Protein AF-A0A6P8IPZ6-F1 (afdb_monomer_lite)

Foldseek 3Di:
DVVVVVVVVVVVVPDDDDDDDDDDDDDDDDDDDDDDDDDDDDDDDDDDDDDDDDDDDDDDDDDDDDDDDDDDDDDDDDDDDDDDDDDDDDDDDDDDDDDDDDDDDDDDPVVVVVVVVVVVVVVVVVVVVVVVVVVVVVVVVVVVVVVVVVVVVVVVVVVVVVVVVVVVVVVVVVVVVVVVVVVVVVVVVVVVVVVVVVVVVVVVVVVVVVVVVVVVVVVVVVVVVVVVVVVVVVVVVVVVVVVVVVVVVVVVVVVVVVVVVVVVVVVVVVVVVVVVVVVVVVVVVVVVVVVVVVVVVVVVVVVVVVVVVVVVVVVVVVVVVVVVVVVVVVVVVVVDDDDDDDDDPPDDVVVVVVVVVVVVVVVVVVVVVVVVVVVVVVVVVVVVVVVVVVVVVVVVVVVVVVVVVVVVVVVVVVVVVVVVVVVVVVVVVVVVVVVVVVVVVVVVVVVVVVVVVVVVVVVVVVVVVVVVVVVVVVVVVVVVVVVVVVVVVVVVVVVVVVVVVVVVVVVVVVVVVVVVVVVVLVVVLVVLVVVLVVLVVVLVVLVVVLVVLVVVLVVLVVVLVVLVVVLVVLVVVLVVLVVVVPDDDDDDDDPPVSVVVSVVSVVVSVVSVVVSVVSVVVSVVSVVVSVVSVVVSVVSVVVSVVSVVVSVVSVVVVVCVVPDPVCVVVVVVVVVVVVVVVVVVVVVVVVVVVVVVVVVVVVVVVVVVVVVVVVVVVVVVVVVVVVVVVVVVVVVVVVVVVVPDDDDDDDDDDDDDDDDDDDDPPPVVVVVVVVVVVVVVVVVVVVLLVVLLPDPDPVSVVCLVVVCVVVVPDPVRSVVSVVVSPVVDPPD

Secondary structure (DSSP, 8-state):
-HHHHHHHHHHHTT------------------------------------------------------------------------------------------S---HHHHHHHHHHHHHHHHHHHHHHHHHHHHHHHHHHHHHHHHHHHHHHHHHHHHHHHHHHHHHHHHHHHHHHHHHHHHHHHHHHHHHHHHHHHHHHHHHHHHHHHHHHHHHHHHHHHHHHHHHHHHHHHHHHHHHHHHHHHHHHHHHHHHHHHHHHHHHHHHHHHHHHHHHHHHHHHHHHHHHHHHHHHHHHHHHHHHHHHHHHHHHHHHHHHHHHHHHHHHHHHHHHSS----------SSGGGTHHHHHHHHHHHHHHHHHHHHHHHHHHHHHHHHHHHHHHHHHHHHHHHHHHHHHHHHHHHHHHHHHHHHHHHHHHHHHHHHHHHHHHHHHHHHHHHHHHHHHHHHHHHHHHHHHHHHHHHHHHHHHHHHHHHHHHHHHHHHHHHHHHHHHHHHHHHHHHHHHHHHHHHHHHHHHHHHHHHHHHHHHHHHHHHHHHHHHHHHHHHHHHHHHHHHHHHHHHHHHHHHHHHTT-------S--SHHHHHHHHHHHHHHHHHHHHHHHHHHHHHHHHHHHHHHHHHHHHHHHHHHHHHHHHHHHHHHHHHHH-HHHHHHHHHHHHHHHHHHHHHHHHHHHHHHHHHHHHHHHHHHHHHHHHHHHHHHHHHHHHHHHHHHHHHHHHHHHHHHH----------------------TTHHHHHHHHHHHHHHHHHHHHHHHHHHT---HHHHHHHHHHHHHTT--HHHHHHHHHHHHTTS---

Sequence (828 aa):
MFAKLKQKIAEEETSSDGTTSQPQSPQTRRSRTSKPKINGWSENKWEKRRLSTASLYESKESVFSELSSTPGYGRRRTSFSSRASSVTPTWAPSPCDSSNASVGSGASREEILAMLAEKTEQVARLEGKIQGMASLIKETNRTKDMLEEKLEKQQKESSRKLQDLDEEFEQRIIKIKSDHEKALKQKSQFIQYQTDATRKAAEILEKSKQLDELDQEYAKQKAELGSLQDRLDDLARERTKYEAREKQLQTKVTSIEKENTSLRDELNQTVSELTQKSLQLSRTEKSMEDTQSELASLRQSYTFYKNQTTTELHEKQVKIENIEERNGDLERRLQDCKLSGNDKYGALERERQTLEERLSEARKQLSESRAASNDRINTLGSLVSTLNERLERKETALTECKRMHEIETASLKDKISNLEERLASSSHLLQDKASESERMQALIQKNEQLERDLERARQNMNCTSKSADEQISNMESEINRLEDLRIQEHEEVQKKMGRLNEIEKEYSVRVDQYKQRIADLEEEKEQLQGELDSQTEELQQVSLCLEDAMTRTNELKSQIANFEQNLKDKDGMLNCVRDSKGEPSDIQYGSISSVDAVNALRKDLDSTRLRCKKSEDALLEREKTILQLRNKLKDKEDVMNRLSTRLKQYEENNRFVKNDRIYASDARDSHKVIAALRQQIKEMQRQSTEREMLQLDENELKELRQDSLRQEKELQEKEKKIKLLQSKLAELKKAFQRELKLPLPEEESGISVTPETPPSESTSRSEKERMEYLDMNFKYLKHVIFKFMCSDNKQSRQLLNVIAHMLNFTSKEQKCVQDAFEWKLPID

Structure (mmCIF, N/CA/C/O backbone):
data_AF-A0A6P8IPZ6-F1
#
_entry.id   AF-A0A6P8IPZ6-F1
#
loop_
_atom_site.group_PDB
_atom_site.id
_atom_site.type_symbol
_atom_site.label_atom_id
_atom_site.label_alt_id
_atom_site.label_comp_id
_atom_site.label_asym_id
_atom_site.label_entity_id
_atom_site.label_seq_id
_atom_site.pdbx_PDB_ins_code
_atom_site.Cartn_x
_atom_site.Cartn_y
_atom_site.Cartn_z
_atom_site.occupancy
_atom_site.B_iso_or_equiv
_atom_site.auth_seq_id
_atom_site.auth_comp_id
_atom_site.auth_asym_id
_atom_site.auth_atom_id
_atom_site.pdbx_PDB_model_num
ATOM 1 N N . MET A 1 1 ? -18.705 17.925 -23.975 1.00 44.97 1 MET A N 1
ATOM 2 C CA . MET A 1 1 ? -18.739 16.527 -23.484 1.00 44.97 1 MET A CA 1
ATOM 3 C C . MET A 1 1 ? -20.105 16.124 -22.929 1.00 44.97 1 MET A C 1
ATOM 5 O O . MET A 1 1 ? -20.601 15.094 -23.352 1.00 44.97 1 MET A O 1
ATOM 9 N N . PHE A 1 2 ? -20.783 16.949 -22.124 1.00 43.78 2 PHE A N 1
ATOM 10 C CA . PHE A 1 2 ? -22.144 16.655 -21.630 1.00 43.78 2 PHE A CA 1
ATOM 11 C C . PHE A 1 2 ? -23.222 16.430 -22.716 1.00 43.78 2 PHE A C 1
ATOM 13 O O . PHE A 1 2 ? -24.117 15.614 -22.525 1.00 43.78 2 PHE A O 1
ATOM 20 N N . ALA A 1 3 ? -23.114 17.067 -23.888 1.00 52.25 3 ALA A N 1
ATOM 21 C CA . ALA A 1 3 ? -24.047 16.839 -25.002 1.00 52.25 3 ALA A CA 1
ATOM 22 C C . ALA A 1 3 ? -23.898 15.450 -25.660 1.00 52.25 3 ALA A C 1
ATOM 24 O O . ALA A 1 3 ? -24.887 14.864 -26.083 1.00 52.25 3 ALA A O 1
ATOM 25 N N . LYS A 1 4 ? -22.680 14.886 -25.683 1.00 64.56 4 LYS A N 1
ATOM 26 C CA . LYS A 1 4 ? -22.428 13.530 -26.205 1.00 64.56 4 LYS A CA 1
ATOM 27 C C . LYS A 1 4 ? -22.862 12.438 -25.221 1.00 64.56 4 LYS A C 1
ATOM 29 O O . LYS A 1 4 ? -23.167 11.333 -25.644 1.00 64.56 4 LYS A O 1
ATOM 34 N N . LEU A 1 5 ? -22.931 12.762 -23.927 1.00 58.78 5 LEU A N 1
ATOM 35 C CA . LEU A 1 5 ? -23.420 11.849 -22.894 1.00 58.78 5 LEU A CA 1
ATOM 36 C C . LEU A 1 5 ? -24.952 11.712 -22.940 1.00 58.78 5 LEU A C 1
ATOM 38 O O . LEU A 1 5 ? -25.466 10.609 -22.817 1.00 58.78 5 LEU A O 1
ATOM 42 N N . LYS A 1 6 ? -25.682 12.804 -23.221 1.00 67.69 6 LYS A N 1
ATOM 43 C CA . LYS A 1 6 ? -27.145 12.753 -23.411 1.00 67.69 6 LYS A CA 1
ATOM 44 C C . LYS A 1 6 ? -27.575 11.980 -24.661 1.00 67.69 6 LYS A C 1
ATOM 46 O O . LYS A 1 6 ? -28.609 11.330 -24.628 1.00 67.69 6 LYS A O 1
ATOM 51 N N . GLN A 1 7 ? -26.785 12.026 -25.734 1.00 63.16 7 GLN A N 1
ATOM 52 C CA . GLN A 1 7 ? -27.081 11.276 -26.959 1.00 63.16 7 GLN A CA 1
ATOM 53 C C . GLN A 1 7 ? -26.885 9.763 -26.772 1.00 63.16 7 GLN A C 1
ATOM 55 O O . GLN A 1 7 ? -27.654 8.980 -27.311 1.00 63.16 7 GLN A O 1
ATOM 60 N N . LYS A 1 8 ? -25.918 9.358 -25.939 1.00 58.94 8 LYS A N 1
ATOM 61 C CA . LYS A 1 8 ? -25.629 7.943 -25.675 1.00 58.94 8 LYS A CA 1
ATOM 62 C C . LYS A 1 8 ? -26.650 7.276 -24.743 1.00 58.94 8 LYS A C 1
ATOM 64 O O . LYS A 1 8 ? -26.962 6.110 -24.928 1.00 58.94 8 LYS A O 1
ATOM 69 N N . ILE A 1 9 ? -27.223 8.035 -23.804 1.00 62.19 9 ILE A N 1
ATOM 70 C CA . ILE A 1 9 ? -28.292 7.551 -22.911 1.00 62.19 9 ILE A CA 1
ATOM 71 C C . ILE A 1 9 ? -29.606 7.334 -23.685 1.00 62.19 9 ILE A C 1
ATOM 73 O O . ILE A 1 9 ? -30.328 6.387 -23.409 1.00 62.19 9 ILE A O 1
ATOM 77 N N . ALA A 1 10 ? -29.887 8.153 -24.707 1.00 57.16 10 ALA A N 1
ATOM 78 C CA . ALA A 1 10 ? -31.077 7.988 -25.548 1.00 57.16 10 ALA A CA 1
ATOM 79 C C . ALA A 1 10 ? -30.982 6.798 -26.530 1.00 57.16 10 ALA A C 1
ATOM 81 O O . ALA A 1 10 ? -32.007 6.288 -26.973 1.00 57.16 10 ALA A O 1
ATOM 82 N N . GLU A 1 11 ? -29.769 6.351 -26.872 1.00 52.09 11 GLU A N 1
ATOM 83 C CA . GLU A 1 11 ? -29.546 5.194 -27.752 1.00 52.09 11 GLU A CA 1
ATOM 84 C C . GLU A 1 11 ? -29.613 3.855 -26.985 1.00 52.09 11 GLU A C 1
ATOM 86 O O . GLU A 1 11 ? -29.998 2.842 -27.567 1.00 52.09 11 GLU A O 1
ATOM 91 N N . GLU A 1 12 ? -29.334 3.844 -25.675 1.00 46.62 12 GLU A N 1
ATOM 92 C CA . GLU A 1 12 ? -29.379 2.630 -24.837 1.00 46.62 12 GLU A CA 1
ATOM 93 C C . GLU A 1 12 ? -30.794 2.235 -24.363 1.00 46.62 12 GLU A C 1
ATOM 95 O O . GLU A 1 12 ? -31.017 1.073 -24.031 1.00 46.62 12 GLU A O 1
ATOM 100 N N . GLU A 1 13 ? -31.786 3.132 -24.411 1.00 47.53 13 GLU A N 1
ATOM 101 C CA . GLU A 1 13 ? -33.169 2.830 -23.986 1.00 47.53 13 GLU A CA 1
ATOM 102 C C . GLU A 1 13 ? -34.014 2.068 -25.034 1.00 47.53 13 GLU A C 1
ATOM 104 O O . GLU A 1 13 ? -35.164 1.728 -24.765 1.00 47.53 13 GLU A O 1
ATOM 109 N N . THR A 1 14 ? -33.473 1.746 -26.219 1.00 45.88 14 THR A N 1
ATOM 110 C CA . THR A 1 14 ? -34.250 1.122 -27.320 1.00 45.88 14 THR A CA 1
ATOM 111 C C . THR A 1 14 ? -33.885 -0.326 -27.665 1.00 45.88 14 THR A C 1
ATOM 113 O O . THR A 1 14 ? -34.438 -0.880 -28.611 1.00 45.88 14 THR A O 1
ATOM 116 N N . SER A 1 15 ? -33.020 -0.989 -26.891 1.00 40.94 15 SER A N 1
ATOM 117 C CA . SER A 1 15 ? -32.624 -2.384 -27.151 1.00 40.94 15 SER A CA 1
ATOM 118 C C . SER A 1 15 ? -32.935 -3.309 -25.972 1.00 40.94 15 SER A C 1
ATOM 120 O O . SER A 1 15 ? -32.044 -3.914 -25.378 1.00 40.94 15 SER A O 1
ATOM 122 N N . SER A 1 16 ? -34.221 -3.443 -25.655 1.00 39.88 16 SER A N 1
ATOM 123 C CA . SER A 1 16 ? -34.753 -4.534 -24.839 1.00 39.88 16 SER A CA 1
ATOM 124 C C . SER A 1 16 ? -35.738 -5.331 -25.685 1.00 39.88 16 SER A C 1
ATOM 126 O O . SER A 1 16 ? -36.903 -4.958 -25.774 1.00 39.88 16 SER A O 1
ATOM 128 N N . ASP A 1 17 ? -35.287 -6.445 -26.254 1.00 34.78 17 ASP A N 1
ATOM 129 C CA . ASP A 1 17 ? -36.170 -7.589 -26.460 1.00 34.78 17 ASP A CA 1
ATOM 130 C C . ASP A 1 17 ? -35.370 -8.884 -26.315 1.00 34.78 17 ASP A C 1
ATOM 132 O O . ASP A 1 17 ? -34.275 -9.042 -26.857 1.00 34.78 17 ASP A O 1
ATOM 136 N N . GLY A 1 18 ? -35.882 -9.756 -25.451 1.00 35.53 18 GLY A N 1
ATOM 137 C CA . GLY A 1 18 ? -35.149 -10.881 -24.893 1.00 35.53 18 GLY A CA 1
ATOM 138 C C . GLY A 1 18 ? -35.122 -12.125 -25.772 1.00 35.53 18 GLY A C 1
ATOM 139 O O . GLY A 1 18 ? -35.797 -12.231 -26.790 1.00 35.53 18 GLY A O 1
ATOM 140 N N . THR A 1 19 ? -34.381 -13.131 -25.312 1.00 33.53 19 THR A N 1
ATOM 141 C CA . THR A 1 19 ? -34.892 -14.507 -25.237 1.00 33.53 19 THR A CA 1
ATOM 142 C C . THR A 1 19 ? -33.979 -15.390 -24.393 1.00 33.53 19 THR A C 1
ATOM 144 O O . THR A 1 19 ? -32.772 -15.503 -24.584 1.00 33.53 19 THR A O 1
ATOM 147 N N . THR A 1 20 ? -34.635 -16.010 -23.426 1.00 35.34 20 THR A N 1
ATOM 148 C CA . THR A 1 20 ? -34.210 -17.029 -22.478 1.00 35.34 20 THR A CA 1
ATOM 149 C C . THR A 1 20 ? -33.815 -18.325 -23.184 1.00 35.34 20 THR A C 1
ATOM 151 O O . THR A 1 20 ? -34.595 -18.813 -23.997 1.00 35.34 20 THR A O 1
ATOM 154 N N . SER A 1 21 ? -32.689 -18.951 -22.819 1.00 32.44 21 SER A N 1
ATOM 155 C CA . SER A 1 21 ? -32.626 -20.389 -22.468 1.00 32.44 21 SER A CA 1
ATOM 156 C C . SER A 1 21 ? -31.213 -20.858 -22.081 1.00 32.44 21 SER A C 1
ATOM 158 O O . SER A 1 21 ? -30.216 -20.590 -22.741 1.00 32.44 21 SER A O 1
ATOM 160 N N . GLN A 1 22 ? -31.173 -21.601 -20.980 1.00 30.53 22 GLN A N 1
ATOM 161 C CA . GLN A 1 22 ? -30.075 -22.397 -20.419 1.00 30.53 22 GLN A CA 1
ATOM 162 C C . GLN A 1 22 ? -30.569 -23.877 -20.408 1.00 30.53 22 GLN A C 1
ATOM 164 O O . GLN A 1 22 ? -31.764 -24.097 -20.618 1.00 30.53 22 GLN A O 1
ATOM 169 N N . PRO A 1 23 ? -29.796 -24.892 -19.975 1.00 54.69 23 PRO A N 1
ATOM 170 C CA . PRO A 1 23 ? -28.490 -25.375 -20.452 1.00 54.69 23 PRO A CA 1
ATOM 171 C C . PRO A 1 23 ? -28.486 -26.917 -20.652 1.00 54.69 23 PRO A C 1
ATOM 173 O O . PRO A 1 23 ? -29.332 -27.595 -20.086 1.00 54.69 23 PRO A O 1
ATOM 176 N N . GLN A 1 24 ? -27.476 -27.514 -21.306 1.00 28.34 24 GLN A N 1
ATOM 177 C CA . GLN A 1 24 ? -27.054 -28.902 -21.004 1.00 28.34 24 GLN A CA 1
ATOM 178 C C . GLN A 1 24 ? -25.554 -29.139 -21.287 1.00 28.34 24 GLN A C 1
ATOM 180 O O . GLN A 1 24 ? -25.071 -28.978 -22.402 1.00 28.34 24 GLN A O 1
ATOM 185 N N . SER A 1 25 ? -24.834 -29.558 -20.244 1.00 31.72 25 SER A N 1
ATOM 186 C CA . SER A 1 25 ? -23.648 -30.444 -20.282 1.00 31.72 25 SER A CA 1
ATOM 187 C C . SER A 1 25 ? -24.143 -31.912 -20.321 1.00 31.72 25 SER A C 1
ATOM 189 O O . SER A 1 25 ? -25.312 -32.089 -19.964 1.00 31.72 25 SER A O 1
ATOM 191 N N . PRO A 1 26 ? -23.353 -32.983 -20.635 1.00 46.75 26 PRO A N 1
ATOM 192 C CA . PRO A 1 26 ? -21.992 -33.211 -20.110 1.00 46.75 26 PRO A CA 1
ATOM 193 C C . PRO A 1 26 ? -21.027 -34.123 -20.935 1.00 46.75 26 PRO A C 1
ATOM 195 O O . PRO A 1 26 ? -21.345 -34.632 -22.001 1.00 46.75 26 PRO A O 1
ATOM 198 N N . GLN A 1 27 ? -19.867 -34.393 -20.313 1.00 31.03 27 GLN A N 1
ATOM 199 C CA . GLN A 1 27 ? -18.993 -35.587 -20.410 1.00 31.03 27 GLN A CA 1
ATOM 200 C C . GLN A 1 27 ? -17.678 -35.532 -21.213 1.00 31.03 27 GLN A C 1
ATOM 202 O O . GLN A 1 27 ? -17.588 -35.795 -22.406 1.00 31.03 27 GLN A O 1
ATOM 207 N N . THR A 1 28 ? -16.610 -35.297 -20.443 1.00 34.44 28 THR A N 1
ATOM 208 C CA . THR A 1 28 ? -15.436 -36.175 -20.258 1.00 34.44 28 THR A CA 1
ATOM 209 C C . THR A 1 28 ? -15.175 -37.298 -21.279 1.00 34.44 28 THR A C 1
ATOM 211 O O . THR A 1 28 ? -15.839 -38.333 -21.280 1.00 34.44 28 THR A O 1
ATOM 214 N N . ARG A 1 29 ? -14.015 -37.240 -21.957 1.00 29.88 29 ARG A N 1
ATOM 215 C CA . ARG A 1 29 ? -13.184 -38.442 -22.159 1.00 29.88 29 ARG A CA 1
ATOM 216 C C . ARG A 1 29 ? -11.702 -38.142 -22.388 1.00 29.88 29 ARG A C 1
ATOM 218 O O . ARG A 1 29 ? -11.309 -37.174 -23.023 1.00 29.88 29 ARG A O 1
ATOM 225 N N . ARG A 1 30 ? -10.899 -39.026 -21.800 1.00 32.28 30 ARG A N 1
ATOM 226 C CA . ARG A 1 30 ? -9.440 -39.042 -21.680 1.00 32.28 30 ARG A CA 1
ATOM 227 C C . ARG A 1 30 ? -8.708 -39.498 -22.960 1.00 32.28 30 ARG A C 1
ATOM 229 O O . ARG A 1 30 ? -9.070 -40.506 -23.555 1.00 32.28 30 ARG A O 1
ATOM 236 N N . SER A 1 31 ? -7.518 -38.917 -23.124 1.00 30.11 31 SER A N 1
ATOM 237 C CA . SER A 1 31 ? -6.223 -39.551 -23.453 1.00 30.11 31 SER A CA 1
ATOM 238 C C . SER A 1 31 ? -5.727 -39.699 -24.902 1.00 30.11 31 SER A C 1
ATOM 240 O O . SER A 1 31 ? -6.432 -40.160 -25.790 1.00 30.11 31 SER A O 1
ATOM 242 N N . ARG A 1 32 ? -4.398 -39.487 -24.971 1.00 31.59 32 ARG A N 1
ATOM 243 C CA . ARG A 1 32 ? -3.343 -40.117 -25.794 1.00 31.59 32 ARG A CA 1
ATOM 244 C C . ARG A 1 32 ? -2.784 -39.343 -26.994 1.00 31.59 32 ARG A C 1
ATOM 246 O O . ARG A 1 32 ? -3.254 -39.413 -28.117 1.00 31.59 32 ARG A O 1
ATOM 253 N N . THR A 1 33 ? -1.656 -38.701 -26.689 1.00 36.09 33 THR A N 1
ATOM 254 C CA . THR A 1 33 ? -0.373 -38.701 -27.415 1.00 36.09 33 THR A CA 1
ATOM 255 C C . THR A 1 33 ? -0.258 -39.591 -28.663 1.00 36.09 33 THR A C 1
ATOM 257 O O . THR A 1 33 ? -0.317 -40.815 -28.552 1.00 36.09 33 THR A O 1
ATOM 260 N N . SER A 1 34 ? 0.132 -38.995 -29.794 1.00 31.66 34 SER A N 1
ATOM 261 C CA . SER A 1 34 ? 1.132 -39.573 -30.709 1.00 31.66 34 SER A CA 1
ATOM 262 C C . SER A 1 34 ? 1.781 -38.485 -31.582 1.00 31.66 34 SER A C 1
ATOM 264 O O . SER A 1 34 ? 1.147 -37.506 -31.963 1.00 31.66 34 SER A O 1
ATOM 266 N N . LYS A 1 35 ? 3.090 -38.642 -31.805 1.00 32.88 35 LYS A N 1
ATOM 267 C CA . LYS A 1 35 ? 3.980 -37.819 -32.642 1.00 32.88 35 LYS A CA 1
ATOM 268 C C . LYS A 1 35 ? 3.863 -38.206 -34.139 1.00 32.88 35 LYS A C 1
ATOM 270 O O . LYS A 1 35 ? 3.261 -39.234 -34.440 1.00 32.88 35 LYS A O 1
ATOM 275 N N . PRO A 1 36 ? 4.439 -37.412 -35.068 1.00 44.62 36 PRO A N 1
ATOM 276 C CA . PRO A 1 36 ? 3.935 -37.256 -36.434 1.00 44.62 36 PRO A CA 1
ATOM 277 C C . PRO A 1 36 ? 4.705 -38.051 -37.507 1.00 44.62 36 PRO A C 1
ATOM 279 O O . PRO A 1 36 ? 5.857 -38.437 -37.310 1.00 44.62 36 PRO A O 1
ATOM 282 N N . LYS A 1 37 ? 4.082 -38.212 -38.684 1.00 31.31 37 LYS A N 1
ATOM 283 C CA . LYS A 1 37 ? 4.714 -38.507 -39.988 1.00 31.31 37 LYS A CA 1
ATOM 284 C C . LYS A 1 37 ? 3.954 -37.718 -41.073 1.00 31.31 37 LYS A C 1
ATOM 286 O O . LYS A 1 37 ? 2.735 -37.779 -41.092 1.00 31.31 37 LYS A O 1
ATOM 291 N N . ILE A 1 38 ? 4.595 -36.760 -41.751 1.00 29.39 38 ILE A N 1
ATOM 292 C CA . ILE A 1 38 ? 5.350 -36.852 -43.025 1.00 29.39 38 ILE A CA 1
ATOM 293 C C . ILE A 1 38 ? 4.461 -36.662 -44.281 1.00 29.39 38 ILE A C 1
ATOM 295 O O . ILE A 1 38 ? 3.573 -37.465 -44.542 1.00 29.39 38 ILE A O 1
ATOM 299 N N . ASN A 1 39 ? 4.875 -35.656 -45.073 1.00 33.00 39 ASN A N 1
ATOM 300 C CA . ASN A 1 39 ? 4.725 -35.382 -46.519 1.00 33.00 39 ASN A CA 1
ATOM 301 C C . ASN A 1 39 ? 3.620 -34.462 -47.086 1.00 33.00 39 ASN A C 1
ATOM 303 O O . ASN A 1 39 ? 2.432 -34.733 -46.969 1.00 33.00 39 ASN A O 1
ATOM 307 N N . GLY A 1 40 ? 4.100 -33.471 -47.868 1.00 29.19 40 GLY A N 1
ATOM 308 C CA . GLY A 1 40 ? 3.427 -32.836 -49.019 1.00 29.19 40 GLY A CA 1
ATOM 309 C C . GLY A 1 40 ? 3.585 -31.304 -49.083 1.00 29.19 40 GLY A C 1
ATOM 310 O O . GLY A 1 40 ? 2.705 -30.602 -48.615 1.00 29.19 40 GLY A O 1
ATOM 311 N N . TRP A 1 41 ? 4.762 -30.754 -49.418 1.00 28.58 41 TRP A N 1
ATOM 312 C CA . TRP A 1 41 ? 5.152 -30.215 -50.748 1.00 28.58 41 TRP A CA 1
ATOM 313 C C . TRP A 1 41 ? 4.343 -29.010 -51.279 1.00 28.58 41 TRP A C 1
ATOM 315 O O . TRP A 1 41 ? 3.256 -29.192 -51.810 1.00 28.58 41 TRP A O 1
ATOM 325 N N . SER A 1 42 ? 4.971 -27.824 -51.302 1.00 34.69 42 SER A N 1
ATOM 326 C CA . SER A 1 42 ? 5.310 -27.109 -52.552 1.00 34.69 42 SER A CA 1
ATOM 327 C C . SER A 1 42 ? 6.248 -25.929 -52.259 1.00 34.69 42 SER A C 1
ATOM 329 O O . SER A 1 42 ? 5.841 -24.922 -51.683 1.00 34.69 42 SER A O 1
ATOM 331 N N . GLU A 1 43 ? 7.506 -26.072 -52.668 1.00 31.44 43 GLU A N 1
ATOM 332 C CA . GLU A 1 43 ? 8.573 -25.075 -52.577 1.00 31.44 43 GLU A CA 1
ATOM 333 C C . GLU A 1 43 ? 8.798 -24.474 -53.975 1.00 31.44 43 GLU A C 1
ATOM 335 O O . GLU A 1 43 ? 8.949 -25.208 -54.958 1.00 31.44 43 GLU A O 1
ATOM 340 N N . ASN A 1 44 ? 8.787 -23.141 -54.075 1.00 33.09 44 ASN A N 1
ATOM 341 C CA . ASN A 1 44 ? 9.084 -22.422 -55.310 1.00 33.09 44 ASN A CA 1
ATOM 342 C C . ASN A 1 44 ? 10.586 -22.132 -55.402 1.00 33.09 44 ASN A C 1
ATOM 344 O O . ASN A 1 44 ? 11.156 -21.352 -54.646 1.00 33.09 44 ASN A O 1
ATOM 348 N N . LYS A 1 45 ? 11.173 -22.805 -56.391 1.00 32.50 45 LYS A N 1
ATOM 349 C CA . LYS A 1 45 ? 12.490 -22.636 -57.007 1.00 32.50 45 LYS A CA 1
ATOM 350 C C . LYS A 1 45 ? 12.793 -21.170 -57.305 1.00 32.50 45 LYS A C 1
ATOM 352 O O . LYS A 1 45 ? 11.912 -20.523 -57.838 1.00 32.50 45 LYS A O 1
ATOM 357 N N . TRP A 1 46 ? 14.027 -20.720 -57.071 1.00 28.41 46 TRP A N 1
ATOM 358 C CA . TRP A 1 46 ? 14.932 -20.069 -58.043 1.00 28.41 46 TRP A CA 1
ATOM 359 C C . TRP A 1 46 ? 16.256 -19.776 -57.322 1.00 28.41 46 TRP A C 1
ATOM 361 O O . TRP A 1 46 ? 16.480 -18.667 -56.863 1.00 28.41 46 TRP A O 1
ATOM 371 N N . GLU A 1 47 ? 17.163 -20.751 -57.233 1.00 30.16 47 GLU A N 1
ATOM 372 C CA . GLU A 1 47 ? 18.584 -20.413 -57.134 1.00 30.16 47 GLU A CA 1
ATOM 373 C C . GLU A 1 47 ? 19.491 -21.528 -57.670 1.00 30.16 47 GLU A C 1
ATOM 375 O O . GLU A 1 47 ? 19.368 -22.699 -57.320 1.00 30.16 47 GLU A O 1
ATOM 380 N N . LYS A 1 48 ? 20.448 -21.080 -58.490 1.00 30.80 48 LYS A N 1
ATOM 381 C CA . LYS A 1 48 ? 21.734 -21.699 -58.838 1.00 30.80 48 LYS A CA 1
ATOM 382 C C . LYS A 1 48 ? 21.710 -22.997 -59.652 1.00 30.80 48 LYS A C 1
ATOM 384 O O . LYS A 1 48 ? 21.546 -24.098 -59.138 1.00 30.80 48 LYS A O 1
ATOM 389 N N . ARG A 1 49 ? 22.143 -22.865 -60.910 1.00 31.28 49 ARG A N 1
ATOM 390 C CA . ARG A 1 49 ? 23.477 -23.306 -61.380 1.00 31.28 49 ARG A CA 1
ATOM 391 C C . ARG A 1 49 ? 23.582 -23.092 -62.894 1.00 31.28 49 ARG A C 1
ATOM 393 O O . ARG A 1 49 ? 22.786 -23.658 -63.633 1.00 31.28 49 ARG A O 1
ATOM 400 N N . ARG A 1 50 ? 24.640 -22.418 -63.349 1.00 31.70 50 ARG A N 1
ATOM 401 C CA . ARG A 1 50 ? 25.766 -23.054 -64.065 1.00 31.70 50 ARG A CA 1
ATOM 402 C C . ARG A 1 50 ? 26.781 -22.007 -64.529 1.00 31.70 50 ARG A C 1
ATOM 404 O O . ARG A 1 50 ? 26.431 -20.989 -65.110 1.00 31.70 50 ARG A O 1
ATOM 411 N N . LEU A 1 51 ? 28.038 -22.318 -64.236 1.00 29.61 51 LEU A N 1
ATOM 412 C CA . LEU A 1 51 ? 29.241 -21.706 -64.780 1.00 29.61 51 LEU A CA 1
ATOM 413 C C . LEU A 1 51 ? 29.539 -22.256 -66.184 1.00 29.61 51 LEU A C 1
ATOM 415 O O . LEU A 1 51 ? 29.285 -23.431 -66.434 1.00 29.61 51 LEU A O 1
ATOM 419 N N . SER A 1 52 ? 30.210 -21.404 -66.969 1.00 30.25 52 SER A N 1
ATOM 420 C CA . SER A 1 52 ? 31.220 -21.686 -68.006 1.00 30.25 52 SER A CA 1
ATOM 421 C C . SER A 1 52 ? 30.799 -22.447 -69.272 1.00 30.25 52 SER A C 1
ATOM 423 O O . SER A 1 52 ? 30.432 -23.610 -69.192 1.00 30.25 52 SER A O 1
ATOM 425 N N . THR A 1 53 ? 30.926 -21.802 -70.445 1.00 29.11 53 THR A N 1
ATOM 426 C CA . THR A 1 53 ? 31.969 -22.077 -71.469 1.00 29.11 53 THR A CA 1
ATOM 427 C C . THR A 1 53 ? 31.698 -21.322 -72.786 1.00 29.11 53 THR A C 1
ATOM 429 O O . THR A 1 53 ? 30.624 -21.444 -73.357 1.00 29.11 53 THR A O 1
ATOM 432 N N . ALA A 1 54 ? 32.717 -20.587 -73.244 1.00 26.06 54 ALA A N 1
ATOM 433 C CA . ALA A 1 54 ? 33.271 -20.504 -74.606 1.00 26.06 54 ALA A CA 1
ATOM 434 C C . ALA A 1 54 ? 32.384 -20.386 -75.883 1.00 26.06 54 ALA A C 1
ATOM 436 O O . ALA A 1 54 ? 31.739 -21.339 -76.294 1.00 26.06 54 ALA A O 1
ATOM 437 N N . SER A 1 55 ? 32.642 -19.281 -76.607 1.00 29.41 55 SER A N 1
ATOM 438 C CA . SER A 1 55 ? 33.057 -19.186 -78.031 1.00 29.41 55 SER A CA 1
ATOM 439 C C . SER A 1 55 ? 32.052 -19.312 -79.203 1.00 29.41 55 SER A C 1
ATOM 441 O O . SER A 1 55 ? 31.259 -20.241 -79.267 1.00 29.41 55 SER A O 1
ATOM 443 N N . LEU A 1 56 ? 32.282 -18.425 -80.196 1.00 29.06 56 LEU A N 1
ATOM 444 C CA . LEU A 1 56 ? 31.960 -18.454 -81.645 1.00 29.06 56 LEU A CA 1
ATOM 445 C C . LEU A 1 56 ? 30.565 -18.024 -82.158 1.00 29.06 56 LEU A C 1
ATOM 447 O O . LEU A 1 56 ? 29.641 -18.824 -82.194 1.00 29.06 56 LEU A O 1
ATOM 451 N N . TYR A 1 57 ? 30.478 -16.779 -82.664 1.00 30.05 57 TYR A N 1
ATOM 452 C CA . TYR A 1 57 ? 30.168 -16.378 -84.066 1.00 30.05 57 TYR A CA 1
ATOM 453 C C . TYR A 1 57 ? 30.132 -14.825 -84.124 1.00 30.05 57 TYR A C 1
ATOM 455 O O . TYR A 1 57 ? 29.374 -14.209 -83.385 1.00 30.05 57 TYR A O 1
ATOM 463 N N . GLU A 1 58 ? 31.118 -14.117 -84.686 1.00 27.77 58 GLU A N 1
ATOM 464 C CA . GLU A 1 58 ? 31.420 -13.819 -86.106 1.00 27.77 58 GLU A CA 1
ATOM 465 C C . GLU A 1 58 ? 30.741 -12.528 -86.644 1.00 27.77 58 GLU A C 1
ATOM 467 O O . GLU A 1 58 ? 29.553 -12.488 -86.939 1.00 27.77 58 GLU A O 1
ATOM 472 N N . SER A 1 59 ? 31.571 -11.477 -86.727 1.00 30.28 59 SER A N 1
ATOM 473 C CA . SER A 1 59 ? 31.721 -10.434 -87.764 1.00 30.28 59 SER A CA 1
ATOM 474 C C . SER A 1 59 ? 30.518 -9.689 -88.374 1.00 30.28 59 SER A C 1
ATOM 476 O O . SER A 1 59 ? 29.713 -10.270 -89.095 1.00 30.28 59 SER A O 1
ATOM 478 N N . LYS A 1 60 ? 30.561 -8.342 -88.279 1.00 32.28 60 LYS A N 1
ATOM 479 C CA . LYS A 1 60 ? 30.678 -7.408 -89.430 1.00 32.28 60 LYS A CA 1
ATOM 480 C C . LYS A 1 60 ? 30.978 -5.955 -88.986 1.00 32.28 60 LYS A C 1
ATOM 482 O O . LYS A 1 60 ? 30.158 -5.331 -88.327 1.00 32.28 60 LYS A O 1
ATOM 487 N N . GLU A 1 61 ? 32.195 -5.513 -89.333 1.00 28.66 61 GLU A N 1
ATOM 488 C CA . GLU A 1 61 ? 32.642 -4.211 -89.897 1.00 28.66 61 GLU A CA 1
ATOM 489 C C . GLU A 1 61 ? 32.056 -2.883 -89.355 1.00 28.66 61 GLU A C 1
ATOM 491 O O . GLU A 1 61 ? 30.856 -2.661 -89.409 1.00 28.66 61 GLU A O 1
ATOM 496 N N . SER A 1 62 ? 32.887 -2.005 -88.757 1.00 34.53 62 SER A N 1
ATOM 497 C CA . SER A 1 62 ? 33.671 -0.900 -89.393 1.00 34.53 62 SER A CA 1
ATOM 498 C C . SER A 1 62 ? 32.815 0.381 -89.533 1.00 34.53 62 SER A C 1
ATOM 500 O O . SER A 1 62 ? 31.677 0.291 -89.963 1.00 34.53 62 SER A O 1
ATOM 502 N N . VAL A 1 63 ? 33.189 1.612 -89.159 1.00 32.38 63 VAL A N 1
ATOM 503 C CA . VAL A 1 63 ? 34.440 2.377 -89.312 1.00 32.38 63 VAL A CA 1
ATOM 504 C C . VAL A 1 63 ? 34.404 3.555 -88.305 1.00 32.38 63 VAL A C 1
ATOM 506 O O . VAL A 1 63 ? 33.352 4.174 -88.178 1.00 32.38 63 VAL A O 1
ATOM 509 N N . PHE A 1 64 ? 35.508 3.877 -87.617 1.00 30.77 64 PHE A N 1
ATOM 510 C CA . PHE A 1 64 ? 36.134 5.220 -87.538 1.00 30.77 64 PHE A CA 1
ATOM 511 C C . PHE A 1 64 ? 37.329 5.213 -86.557 1.00 30.77 64 PHE A C 1
ATOM 513 O O . PHE A 1 64 ? 37.173 5.167 -85.339 1.00 30.77 64 PHE A O 1
ATOM 520 N N . SER A 1 65 ? 38.522 5.229 -87.163 1.00 32.50 65 SER A N 1
ATOM 521 C CA . SER A 1 65 ? 39.852 5.660 -86.684 1.00 32.50 65 SER A CA 1
ATOM 522 C C . SER A 1 65 ? 39.816 7.049 -86.015 1.00 32.50 65 SER A C 1
ATOM 524 O O . SER A 1 65 ? 38.911 7.819 -86.313 1.00 32.50 65 SER A O 1
ATOM 526 N N . GLU A 1 66 ? 40.738 7.530 -85.173 1.00 31.22 66 GLU A N 1
ATOM 527 C CA . GLU A 1 66 ? 42.087 7.173 -84.680 1.00 31.22 66 GLU A CA 1
ATOM 528 C C . GLU A 1 66 ? 42.333 8.109 -83.454 1.00 31.22 66 GLU A C 1
ATOM 530 O O . GLU A 1 66 ? 41.787 9.210 -83.426 1.00 31.22 66 GLU A O 1
ATOM 535 N N . LEU A 1 67 ? 42.893 7.647 -82.321 1.00 33.78 67 LEU A N 1
ATOM 536 C CA . LEU A 1 67 ? 44.292 7.844 -81.854 1.00 33.78 67 LEU A CA 1
ATOM 537 C C . LEU A 1 67 ? 44.742 9.333 -81.762 1.00 33.78 67 LEU A C 1
ATOM 539 O O . LEU A 1 67 ? 44.504 10.110 -82.667 1.00 33.78 67 LEU A O 1
ATOM 543 N N . SER A 1 68 ? 45.429 9.847 -80.730 1.00 29.39 68 SER A N 1
ATOM 544 C CA . SER A 1 68 ? 46.365 9.230 -79.779 1.00 29.39 68 SER A CA 1
ATOM 545 C C . SER A 1 68 ? 46.928 10.255 -78.766 1.00 29.39 68 SER A C 1
ATOM 547 O O . SER A 1 68 ? 47.147 11.409 -79.116 1.00 29.39 68 SER A O 1
ATOM 549 N N . SER A 1 69 ? 47.285 9.736 -77.582 1.00 29.50 69 SER A N 1
ATOM 550 C CA . SER A 1 69 ? 48.536 9.955 -76.817 1.00 29.50 69 SER A CA 1
ATOM 551 C C . SER A 1 69 ? 48.858 11.279 -76.084 1.00 29.50 69 SER A C 1
ATOM 553 O O . SER A 1 69 ? 49.169 12.306 -76.671 1.00 29.50 69 SER A O 1
ATOM 555 N N . THR A 1 70 ? 48.914 11.140 -74.748 1.00 33.97 70 THR A N 1
ATOM 556 C CA . THR A 1 70 ? 49.983 11.500 -73.764 1.00 33.97 70 THR A CA 1
ATOM 557 C C . THR A 1 70 ? 51.400 11.820 -74.308 1.00 33.97 70 THR A C 1
ATOM 559 O O . THR A 1 70 ? 51.649 11.470 -75.459 1.00 33.97 70 THR A O 1
ATOM 562 N N . PRO A 1 71 ? 52.430 12.225 -73.506 1.00 47.72 71 PRO A N 1
ATOM 563 C CA . PRO A 1 71 ? 52.527 12.663 -72.086 1.00 47.72 71 PRO A CA 1
ATOM 564 C C . PRO A 1 71 ? 53.488 13.883 -71.881 1.00 47.72 71 PRO A C 1
ATOM 566 O O . PRO A 1 71 ? 54.034 14.417 -72.840 1.00 47.72 71 PRO A O 1
ATOM 569 N N . GLY A 1 72 ? 53.817 14.252 -70.626 1.00 28.30 72 GLY A N 1
ATOM 570 C CA . GLY A 1 72 ? 55.177 14.750 -70.322 1.00 28.30 72 GLY A CA 1
ATOM 571 C C . GLY A 1 72 ? 55.354 15.764 -69.183 1.00 28.30 72 GLY A C 1
ATOM 572 O O . GLY A 1 72 ? 55.170 16.956 -69.382 1.00 28.30 72 GLY A O 1
ATOM 573 N N . TYR A 1 73 ? 55.785 15.260 -68.018 1.00 31.17 73 TYR A N 1
ATOM 574 C CA . TYR A 1 73 ? 56.671 15.852 -66.990 1.00 31.17 73 TYR A CA 1
ATOM 575 C C . TYR A 1 73 ? 57.348 17.198 -67.359 1.00 31.17 73 TYR A C 1
ATOM 577 O O . TYR A 1 73 ? 57.899 17.334 -68.439 1.00 31.17 73 TYR A O 1
ATOM 585 N N . GLY A 1 74 ? 57.429 18.244 -66.531 1.00 29.70 74 GLY A N 1
ATOM 586 C CA . GLY A 1 74 ? 57.763 18.303 -65.108 1.00 29.70 74 GLY A CA 1
ATOM 587 C C . GLY A 1 74 ? 59.174 18.895 -64.922 1.00 29.70 74 GLY A C 1
ATOM 588 O O . GLY A 1 74 ? 60.123 18.289 -65.394 1.00 29.70 74 GLY A O 1
ATOM 589 N N . ARG A 1 75 ? 59.323 20.033 -64.213 1.00 31.95 75 ARG A N 1
ATOM 590 C CA . ARG A 1 75 ? 60.369 20.336 -63.193 1.00 31.95 75 ARG A CA 1
ATOM 591 C C . ARG A 1 75 ? 60.650 21.837 -62.974 1.00 31.95 75 ARG A C 1
ATOM 593 O O . ARG A 1 75 ? 60.924 22.585 -63.897 1.00 31.95 75 ARG A O 1
ATOM 600 N N . ARG A 1 76 ? 60.706 22.160 -61.673 1.00 32.12 76 ARG A N 1
ATOM 601 C CA . ARG A 1 76 ? 61.704 22.938 -60.899 1.00 32.12 76 ARG A CA 1
ATOM 602 C C . ARG A 1 76 ? 62.195 24.297 -61.420 1.00 32.12 76 ARG A C 1
ATOM 604 O O . ARG A 1 76 ? 62.940 24.395 -62.384 1.00 32.12 76 ARG A O 1
ATOM 611 N N . ARG A 1 77 ? 61.947 25.310 -60.584 1.00 36.56 77 ARG A N 1
ATOM 612 C CA . ARG A 1 77 ? 62.738 26.541 -60.457 1.00 36.56 77 ARG A CA 1
ATOM 613 C C . ARG A 1 77 ? 63.888 26.348 -59.465 1.00 36.56 77 ARG A C 1
ATOM 615 O O . ARG A 1 77 ? 63.638 25.886 -58.356 1.00 36.56 77 ARG A O 1
ATOM 622 N N . THR A 1 78 ? 65.072 26.847 -59.816 1.00 31.66 78 THR A N 1
ATOM 623 C CA . THR A 1 78 ? 66.086 27.371 -58.882 1.00 31.66 78 THR A CA 1
ATOM 624 C C . THR A 1 78 ? 66.872 28.512 -59.544 1.00 31.66 78 THR A C 1
ATOM 626 O O . THR A 1 78 ? 67.529 28.303 -60.554 1.00 31.66 78 THR A O 1
ATOM 629 N N . SER A 1 79 ? 66.743 29.698 -58.940 1.00 30.89 79 SER A N 1
ATOM 630 C CA . SER A 1 79 ? 67.768 30.709 -58.609 1.00 30.89 79 SER A CA 1
ATOM 631 C C . SER A 1 79 ? 68.780 31.278 -59.635 1.00 30.89 79 SER A C 1
ATOM 633 O O . SER A 1 79 ? 69.607 30.560 -60.179 1.00 30.89 79 SER A O 1
ATOM 635 N N . PHE A 1 80 ? 68.859 32.621 -59.586 1.00 28.19 80 PHE A N 1
ATOM 636 C CA . PHE A 1 80 ? 70.068 33.462 -59.416 1.00 28.19 80 PHE A CA 1
ATOM 637 C C . PHE A 1 80 ? 70.672 34.213 -60.631 1.00 28.19 80 PHE A C 1
ATOM 639 O O . PHE A 1 80 ? 71.376 33.643 -61.447 1.00 28.19 80 PHE A O 1
ATOM 646 N N . SER A 1 81 ? 70.482 35.544 -60.590 1.00 28.75 81 SER A N 1
ATOM 647 C CA . SER A 1 81 ? 71.478 36.639 -60.677 1.00 28.75 81 SER A CA 1
ATOM 648 C C . SER A 1 81 ? 72.288 36.949 -61.951 1.00 28.75 81 SER A C 1
ATOM 650 O O . SER A 1 81 ? 72.812 36.079 -62.634 1.00 28.75 81 SER A O 1
ATOM 652 N N . SER A 1 82 ? 72.552 38.264 -62.058 1.00 30.20 82 SER A N 1
ATOM 653 C CA . SER A 1 82 ? 73.676 38.973 -62.701 1.00 30.20 82 SER A CA 1
ATOM 654 C C . SER A 1 82 ? 73.570 39.278 -64.199 1.00 30.20 82 SER A C 1
ATOM 656 O O . SER A 1 82 ? 72.897 38.573 -64.932 1.00 30.20 82 SER A O 1
ATOM 658 N N . ARG A 1 83 ? 74.255 40.277 -64.767 1.00 28.53 83 ARG A N 1
ATOM 659 C CA . ARG A 1 83 ? 74.740 41.621 -64.377 1.00 28.53 83 ARG A CA 1
ATOM 660 C C . ARG A 1 83 ? 75.352 42.186 -65.677 1.00 28.53 83 ARG A C 1
ATOM 662 O O . ARG A 1 83 ? 76.036 41.454 -66.371 1.00 28.53 83 ARG A O 1
ATOM 669 N N . ALA A 1 84 ? 75.103 43.465 -65.945 1.00 28.69 84 ALA A N 1
ATOM 670 C CA . ALA A 1 84 ? 75.915 44.451 -66.679 1.00 28.69 84 ALA A CA 1
ATOM 671 C C . ALA A 1 84 ? 76.554 44.180 -68.078 1.00 28.69 84 ALA A C 1
ATOM 673 O O . ALA A 1 84 ? 77.401 43.318 -68.265 1.00 28.69 84 ALA A O 1
ATOM 674 N N . SER A 1 85 ? 76.255 45.146 -68.965 1.00 31.84 85 SER A N 1
ATOM 675 C CA . SER A 1 85 ? 77.165 46.015 -69.753 1.00 31.84 85 SER A CA 1
ATOM 676 C C . SER A 1 85 ? 77.962 45.520 -70.978 1.00 31.84 85 SER A C 1
ATOM 678 O O . SER A 1 85 ? 78.853 44.689 -70.872 1.00 31.84 85 SER A O 1
ATOM 680 N N . SER A 1 86 ? 77.735 46.284 -72.064 1.00 35.88 86 SER A N 1
ATOM 681 C CA . SER A 1 86 ? 78.663 46.823 -73.085 1.00 35.88 86 SER A CA 1
ATOM 682 C C . SER A 1 86 ? 79.418 45.876 -74.022 1.00 35.88 86 SER A C 1
ATOM 684 O O . SER A 1 86 ? 80.189 45.042 -73.572 1.00 35.88 86 SER A O 1
ATOM 686 N N . VAL A 1 87 ? 79.331 46.141 -75.333 1.00 34.72 87 VAL A N 1
ATOM 687 C CA . VAL A 1 87 ? 80.344 46.854 -76.151 1.00 34.72 87 VAL A CA 1
ATOM 688 C C . VAL A 1 87 ? 79.806 46.986 -77.598 1.00 34.72 87 VAL A C 1
ATOM 690 O O . VAL A 1 87 ? 79.071 46.132 -78.083 1.00 34.72 87 VAL A O 1
ATOM 693 N N . THR A 1 88 ? 80.112 48.116 -78.238 1.00 43.38 88 THR A N 1
ATOM 694 C CA . THR A 1 88 ? 79.880 48.497 -79.650 1.00 43.38 88 THR A CA 1
ATOM 695 C C . THR A 1 88 ? 80.564 47.558 -80.661 1.00 43.38 88 THR A C 1
ATOM 697 O O . THR A 1 88 ? 81.406 46.750 -80.275 1.00 43.38 88 THR A O 1
ATOM 700 N N . PRO A 1 89 ? 80.278 47.681 -81.975 1.00 41.22 89 PRO A N 1
ATOM 701 C CA . PRO A 1 89 ? 81.341 48.223 -82.832 1.00 41.22 89 PRO A CA 1
ATOM 702 C C . PRO A 1 89 ? 80.896 49.057 -84.053 1.00 41.22 89 PRO A C 1
ATOM 704 O O . PRO A 1 89 ? 79.806 48.943 -84.603 1.00 41.22 89 PRO A O 1
ATOM 707 N N . THR A 1 90 ? 81.852 49.894 -84.439 1.00 31.69 90 THR A N 1
ATOM 708 C CA . THR A 1 90 ? 82.023 50.790 -85.589 1.00 31.69 90 THR A CA 1
ATOM 709 C C . THR A 1 90 ? 82.126 50.042 -86.940 1.00 31.69 90 THR A C 1
ATOM 711 O O . THR A 1 90 ? 82.491 48.871 -86.935 1.00 31.69 90 THR A O 1
ATOM 714 N N . TRP A 1 91 ? 81.886 50.727 -88.076 1.00 31.03 91 TRP A N 1
ATOM 715 C CA . TRP A 1 91 ? 82.769 50.857 -89.273 1.00 31.03 91 TRP A CA 1
ATOM 716 C C . TRP A 1 91 ? 82.002 51.226 -90.568 1.00 31.03 91 TRP A C 1
ATOM 718 O O . TRP A 1 91 ? 80.998 50.614 -90.916 1.00 31.03 91 TRP A O 1
ATOM 728 N N . ALA A 1 92 ? 82.524 52.233 -91.280 1.00 38.72 92 ALA A N 1
ATOM 729 C CA . ALA A 1 92 ? 82.311 52.517 -92.711 1.00 38.72 92 ALA A CA 1
ATOM 730 C C . ALA A 1 92 ? 83.360 51.746 -93.555 1.00 38.72 92 ALA A C 1
ATOM 732 O O . ALA A 1 92 ? 84.287 51.196 -92.950 1.00 38.72 92 ALA A O 1
ATOM 733 N N . PRO A 1 93 ? 83.270 51.683 -94.908 1.00 38.84 93 PRO A N 1
ATOM 734 C CA . PRO A 1 93 ? 83.901 52.720 -95.763 1.00 38.84 93 PRO A CA 1
ATOM 735 C C . PRO A 1 93 ? 83.263 52.975 -97.170 1.00 38.84 93 PRO A C 1
ATOM 737 O O . PRO A 1 93 ? 82.503 52.162 -97.687 1.00 38.84 93 PRO A O 1
ATOM 740 N N . SER A 1 94 ? 83.629 54.115 -97.788 1.00 41.34 94 SER A N 1
ATOM 741 C CA . SER A 1 94 ? 83.478 54.556 -99.213 1.00 41.34 94 SER A CA 1
ATOM 742 C C . SER A 1 94 ? 84.354 53.704 -100.198 1.00 41.34 94 SER A C 1
ATOM 744 O O . SER A 1 94 ? 84.960 52.773 -99.666 1.00 41.34 94 SER A O 1
ATOM 746 N N . PRO A 1 95 ? 84.559 53.947 -101.541 1.00 48.28 95 PRO A N 1
ATOM 747 C CA . PRO A 1 95 ? 84.613 55.231 -102.299 1.00 48.28 95 PRO A CA 1
ATOM 748 C C . PRO A 1 95 ? 84.269 55.205 -103.831 1.00 48.28 95 PRO A C 1
ATOM 750 O O . PRO A 1 95 ? 83.711 54.234 -104.334 1.00 48.28 95 PRO A O 1
ATOM 753 N N . CYS A 1 96 ? 84.682 56.286 -104.530 1.00 31.47 96 CYS A N 1
ATOM 754 C CA . CYS A 1 96 ? 84.821 56.549 -105.987 1.00 31.47 96 CYS A CA 1
ATOM 755 C C . CYS A 1 96 ? 83.664 57.382 -106.590 1.00 31.47 96 CYS A C 1
ATOM 757 O O . CYS A 1 96 ? 82.541 56.902 -106.646 1.00 31.47 96 CYS A O 1
ATOM 759 N N . ASP A 1 97 ? 83.766 58.671 -106.936 1.00 29.89 97 ASP A N 1
ATOM 760 C CA . ASP A 1 97 ? 84.777 59.523 -107.605 1.00 29.89 97 ASP A CA 1
ATOM 761 C C . ASP A 1 97 ? 84.714 59.506 -109.149 1.00 29.89 97 ASP A C 1
ATOM 763 O O . ASP A 1 97 ? 84.539 58.452 -109.756 1.00 29.89 97 ASP A O 1
ATOM 767 N N . SER A 1 98 ? 84.954 60.685 -109.746 1.00 30.17 98 SER A N 1
ATOM 768 C CA . SER A 1 98 ? 85.034 61.034 -111.187 1.00 30.17 98 SER A CA 1
ATOM 769 C C . SER A 1 98 ? 83.698 61.357 -111.893 1.00 30.17 98 SER A C 1
ATOM 771 O O . SER A 1 98 ? 82.727 60.627 -111.771 1.00 30.17 98 SER A O 1
ATOM 773 N N . SER A 1 99 ? 83.537 62.399 -112.716 1.00 35.47 99 SER A N 1
ATOM 774 C CA . SER A 1 99 ? 84.443 63.447 -113.207 1.00 35.47 99 SER A CA 1
ATOM 775 C C . SER A 1 99 ? 83.659 64.405 -114.127 1.00 35.47 99 SER A C 1
ATOM 777 O O . SER A 1 99 ? 82.785 63.966 -114.866 1.00 35.47 99 SER A O 1
ATOM 779 N N . ASN A 1 100 ? 84.022 65.690 -114.082 1.00 32.78 100 ASN A N 1
ATOM 780 C CA . ASN A 1 100 ? 84.044 66.707 -115.148 1.00 32.78 100 ASN A CA 1
ATOM 781 C C . ASN A 1 100 ? 83.286 66.480 -116.475 1.00 32.78 100 ASN A C 1
ATOM 783 O O . ASN A 1 100 ? 83.609 65.570 -117.231 1.00 32.78 100 ASN A O 1
ATOM 787 N N . ALA A 1 101 ? 82.517 67.497 -116.885 1.00 32.59 101 ALA A N 1
ATOM 788 C CA . ALA A 1 101 ? 82.554 68.000 -118.262 1.00 32.59 101 ALA A CA 1
ATOM 789 C C . ALA A 1 101 ? 82.276 69.515 -118.291 1.00 32.59 101 ALA A C 1
ATOM 791 O O . ALA A 1 101 ? 81.158 69.983 -118.094 1.00 32.59 101 ALA A O 1
ATOM 792 N N . SER A 1 102 ? 83.357 70.265 -118.496 1.00 33.78 102 SER A N 1
ATOM 793 C CA . SER A 1 102 ? 83.374 71.596 -119.104 1.00 33.78 102 SER A CA 1
ATOM 794 C C . SER A 1 102 ? 83.131 71.462 -120.618 1.00 33.78 102 SER A C 1
ATOM 796 O O . SER A 1 102 ? 83.126 70.345 -121.132 1.00 33.78 102 SER A O 1
ATOM 798 N N . VAL A 1 103 ? 83.085 72.601 -121.319 1.00 39.00 103 VAL A N 1
ATOM 799 C CA . VAL A 1 103 ? 82.927 72.798 -122.776 1.00 39.00 103 VAL A CA 1
ATOM 800 C C . VAL A 1 103 ? 81.446 72.831 -123.169 1.00 39.00 103 VAL A C 1
ATOM 802 O O . VAL A 1 103 ? 80.674 71.961 -122.814 1.00 39.00 103 VAL A O 1
ATOM 805 N N . GLY A 1 104 ? 80.927 73.816 -123.882 1.00 33.38 104 GLY A N 1
ATOM 806 C CA . GLY A 1 104 ? 81.533 74.844 -124.706 1.00 33.38 104 GLY A CA 1
ATOM 807 C C . GLY A 1 104 ? 80.498 75.196 -125.772 1.00 33.38 104 GLY A C 1
ATOM 808 O O . GLY A 1 104 ? 79.645 74.387 -126.124 1.00 33.38 104 GLY A O 1
ATOM 809 N N . SER A 1 105 ? 80.543 76.445 -126.206 1.00 45.53 105 SER A N 1
ATOM 810 C CA . SER A 1 105 ? 79.682 77.064 -127.208 1.00 45.53 105 SER A CA 1
ATOM 811 C C . SER A 1 105 ? 79.348 76.157 -128.408 1.00 45.53 105 SER A C 1
ATOM 813 O O . SER A 1 105 ? 80.258 75.631 -129.044 1.00 45.53 105 SER A O 1
ATOM 815 N N . GLY A 1 106 ? 78.056 76.059 -128.756 1.00 50.94 106 GLY A N 1
ATOM 816 C CA . GLY A 1 106 ? 77.602 75.649 -130.093 1.00 50.94 106 GLY A CA 1
ATOM 817 C C . GLY A 1 106 ? 76.968 74.259 -130.241 1.00 50.94 106 GLY A C 1
ATOM 818 O O . GLY A 1 106 ? 77.406 73.505 -131.099 1.00 50.94 106 GLY A O 1
ATOM 819 N N . ALA A 1 107 ? 75.911 73.935 -129.485 1.00 41.62 107 ALA A N 1
ATOM 820 C CA . ALA A 1 107 ? 75.002 72.829 -129.823 1.00 41.62 107 ALA A CA 1
ATOM 821 C C . ALA A 1 107 ? 73.708 73.389 -130.439 1.00 41.62 107 ALA A C 1
ATOM 823 O O . ALA A 1 107 ? 73.105 74.323 -129.904 1.00 41.62 107 ALA A O 1
ATOM 824 N N . SER A 1 108 ? 73.297 72.858 -131.590 1.00 60.78 108 SER A N 1
ATOM 825 C CA . SER A 1 108 ? 72.090 73.310 -132.288 1.00 60.78 108 SER A CA 1
ATOM 826 C C . SER A 1 108 ? 70.820 72.830 -131.563 1.00 60.78 108 SER A C 1
ATOM 828 O O . SER A 1 108 ? 70.816 71.800 -130.892 1.00 60.78 108 SER A O 1
ATOM 830 N N . ARG A 1 109 ? 69.725 73.594 -131.680 1.00 66.69 109 ARG A N 1
ATOM 831 C CA . ARG A 1 109 ? 68.436 73.419 -130.970 1.00 66.69 109 ARG A CA 1
ATOM 832 C C . ARG A 1 109 ? 67.860 71.991 -131.005 1.00 66.69 109 ARG A C 1
ATOM 834 O O . ARG A 1 109 ? 67.085 71.635 -130.122 1.00 66.69 109 ARG A O 1
ATOM 841 N N . GLU A 1 110 ? 68.220 71.196 -132.006 1.00 67.44 110 GLU A N 1
ATOM 842 C CA . GLU A 1 110 ? 67.682 69.855 -132.252 1.00 67.44 110 GLU A CA 1
ATOM 843 C C . GLU A 1 110 ? 68.280 68.781 -131.320 1.00 67.44 110 GLU A C 1
ATOM 845 O O . GLU A 1 110 ? 67.542 67.940 -130.809 1.00 67.44 110 GLU A O 1
ATOM 850 N N . GLU A 1 111 ? 69.571 68.863 -130.973 1.00 62.22 111 GLU A N 1
ATOM 851 C CA . GLU A 1 111 ? 70.222 67.914 -130.046 1.00 62.22 111 GLU A CA 1
ATOM 852 C C . GLU A 1 111 ? 69.767 68.094 -128.589 1.00 62.22 111 GLU A C 1
ATOM 854 O O . GLU A 1 111 ? 69.611 67.119 -127.853 1.00 62.22 111 GLU A O 1
ATOM 859 N N . ILE A 1 112 ? 69.481 69.332 -128.171 1.00 68.62 112 ILE A N 1
ATOM 860 C CA . ILE A 1 112 ? 68.957 69.623 -126.825 1.00 68.62 112 ILE A CA 1
ATOM 861 C C . ILE A 1 112 ? 67.549 69.036 -126.657 1.00 68.62 112 ILE A C 1
ATOM 863 O O . ILE A 1 112 ? 67.228 68.501 -125.595 1.00 68.62 112 ILE A O 1
ATOM 867 N N . LEU A 1 113 ? 66.716 69.091 -127.702 1.00 73.94 113 LEU A N 1
ATOM 868 C CA . LEU A 1 113 ? 65.375 68.500 -127.684 1.00 73.94 113 LEU A CA 1
ATOM 869 C C . LEU A 1 113 ? 65.426 66.965 -127.638 1.00 73.94 113 LEU A C 1
ATOM 871 O O . LEU A 1 113 ? 64.640 66.366 -126.906 1.00 73.94 113 LEU A O 1
ATOM 875 N N . ALA A 1 114 ? 66.372 66.334 -128.341 1.00 75.88 114 ALA A N 1
ATOM 876 C CA . ALA A 1 114 ? 66.568 64.884 -128.294 1.00 75.88 114 ALA A CA 1
ATOM 877 C C . ALA A 1 114 ? 67.061 64.405 -126.915 1.00 75.88 114 ALA A C 1
ATOM 879 O O . ALA A 1 114 ? 66.482 63.477 -126.348 1.00 75.88 114 ALA A O 1
ATOM 880 N N . MET A 1 115 ? 68.050 65.083 -126.317 1.00 75.75 115 MET A N 1
ATOM 881 C CA . MET A 1 115 ? 68.500 64.760 -124.955 1.00 75.75 115 MET A CA 1
ATOM 882 C C . MET A 1 115 ? 67.411 65.005 -123.905 1.00 75.75 115 MET A C 1
ATOM 884 O O . MET A 1 115 ? 67.293 64.236 -122.953 1.00 75.75 115 MET A O 1
ATOM 888 N N . LEU A 1 116 ? 66.585 66.045 -124.069 1.00 75.12 116 LEU A N 1
ATOM 889 C CA . LEU A 1 116 ? 65.425 66.269 -123.205 1.00 75.12 116 LEU A CA 1
ATOM 890 C C . LEU A 1 116 ? 64.390 65.151 -123.352 1.00 75.12 116 LEU A C 1
ATOM 892 O O . LEU A 1 116 ? 63.878 64.690 -122.336 1.00 75.12 116 LEU A O 1
ATOM 896 N N . ALA A 1 117 ? 64.103 64.674 -124.565 1.00 77.62 117 ALA A N 1
ATOM 897 C CA . ALA A 1 117 ? 63.178 63.563 -124.785 1.00 77.62 117 ALA A CA 1
ATOM 898 C C . ALA A 1 117 ? 63.687 62.258 -124.147 1.00 77.62 117 ALA A C 1
ATOM 900 O O . ALA A 1 117 ? 62.941 61.605 -123.419 1.00 77.62 117 ALA A O 1
ATOM 901 N N . GLU A 1 118 ? 64.972 61.930 -124.316 1.00 78.94 118 GLU A N 1
ATOM 902 C CA . GLU A 1 118 ? 65.580 60.745 -123.698 1.00 78.94 118 GLU A CA 1
ATOM 903 C C . GLU A 1 118 ? 65.613 60.856 -122.165 1.00 78.94 118 GLU A C 1
ATOM 905 O O . GLU A 1 118 ? 65.291 59.899 -121.455 1.00 78.94 118 GLU A O 1
ATOM 910 N N . LYS A 1 119 ? 65.913 62.047 -121.625 1.00 80.06 119 LYS A N 1
ATOM 911 C CA . LYS A 1 119 ? 65.806 62.315 -120.184 1.00 80.06 119 LYS A CA 1
ATOM 912 C C . LYS A 1 119 ? 64.366 62.225 -119.690 1.00 80.06 119 LYS A C 1
ATOM 914 O O . LYS A 1 119 ? 64.154 61.701 -118.602 1.00 80.06 119 LYS A O 1
ATOM 919 N N . THR A 1 120 ? 63.384 62.651 -120.479 1.00 81.44 120 THR A N 1
ATOM 920 C CA . THR A 1 120 ? 61.956 62.538 -120.141 1.00 81.44 120 THR A CA 1
ATOM 921 C C . THR A 1 120 ? 61.510 61.075 -120.121 1.00 81.44 120 THR A C 1
ATOM 923 O O . THR A 1 120 ? 60.807 60.661 -119.207 1.00 81.44 120 THR A O 1
ATOM 926 N N . GLU A 1 121 ? 61.984 60.249 -121.056 1.00 82.50 121 GLU A N 1
ATOM 927 C CA . GLU A 1 121 ? 61.716 58.806 -121.063 1.00 82.50 121 GLU A CA 1
ATOM 928 C C . GLU A 1 121 ? 62.446 58.075 -119.923 1.00 82.50 121 GLU A C 1
ATOM 930 O O . GLU A 1 121 ? 61.925 57.129 -119.326 1.00 82.50 121 GLU A O 1
ATOM 935 N N . GLN A 1 122 ? 63.663 58.507 -119.581 1.00 83.94 122 GLN A N 1
ATOM 936 C CA . GLN A 1 122 ? 64.391 58.002 -118.418 1.00 83.94 122 GLN A CA 1
ATOM 937 C C . GLN A 1 122 ? 63.664 58.361 -117.113 1.00 83.94 122 GLN A C 1
ATOM 939 O O . GLN A 1 122 ? 63.530 57.498 -116.244 1.00 83.94 122 GLN A O 1
ATOM 944 N N . VAL A 1 123 ? 63.147 59.587 -116.996 1.00 81.06 123 VAL A N 1
ATOM 945 C CA . VAL A 1 123 ? 62.303 60.026 -115.876 1.00 81.06 123 VAL A CA 1
ATOM 946 C C . VAL A 1 123 ? 61.017 59.207 -115.827 1.00 81.06 123 VAL A C 1
ATOM 948 O O . VAL A 1 123 ? 60.752 58.619 -114.789 1.00 81.06 123 VAL A O 1
ATOM 951 N N . ALA A 1 124 ? 60.304 59.021 -116.940 1.00 83.56 124 ALA A N 1
ATOM 952 C CA . ALA A 1 124 ? 59.093 58.198 -116.985 1.00 83.56 124 ALA A CA 1
ATOM 953 C C . ALA A 1 124 ? 59.353 56.731 -116.578 1.00 83.56 124 ALA A C 1
ATOM 955 O O . ALA A 1 124 ? 58.562 56.117 -115.860 1.00 83.56 124 ALA A O 1
ATOM 956 N N . ARG A 1 125 ? 60.498 56.153 -116.973 1.00 83.50 125 ARG A N 1
ATOM 957 C CA . ARG A 1 125 ? 60.914 54.808 -116.531 1.00 83.50 125 ARG A CA 1
ATOM 958 C C . ARG A 1 125 ? 61.241 54.755 -115.039 1.00 83.50 125 ARG A C 1
ATOM 960 O O . ARG A 1 125 ? 60.926 53.759 -114.385 1.00 83.50 125 ARG A O 1
ATOM 967 N N . LEU A 1 126 ? 61.876 55.791 -114.493 1.00 83.12 126 LEU A N 1
ATOM 968 C CA . LEU A 1 126 ? 62.141 55.896 -113.057 1.00 83.12 126 LEU A CA 1
ATOM 969 C C . LEU A 1 126 ? 60.850 56.129 -112.266 1.00 83.12 126 LEU A C 1
ATOM 971 O O . LEU A 1 126 ? 60.665 55.484 -111.241 1.00 83.12 126 LEU A O 1
ATOM 975 N N . GLU A 1 127 ? 59.926 56.943 -112.767 1.00 83.31 127 GLU A N 1
ATOM 976 C CA . GLU A 1 127 ? 58.594 57.162 -112.199 1.00 83.31 127 GLU A CA 1
ATOM 977 C C . GLU A 1 127 ? 57.774 55.869 -112.185 1.00 83.31 127 GLU A C 1
ATOM 979 O O . GLU A 1 127 ? 57.210 55.520 -111.150 1.00 83.31 127 GLU A O 1
ATOM 984 N N . GLY A 1 128 ? 57.795 55.085 -113.268 1.00 87.06 128 GLY A N 1
ATOM 985 C CA . GLY A 1 128 ? 57.160 53.766 -113.316 1.00 87.06 128 GLY A CA 1
ATOM 986 C C . GLY A 1 128 ? 57.762 52.775 -112.313 1.00 87.06 128 GLY A C 1
ATOM 987 O O . GLY A 1 128 ? 57.030 52.062 -111.624 1.00 87.06 128 GLY A O 1
ATOM 988 N N . LYS A 1 129 ? 59.094 52.764 -112.151 1.00 86.94 129 LYS A N 1
ATOM 989 C CA . LYS A 1 129 ? 59.764 51.961 -111.111 1.00 86.94 129 LYS A CA 1
ATOM 990 C C . LYS A 1 129 ? 59.423 52.444 -109.702 1.00 86.94 129 LYS A C 1
ATOM 992 O O . LYS A 1 129 ? 59.178 51.614 -108.834 1.00 86.94 129 LYS A O 1
ATOM 997 N N . ILE A 1 130 ? 59.368 53.754 -109.468 1.00 85.12 130 ILE A N 1
ATOM 998 C CA . ILE A 1 130 ? 58.959 54.346 -108.187 1.00 85.12 130 ILE A CA 1
ATOM 999 C C . ILE A 1 130 ? 57.505 53.984 -107.879 1.00 85.12 130 ILE A C 1
ATOM 1001 O O . ILE A 1 130 ? 57.205 53.603 -106.752 1.00 85.12 130 ILE A O 1
ATOM 1005 N N . GLN A 1 131 ? 56.611 54.016 -108.867 1.00 86.25 131 GLN A N 1
ATOM 1006 C CA . GLN A 1 131 ? 55.211 53.632 -108.701 1.00 86.25 131 GLN A CA 1
ATOM 1007 C C . GLN A 1 131 ? 55.045 52.124 -108.459 1.00 86.25 131 GLN A C 1
ATOM 1009 O O . GLN A 1 131 ? 54.220 51.723 -107.634 1.00 86.25 131 GLN A O 1
ATOM 1014 N N . GLY A 1 132 ? 55.865 51.290 -109.106 1.00 87.12 132 GLY A N 1
ATOM 1015 C CA . GLY A 1 132 ? 55.962 49.855 -108.828 1.00 87.12 132 GLY A CA 1
ATOM 1016 C C . GLY A 1 132 ? 56.464 49.571 -107.409 1.00 87.12 132 GLY A C 1
ATOM 1017 O O . GLY A 1 132 ? 55.825 48.823 -106.672 1.00 87.12 132 GLY A O 1
ATOM 1018 N N . MET A 1 133 ? 57.540 50.237 -106.977 1.00 83.44 133 MET A N 1
ATOM 1019 C CA . MET A 1 133 ? 58.052 50.146 -105.603 1.00 83.44 133 MET A CA 1
ATOM 1020 C C . MET A 1 133 ? 57.033 50.664 -104.580 1.00 83.44 133 MET A C 1
ATOM 1022 O O . MET A 1 133 ? 56.827 50.029 -103.553 1.00 83.44 133 MET A O 1
ATOM 1026 N N . ALA A 1 134 ? 56.327 51.759 -104.866 1.00 87.50 134 ALA A N 1
ATOM 1027 C CA . ALA A 1 134 ? 55.273 52.285 -104.001 1.00 87.50 134 ALA A CA 1
ATOM 1028 C C . ALA A 1 134 ? 54.074 51.329 -103.897 1.00 87.50 134 ALA A C 1
ATOM 1030 O O . ALA A 1 134 ? 53.471 51.210 -102.831 1.00 87.50 134 ALA A O 1
ATOM 1031 N N . SER A 1 135 ? 53.729 50.636 -104.985 1.00 87.69 135 SER A N 1
ATOM 1032 C CA . SER A 1 135 ? 52.670 49.621 -104.986 1.00 87.69 135 SER A CA 1
ATOM 1033 C C . SER A 1 135 ? 53.081 48.392 -104.177 1.00 87.69 135 SER A C 1
ATOM 1035 O O . SER A 1 135 ? 52.298 47.937 -103.346 1.00 87.69 135 SER A O 1
ATOM 1037 N N . LEU A 1 136 ? 54.329 47.935 -104.327 1.00 91.19 136 LEU A N 1
ATOM 1038 C CA . LEU A 1 136 ? 54.881 46.841 -103.531 1.00 91.19 136 LEU A CA 1
ATOM 1039 C C . LEU A 1 136 ? 54.934 47.207 -102.041 1.00 91.19 136 LEU A C 1
ATOM 1041 O O . LEU A 1 136 ? 54.505 46.413 -101.217 1.00 91.19 136 LEU A O 1
ATOM 1045 N N . ILE A 1 137 ? 55.355 48.429 -101.690 1.00 87.69 137 ILE A N 1
ATOM 1046 C CA . ILE A 1 137 ? 55.354 48.927 -100.302 1.00 87.69 137 ILE A CA 1
ATOM 1047 C C . ILE A 1 137 ? 53.933 48.954 -99.721 1.00 87.69 137 ILE A C 1
ATOM 1049 O O . ILE A 1 137 ? 53.718 48.582 -98.566 1.00 87.69 137 ILE A O 1
ATOM 1053 N N . LYS A 1 138 ? 52.934 49.376 -100.508 1.00 90.44 138 LYS A N 1
ATOM 1054 C CA . LYS A 1 138 ? 51.526 49.343 -100.080 1.00 90.44 138 LYS A CA 1
ATOM 1055 C C . LYS A 1 138 ? 51.043 47.917 -99.843 1.00 90.44 138 LYS A C 1
ATOM 1057 O O . LYS A 1 138 ? 50.319 47.684 -98.881 1.00 90.44 138 LYS A O 1
ATOM 1062 N N . GLU A 1 139 ? 51.422 46.976 -100.698 1.00 89.94 139 GLU A N 1
ATOM 1063 C CA . GLU A 1 139 ? 51.067 45.567 -100.543 1.00 89.94 139 GLU A CA 1
ATOM 1064 C C . GLU A 1 139 ? 51.772 44.932 -99.339 1.00 89.94 139 GLU A C 1
ATOM 1066 O O . GLU A 1 139 ? 51.105 44.315 -98.512 1.00 89.94 139 GLU A O 1
ATOM 1071 N N . THR A 1 140 ? 53.069 45.193 -99.140 1.00 86.25 140 THR A N 1
ATOM 1072 C CA . THR A 1 140 ? 53.792 44.746 -97.942 1.00 86.25 140 THR A CA 1
ATOM 1073 C C . THR A 1 140 ? 53.195 45.340 -96.670 1.00 86.25 140 THR A C 1
ATOM 1075 O O . THR A 1 140 ? 53.019 44.614 -95.695 1.00 86.25 140 THR A O 1
ATOM 1078 N N . ASN A 1 141 ? 52.799 46.618 -96.679 1.00 90.06 141 ASN A N 1
ATOM 1079 C CA . ASN A 1 141 ? 52.130 47.240 -95.533 1.00 90.06 141 ASN A CA 1
ATOM 1080 C C . ASN A 1 141 ? 50.766 46.598 -95.260 1.00 90.06 141 ASN A C 1
ATOM 1082 O O . ASN A 1 141 ? 50.500 46.241 -94.123 1.00 90.06 141 ASN A O 1
ATOM 1086 N N . ARG A 1 142 ? 49.950 46.318 -96.286 1.00 91.25 142 ARG A N 1
ATOM 1087 C CA . ARG A 1 142 ? 48.691 45.572 -96.100 1.00 91.25 142 ARG A CA 1
ATOM 1088 C C . ARG A 1 142 ? 48.924 44.184 -95.508 1.00 91.25 142 ARG A C 1
ATOM 1090 O O . ARG A 1 142 ? 48.193 43.773 -94.614 1.00 91.25 142 ARG A O 1
ATOM 1097 N N . THR A 1 143 ? 49.937 43.455 -95.983 1.00 86.88 143 THR A N 1
ATOM 1098 C CA . THR A 1 143 ? 50.259 42.133 -95.421 1.00 86.88 143 THR A CA 1
ATOM 1099 C C . THR A 1 143 ? 50.764 42.224 -93.983 1.00 86.88 143 THR A C 1
ATOM 1101 O O . THR A 1 143 ? 50.408 41.377 -93.167 1.00 86.88 143 THR A O 1
ATOM 1104 N N . LYS A 1 144 ? 51.539 43.263 -93.653 1.00 91.38 144 LYS A N 1
ATOM 1105 C CA . LYS A 1 144 ? 51.997 43.548 -92.294 1.00 91.38 144 LYS A CA 1
ATOM 1106 C C . LYS A 1 144 ? 50.810 43.844 -91.379 1.00 91.38 144 LYS A C 1
ATOM 1108 O O . LYS A 1 144 ? 50.688 43.174 -90.364 1.00 91.38 144 LYS A O 1
ATOM 1113 N N . ASP A 1 145 ? 49.909 44.738 -91.778 1.00 92.31 145 ASP A N 1
ATOM 1114 C CA . ASP A 1 145 ? 48.713 45.090 -91.003 1.00 92.31 145 ASP A CA 1
ATOM 1115 C C . ASP A 1 145 ? 47.832 43.852 -90.756 1.00 92.31 145 ASP A C 1
ATOM 1117 O O . ASP A 1 145 ? 47.368 43.618 -89.644 1.00 92.31 145 ASP A O 1
ATOM 1121 N N . MET A 1 146 ? 47.663 42.987 -91.765 1.00 91.00 146 MET A N 1
ATOM 1122 C CA . MET A 1 146 ? 46.933 41.721 -91.611 1.00 91.00 146 MET A CA 1
ATOM 1123 C C . MET A 1 146 ? 47.613 40.742 -90.643 1.00 91.00 146 MET A C 1
ATOM 1125 O O . MET A 1 146 ? 46.931 39.995 -89.937 1.00 91.00 146 MET A O 1
ATOM 1129 N N . LEU A 1 147 ? 48.947 40.681 -90.638 1.00 89.06 147 LEU A N 1
ATOM 1130 C CA . LEU A 1 147 ? 49.700 39.831 -89.714 1.00 89.06 147 LEU A CA 1
ATOM 1131 C C . LEU A 1 147 ? 49.696 40.403 -88.294 1.00 89.06 147 LEU A C 1
ATOM 1133 O O . LEU A 1 147 ? 49.546 39.633 -87.350 1.00 89.06 147 LEU A O 1
ATOM 1137 N N . GLU A 1 148 ? 49.790 41.722 -88.142 1.00 90.38 148 GLU A N 1
ATOM 1138 C CA . GLU A 1 148 ? 49.649 42.417 -86.861 1.00 90.38 148 GLU A CA 1
ATOM 1139 C C . GLU A 1 148 ? 48.246 42.213 -86.282 1.00 90.38 148 GLU A C 1
ATOM 1141 O O . GLU A 1 148 ? 48.123 41.842 -85.119 1.00 90.38 148 GLU A O 1
ATOM 1146 N N . GLU A 1 149 ? 47.190 42.314 -87.097 1.00 92.06 149 GLU A N 1
ATOM 1147 C CA . GLU A 1 149 ? 45.817 42.038 -86.661 1.00 92.06 149 GLU A CA 1
ATOM 1148 C C . GLU A 1 149 ? 45.639 40.571 -86.230 1.00 92.06 149 GLU A C 1
ATOM 1150 O O . GLU A 1 149 ? 44.992 40.281 -85.221 1.00 92.06 149 GLU A O 1
ATOM 1155 N N . LYS A 1 150 ? 46.220 39.614 -86.968 1.00 91.62 150 LYS A N 1
ATOM 1156 C CA . LYS A 1 150 ? 46.190 38.191 -86.586 1.00 91.62 150 LYS A CA 1
ATOM 1157 C C . LYS A 1 150 ? 46.963 37.930 -85.296 1.00 91.62 150 LYS A C 1
ATOM 1159 O O . LYS A 1 150 ? 46.470 37.184 -84.452 1.00 91.62 150 LYS A O 1
ATOM 1164 N N . LEU A 1 151 ? 48.135 38.541 -85.135 1.00 89.69 151 LEU A N 1
ATOM 1165 C CA . LEU A 1 151 ? 48.945 38.426 -83.926 1.00 89.69 151 LEU A CA 1
ATOM 1166 C C . LEU A 1 151 ? 48.219 39.038 -82.724 1.00 89.69 151 LEU A C 1
ATOM 1168 O O . LEU A 1 151 ? 48.158 38.414 -81.670 1.00 89.69 151 LEU A O 1
ATOM 1172 N N . GLU A 1 152 ? 47.597 40.206 -82.890 1.00 91.88 152 GLU A N 1
ATOM 1173 C CA . GLU A 1 152 ? 46.812 40.861 -81.844 1.00 91.88 152 GLU A CA 1
ATOM 1174 C C . GLU A 1 152 ? 45.579 40.028 -81.466 1.00 91.88 152 GLU A C 1
ATOM 1176 O O . GLU A 1 152 ? 45.277 39.868 -80.282 1.00 91.88 152 GLU A O 1
ATOM 1181 N N . LYS A 1 153 ? 44.882 39.435 -82.447 1.00 92.31 153 LYS A N 1
ATOM 1182 C CA . LYS A 1 153 ? 43.782 38.490 -82.190 1.00 92.31 153 LYS A CA 1
ATOM 1183 C C . LYS A 1 153 ? 44.264 37.270 -81.415 1.00 92.31 153 LYS A C 1
ATOM 1185 O O . LYS A 1 153 ? 43.645 36.923 -80.412 1.00 92.31 153 LYS A O 1
ATOM 1190 N N . GLN A 1 154 ? 45.376 36.664 -81.829 1.00 91.25 154 GLN A N 1
ATOM 1191 C CA . GLN A 1 154 ? 45.955 35.512 -81.140 1.00 91.25 154 GLN A CA 1
ATOM 1192 C C . GLN A 1 154 ? 46.384 35.869 -79.710 1.00 91.25 154 GLN A C 1
ATOM 1194 O O . GLN A 1 154 ? 46.110 35.110 -78.784 1.00 91.25 154 GLN A O 1
ATOM 1199 N N . GLN A 1 155 ? 46.991 37.041 -79.509 1.00 90.81 155 GLN A N 1
ATOM 1200 C CA . GLN A 1 155 ? 47.399 37.526 -78.193 1.00 90.81 155 GLN A CA 1
ATOM 1201 C C . GLN A 1 155 ? 46.183 37.779 -77.292 1.00 90.81 155 GLN A C 1
ATOM 1203 O O . GLN A 1 155 ? 46.160 37.314 -76.152 1.00 90.81 155 GLN A O 1
ATOM 1208 N N . LYS A 1 156 ? 45.131 38.430 -77.808 1.00 93.00 156 LYS A N 1
ATOM 1209 C CA . LYS A 1 156 ? 43.856 38.619 -77.093 1.00 93.00 156 LYS A CA 1
ATOM 1210 C C . LYS A 1 156 ? 43.209 37.284 -76.732 1.00 93.00 156 LYS A C 1
ATOM 1212 O O . LYS A 1 156 ? 42.701 37.143 -75.625 1.00 93.00 156 LYS A O 1
ATOM 1217 N N . GLU A 1 157 ? 43.241 36.306 -77.631 1.00 91.81 157 GLU A N 1
ATOM 1218 C CA . GLU A 1 157 ? 42.691 34.975 -77.375 1.00 91.81 157 GLU A CA 1
ATOM 1219 C C . GLU A 1 157 ? 43.502 34.216 -76.314 1.00 91.81 157 GLU A C 1
ATOM 1221 O O . GLU A 1 157 ? 42.913 33.602 -75.427 1.00 91.81 157 GLU A O 1
ATOM 1226 N N . SER A 1 158 ? 44.838 34.301 -76.340 1.00 86.94 158 SER A N 1
ATOM 1227 C CA . SER A 1 158 ? 45.677 33.713 -75.289 1.00 86.94 158 SER A CA 1
ATOM 1228 C C . SER A 1 158 ? 45.466 34.376 -73.929 1.00 86.94 158 SER A C 1
ATOM 1230 O O . SER A 1 158 ? 45.372 33.671 -72.928 1.00 86.94 158 SER A O 1
ATOM 1232 N N . SER A 1 159 ? 45.322 35.706 -73.885 1.00 90.19 159 SER A N 1
ATOM 1233 C CA . SER A 1 159 ? 45.045 36.432 -72.643 1.00 90.19 159 SER A CA 1
ATOM 1234 C C . SER A 1 159 ? 43.671 36.078 -72.080 1.00 90.19 159 SER A C 1
ATOM 1236 O O . SER A 1 159 ? 43.552 35.893 -70.875 1.00 90.19 159 SER A O 1
ATOM 1238 N N . ARG A 1 160 ? 42.652 35.918 -72.939 1.00 93.00 160 ARG A N 1
ATOM 1239 C CA . ARG A 1 160 ? 41.320 35.446 -72.524 1.00 93.00 160 ARG A CA 1
ATOM 1240 C C . ARG A 1 160 ? 41.376 34.041 -71.932 1.00 93.00 160 ARG A C 1
ATOM 1242 O O . ARG A 1 160 ? 40.902 33.851 -70.826 1.00 93.00 160 ARG A O 1
ATOM 1249 N N . LYS A 1 161 ? 42.040 33.090 -72.601 1.00 93.56 161 LYS A N 1
ATOM 1250 C CA . LYS A 1 161 ? 42.202 31.720 -72.075 1.00 93.56 161 LYS A CA 1
ATOM 1251 C C . LYS A 1 161 ? 42.917 31.692 -70.723 1.00 93.56 161 LYS A C 1
ATOM 1253 O O . LYS A 1 161 ? 42.583 30.872 -69.876 1.00 93.56 161 LYS A O 1
ATOM 1258 N N . LEU A 1 162 ? 43.913 32.559 -70.530 1.00 90.19 162 LEU A N 1
ATOM 1259 C CA . LEU A 1 162 ? 44.627 32.660 -69.259 1.00 90.19 162 LEU A CA 1
ATOM 1260 C C . LEU A 1 162 ? 43.729 33.243 -68.158 1.00 90.19 162 LEU A C 1
ATOM 1262 O O . LEU A 1 162 ? 43.712 32.712 -67.055 1.00 90.19 162 LEU A O 1
ATOM 1266 N N . GLN A 1 163 ? 42.938 34.267 -68.488 1.00 91.94 163 GLN A N 1
ATOM 1267 C CA . GLN A 1 163 ? 41.953 34.846 -67.579 1.00 91.94 163 GLN A CA 1
ATOM 1268 C C . GLN A 1 163 ? 40.867 33.829 -67.188 1.00 91.94 163 GLN A C 1
ATOM 1270 O O . GLN A 1 163 ? 40.585 33.686 -66.004 1.00 91.94 163 GLN A O 1
ATOM 1275 N N . ASP A 1 164 ? 40.316 33.078 -68.145 1.00 92.88 164 ASP A N 1
ATOM 1276 C CA . ASP A 1 164 ? 39.306 32.045 -67.879 1.00 92.88 164 ASP A CA 1
ATOM 1277 C C . ASP A 1 164 ? 39.858 30.954 -66.937 1.00 92.88 164 ASP A C 1
ATOM 1279 O O . ASP A 1 164 ? 39.176 30.508 -66.013 1.00 92.88 164 ASP A O 1
ATOM 1283 N N . LEU A 1 165 ? 41.121 30.548 -67.130 1.00 91.06 165 LEU A N 1
ATOM 1284 C CA . LEU A 1 165 ? 41.801 29.599 -66.243 1.00 91.06 165 LEU A CA 1
ATOM 1285 C C . LEU A 1 165 ? 42.009 30.169 -64.834 1.00 91.06 165 LEU A C 1
ATOM 1287 O O . LEU A 1 165 ? 41.782 29.454 -63.857 1.00 91.06 165 LEU A O 1
ATOM 1291 N N . ASP A 1 166 ? 42.430 31.428 -64.715 1.00 89.31 166 ASP A N 1
ATOM 1292 C CA . ASP A 1 166 ? 42.601 32.092 -63.419 1.00 89.31 166 ASP A CA 1
ATOM 1293 C C . ASP A 1 166 ? 41.257 32.216 -62.678 1.00 89.31 166 ASP A C 1
ATOM 1295 O O . ASP A 1 166 ? 41.176 31.872 -61.496 1.00 89.31 166 ASP A O 1
ATOM 1299 N N . GLU A 1 167 ? 40.182 32.592 -63.379 1.00 93.62 167 GLU A N 1
ATOM 1300 C CA . GLU A 1 167 ? 38.820 32.639 -62.833 1.00 93.62 167 GLU A CA 1
ATOM 1301 C C . GLU A 1 167 ? 38.346 31.246 -62.373 1.00 93.62 167 GLU A C 1
ATOM 1303 O O . GLU A 1 167 ? 37.784 31.105 -61.281 1.00 93.62 167 GLU A O 1
ATOM 1308 N N . GLU A 1 168 ? 38.624 30.184 -63.139 1.00 92.88 168 GLU A N 1
ATOM 1309 C CA . GLU A 1 168 ? 38.348 28.803 -62.723 1.00 92.88 168 GLU A CA 1
ATOM 1310 C C . GLU A 1 168 ? 39.126 28.396 -61.462 1.00 92.88 168 GLU A C 1
ATOM 1312 O O . GLU A 1 168 ? 38.566 27.758 -60.560 1.00 92.88 168 GLU A O 1
ATOM 1317 N N . PHE A 1 169 ? 40.418 28.727 -61.378 1.00 91.50 169 PHE A N 1
ATOM 1318 C CA . PHE A 1 169 ? 41.230 28.426 -60.197 1.00 91.50 169 PHE A CA 1
ATOM 1319 C C . PHE A 1 169 ? 40.714 29.168 -58.968 1.00 91.50 169 PHE A C 1
ATOM 1321 O O . PHE A 1 169 ? 40.608 28.575 -57.889 1.00 91.50 169 PHE A O 1
ATOM 1328 N N . GLU A 1 170 ? 40.337 30.432 -59.125 1.00 92.56 170 GLU A N 1
ATOM 1329 C CA . GLU A 1 170 ? 39.810 31.251 -58.043 1.00 92.56 170 GLU A CA 1
ATOM 1330 C C . GLU A 1 170 ? 38.465 30.707 -57.537 1.00 92.56 170 GLU A C 1
ATOM 1332 O O . GLU A 1 170 ? 38.280 30.523 -56.328 1.00 92.56 170 GLU A O 1
ATOM 1337 N N . GLN A 1 171 ? 37.576 30.290 -58.444 1.00 92.69 171 GLN A N 1
ATOM 1338 C CA . GLN A 1 171 ? 36.332 29.599 -58.091 1.00 92.69 171 GLN A CA 1
ATOM 1339 C C . GLN A 1 171 ? 36.582 28.275 -57.356 1.00 92.69 171 GLN A C 1
ATOM 1341 O O . GLN A 1 171 ? 35.913 27.986 -56.357 1.00 92.69 171 GLN A O 1
ATOM 1346 N N . ARG A 1 172 ? 37.561 27.466 -57.793 1.00 93.06 172 ARG A N 1
ATOM 1347 C CA . ARG A 1 172 ? 37.932 26.219 -57.095 1.00 93.06 172 ARG A CA 1
ATOM 1348 C C . ARG A 1 172 ? 38.444 26.499 -55.686 1.00 93.06 172 ARG A C 1
ATOM 1350 O O . ARG A 1 172 ? 38.044 25.803 -54.753 1.00 93.06 172 ARG A O 1
ATOM 1357 N N . ILE A 1 173 ? 39.276 27.524 -55.507 1.00 92.12 173 ILE A N 1
ATOM 1358 C CA . ILE A 1 173 ? 39.790 27.925 -54.191 1.00 92.12 173 ILE A CA 1
ATOM 1359 C C . ILE A 1 173 ? 38.645 28.373 -53.277 1.00 92.12 173 ILE A C 1
ATOM 1361 O O . ILE A 1 173 ? 38.582 27.940 -52.124 1.00 92.12 173 ILE A O 1
ATOM 1365 N N . ILE A 1 174 ? 37.719 29.199 -53.774 1.00 92.50 174 ILE A N 1
ATOM 1366 C CA . ILE A 1 174 ? 36.545 29.647 -53.009 1.00 92.50 174 ILE A CA 1
ATOM 1367 C C . ILE A 1 174 ? 35.677 28.450 -52.605 1.00 92.50 174 ILE A C 1
ATOM 1369 O O . ILE A 1 174 ? 35.275 28.344 -51.444 1.00 92.50 174 ILE A O 1
ATOM 1373 N N . LYS A 1 175 ? 35.438 27.513 -53.528 1.00 94.50 175 LYS A N 1
ATOM 1374 C CA . LYS A 1 175 ? 34.663 26.299 -53.255 1.00 94.50 175 LYS A CA 1
ATOM 1375 C C . LYS A 1 175 ? 35.318 25.436 -52.175 1.00 94.50 175 LYS A C 1
ATOM 1377 O O . LYS A 1 175 ? 34.648 25.072 -51.213 1.00 94.50 175 LYS A O 1
ATOM 1382 N N . ILE A 1 176 ? 36.626 25.185 -52.272 1.00 92.31 176 ILE A N 1
ATOM 1383 C CA . ILE A 1 176 ? 37.381 24.421 -51.264 1.00 92.31 176 ILE A CA 1
ATOM 1384 C C . ILE A 1 176 ? 37.310 25.103 -49.893 1.00 92.31 176 ILE A C 1
ATOM 1386 O O . ILE A 1 176 ? 37.074 24.430 -48.891 1.00 92.31 176 ILE A O 1
ATOM 1390 N N . LYS A 1 177 ? 37.467 26.432 -49.831 1.00 92.19 177 LYS A N 1
ATOM 1391 C CA . LYS A 1 177 ? 37.337 27.191 -48.576 1.00 92.19 177 LYS A CA 1
ATOM 1392 C C . LYS A 1 177 ? 35.936 27.054 -47.976 1.00 92.19 177 LYS A C 1
ATOM 1394 O O . LYS A 1 177 ? 35.820 26.778 -46.785 1.00 92.19 177 LYS A O 1
ATOM 1399 N N . SER A 1 178 ? 34.890 27.188 -48.794 1.00 92.88 178 SER A N 1
ATOM 1400 C CA . SER A 1 178 ? 33.498 27.030 -48.352 1.00 92.88 178 SER A CA 1
ATOM 1401 C C . SER A 1 178 ? 33.217 25.619 -47.830 1.00 92.88 178 SER A C 1
ATOM 1403 O O . SER A 1 178 ? 32.611 25.458 -46.770 1.00 92.88 178 SER A O 1
ATOM 1405 N N . ASP A 1 179 ? 33.680 24.590 -48.538 1.00 90.75 179 ASP A N 1
ATOM 1406 C CA . ASP A 1 179 ? 33.471 23.197 -48.142 1.00 90.75 179 ASP A CA 1
ATOM 1407 C C . ASP A 1 179 ? 34.270 22.844 -46.876 1.00 90.75 179 ASP A C 1
ATOM 1409 O O . ASP A 1 179 ? 33.749 22.163 -45.990 1.00 90.75 179 ASP A O 1
ATOM 1413 N N . HIS A 1 180 ? 35.483 23.386 -46.719 1.00 91.69 180 HIS A N 1
ATOM 1414 C CA . HIS A 1 180 ? 36.261 23.256 -45.486 1.00 91.69 180 HIS A CA 1
ATOM 1415 C C . HIS A 1 180 ? 35.575 23.939 -44.293 1.00 91.69 180 HIS A C 1
ATOM 1417 O O . HIS A 1 180 ? 35.490 23.359 -43.211 1.00 91.69 180 HIS A O 1
ATOM 1423 N N . GLU A 1 181 ? 35.020 25.138 -44.484 1.00 93.50 181 GLU A N 1
ATOM 1424 C CA . GLU A 1 181 ? 34.280 25.846 -43.437 1.00 93.50 181 GLU A CA 1
ATOM 1425 C C . GLU A 1 181 ? 33.016 25.077 -43.014 1.00 93.50 181 GLU A C 1
ATOM 1427 O O . GLU A 1 181 ? 32.729 24.952 -41.820 1.00 93.50 181 GLU A O 1
ATOM 1432 N N . LYS A 1 182 ? 32.281 24.496 -43.973 1.00 93.38 182 LYS A N 1
ATOM 1433 C CA . LYS A 1 182 ? 31.137 23.616 -43.679 1.00 93.38 182 LYS A CA 1
ATOM 1434 C C . LYS A 1 182 ? 31.570 22.379 -42.892 1.00 93.38 182 LYS A C 1
ATOM 1436 O O . LYS A 1 182 ? 30.918 22.045 -41.903 1.00 93.38 182 LYS A O 1
ATOM 1441 N N . ALA A 1 183 ? 32.672 21.735 -43.280 1.00 93.06 183 ALA A N 1
ATOM 1442 C CA . ALA A 1 183 ? 33.209 20.574 -42.571 1.00 93.06 183 ALA A CA 1
ATOM 1443 C C . ALA A 1 183 ? 33.635 20.919 -41.131 1.00 93.06 183 ALA A C 1
ATOM 1445 O O . ALA A 1 183 ? 33.350 20.159 -40.205 1.00 93.06 183 ALA A O 1
ATOM 1446 N N . LEU A 1 184 ? 34.250 22.087 -40.910 1.00 90.81 184 LEU A N 1
ATOM 1447 C CA . LEU A 1 184 ? 34.597 22.569 -39.569 1.00 90.81 184 LEU A CA 1
ATOM 1448 C C . LEU A 1 184 ? 33.355 22.827 -38.709 1.00 90.81 184 LEU A C 1
ATOM 1450 O O . LEU A 1 184 ? 33.323 22.407 -37.552 1.00 90.81 184 LEU A O 1
ATOM 1454 N N . LYS A 1 185 ? 32.309 23.450 -39.268 1.00 93.38 185 LYS A N 1
ATOM 1455 C CA . LYS A 1 185 ? 31.032 23.661 -38.562 1.00 93.38 185 LYS A CA 1
ATOM 1456 C C . LYS A 1 185 ? 30.372 22.335 -38.184 1.00 93.38 185 LYS A C 1
ATOM 1458 O O . LYS A 1 185 ? 29.957 22.175 -37.040 1.00 93.38 185 LYS A O 1
ATOM 1463 N N . GLN A 1 186 ? 30.338 21.366 -39.099 1.00 93.12 186 GLN A N 1
ATOM 1464 C CA . GLN A 1 186 ? 29.811 20.024 -38.823 1.00 93.12 186 GLN A CA 1
ATOM 1465 C C . GLN A 1 186 ? 30.615 19.305 -37.734 1.00 93.12 186 GLN A C 1
ATOM 1467 O O . GLN A 1 186 ? 30.031 18.738 -36.812 1.00 93.12 186 GLN A O 1
ATOM 1472 N N . LYS A 1 187 ? 31.952 19.377 -37.782 1.00 92.38 187 LYS A N 1
ATOM 1473 C CA . LYS A 1 187 ? 32.820 18.802 -36.746 1.00 92.38 187 LYS A CA 1
ATOM 1474 C C . LYS A 1 187 ? 32.594 19.466 -35.385 1.00 92.38 187 LYS A C 1
ATOM 1476 O O . LYS A 1 187 ? 32.514 18.768 -34.380 1.00 92.38 187 LYS A O 1
ATOM 1481 N N . SER A 1 188 ? 32.449 20.790 -35.347 1.00 91.69 188 SER A N 1
ATOM 1482 C CA . SER A 1 188 ? 32.156 21.522 -34.110 1.00 91.69 188 SER A CA 1
ATOM 1483 C C . SER A 1 188 ? 30.795 21.142 -33.526 1.00 91.69 188 SER A C 1
ATOM 1485 O O . SER A 1 188 ? 30.691 20.954 -32.317 1.00 91.69 188 SER A O 1
ATOM 1487 N N . GLN A 1 189 ? 29.767 20.988 -34.365 1.00 92.88 189 GLN A N 1
ATOM 1488 C CA . GLN A 1 189 ? 28.451 20.511 -33.929 1.00 92.88 189 GLN A CA 1
ATOM 1489 C C . GLN A 1 189 ? 28.531 19.086 -33.375 1.00 92.88 189 GLN A C 1
ATOM 1491 O O . GLN A 1 189 ? 27.967 18.805 -32.322 1.00 92.88 189 GLN A O 1
ATOM 1496 N N . PHE A 1 190 ? 29.269 18.193 -34.040 1.00 93.25 190 PHE A N 1
ATOM 1497 C CA . PHE A 1 190 ? 29.462 16.822 -33.567 1.00 93.25 190 PHE A CA 1
ATOM 1498 C C . PHE A 1 190 ? 30.145 16.773 -32.193 1.00 93.25 190 PHE A C 1
ATOM 1500 O O . PHE A 1 190 ? 29.667 16.073 -31.303 1.00 93.25 190 PHE A O 1
ATOM 1507 N N . ILE A 1 191 ? 31.211 17.556 -31.995 1.00 93.81 191 ILE A N 1
ATOM 1508 C CA . ILE A 1 191 ? 31.894 17.664 -30.696 1.00 93.81 191 ILE A CA 1
ATOM 1509 C C . ILE A 1 191 ? 30.922 18.164 -29.624 1.00 93.81 191 ILE A C 1
ATOM 1511 O O . ILE A 1 191 ? 30.869 17.588 -28.542 1.00 93.81 191 ILE A O 1
ATOM 1515 N N . GLN A 1 192 ? 30.111 19.178 -29.934 1.00 92.31 192 GLN A N 1
ATOM 1516 C CA . GLN A 1 192 ? 29.120 19.704 -28.998 1.00 92.31 192 GLN A CA 1
ATOM 1517 C C . GLN A 1 192 ? 28.091 18.636 -28.594 1.00 92.31 192 GLN A C 1
ATOM 1519 O O . GLN A 1 192 ? 27.865 18.418 -27.402 1.00 92.31 192 GLN A O 1
ATOM 1524 N N . TYR A 1 193 ? 27.532 17.902 -29.561 1.00 94.00 193 TYR A N 1
ATOM 1525 C CA . TYR A 1 193 ? 26.618 16.793 -29.273 1.00 94.00 193 TYR A CA 1
ATOM 1526 C C . TYR A 1 193 ? 27.277 15.695 -28.438 1.00 94.00 193 TYR A C 1
ATOM 1528 O O . TYR A 1 193 ? 26.645 15.162 -27.527 1.00 94.00 193 TYR A O 1
ATOM 1536 N N . GLN A 1 194 ? 28.543 15.379 -28.710 1.00 93.44 194 GLN A N 1
ATOM 1537 C CA . GLN A 1 194 ? 29.296 14.405 -27.931 1.00 93.44 194 GLN A CA 1
ATOM 1538 C C . GLN A 1 194 ? 29.489 14.876 -26.482 1.00 93.44 194 GLN A C 1
ATOM 1540 O O . GLN A 1 194 ? 29.251 14.095 -25.565 1.00 93.44 194 GLN A O 1
ATOM 1545 N N . THR A 1 195 ? 29.839 16.148 -26.260 1.00 92.25 195 THR A N 1
ATOM 1546 C CA . THR A 1 195 ? 29.990 16.717 -24.909 1.00 92.25 195 THR A CA 1
ATOM 1547 C C . THR A 1 195 ? 28.672 16.805 -24.140 1.00 92.25 195 THR A C 1
ATOM 1549 O O . THR A 1 195 ? 28.634 16.555 -22.938 1.00 92.25 195 THR A O 1
ATOM 1552 N N . ASP A 1 196 ? 27.563 17.111 -24.817 1.00 93.06 196 ASP A N 1
ATOM 1553 C CA . ASP A 1 196 ? 26.248 17.124 -24.177 1.00 93.06 196 ASP A CA 1
ATOM 1554 C C . ASP A 1 196 ? 25.764 15.709 -23.842 1.00 93.06 196 ASP A C 1
ATOM 1556 O O . ASP A 1 196 ? 25.130 15.503 -22.806 1.00 93.06 196 ASP A O 1
ATOM 1560 N N . ALA A 1 197 ? 26.073 14.723 -24.688 1.00 91.25 197 ALA A N 1
ATOM 1561 C CA . ALA A 1 197 ? 25.759 13.325 -24.420 1.00 91.25 197 ALA A CA 1
ATOM 1562 C C . ALA A 1 197 ? 26.547 12.790 -23.215 1.00 91.25 197 ALA A C 1
ATOM 1564 O O . ALA A 1 197 ? 25.955 12.148 -22.347 1.00 91.25 197 ALA A O 1
ATOM 1565 N N . THR A 1 198 ? 27.847 13.090 -23.116 1.00 93.00 198 THR A N 1
ATOM 1566 C CA . THR A 1 198 ? 28.664 12.676 -21.964 1.00 93.00 198 THR A CA 1
ATOM 1567 C C . THR A 1 198 ? 28.230 13.373 -20.677 1.00 93.00 198 THR A C 1
ATOM 1569 O O . THR A 1 198 ? 28.122 12.712 -19.646 1.00 93.00 198 THR A O 1
ATOM 1572 N N . ARG A 1 199 ? 27.890 14.667 -20.730 1.00 94.31 199 ARG A N 1
ATOM 1573 C CA . ARG A 1 199 ? 27.335 15.399 -19.581 1.00 94.31 199 ARG A CA 1
ATOM 1574 C C . ARG A 1 199 ? 26.022 14.789 -19.092 1.00 94.31 199 ARG A C 1
ATOM 1576 O O . ARG A 1 199 ? 25.886 14.509 -17.907 1.00 94.31 199 ARG A O 1
ATOM 1583 N N . LYS A 1 200 ? 25.080 14.514 -20.000 1.00 94.38 200 LYS A N 1
ATOM 1584 C CA . LYS A 1 200 ? 23.807 13.864 -19.644 1.00 94.38 200 LYS A CA 1
ATOM 1585 C C . LYS A 1 200 ? 24.012 12.460 -19.077 1.00 94.38 200 LYS A C 1
ATOM 1587 O O . LYS A 1 200 ? 23.301 12.080 -18.156 1.00 94.38 200 LYS A O 1
ATOM 1592 N N . ALA A 1 201 ? 24.973 11.696 -19.598 1.00 92.00 201 ALA A N 1
ATOM 1593 C CA . ALA A 1 201 ? 25.309 10.387 -19.045 1.00 92.00 201 ALA A CA 1
ATOM 1594 C C . ALA A 1 201 ? 25.841 10.495 -17.603 1.00 92.00 201 ALA A C 1
ATOM 1596 O O . ALA A 1 201 ? 25.426 9.715 -16.750 1.00 92.00 201 ALA A O 1
ATOM 1597 N N . ALA A 1 202 ? 26.690 11.486 -17.313 1.00 92.25 202 ALA A N 1
ATOM 1598 C CA . ALA A 1 202 ? 27.175 11.746 -15.957 1.00 92.25 202 ALA A CA 1
ATOM 1599 C C . ALA A 1 202 ? 26.040 12.160 -15.000 1.00 92.25 202 ALA A C 1
ATOM 1601 O O . ALA A 1 202 ? 25.937 11.604 -13.911 1.00 92.25 202 ALA A O 1
ATOM 1602 N N . GLU A 1 203 ? 25.139 13.052 -15.429 1.00 94.81 203 GLU A N 1
ATOM 1603 C CA . GLU A 1 203 ? 23.956 13.445 -14.643 1.00 94.81 203 GLU A CA 1
ATOM 1604 C C . GLU A 1 203 ? 23.029 12.248 -14.351 1.00 94.81 203 GLU A C 1
ATOM 1606 O O . GLU A 1 203 ? 22.467 12.144 -13.262 1.00 94.81 203 GLU A O 1
ATOM 1611 N N . ILE A 1 204 ? 22.864 11.326 -15.309 1.00 93.56 204 ILE A N 1
ATOM 1612 C CA . ILE A 1 204 ? 22.078 10.098 -15.108 1.00 93.56 204 ILE A CA 1
ATOM 1613 C C . ILE A 1 204 ? 22.745 9.189 -14.073 1.00 93.56 204 ILE A C 1
ATOM 1615 O O . ILE A 1 204 ? 22.048 8.661 -13.211 1.00 93.56 204 ILE A O 1
ATOM 1619 N N . LEU A 1 205 ? 24.069 9.018 -14.126 1.00 93.94 205 LEU A N 1
ATOM 1620 C CA . LEU A 1 205 ? 24.802 8.209 -13.147 1.00 93.94 205 LEU A CA 1
ATOM 1621 C C . LEU A 1 205 ? 24.702 8.792 -11.733 1.00 93.94 205 LEU A C 1
ATOM 1623 O O . LEU A 1 205 ? 24.497 8.046 -10.780 1.00 93.94 205 LEU A O 1
ATOM 1627 N N . GLU A 1 206 ? 24.792 10.114 -11.592 1.00 94.31 206 GLU A N 1
ATOM 1628 C CA . GLU A 1 206 ? 24.645 10.781 -10.296 1.00 94.31 206 GLU A CA 1
ATOM 1629 C C . GLU A 1 206 ? 23.229 10.620 -9.732 1.00 94.31 206 GLU A C 1
ATOM 1631 O O . GLU A 1 206 ? 23.066 10.242 -8.573 1.00 94.31 206 GLU A O 1
ATOM 1636 N N . LYS A 1 207 ? 22.197 10.809 -10.565 1.00 94.75 207 LYS A N 1
ATOM 1637 C CA . LYS A 1 207 ? 20.805 10.562 -10.160 1.00 94.75 207 LYS A CA 1
ATOM 1638 C C . LYS A 1 207 ? 20.543 9.097 -9.823 1.00 94.75 207 LYS A C 1
ATOM 1640 O O . LYS A 1 207 ? 19.809 8.826 -8.882 1.00 94.75 207 LYS A O 1
ATOM 1645 N N . SER A 1 208 ? 21.148 8.162 -10.558 1.00 92.62 208 SER A N 1
ATOM 1646 C CA . SER A 1 208 ? 21.068 6.731 -10.245 1.00 92.62 208 SER A CA 1
ATOM 1647 C C . SER A 1 208 ? 21.654 6.443 -8.866 1.00 92.62 208 SER A C 1
ATOM 1649 O O . SER A 1 208 ? 21.029 5.753 -8.075 1.00 92.62 208 SER A O 1
ATOM 1651 N N . LYS A 1 209 ? 22.807 7.037 -8.543 1.00 96.06 209 LYS A N 1
ATOM 1652 C CA . LYS A 1 209 ? 23.435 6.879 -7.230 1.00 96.06 209 LYS A CA 1
ATOM 1653 C C . LYS A 1 209 ? 22.576 7.459 -6.100 1.00 96.06 209 LYS A C 1
ATOM 1655 O O . LYS A 1 209 ? 22.455 6.840 -5.051 1.00 96.06 209 LYS A O 1
ATOM 1660 N N . GLN A 1 210 ? 21.962 8.624 -6.316 1.00 95.94 210 GLN A N 1
ATOM 1661 C CA . GLN A 1 210 ? 21.038 9.223 -5.344 1.00 95.94 210 GLN A CA 1
ATOM 1662 C C . GLN A 1 210 ? 19.799 8.347 -5.111 1.00 95.94 210 GLN A C 1
ATOM 1664 O O . GLN A 1 210 ? 19.328 8.250 -3.981 1.00 95.94 210 GLN A O 1
ATOM 1669 N N . LEU A 1 211 ? 19.282 7.698 -6.161 1.00 92.81 211 LEU A N 1
ATOM 1670 C CA . LEU A 1 211 ? 18.193 6.728 -6.030 1.00 92.81 211 LEU A CA 1
ATOM 1671 C C . LEU A 1 211 ? 18.629 5.500 -5.221 1.00 92.81 211 LEU A C 1
ATOM 1673 O O . LEU A 1 211 ? 17.916 5.123 -4.299 1.00 92.81 211 LEU A O 1
ATOM 1677 N N . ASP A 1 212 ? 19.819 4.949 -5.477 1.00 94.81 212 ASP A N 1
ATOM 1678 C CA . ASP A 1 212 ? 20.348 3.813 -4.706 1.00 94.81 212 ASP A CA 1
ATOM 1679 C C . ASP A 1 212 ? 20.528 4.156 -3.212 1.00 94.81 212 ASP A C 1
ATOM 1681 O O . ASP A 1 212 ? 20.271 3.327 -2.337 1.00 94.81 212 ASP A O 1
ATOM 1685 N N . GLU A 1 213 ? 20.969 5.380 -2.898 1.00 96.00 213 GLU A N 1
ATOM 1686 C CA . GLU A 1 213 ? 21.096 5.875 -1.519 1.00 96.00 213 GLU A CA 1
ATOM 1687 C C . GLU A 1 213 ? 19.722 6.017 -0.836 1.00 96.00 213 GLU A C 1
ATOM 1689 O O . GLU A 1 213 ? 19.567 5.618 0.321 1.00 96.00 213 GLU A O 1
ATOM 1694 N N . LEU A 1 214 ? 18.710 6.519 -1.554 1.00 95.38 214 LEU A N 1
ATOM 1695 C CA . LEU A 1 214 ? 17.332 6.600 -1.059 1.00 95.38 214 LEU A CA 1
ATOM 1696 C C . LEU A 1 214 ? 16.712 5.214 -0.841 1.00 95.38 214 LEU A C 1
ATOM 1698 O O . LEU A 1 214 ? 16.079 4.997 0.191 1.00 95.38 214 LEU A O 1
ATOM 1702 N N . ASP A 1 215 ? 16.933 4.268 -1.753 1.00 95.31 215 ASP A N 1
ATOM 1703 C CA . ASP A 1 215 ? 16.444 2.891 -1.627 1.00 95.31 215 ASP A CA 1
ATOM 1704 C C . ASP A 1 215 ? 17.076 2.175 -0.424 1.00 95.31 215 ASP A C 1
ATOM 1706 O O . ASP A 1 215 ? 16.394 1.449 0.306 1.00 95.31 215 ASP A O 1
ATOM 1710 N N . GLN A 1 216 ? 18.368 2.408 -0.162 1.00 96.38 216 GLN A N 1
ATOM 1711 C CA . GLN A 1 216 ? 19.035 1.892 1.036 1.00 96.38 216 GLN A CA 1
ATOM 1712 C C . GLN A 1 216 ? 18.445 2.476 2.320 1.00 96.38 216 GLN A C 1
ATOM 1714 O O . GLN A 1 216 ? 18.247 1.742 3.289 1.00 96.38 216 GLN A O 1
ATOM 1719 N N . GLU A 1 217 ? 18.163 3.777 2.347 1.00 95.62 217 GLU A N 1
ATOM 1720 C CA . GLU A 1 217 ? 17.581 4.419 3.524 1.00 95.62 217 GLU A CA 1
ATOM 1721 C C . GLU A 1 217 ? 16.136 3.967 3.758 1.00 95.62 217 GLU A C 1
ATOM 1723 O O . GLU A 1 217 ? 15.764 3.636 4.885 1.00 95.62 217 GLU A O 1
ATOM 1728 N N . TYR A 1 218 ? 15.353 3.822 2.688 1.00 94.38 218 TYR A N 1
ATOM 1729 C CA . TYR A 1 218 ? 14.021 3.228 2.745 1.00 94.38 218 TYR A CA 1
ATOM 1730 C C . TYR A 1 218 ? 14.067 1.783 3.266 1.00 94.38 218 TYR A C 1
ATOM 1732 O O . TYR A 1 218 ? 13.262 1.399 4.117 1.00 94.38 218 TYR A O 1
ATOM 1740 N N . ALA A 1 219 ? 15.041 0.979 2.826 1.00 95.25 219 ALA A N 1
ATOM 1741 C CA . ALA A 1 219 ? 15.221 -0.386 3.314 1.00 95.25 219 ALA A CA 1
ATOM 1742 C C . ALA A 1 219 ? 15.553 -0.437 4.817 1.00 95.25 219 ALA A C 1
ATOM 1744 O O . ALA A 1 219 ? 15.023 -1.298 5.524 1.00 95.25 219 ALA A O 1
ATOM 1745 N N . LYS A 1 220 ? 16.376 0.493 5.327 1.00 96.31 220 LYS A N 1
ATOM 1746 C CA . LYS A 1 220 ? 16.657 0.611 6.770 1.00 96.31 220 LYS A CA 1
ATOM 1747 C C . LYS A 1 220 ? 15.409 0.999 7.554 1.00 96.31 220 LYS A C 1
ATOM 1749 O O . LYS A 1 220 ? 15.067 0.311 8.510 1.00 96.31 220 LYS A O 1
ATOM 1754 N N . GLN A 1 221 ? 14.689 2.031 7.112 1.00 96.19 221 GLN A N 1
ATOM 1755 C CA . GLN A 1 221 ? 13.450 2.470 7.762 1.00 96.19 221 GLN A CA 1
ATOM 1756 C C . GLN A 1 221 ? 12.399 1.355 7.784 1.00 96.19 221 GLN A C 1
ATOM 1758 O O . GLN A 1 221 ? 11.742 1.131 8.798 1.00 96.19 221 GLN A O 1
ATOM 1763 N N . LYS A 1 222 ? 12.284 0.587 6.696 1.00 97.12 222 LYS A N 1
ATOM 1764 C CA . LYS A 1 222 ? 11.405 -0.585 6.628 1.00 97.12 222 LYS A CA 1
ATOM 1765 C C . LYS A 1 222 ? 11.809 -1.676 7.625 1.00 97.12 222 LYS A C 1
ATOM 1767 O O . LYS A 1 222 ? 10.935 -2.286 8.239 1.00 97.12 222 LYS A O 1
ATOM 1772 N N . ALA A 1 223 ? 13.107 -1.926 7.800 1.00 95.94 223 ALA A N 1
ATOM 1773 C CA . ALA A 1 223 ? 13.601 -2.885 8.787 1.00 95.94 223 ALA A CA 1
ATOM 1774 C C . ALA A 1 223 ? 13.339 -2.415 10.231 1.00 95.94 223 ALA A C 1
ATOM 1776 O O . ALA A 1 223 ? 12.902 -3.207 11.066 1.00 95.94 223 ALA A O 1
ATOM 1777 N N . GLU A 1 224 ? 13.541 -1.126 10.515 1.00 97.31 224 GLU A N 1
ATOM 1778 C CA . GLU A 1 224 ? 13.238 -0.521 11.816 1.00 97.31 224 GLU A CA 1
ATOM 1779 C C . GLU A 1 224 ? 11.743 -0.593 12.138 1.00 97.31 224 GLU A C 1
ATOM 1781 O O . GLU A 1 224 ? 11.379 -1.046 13.226 1.00 97.31 224 GLU A O 1
ATOM 1786 N N . LEU A 1 225 ? 10.874 -0.251 11.180 1.00 95.56 225 LEU A N 1
ATOM 1787 C CA . LEU A 1 225 ? 9.424 -0.413 11.313 1.00 95.56 225 LEU A CA 1
ATOM 1788 C C . LEU A 1 225 ? 9.041 -1.866 11.610 1.00 95.56 225 LEU A C 1
ATOM 1790 O O . LEU A 1 225 ? 8.241 -2.102 12.510 1.00 95.56 225 LEU A O 1
ATOM 1794 N N . GLY A 1 226 ? 9.657 -2.836 10.926 1.00 97.19 226 GLY A N 1
ATOM 1795 C CA . GLY A 1 226 ? 9.470 -4.259 11.223 1.00 97.19 226 GLY A CA 1
ATOM 1796 C C . GLY A 1 226 ? 9.837 -4.612 12.669 1.00 97.19 226 GLY A C 1
ATOM 1797 O O . GLY A 1 226 ? 9.051 -5.240 13.370 1.00 97.19 226 GLY A O 1
ATOM 1798 N N . SER A 1 227 ? 10.982 -4.131 13.162 1.00 96.88 227 SER A N 1
ATOM 1799 C CA . SER A 1 227 ? 11.402 -4.382 14.550 1.00 96.88 227 SER A CA 1
ATOM 1800 C C . SER A 1 227 ? 10.484 -3.729 15.594 1.00 96.88 227 SER A C 1
ATOM 1802 O O . SER A 1 227 ? 10.245 -4.294 16.665 1.00 96.88 227 SER A O 1
ATOM 1804 N N . LEU A 1 228 ? 9.938 -2.548 15.286 1.00 96.25 228 LEU A N 1
ATOM 1805 C CA . LEU A 1 228 ? 8.974 -1.860 16.142 1.00 96.25 228 LEU A CA 1
ATOM 1806 C C . LEU A 1 228 ? 7.620 -2.575 16.145 1.00 96.25 228 LEU A C 1
ATOM 1808 O O . LEU A 1 228 ? 6.999 -2.668 17.203 1.00 96.25 228 LEU A O 1
ATOM 1812 N N . GLN A 1 229 ? 7.194 -3.118 15.002 1.00 96.56 229 GLN A N 1
ATOM 1813 C CA . GLN A 1 229 ? 5.997 -3.951 14.881 1.00 96.56 229 GLN A CA 1
ATOM 1814 C C . GLN A 1 229 ? 6.122 -5.210 15.752 1.00 96.56 229 GLN A C 1
ATOM 1816 O O . GLN A 1 229 ? 5.259 -5.460 16.591 1.00 96.56 229 GLN A O 1
ATOM 1821 N N . ASP A 1 230 ? 7.239 -5.938 15.643 1.00 97.00 230 ASP A N 1
ATOM 1822 C CA . ASP A 1 230 ? 7.509 -7.125 16.466 1.00 97.00 230 ASP A CA 1
ATOM 1823 C C . ASP A 1 230 ? 7.492 -6.778 17.964 1.00 97.00 230 ASP A C 1
ATOM 1825 O O . ASP A 1 230 ? 6.922 -7.497 18.793 1.00 97.00 230 ASP A O 1
ATOM 1829 N N . ARG A 1 231 ? 8.064 -5.620 18.327 1.00 98.00 231 ARG A N 1
ATOM 1830 C CA . ARG A 1 231 ? 8.049 -5.125 19.706 1.00 98.00 231 ARG A CA 1
ATOM 1831 C C . ARG A 1 231 ? 6.641 -4.774 20.187 1.00 98.00 231 ARG A C 1
ATOM 1833 O O . ARG A 1 231 ? 6.325 -5.022 21.354 1.00 98.00 231 ARG A O 1
ATOM 1840 N N . LEU A 1 232 ? 5.808 -4.194 19.326 1.00 95.94 232 LEU A N 1
ATOM 1841 C CA . LEU A 1 232 ? 4.408 -3.901 19.624 1.00 95.94 232 LEU A CA 1
ATOM 1842 C C . LEU A 1 232 ? 3.628 -5.200 19.871 1.00 95.94 232 LEU A C 1
ATOM 1844 O O . LEU A 1 232 ? 2.882 -5.282 20.847 1.00 95.94 232 LEU A O 1
ATOM 1848 N N . ASP A 1 233 ? 3.861 -6.228 19.056 1.00 96.38 233 ASP A N 1
ATOM 1849 C CA . ASP A 1 233 ? 3.223 -7.541 19.186 1.00 96.38 233 ASP A CA 1
ATOM 1850 C C . ASP A 1 233 ? 3.655 -8.280 20.460 1.00 96.38 233 ASP A C 1
ATOM 1852 O O . ASP A 1 233 ? 2.842 -8.942 21.116 1.00 96.38 233 ASP A O 1
ATOM 1856 N N . ASP A 1 234 ? 4.923 -8.159 20.858 1.00 97.44 234 ASP A N 1
ATOM 1857 C CA . ASP A 1 234 ? 5.411 -8.653 22.149 1.00 97.44 234 ASP A CA 1
ATOM 1858 C C . ASP A 1 234 ? 4.731 -7.935 23.324 1.00 97.44 234 ASP A C 1
ATOM 1860 O O . ASP A 1 234 ? 4.259 -8.581 24.265 1.00 97.44 234 ASP A O 1
ATOM 1864 N N . LEU A 1 235 ? 4.632 -6.601 23.271 1.00 97.12 235 LEU A N 1
ATOM 1865 C CA . LEU A 1 235 ? 3.959 -5.810 24.306 1.00 97.12 235 LEU A CA 1
ATOM 1866 C C . LEU A 1 235 ? 2.456 -6.109 24.371 1.00 97.12 235 LEU A C 1
ATOM 1868 O O . LEU A 1 235 ? 1.898 -6.192 25.467 1.00 97.12 235 LEU A O 1
ATOM 1872 N N . ALA A 1 236 ? 1.800 -6.328 23.229 1.00 95.38 236 ALA A N 1
ATOM 1873 C CA . ALA A 1 236 ? 0.404 -6.746 23.169 1.00 95.38 236 ALA A CA 1
ATOM 1874 C C . ALA A 1 236 ? 0.212 -8.123 23.822 1.00 95.38 236 ALA A C 1
ATOM 1876 O O . ALA A 1 236 ? -0.689 -8.299 24.648 1.00 95.38 236 ALA A O 1
ATOM 1877 N N . ARG A 1 237 ? 1.102 -9.085 23.538 1.00 97.12 237 ARG A N 1
ATOM 1878 C CA . ARG A 1 237 ? 1.099 -10.401 24.196 1.00 97.12 237 ARG A CA 1
ATOM 1879 C C . ARG A 1 237 ? 1.295 -10.279 25.706 1.00 97.12 237 ARG A C 1
ATOM 1881 O O . ARG A 1 237 ? 0.536 -10.889 26.457 1.00 97.12 237 ARG A O 1
ATOM 1888 N N . GLU A 1 238 ? 2.238 -9.466 26.176 1.00 97.25 238 GLU A N 1
ATOM 1889 C CA . GLU A 1 238 ? 2.417 -9.220 27.614 1.00 97.25 238 GLU A CA 1
ATOM 1890 C C . GLU A 1 238 ? 1.174 -8.581 28.250 1.00 97.25 238 GLU A C 1
ATOM 1892 O O . GLU A 1 238 ? 0.708 -9.052 29.290 1.00 97.25 238 GLU A O 1
ATOM 1897 N N . ARG A 1 239 ? 0.561 -7.587 27.597 1.00 96.19 239 ARG A N 1
ATOM 1898 C CA . ARG A 1 239 ? -0.686 -6.967 28.065 1.00 96.19 239 ARG A CA 1
ATOM 1899 C C . ARG A 1 239 ? -1.800 -8.000 28.258 1.00 96.19 239 ARG A C 1
ATOM 1901 O O . ARG A 1 239 ? -2.421 -8.013 29.318 1.00 96.19 239 ARG A O 1
ATOM 1908 N N . THR A 1 240 ? -2.011 -8.910 27.304 1.00 96.06 240 THR A N 1
ATOM 1909 C CA . THR A 1 240 ? -3.040 -9.962 27.450 1.00 96.06 240 THR A CA 1
ATOM 1910 C C . THR A 1 240 ? -2.762 -10.909 28.623 1.00 96.06 240 THR A C 1
ATOM 1912 O O . THR A 1 240 ? -3.695 -11.325 29.313 1.00 96.06 240 THR A O 1
ATOM 1915 N N . LYS A 1 241 ? -1.487 -11.215 28.915 1.00 97.50 241 LYS A N 1
ATOM 1916 C CA . LYS A 1 241 ? -1.107 -12.008 30.098 1.00 97.50 241 LYS A CA 1
ATOM 1917 C C . LYS A 1 241 ? -1.438 -11.268 31.394 1.00 97.50 241 LYS A C 1
ATOM 1919 O O . LYS A 1 241 ? -1.932 -11.894 32.333 1.00 97.50 241 LYS A O 1
ATOM 1924 N N . TYR A 1 242 ? -1.177 -9.961 31.462 1.00 96.94 242 TYR A N 1
ATOM 1925 C CA . TYR A 1 242 ? -1.533 -9.150 32.629 1.00 96.94 242 TYR A CA 1
ATOM 1926 C C . TYR A 1 242 ? -3.048 -9.035 32.805 1.00 96.94 242 TYR A C 1
ATOM 1928 O O . TYR A 1 242 ? -3.526 -9.263 33.911 1.00 96.94 242 TYR A O 1
ATOM 1936 N N . GLU A 1 243 ? -3.807 -8.812 31.732 1.00 96.44 243 GLU A N 1
ATOM 1937 C CA . GLU A 1 243 ? -5.277 -8.781 31.777 1.00 96.44 243 GLU A CA 1
ATOM 1938 C C . GLU A 1 243 ? -5.869 -10.124 32.237 1.00 96.44 243 GLU A C 1
ATOM 1940 O O . GLU A 1 243 ? -6.824 -10.163 33.015 1.00 96.44 243 GLU A O 1
ATOM 1945 N N . ALA A 1 244 ? -5.290 -11.252 31.811 1.00 96.00 244 ALA A N 1
ATOM 1946 C CA . ALA A 1 244 ? -5.702 -12.572 32.286 1.00 96.00 244 ALA A CA 1
ATOM 1947 C C . ALA A 1 244 ? -5.419 -12.759 33.788 1.00 96.00 244 ALA A C 1
ATOM 1949 O O . ALA A 1 244 ? -6.273 -13.270 34.517 1.00 96.00 244 ALA A O 1
ATOM 1950 N N . ARG A 1 245 ? -4.246 -12.320 34.268 1.00 97.62 245 ARG A N 1
ATOM 1951 C CA . ARG A 1 245 ? -3.898 -12.347 35.700 1.00 97.62 245 ARG A CA 1
ATOM 1952 C C . ARG A 1 245 ? -4.804 -11.435 36.522 1.00 97.62 245 ARG A C 1
ATOM 1954 O O . ARG A 1 245 ? -5.240 -11.837 37.595 1.00 97.62 245 ARG A O 1
ATOM 1961 N N . GLU A 1 246 ? -5.117 -10.246 36.019 1.00 96.50 246 GLU A N 1
ATOM 1962 C CA . GLU A 1 246 ? -6.030 -9.303 36.663 1.00 96.50 246 GLU A CA 1
ATOM 1963 C C . GLU A 1 246 ? -7.432 -9.904 36.796 1.00 96.50 246 GLU A C 1
ATOM 1965 O O . GLU A 1 246 ? -7.970 -9.948 37.900 1.00 96.50 246 GLU A O 1
ATOM 1970 N N . LYS A 1 247 ? -7.976 -10.496 35.722 1.00 96.81 247 LYS A N 1
ATOM 1971 C CA . LYS A 1 247 ? -9.255 -11.224 35.774 1.00 96.81 247 LYS A CA 1
ATOM 1972 C C . LYS A 1 247 ? -9.232 -12.349 36.810 1.00 96.81 247 LYS A C 1
ATOM 1974 O O . LYS A 1 247 ? -10.172 -12.476 37.592 1.00 96.81 247 LYS A O 1
ATOM 1979 N N . GLN A 1 248 ? -8.159 -13.141 36.867 1.00 97.25 248 GLN A N 1
ATOM 1980 C CA . GLN A 1 248 ? -8.012 -14.190 37.883 1.00 97.25 248 GLN A CA 1
ATOM 1981 C C . GLN A 1 248 ? -7.988 -13.614 39.305 1.00 97.25 248 GLN A C 1
ATOM 1983 O O . GLN A 1 248 ? -8.690 -14.119 40.183 1.00 97.25 248 GLN A O 1
ATOM 1988 N N . LEU A 1 249 ? -7.226 -12.548 39.552 1.00 96.56 249 LEU A N 1
ATOM 1989 C CA . LEU A 1 249 ? -7.194 -11.890 40.859 1.00 96.56 249 LEU A CA 1
ATOM 1990 C C . LEU A 1 249 ? -8.563 -11.313 41.230 1.00 96.56 249 LEU A C 1
ATOM 1992 O O . LEU A 1 249 ? -9.008 -11.499 42.357 1.00 96.56 249 LEU A O 1
ATOM 1996 N N . GLN A 1 250 ? -9.281 -10.718 40.281 1.00 97.44 250 GLN A N 1
ATOM 1997 C CA . GLN A 1 250 ? -10.617 -10.176 40.509 1.00 97.44 250 GLN A CA 1
ATOM 1998 C C . GLN A 1 250 ? -11.643 -11.272 40.837 1.00 97.44 250 GLN A C 1
ATOM 2000 O O . GLN A 1 250 ? -12.462 -11.106 41.742 1.00 97.44 250 GLN A O 1
ATOM 2005 N N . THR A 1 251 ? -11.560 -12.442 40.192 1.00 96.81 251 THR A N 1
ATOM 2006 C CA . THR A 1 251 ? -12.388 -13.601 40.583 1.00 96.81 251 THR A CA 1
ATOM 2007 C C . THR A 1 251 ? -12.072 -14.096 41.998 1.00 96.81 251 THR A C 1
ATOM 2009 O O . THR A 1 251 ? -12.986 -14.439 42.742 1.00 96.81 251 THR A O 1
ATOM 2012 N N . LYS A 1 252 ? -10.800 -14.067 42.422 1.00 97.50 252 LYS A N 1
ATOM 2013 C CA . LYS A 1 252 ? -10.420 -14.413 43.801 1.00 97.50 252 LYS A CA 1
ATOM 2014 C C . LYS A 1 252 ? -10.934 -13.388 44.810 1.00 97.50 252 LYS A C 1
ATOM 2016 O O . LYS A 1 252 ? -11.487 -13.787 45.828 1.00 97.50 252 LYS A O 1
ATOM 2021 N N . VAL A 1 253 ? -10.802 -12.092 44.517 1.00 96.62 253 VAL A N 1
ATOM 2022 C CA . VAL A 1 253 ? -11.313 -11.009 45.375 1.00 96.62 253 VAL A CA 1
ATOM 2023 C C . VAL A 1 253 ? -12.820 -11.141 45.560 1.00 96.62 253 VAL A C 1
ATOM 2025 O O . VAL A 1 253 ? -13.278 -11.206 46.692 1.00 96.62 253 VAL A O 1
ATOM 2028 N N . THR A 1 254 ? -13.583 -11.299 44.477 1.00 96.00 254 THR A N 1
ATOM 2029 C CA . THR A 1 254 ? -15.046 -11.470 44.571 1.00 96.00 254 THR A CA 1
ATOM 2030 C C . THR A 1 254 ? -15.456 -12.742 45.321 1.00 96.00 254 THR A C 1
ATOM 2032 O O . THR A 1 254 ? -16.484 -12.749 45.994 1.00 96.00 254 THR A O 1
ATOM 2035 N N . SER A 1 255 ? -14.665 -13.820 45.250 1.00 97.44 255 SER A N 1
ATOM 2036 C CA . SER A 1 255 ? -14.887 -15.022 46.066 1.00 97.44 255 SER A CA 1
ATOM 2037 C C . SER A 1 255 ? -14.672 -14.747 47.557 1.00 97.44 255 SER A C 1
ATOM 2039 O O . SER A 1 255 ? -15.525 -15.099 48.367 1.00 97.44 255 SER A O 1
ATOM 2041 N N . ILE A 1 256 ? -13.568 -14.084 47.913 1.00 96.56 256 ILE A N 1
ATOM 2042 C CA . ILE A 1 256 ? -13.246 -13.716 49.301 1.00 96.56 256 ILE A CA 1
ATOM 2043 C C . ILE A 1 256 ? -14.262 -12.704 49.849 1.00 96.56 256 ILE A C 1
ATOM 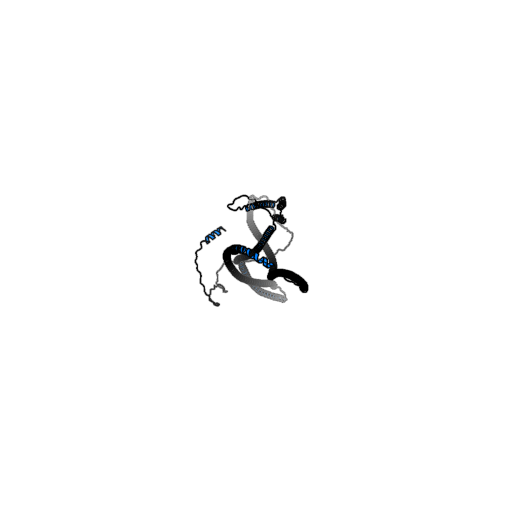2045 O O . ILE A 1 256 ? -14.632 -12.763 51.017 1.00 96.56 256 ILE A O 1
ATOM 2049 N N . GLU A 1 257 ? -14.744 -11.773 49.027 1.00 95.94 257 GLU A N 1
ATOM 2050 C CA . GLU A 1 257 ? -15.798 -10.830 49.410 1.00 95.94 257 GLU A CA 1
ATOM 2051 C C . GLU A 1 257 ? -17.101 -11.554 49.751 1.00 95.94 257 GLU A C 1
ATOM 2053 O O . GLU A 1 257 ? -17.689 -11.253 50.788 1.00 95.94 257 GLU A O 1
ATOM 2058 N N . LYS A 1 258 ? -17.512 -12.538 48.936 1.00 96.50 258 LYS A N 1
ATOM 2059 C CA . LYS A 1 258 ? -18.694 -13.375 49.203 1.00 96.50 258 LYS A CA 1
ATOM 2060 C C . LYS A 1 258 ? -18.555 -14.179 50.496 1.00 96.50 258 LYS A C 1
ATOM 2062 O O . LYS A 1 258 ? -19.500 -14.253 51.279 1.00 96.50 258 LYS A O 1
ATOM 2067 N N . GLU A 1 259 ? -17.382 -14.756 50.735 1.00 97.44 259 GLU A N 1
ATOM 2068 C CA . GLU A 1 259 ? -17.089 -15.476 51.977 1.00 97.44 259 GLU A CA 1
ATOM 2069 C C . GLU A 1 259 ? -17.139 -14.530 53.186 1.00 97.44 259 GLU A C 1
ATOM 2071 O O . GLU A 1 259 ? -17.834 -14.803 54.160 1.00 97.44 259 GLU A O 1
ATOM 2076 N N . ASN A 1 260 ? -16.516 -13.351 53.090 1.00 94.81 260 ASN A N 1
ATOM 2077 C CA . ASN A 1 260 ? -16.571 -12.325 54.133 1.00 94.81 260 ASN A CA 1
ATOM 2078 C C . ASN A 1 260 ? -17.983 -11.784 54.388 1.00 94.81 260 ASN A C 1
ATOM 2080 O O . ASN A 1 260 ? -18.252 -11.319 55.497 1.00 94.81 260 ASN A O 1
ATOM 2084 N N . THR A 1 261 ? -18.865 -11.745 53.384 1.00 96.38 261 THR A N 1
ATOM 2085 C CA . THR A 1 261 ? -20.278 -11.402 53.601 1.00 96.38 261 THR A CA 1
ATOM 2086 C C . THR A 1 261 ? -21.013 -12.535 54.306 1.00 96.38 261 THR A C 1
ATOM 2088 O O . THR A 1 261 ? -21.670 -12.260 55.300 1.00 96.38 261 THR A O 1
ATOM 2091 N N . SER A 1 262 ? -20.807 -13.795 53.896 1.00 96.62 262 SER A N 1
ATOM 2092 C CA . SER A 1 262 ? -21.409 -14.964 54.559 1.00 96.62 262 SER A CA 1
ATOM 2093 C C . SER A 1 262 ? -21.011 -15.042 56.032 1.00 96.62 262 SER A C 1
ATOM 2095 O O . SER A 1 262 ? -21.868 -15.136 56.902 1.00 96.62 262 SER A O 1
ATOM 2097 N N . LEU A 1 263 ? -19.715 -14.898 56.329 1.00 96.94 263 LEU A N 1
ATOM 2098 C CA . LEU A 1 263 ? -19.205 -14.910 57.702 1.00 96.94 263 LEU A CA 1
ATOM 2099 C C . LEU A 1 263 ? -19.738 -13.737 58.535 1.00 96.94 263 LEU A C 1
ATOM 2101 O O . LEU A 1 263 ? -19.986 -13.891 59.729 1.00 96.94 263 LEU A O 1
ATOM 2105 N N . ARG A 1 264 ? -19.931 -12.558 57.929 1.00 96.94 264 ARG A N 1
ATOM 2106 C CA . ARG A 1 264 ? -20.566 -11.419 58.611 1.00 96.94 264 ARG A CA 1
ATOM 2107 C C . ARG A 1 264 ? -22.035 -11.684 58.909 1.00 96.94 264 ARG A C 1
ATOM 2109 O O . ARG A 1 264 ? -22.485 -11.331 59.995 1.00 96.94 264 ARG A O 1
ATOM 2116 N N . ASP A 1 265 ? -22.761 -12.297 57.985 1.00 96.00 265 ASP A N 1
ATOM 2117 C CA . ASP A 1 265 ? -24.166 -12.649 58.178 1.00 96.00 265 ASP A CA 1
ATOM 2118 C C . ASP A 1 265 ? -24.315 -13.717 59.270 1.00 96.00 265 ASP A C 1
ATOM 2120 O O . ASP A 1 265 ? -25.126 -13.551 60.178 1.00 96.00 265 ASP A O 1
ATOM 2124 N N . GLU A 1 266 ? -23.460 -14.744 59.270 1.00 97.44 266 GLU A N 1
ATOM 2125 C CA . GLU A 1 266 ? -23.377 -15.750 60.339 1.00 97.44 266 GLU A CA 1
ATOM 2126 C C . GLU A 1 266 ? -23.027 -15.124 61.700 1.00 97.44 266 GLU A C 1
ATOM 2128 O O . GLU A 1 266 ? -23.643 -15.439 62.723 1.00 97.44 266 GLU A O 1
ATOM 2133 N N . LEU 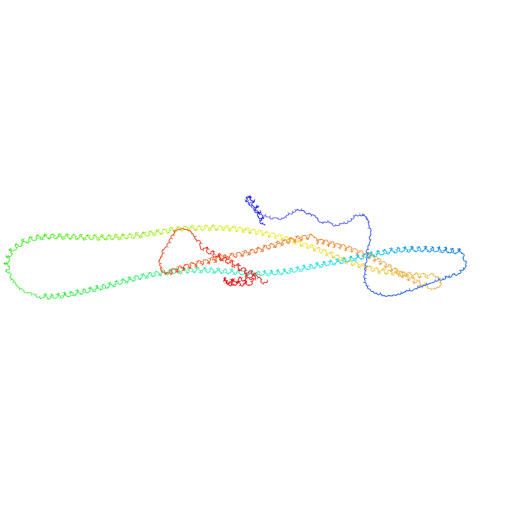A 1 267 ? -22.080 -14.183 61.739 1.00 96.12 267 LEU A N 1
ATOM 2134 C CA . LEU A 1 267 ? -21.751 -13.452 62.962 1.00 96.12 267 LEU A CA 1
ATOM 2135 C C . LEU A 1 267 ? -22.939 -12.610 63.453 1.00 96.12 267 LEU A C 1
ATOM 2137 O O . LEU A 1 267 ? -23.260 -12.622 64.637 1.00 96.12 267 LEU A O 1
ATOM 2141 N N . ASN A 1 268 ? -23.631 -11.905 62.561 1.00 95.94 268 ASN A N 1
ATOM 2142 C CA . ASN A 1 268 ? -24.807 -11.112 62.924 1.00 95.94 268 ASN A CA 1
ATOM 2143 C C . ASN A 1 268 ? -25.955 -11.994 63.430 1.00 95.94 268 ASN A C 1
ATOM 2145 O O . ASN A 1 268 ? -26.641 -11.627 64.389 1.00 95.94 268 ASN A O 1
ATOM 2149 N N . GLN A 1 269 ? -26.139 -13.163 62.815 1.00 96.94 269 GLN A N 1
ATOM 2150 C CA . GLN A 1 269 ? -27.107 -14.173 63.226 1.00 96.94 269 GLN A CA 1
ATOM 2151 C C . GLN A 1 269 ? -26.796 -14.665 64.645 1.00 96.94 269 GLN A C 1
ATOM 2153 O O . GLN A 1 269 ? -27.649 -14.578 65.527 1.00 96.94 269 GLN A O 1
ATOM 2158 N N . THR A 1 270 ? -25.555 -15.086 64.908 1.00 96.00 270 THR A N 1
ATOM 2159 C CA . THR A 1 270 ? -25.134 -15.554 66.241 1.00 96.00 270 THR A CA 1
ATOM 2160 C C . THR A 1 270 ? -25.202 -14.457 67.304 1.00 96.00 270 THR A C 1
ATOM 2162 O O . THR A 1 270 ? -25.623 -14.725 68.426 1.00 96.00 270 THR A O 1
ATOM 2165 N N . VAL A 1 271 ? -24.869 -13.205 66.973 1.00 96.62 271 VAL A N 1
ATOM 2166 C CA . VAL A 1 271 ? -25.041 -12.053 67.879 1.00 96.62 271 VAL A CA 1
ATOM 2167 C C . VAL A 1 271 ? -26.522 -11.794 68.177 1.00 96.62 271 VAL A C 1
ATOM 2169 O O . VAL A 1 271 ? -26.884 -11.531 69.327 1.00 96.62 271 VAL A O 1
ATOM 2172 N N . SER A 1 272 ? -27.398 -11.896 67.178 1.00 95.75 272 SER A N 1
ATOM 2173 C CA . SER A 1 272 ? -28.850 -11.750 67.362 1.00 95.75 272 SER A CA 1
ATOM 2174 C C . SER A 1 272 ? -29.421 -12.872 68.237 1.00 95.75 272 SER A C 1
ATOM 2176 O O . SER A 1 272 ? -30.211 -12.625 69.147 1.00 95.75 272 SER A O 1
ATOM 2178 N N . GLU A 1 273 ? -28.961 -14.106 68.035 1.00 96.81 273 GLU A N 1
ATOM 2179 C CA . GLU A 1 273 ? -29.327 -15.246 68.877 1.00 96.81 273 GLU A CA 1
ATOM 2180 C C . GLU A 1 273 ? -28.808 -15.080 70.312 1.00 96.81 273 GLU A C 1
ATOM 2182 O O . GLU A 1 273 ? -29.561 -15.274 71.268 1.00 96.81 273 GLU A O 1
ATOM 2187 N N . LEU A 1 274 ? -27.552 -14.658 70.488 1.00 96.25 274 LEU A N 1
ATOM 2188 C CA . LEU A 1 274 ? -26.948 -14.407 71.798 1.00 96.25 274 LEU A CA 1
ATOM 2189 C C . LEU A 1 274 ? -27.694 -13.302 72.555 1.00 96.25 274 LEU A C 1
ATOM 2191 O O . LEU A 1 274 ? -28.007 -13.465 73.734 1.00 96.25 274 LEU A O 1
ATOM 2195 N N . THR A 1 275 ? -28.012 -12.190 71.890 1.00 95.19 275 THR A N 1
ATOM 2196 C CA . THR A 1 275 ? -28.774 -11.086 72.494 1.00 95.19 275 THR A CA 1
ATOM 2197 C C . THR A 1 275 ? -30.185 -11.528 72.876 1.00 95.19 275 THR A C 1
ATOM 2199 O O . THR A 1 275 ? -30.628 -11.240 73.988 1.00 95.19 275 THR A O 1
ATOM 2202 N N . GLN A 1 276 ? -30.866 -12.311 72.033 1.00 96.50 276 GLN A N 1
ATOM 2203 C CA . GLN A 1 276 ? -32.165 -12.897 72.372 1.00 96.50 276 GLN A CA 1
ATOM 2204 C C . GLN A 1 276 ? -32.071 -13.833 73.587 1.00 96.50 276 GLN A C 1
ATOM 2206 O O . GLN A 1 276 ? -32.911 -13.755 74.487 1.00 96.50 276 GLN A O 1
ATOM 2211 N N . LYS A 1 277 ? -31.052 -14.700 73.642 1.00 95.44 277 LYS A N 1
ATOM 2212 C CA . LYS A 1 277 ? -30.814 -15.620 74.766 1.00 95.44 277 LYS A CA 1
ATOM 2213 C C . LYS A 1 277 ? -30.467 -14.884 76.057 1.00 95.44 277 LYS A C 1
ATOM 2215 O O . LYS A 1 277 ? -30.992 -15.244 77.104 1.00 95.44 277 LYS A O 1
ATOM 2220 N N . SER A 1 278 ? -29.658 -13.829 75.988 1.00 95.50 278 SER A N 1
ATOM 2221 C CA . SER A 1 278 ? -29.362 -12.951 77.126 1.00 95.50 278 SER A CA 1
ATOM 2222 C C . SER A 1 278 ? -30.629 -12.269 77.654 1.00 95.50 278 SER A C 1
ATOM 2224 O O . SER A 1 278 ? -30.868 -12.246 78.859 1.00 95.50 278 SER A O 1
ATOM 2226 N N . LEU A 1 279 ? -31.507 -11.804 76.760 1.00 95.75 279 LEU A N 1
ATOM 2227 C CA . LEU A 1 279 ? -32.776 -11.186 77.143 1.00 95.75 279 LEU A CA 1
ATOM 2228 C C . LEU A 1 279 ? -33.757 -12.205 77.751 1.00 95.75 279 LEU A C 1
ATOM 2230 O O . LEU A 1 279 ? -34.497 -11.875 78.678 1.00 95.75 279 LEU A O 1
ATOM 2234 N N . GLN A 1 280 ? -33.746 -13.455 77.274 1.00 95.50 280 GLN A N 1
ATOM 2235 C CA . GLN A 1 280 ? -34.465 -14.567 77.907 1.00 95.50 280 GLN A CA 1
ATOM 2236 C C . GLN A 1 280 ? -33.912 -14.877 79.303 1.00 95.50 280 GLN A C 1
ATOM 2238 O O . GLN A 1 280 ? -34.703 -14.984 80.237 1.00 95.50 280 GLN A O 1
ATOM 2243 N N . LEU A 1 281 ? -32.585 -14.960 79.452 1.00 94.94 281 LEU A N 1
ATOM 2244 C CA . LEU A 1 281 ? -31.921 -15.179 80.740 1.00 94.94 281 LEU A CA 1
ATOM 2245 C C . LEU A 1 281 ? -32.302 -14.099 81.753 1.00 94.94 281 LEU A C 1
ATOM 2247 O O . LEU A 1 281 ? -32.791 -14.435 82.826 1.00 94.94 281 LEU A O 1
ATOM 2251 N N . SER A 1 282 ? -32.217 -12.821 81.378 1.00 95.19 282 SER A N 1
ATOM 2252 C CA . SER A 1 282 ? -32.599 -11.708 82.256 1.00 95.19 282 SER A CA 1
ATOM 2253 C C . SER A 1 282 ? -34.069 -11.778 82.702 1.00 95.19 282 SER A C 1
ATOM 2255 O O . SER A 1 282 ? -34.387 -11.515 83.861 1.00 95.19 282 SER A O 1
ATOM 2257 N N . ARG A 1 283 ? -34.989 -12.203 81.819 1.00 94.62 283 ARG A N 1
ATOM 2258 C CA . ARG A 1 283 ? -36.398 -12.439 82.196 1.00 94.62 283 ARG A CA 1
ATOM 2259 C C . ARG A 1 283 ? -36.542 -13.592 83.188 1.00 94.62 283 ARG A C 1
ATOM 2261 O O . ARG A 1 283 ? -37.318 -13.475 84.133 1.00 94.62 283 ARG A O 1
ATOM 2268 N N . THR A 1 284 ? -35.822 -14.694 82.976 1.00 92.50 284 THR A N 1
ATOM 2269 C CA . THR A 1 284 ? -35.852 -15.838 83.899 1.00 92.50 284 THR A CA 1
ATOM 2270 C C . THR A 1 284 ? -35.204 -15.516 85.242 1.00 92.50 284 THR A C 1
ATOM 2272 O O . THR A 1 284 ? -35.732 -15.934 86.265 1.00 92.50 284 THR A O 1
ATOM 2275 N N . GLU A 1 285 ? -34.122 -14.736 85.258 1.00 94.88 285 GLU A N 1
ATOM 2276 C CA . GLU A 1 285 ? -33.469 -14.247 86.477 1.00 94.88 285 GLU A CA 1
ATOM 2277 C C . GLU A 1 285 ? -34.415 -13.356 87.278 1.00 94.88 285 GLU A C 1
ATOM 2279 O O . GLU A 1 285 ? -34.603 -13.594 88.465 1.00 94.88 285 GLU A O 1
ATOM 2284 N N . LYS A 1 286 ? -35.096 -12.406 86.623 1.00 95.06 286 LYS A N 1
ATOM 2285 C CA . LYS A 1 286 ? -36.096 -11.562 87.286 1.00 95.06 286 LYS A CA 1
ATOM 2286 C C . LYS A 1 286 ? -37.242 -12.385 87.877 1.00 95.06 286 LYS A C 1
ATOM 2288 O O . LYS A 1 286 ? -37.596 -12.200 89.031 1.00 95.06 286 LYS A O 1
ATOM 2293 N N . SER A 1 287 ? -37.780 -13.339 87.114 1.00 94.56 287 SER A N 1
ATOM 2294 C CA . SER A 1 287 ? -38.817 -14.243 87.625 1.00 94.56 287 SER A CA 1
ATOM 2295 C C . SER A 1 287 ? -38.315 -15.088 88.801 1.00 94.56 287 SER A C 1
ATOM 2297 O O . SER A 1 287 ? -39.082 -15.352 89.723 1.00 94.56 287 SER A O 1
ATOM 2299 N N . MET A 1 288 ? -37.052 -15.524 88.780 1.00 94.44 288 MET A N 1
ATOM 2300 C CA . MET A 1 288 ? -36.441 -16.243 89.897 1.00 94.44 288 MET A CA 1
ATOM 2301 C C . MET A 1 288 ? -36.352 -15.341 91.132 1.00 94.44 288 MET A C 1
ATOM 2303 O O . MET A 1 288 ? -36.761 -15.762 92.211 1.00 94.44 288 MET A O 1
ATOM 2307 N N . GLU A 1 289 ? -35.885 -14.102 90.975 1.00 94.38 289 GLU A N 1
ATOM 2308 C CA . GLU A 1 289 ? -35.800 -13.112 92.052 1.00 94.38 289 GLU A CA 1
ATOM 2309 C C . GLU A 1 289 ? -37.182 -12.800 92.649 1.00 94.38 289 GLU A C 1
ATOM 2311 O O . GLU A 1 289 ? -37.338 -12.819 93.872 1.00 94.38 289 GLU A O 1
ATOM 2316 N N . ASP A 1 290 ? -38.205 -12.635 91.804 1.00 93.88 290 ASP A N 1
ATOM 2317 C CA . ASP A 1 290 ? -39.597 -12.444 92.225 1.00 93.88 290 ASP A CA 1
ATOM 2318 C C . ASP A 1 290 ? -40.080 -13.638 93.074 1.00 93.88 290 ASP A C 1
ATOM 2320 O O . ASP A 1 290 ? -40.527 -13.457 94.208 1.00 93.88 290 ASP A O 1
ATOM 2324 N N . THR A 1 291 ? -39.895 -14.878 92.599 1.00 91.94 291 THR A N 1
ATOM 2325 C CA . THR A 1 291 ? -40.270 -16.082 93.373 1.00 91.94 291 THR A CA 1
ATOM 2326 C C . THR A 1 291 ? -39.458 -16.245 94.662 1.00 91.94 291 THR A C 1
ATOM 2328 O O . THR A 1 291 ? -39.959 -16.764 95.663 1.00 91.94 291 THR A O 1
ATOM 2331 N N . GLN A 1 292 ? -38.202 -15.794 94.679 1.00 94.25 292 GLN A N 1
ATOM 2332 C CA . GLN A 1 292 ? -37.351 -15.826 95.864 1.00 94.25 292 GLN A CA 1
ATOM 2333 C C . GLN A 1 292 ? -37.810 -14.798 96.908 1.00 94.25 292 GLN A C 1
ATOM 2335 O O . GLN A 1 292 ? -37.824 -15.109 98.102 1.00 94.25 292 GLN A O 1
ATOM 2340 N N . SER A 1 293 ? -38.234 -13.612 96.466 1.00 93.38 293 SER A N 1
ATOM 2341 C CA . SER A 1 293 ? -38.867 -12.587 97.301 1.00 93.38 293 SER A CA 1
ATOM 2342 C C . SER A 1 293 ? -40.196 -13.081 97.879 1.00 93.38 293 SER A C 1
ATOM 2344 O O . SER A 1 293 ? -40.422 -12.991 99.090 1.00 93.38 293 SER A O 1
ATOM 2346 N N . GLU A 1 294 ? -41.038 -13.715 97.056 1.00 94.62 294 GLU A N 1
ATOM 2347 C CA . GLU A 1 294 ? -42.275 -14.357 97.510 1.00 94.62 294 GLU A CA 1
ATOM 2348 C C . GLU A 1 294 ? -41.991 -15.420 98.577 1.00 94.62 294 GLU A C 1
ATOM 2350 O O . GLU A 1 294 ? -42.575 -15.374 99.661 1.00 94.62 294 GLU A O 1
ATOM 2355 N N . LEU A 1 295 ? -41.034 -16.323 98.338 1.00 91.44 295 LEU A N 1
ATOM 2356 C CA . LEU A 1 295 ? -40.604 -17.320 99.323 1.00 91.44 295 LEU A CA 1
ATOM 2357 C C . LEU A 1 295 ? -40.082 -16.683 100.616 1.00 91.44 295 LEU A C 1
ATOM 2359 O O . LEU A 1 295 ? -40.351 -17.205 101.701 1.00 91.44 295 LEU A O 1
ATOM 2363 N N . ALA A 1 296 ? -39.343 -15.574 100.537 1.00 92.69 296 ALA A N 1
ATOM 2364 C CA . ALA A 1 296 ? -38.873 -14.846 101.713 1.00 92.69 296 ALA A CA 1
ATOM 2365 C C . ALA A 1 296 ? -40.044 -14.247 102.511 1.00 92.69 296 ALA A C 1
ATOM 2367 O O . ALA A 1 296 ? -40.094 -14.413 103.732 1.00 92.69 296 ALA A O 1
ATOM 2368 N N . SER A 1 297 ? -41.024 -13.640 101.836 1.00 94.56 297 SER A N 1
ATOM 2369 C CA . SER A 1 297 ? -42.239 -13.112 102.472 1.00 94.56 297 SER A CA 1
ATOM 2370 C C . SER A 1 297 ? -43.096 -14.222 103.095 1.00 94.56 297 SER A C 1
ATOM 2372 O O . SER A 1 297 ? -43.607 -14.085 104.212 1.00 94.56 297 SER A O 1
ATOM 2374 N N . LEU A 1 298 ? -43.183 -15.380 102.433 1.00 93.94 298 LEU A N 1
ATOM 2375 C CA . LEU A 1 298 ? -43.895 -16.549 102.933 1.00 93.94 298 LEU A CA 1
ATOM 2376 C C . LEU A 1 298 ? -43.189 -17.138 104.159 1.00 93.94 298 LEU A C 1
ATOM 2378 O O . LEU A 1 298 ? -43.834 -17.491 105.142 1.00 93.94 298 LEU A O 1
ATOM 2382 N N . ARG A 1 299 ? -41.852 -17.182 104.157 1.00 93.62 299 ARG A N 1
ATOM 2383 C CA . ARG A 1 299 ? -41.067 -17.551 105.344 1.00 93.62 299 ARG A CA 1
ATOM 2384 C C . ARG A 1 299 ? -41.299 -16.571 106.490 1.00 93.62 299 ARG A C 1
ATOM 2386 O O . ARG A 1 299 ? -41.491 -17.019 107.616 1.00 93.62 299 ARG A O 1
ATOM 2393 N N . GLN A 1 300 ? -41.322 -15.266 106.221 1.00 93.12 300 GLN A N 1
ATOM 2394 C CA . GLN A 1 300 ? -41.557 -14.247 107.245 1.00 93.12 300 GLN A CA 1
ATOM 2395 C C . GLN A 1 300 ? -42.963 -14.366 107.852 1.00 93.12 300 GLN A C 1
ATOM 2397 O O . GLN A 1 300 ? -43.102 -14.400 109.076 1.00 93.12 300 GLN A O 1
ATOM 2402 N N . SER A 1 301 ? -43.998 -14.515 107.023 1.00 91.81 301 SER A N 1
ATOM 2403 C CA . SER A 1 301 ? -45.371 -14.746 107.495 1.00 91.81 301 SER A CA 1
ATOM 2404 C C . SER A 1 301 ? -45.501 -16.066 108.258 1.00 91.81 301 SER A C 1
ATOM 2406 O O . SER A 1 301 ? -46.081 -16.082 109.340 1.00 91.81 301 SER A O 1
ATOM 2408 N N . TYR A 1 302 ? -44.879 -17.152 107.786 1.00 91.56 302 TYR A N 1
ATOM 2409 C CA . TYR A 1 302 ? -44.811 -18.412 108.530 1.00 91.56 302 TYR A CA 1
ATOM 2410 C C . TYR A 1 302 ? -44.148 -18.231 109.902 1.00 91.56 302 TYR A C 1
ATOM 2412 O O . TYR A 1 302 ? -44.676 -18.711 110.902 1.00 91.56 302 TYR A O 1
ATOM 2420 N N . THR A 1 303 ? -43.026 -17.505 109.990 1.00 92.00 303 THR A N 1
ATOM 2421 C CA . THR A 1 303 ? -42.388 -17.214 111.286 1.00 92.00 303 THR A CA 1
ATOM 2422 C C . THR A 1 303 ? -43.262 -16.351 112.190 1.00 92.00 303 THR A C 1
ATOM 2424 O O . THR A 1 303 ? -43.306 -16.603 113.391 1.00 92.00 303 THR A O 1
ATOM 2427 N N . PHE A 1 304 ? -44.001 -15.388 111.633 1.00 94.38 304 PHE A N 1
ATOM 2428 C CA . PHE A 1 304 ? -44.956 -14.570 112.377 1.00 94.38 304 PHE A CA 1
ATOM 2429 C C . PHE A 1 304 ? -46.080 -15.429 112.966 1.00 94.38 304 PHE A C 1
ATOM 2431 O O . PHE A 1 304 ? -46.278 -15.413 114.178 1.00 94.38 304 PHE A O 1
ATOM 2438 N N . TYR A 1 305 ? -46.747 -16.249 112.146 1.00 91.62 305 TYR A N 1
ATOM 2439 C CA . TYR A 1 305 ? -47.810 -17.146 112.609 1.00 91.62 305 TYR A CA 1
ATOM 2440 C C . TYR A 1 305 ? -47.298 -18.202 113.591 1.00 91.62 305 TYR A C 1
ATOM 2442 O O . TYR A 1 305 ? -47.974 -18.517 114.569 1.00 91.62 305 TYR A O 1
ATOM 2450 N N . LYS A 1 306 ? -46.086 -18.730 113.386 1.00 93.81 306 LYS A N 1
ATOM 2451 C CA . LYS A 1 306 ? -45.433 -19.625 114.349 1.00 93.81 306 LYS A CA 1
ATOM 2452 C C . LYS A 1 306 ? -45.226 -18.927 115.696 1.00 93.81 306 LYS A C 1
ATOM 2454 O O . LYS A 1 306 ? -45.571 -19.491 116.725 1.00 93.81 306 LYS A O 1
ATOM 2459 N N . ASN A 1 307 ? -44.702 -17.703 115.702 1.00 90.94 307 ASN A N 1
ATOM 2460 C CA . ASN A 1 307 ? -44.495 -16.952 116.940 1.00 90.94 307 ASN A CA 1
ATOM 2461 C C . ASN A 1 307 ? -45.831 -16.624 117.624 1.00 90.94 307 ASN A C 1
ATOM 2463 O O . ASN A 1 307 ? -45.970 -16.858 118.822 1.00 90.94 307 ASN A O 1
ATOM 2467 N N . GLN A 1 308 ? -46.832 -16.177 116.862 1.00 93.75 308 GLN A N 1
ATOM 2468 C CA . GLN A 1 308 ? -48.177 -15.901 117.366 1.00 93.75 308 GLN A CA 1
ATOM 2469 C C . GLN A 1 308 ? -48.821 -17.144 117.997 1.00 93.75 308 GLN A C 1
ATOM 2471 O O . GLN A 1 308 ? -49.330 -17.093 119.113 1.00 93.75 308 GLN A O 1
ATOM 2476 N N . THR A 1 309 ? -48.758 -18.292 117.320 1.00 89.12 309 THR A N 1
ATOM 2477 C CA . THR A 1 309 ? -49.287 -19.548 117.872 1.00 89.12 309 THR A CA 1
ATOM 2478 C C . THR A 1 309 ? -48.520 -19.989 119.117 1.00 89.12 309 THR A C 1
ATOM 2480 O O . THR A 1 309 ? -49.137 -20.471 120.065 1.00 89.12 309 THR A O 1
ATOM 2483 N N . THR A 1 310 ? -47.199 -19.775 119.184 1.00 89.69 310 THR A N 1
ATOM 2484 C CA . THR A 1 310 ? -46.434 -20.048 120.413 1.00 89.69 310 THR A CA 1
ATOM 2485 C C . THR A 1 310 ? -46.799 -19.116 121.569 1.00 89.69 310 THR A C 1
ATOM 2487 O O . THR A 1 310 ? -46.893 -19.590 122.699 1.00 89.69 310 THR A O 1
ATOM 2490 N N . THR A 1 311 ? -47.062 -17.826 121.323 1.00 88.44 311 THR A N 1
ATOM 2491 C CA . THR A 1 311 ? -47.512 -16.895 122.372 1.00 88.44 311 THR A CA 1
ATOM 2492 C C . THR A 1 311 ? -48.922 -17.226 122.843 1.00 88.44 311 THR A C 1
ATOM 2494 O O . THR A 1 311 ? -49.155 -17.283 124.044 1.00 88.44 311 THR A O 1
ATOM 2497 N N . GLU A 1 312 ? -49.842 -17.540 121.926 1.00 89.75 312 GLU A N 1
ATOM 2498 C CA . GLU A 1 312 ? -51.200 -17.978 122.274 1.00 89.75 312 GLU A CA 1
ATOM 2499 C C . GLU A 1 312 ? -51.188 -19.287 123.080 1.00 89.75 312 GLU A C 1
ATOM 2501 O O . GLU A 1 312 ? -51.957 -19.441 124.030 1.00 89.75 312 GLU A O 1
ATOM 2506 N N . LEU A 1 313 ? -50.301 -20.231 122.739 1.00 88.31 313 LEU A N 1
ATOM 2507 C CA . LEU A 1 313 ? -50.092 -21.446 123.530 1.00 88.31 313 LEU A CA 1
ATOM 2508 C C . LEU A 1 313 ? -49.560 -21.129 124.929 1.00 88.31 313 LEU A C 1
ATOM 2510 O O . LEU A 1 313 ? -50.072 -21.685 125.898 1.00 88.31 313 LEU A O 1
ATOM 2514 N N . HIS A 1 314 ? -48.585 -20.228 125.053 1.00 89.31 314 HIS A N 1
ATOM 2515 C CA . HIS A 1 314 ? -48.063 -19.804 126.352 1.00 89.31 314 HIS A CA 1
ATOM 2516 C C . HIS A 1 314 ? -49.138 -19.111 127.203 1.00 89.31 314 HIS A C 1
ATOM 2518 O O . HIS A 1 314 ? -49.303 -19.445 128.371 1.00 89.31 314 HIS A O 1
ATOM 2524 N N . GLU A 1 315 ? -49.945 -18.223 126.618 1.00 89.25 315 GLU A N 1
ATOM 2525 C CA . GLU A 1 315 ? -51.083 -17.606 127.309 1.00 89.25 315 GLU A CA 1
ATOM 2526 C C . GLU A 1 315 ? -52.110 -18.639 127.780 1.00 89.25 315 GLU A C 1
ATOM 2528 O O . GLU A 1 315 ? -52.655 -18.525 128.879 1.00 89.25 315 GLU A O 1
ATOM 2533 N N . LYS A 1 316 ? -52.407 -19.647 126.949 1.00 88.62 316 LYS A N 1
ATOM 2534 C CA . LYS A 1 316 ? -53.282 -20.755 127.348 1.00 88.62 316 LYS A CA 1
ATOM 2535 C C . LYS A 1 316 ? -52.662 -21.577 128.473 1.00 88.62 316 LYS A C 1
ATOM 2537 O O . LYS A 1 316 ? -53.393 -21.940 129.387 1.00 88.62 316 LYS A O 1
ATOM 2542 N N . GLN A 1 317 ? -51.353 -21.811 128.448 1.00 90.38 317 GLN A N 1
ATOM 2543 C CA . GLN A 1 317 ? -50.639 -22.508 129.517 1.00 90.38 317 GLN A CA 1
ATOM 2544 C C . GLN A 1 317 ? -50.717 -21.738 130.845 1.00 90.38 317 GLN A C 1
ATOM 2546 O O . GLN A 1 317 ? -51.116 -22.314 131.849 1.00 90.38 317 GLN A O 1
ATOM 2551 N N . VAL A 1 318 ? -50.482 -20.422 130.837 1.00 87.00 318 VAL A N 1
ATOM 2552 C CA . VAL A 1 318 ? -50.648 -19.558 132.024 1.00 87.00 318 VAL A CA 1
ATOM 2553 C C . VAL A 1 318 ? -52.095 -19.577 132.537 1.00 87.00 318 VAL A C 1
ATOM 2555 O O . VAL A 1 318 ? -52.346 -19.593 133.739 1.00 87.00 318 VAL A O 1
ATOM 2558 N N . LYS A 1 319 ? -53.088 -19.596 131.638 1.00 88.00 319 LYS A N 1
ATOM 2559 C CA . LYS A 1 319 ? -54.503 -19.731 132.034 1.00 88.00 319 LYS A CA 1
ATOM 2560 C C . LYS A 1 319 ? -54.789 -21.078 132.693 1.00 88.00 319 LYS A C 1
ATOM 2562 O O . LYS A 1 319 ? -55.582 -21.112 133.627 1.00 88.00 319 LYS A O 1
ATOM 2567 N N . ILE A 1 320 ? -54.175 -22.157 132.212 1.00 85.06 320 ILE A N 1
ATOM 2568 C CA . ILE A 1 320 ? -54.283 -23.483 132.827 1.00 85.06 320 ILE A CA 1
ATOM 2569 C C . ILE A 1 320 ? -53.674 -23.449 134.231 1.00 85.06 320 ILE A C 1
ATOM 2571 O O . ILE A 1 320 ? -54.372 -23.800 135.174 1.00 85.06 320 ILE A O 1
ATOM 2575 N N . GLU A 1 321 ? -52.461 -22.916 134.388 1.00 81.12 321 GLU A N 1
ATOM 2576 C CA . GLU A 1 321 ? -51.791 -22.768 135.692 1.00 81.12 321 GLU A CA 1
ATOM 2577 C C . GLU A 1 321 ? -52.650 -21.971 136.695 1.00 81.12 321 GLU A C 1
ATOM 2579 O O . GLU A 1 321 ? -52.848 -22.397 137.832 1.00 81.12 321 GLU A O 1
ATOM 2584 N N . ASN A 1 322 ? -53.267 -20.867 136.260 1.00 81.69 322 ASN A N 1
ATOM 2585 C CA . ASN A 1 322 ? -54.181 -20.079 137.100 1.00 81.69 322 ASN A CA 1
ATOM 2586 C C . ASN A 1 322 ? -55.446 -20.857 137.511 1.00 81.69 322 ASN A C 1
ATOM 2588 O O . ASN A 1 322 ? -55.975 -20.668 138.609 1.00 81.69 322 ASN A O 1
ATOM 2592 N N . ILE A 1 323 ? -55.985 -21.696 136.620 1.00 81.69 323 ILE A N 1
ATOM 2593 C CA . ILE A 1 323 ? -57.142 -22.548 136.929 1.00 81.69 323 ILE A CA 1
ATOM 2594 C C . ILE A 1 323 ? -56.732 -23.658 137.900 1.00 81.69 323 ILE A C 1
ATOM 2596 O O . ILE A 1 323 ? -57.495 -23.954 138.816 1.00 81.69 323 ILE A O 1
ATOM 2600 N N . GLU A 1 324 ? -55.542 -24.237 137.744 1.00 79.81 324 GLU A N 1
ATOM 2601 C CA . GLU A 1 324 ? -54.987 -25.236 138.662 1.00 79.81 324 GLU A CA 1
ATOM 2602 C C . GLU A 1 324 ? -54.787 -24.659 140.074 1.00 79.81 324 GLU A C 1
ATOM 2604 O O . GLU A 1 324 ? -55.220 -25.274 141.049 1.00 79.81 324 GLU A O 1
ATOM 2609 N N . GLU A 1 325 ? -54.251 -23.440 140.201 1.00 77.12 325 GLU A N 1
ATOM 2610 C CA . GLU A 1 325 ? -54.123 -22.731 141.485 1.00 77.12 325 GLU A CA 1
ATOM 2611 C C . GLU A 1 325 ? -55.494 -22.490 142.145 1.00 77.12 325 GLU A C 1
ATOM 2613 O O . GLU A 1 325 ? -55.697 -22.773 143.332 1.00 77.12 325 GLU A O 1
ATOM 2618 N N . ARG A 1 326 ? -56.481 -22.048 141.351 1.00 81.38 326 ARG A N 1
ATOM 2619 C CA . ARG A 1 326 ? -57.871 -21.851 141.795 1.00 81.38 326 ARG A CA 1
ATOM 2620 C C . ARG A 1 326 ? -58.519 -23.160 142.250 1.00 81.38 326 ARG A C 1
ATOM 2622 O O . ARG A 1 326 ? -59.267 -23.160 143.228 1.00 81.38 326 ARG A O 1
ATOM 2629 N N . ASN A 1 327 ? -58.251 -24.260 141.549 1.00 73.12 327 ASN A N 1
ATOM 2630 C CA . ASN A 1 327 ? -58.725 -25.583 141.941 1.00 73.12 327 ASN A CA 1
ATOM 2631 C C . ASN A 1 327 ? -58.096 -26.005 143.275 1.00 73.12 327 ASN A C 1
ATOM 2633 O O . ASN A 1 327 ? -58.819 -26.464 144.152 1.00 73.12 327 ASN A O 1
ATOM 2637 N N . GLY A 1 328 ? -56.806 -25.732 143.493 1.00 66.88 328 GLY A N 1
ATOM 2638 C CA . GLY A 1 328 ? -56.135 -25.976 144.775 1.00 66.88 328 GLY A CA 1
ATOM 2639 C C . GLY A 1 328 ? -56.686 -25.147 145.949 1.00 66.88 328 GLY A C 1
ATOM 2640 O O . GLY A 1 328 ? -56.712 -25.621 147.087 1.00 66.88 328 GLY A O 1
ATOM 2641 N N . ASP A 1 329 ? -57.163 -23.921 145.709 1.00 65.06 329 ASP A N 1
ATOM 2642 C CA . ASP A 1 329 ? -57.875 -23.114 146.717 1.00 65.06 329 ASP A CA 1
ATOM 2643 C C . ASP A 1 329 ? -59.270 -23.675 147.043 1.00 65.06 329 ASP A C 1
ATOM 2645 O O . ASP A 1 329 ? -59.718 -23.632 148.195 1.00 65.06 329 ASP A O 1
ATOM 2649 N N . LEU A 1 330 ? -59.973 -24.196 146.034 1.00 68.44 330 LEU A N 1
ATOM 2650 C CA . LEU A 1 330 ? -61.289 -24.815 146.199 1.00 68.44 330 LEU A CA 1
ATOM 2651 C C . LEU A 1 330 ? -61.190 -26.183 146.884 1.00 68.44 330 LEU A C 1
ATOM 2653 O O . LEU A 1 330 ? -62.012 -26.475 147.750 1.00 68.44 330 LEU A O 1
ATOM 2657 N N . GLU A 1 331 ? -60.155 -26.967 146.591 1.00 61.69 331 GLU A N 1
ATOM 2658 C CA . GLU A 1 331 ? -59.832 -28.211 147.297 1.00 61.69 331 GLU A CA 1
ATOM 2659 C C . GLU A 1 331 ? -59.486 -27.945 148.773 1.00 61.69 331 GLU A C 1
ATOM 2661 O O . GLU A 1 331 ? -59.967 -28.660 149.651 1.00 61.69 331 GLU A O 1
ATOM 2666 N N . ARG A 1 332 ? -58.781 -26.842 149.084 1.00 52.38 332 ARG A N 1
ATOM 2667 C CA . ARG A 1 332 ? -58.557 -26.382 150.471 1.00 52.38 332 ARG A CA 1
ATOM 2668 C C . ARG A 1 332 ? -59.843 -25.965 151.193 1.00 52.38 332 ARG A C 1
ATOM 2670 O O . ARG A 1 332 ? -59.965 -26.208 152.388 1.00 52.38 332 ARG A O 1
ATOM 2677 N N . ARG A 1 333 ? -60.822 -25.381 150.492 1.00 53.00 333 ARG A N 1
ATOM 2678 C CA . ARG A 1 333 ? -62.136 -25.009 151.063 1.00 53.00 333 ARG A CA 1
ATOM 2679 C C . ARG A 1 333 ? -63.089 -26.186 151.240 1.00 53.00 333 ARG A C 1
ATOM 2681 O O . ARG A 1 333 ? -63.979 -26.108 152.076 1.00 53.00 333 ARG A O 1
ATOM 2688 N N . LEU A 1 334 ? -62.919 -27.256 150.468 1.00 51.09 334 LEU A N 1
ATOM 2689 C CA . LEU A 1 334 ? -63.734 -28.466 150.586 1.00 51.09 334 LEU A CA 1
ATOM 2690 C C . LEU A 1 334 ? -63.288 -29.364 151.759 1.00 51.09 334 LEU A C 1
ATOM 2692 O O . LEU A 1 334 ? -64.047 -30.232 152.190 1.00 51.09 334 LEU A O 1
ATOM 2696 N N . GLN A 1 335 ? -62.080 -29.143 152.290 1.00 46.16 335 GLN A N 1
ATOM 2697 C CA . GLN A 1 335 ? -61.535 -29.863 153.445 1.00 46.16 335 GLN A CA 1
ATOM 2698 C C . GLN A 1 335 ? -62.039 -29.314 154.800 1.00 46.16 335 GLN A C 1
ATOM 2700 O O . GLN A 1 335 ? -62.020 -30.045 155.791 1.00 46.16 335 GLN A O 1
ATOM 2705 N N . ASP A 1 336 ? -62.549 -28.077 154.842 1.00 39.34 336 ASP A N 1
ATOM 2706 C CA . ASP A 1 336 ? -63.012 -27.410 156.063 1.00 39.34 336 ASP A CA 1
ATOM 2707 C C . ASP A 1 336 ? -64.552 -27.292 156.112 1.00 39.34 336 ASP A C 1
ATOM 2709 O O . ASP A 1 336 ? -65.190 -26.782 155.195 1.00 39.34 336 ASP A O 1
ATOM 2713 N N . CYS A 1 337 ? -65.127 -27.718 157.249 1.00 34.84 337 CYS A N 1
ATOM 2714 C CA . CYS A 1 337 ? -66.518 -27.543 157.720 1.00 34.84 337 CYS A CA 1
ATOM 2715 C C . CYS A 1 337 ? -67.549 -28.664 157.420 1.00 34.84 337 CYS A C 1
ATOM 2717 O O . CYS A 1 337 ? -68.359 -28.593 156.498 1.00 34.84 337 CYS A O 1
ATOM 2719 N N . LYS A 1 338 ? -67.629 -29.642 158.345 1.00 36.72 338 LYS A N 1
ATOM 2720 C CA . LYS A 1 338 ? -68.850 -30.422 158.657 1.00 36.72 338 LYS A CA 1
ATOM 2721 C C . LYS A 1 338 ? -69.695 -29.729 159.750 1.00 36.72 338 LYS A C 1
ATOM 2723 O O . LYS A 1 338 ? -69.180 -28.954 160.546 1.00 36.72 338 LYS A O 1
ATOM 2728 N N . LEU A 1 339 ? -70.994 -30.043 159.724 1.00 38.31 339 LEU A N 1
ATOM 2729 C CA . LEU A 1 339 ? -72.197 -29.316 160.184 1.00 38.31 339 LEU A CA 1
ATOM 2730 C C . LEU A 1 339 ? -72.618 -29.488 161.670 1.00 38.31 339 LEU A C 1
ATOM 2732 O O . LEU A 1 339 ? -72.128 -30.374 162.363 1.00 38.31 339 LEU A O 1
ATOM 2736 N N . SER A 1 340 ? -73.656 -28.726 162.075 1.00 42.41 340 SER A N 1
ATOM 2737 C CA . SER A 1 340 ? -74.623 -28.999 163.169 1.00 42.41 340 SER A CA 1
ATOM 2738 C C . SER A 1 340 ? -76.049 -28.566 162.754 1.00 42.41 340 SER A C 1
ATOM 2740 O O . SER A 1 340 ? -76.191 -27.571 162.047 1.00 42.41 340 SER A O 1
ATOM 2742 N N . GLY A 1 341 ? -77.091 -29.293 163.191 1.00 47.94 341 GLY A N 1
ATOM 2743 C CA . GLY A 1 341 ? -78.513 -29.071 162.853 1.00 47.94 341 GLY A CA 1
ATOM 2744 C C . GLY A 1 341 ? -79.376 -28.507 163.990 1.00 47.94 341 GLY A C 1
ATOM 2745 O O . GLY A 1 341 ? -78.875 -28.371 165.098 1.00 47.94 341 GLY A O 1
ATOM 2746 N N . ASN A 1 342 ? -80.656 -28.195 163.727 1.00 36.66 342 ASN A N 1
ATOM 2747 C CA . ASN A 1 342 ? -81.815 -28.620 164.537 1.00 36.66 342 ASN A CA 1
ATOM 2748 C C . ASN A 1 342 ? -83.166 -28.153 163.942 1.00 36.66 342 ASN A C 1
ATOM 2750 O O . ASN A 1 342 ? -83.253 -27.164 163.223 1.00 36.66 342 ASN A O 1
ATOM 2754 N N . ASP A 1 343 ? -84.200 -28.904 164.297 1.00 42.50 343 ASP A N 1
ATOM 2755 C CA . ASP A 1 343 ? -85.501 -29.130 163.662 1.00 42.50 343 ASP A CA 1
ATOM 2756 C C . ASP A 1 343 ? -86.680 -28.235 164.146 1.00 42.50 343 ASP A C 1
ATOM 2758 O O . ASP A 1 343 ? -86.693 -27.770 165.282 1.00 42.50 343 ASP A O 1
ATOM 2762 N N . LYS A 1 344 ? -87.756 -28.206 163.328 1.00 40.84 344 LYS A N 1
ATOM 2763 C CA . LYS A 1 344 ? -89.210 -28.157 163.681 1.00 40.84 344 LYS A CA 1
ATOM 2764 C C . LYS A 1 344 ? -89.870 -26.872 164.238 1.00 40.84 344 LYS A C 1
ATOM 2766 O O . LYS A 1 344 ? -89.863 -26.653 165.442 1.00 40.84 344 LYS A O 1
ATOM 2771 N N . TYR A 1 345 ? -90.676 -26.189 163.400 1.00 42.16 345 TYR A N 1
ATOM 2772 C CA . TYR A 1 345 ? -91.985 -25.571 163.763 1.00 42.16 345 TYR A CA 1
ATOM 2773 C C . TYR A 1 345 ? -92.761 -25.063 162.510 1.00 42.16 345 TYR A C 1
ATOM 2775 O O . TYR A 1 345 ? -93.084 -23.896 162.372 1.00 42.16 345 TYR A O 1
ATOM 2783 N N . GLY A 1 346 ? -93.094 -25.852 161.492 1.00 50.41 346 GLY A N 1
ATOM 2784 C CA . GLY A 1 346 ? -93.586 -27.223 161.549 1.00 50.41 346 GLY A CA 1
ATOM 2785 C C . GLY A 1 346 ? -95.087 -27.329 161.857 1.00 50.41 346 GLY A C 1
ATOM 2786 O O . GLY A 1 346 ? -95.679 -28.346 161.515 1.00 50.41 346 GLY A O 1
ATOM 2787 N N . ALA A 1 347 ? -95.733 -26.327 162.465 1.00 51.12 347 ALA A N 1
ATOM 2788 C CA . ALA A 1 347 ? -97.094 -26.529 162.982 1.00 51.12 347 ALA A CA 1
ATOM 2789 C C . ALA A 1 347 ? -98.119 -25.419 162.710 1.00 51.12 347 ALA A C 1
ATOM 2791 O O . ALA A 1 347 ? -99.302 -25.746 162.688 1.00 51.12 347 ALA A O 1
ATOM 2792 N N . LEU A 1 348 ? -97.720 -24.171 162.442 1.00 48.38 348 LEU A N 1
ATOM 2793 C CA . LEU A 1 348 ? -98.679 -23.055 162.338 1.00 48.38 348 LEU A CA 1
ATOM 2794 C C . LEU A 1 348 ? -99.135 -22.723 160.901 1.00 48.38 348 LEU A C 1
ATOM 2796 O O . LEU A 1 348 ? -100.200 -22.145 160.722 1.00 48.38 348 LEU A O 1
ATOM 2800 N N . GLU A 1 349 ? -98.411 -23.168 159.866 1.00 57.31 349 GLU A N 1
ATOM 2801 C CA . GLU A 1 349 ? -98.742 -22.906 158.446 1.00 57.31 349 GLU A CA 1
ATOM 2802 C C . GLU A 1 349 ? -100.064 -23.563 157.985 1.00 57.31 349 GLU A C 1
ATOM 2804 O O . GLU A 1 349 ? -100.675 -23.141 157.006 1.00 57.31 349 GLU A O 1
ATOM 2809 N N . ARG A 1 350 ? -100.538 -24.598 158.693 1.00 55.66 350 ARG A N 1
ATOM 2810 C CA . ARG A 1 350 ? -101.694 -25.411 158.265 1.00 55.66 350 ARG A CA 1
ATOM 2811 C C . ARG A 1 350 ? -103.047 -24.721 158.429 1.00 55.66 350 ARG A C 1
ATOM 2813 O O . ARG A 1 350 ? -103.995 -25.108 157.760 1.00 55.66 350 ARG A O 1
ATOM 2820 N N . GLU A 1 351 ? -103.149 -23.690 159.262 1.00 55.12 351 GLU A N 1
ATOM 2821 C CA . GLU A 1 351 ? -104.416 -22.968 159.456 1.00 55.12 351 GLU A CA 1
ATOM 2822 C C . GLU A 1 351 ? -104.615 -21.841 158.418 1.00 55.12 351 GLU A C 1
ATOM 2824 O O . GLU A 1 351 ? -105.734 -21.402 158.172 1.00 55.12 351 GLU A O 1
ATOM 2829 N N . ARG A 1 352 ? -103.539 -21.436 157.719 1.00 63.56 352 ARG A N 1
ATOM 2830 C CA . ARG A 1 352 ? -103.562 -20.480 156.594 1.00 63.56 352 ARG A CA 1
ATOM 2831 C C . ARG A 1 352 ? -104.152 -21.086 155.311 1.00 63.56 352 ARG A C 1
ATOM 2833 O O . ARG A 1 352 ? -104.772 -20.379 154.519 1.00 63.56 352 ARG A O 1
ATOM 2840 N N . GLN A 1 353 ? -103.986 -22.396 155.127 1.00 60.81 353 GLN A N 1
ATOM 2841 C CA . GLN A 1 353 ? -104.355 -23.118 153.902 1.00 60.81 353 GLN A CA 1
ATOM 2842 C C . GLN A 1 353 ? -105.864 -23.134 153.621 1.00 60.81 353 GLN A C 1
ATOM 2844 O O . GLN A 1 353 ? -106.278 -23.053 152.468 1.00 60.81 353 GLN A O 1
ATOM 2849 N N . THR A 1 354 ? -106.711 -23.173 154.648 1.00 65.38 354 THR A N 1
ATOM 2850 C CA . THR A 1 354 ? -108.170 -23.292 154.472 1.00 65.38 354 THR A CA 1
ATOM 2851 C C . THR A 1 354 ? -108.849 -21.984 154.056 1.00 65.38 354 THR A C 1
ATOM 2853 O O . THR A 1 354 ? -109.931 -22.012 153.468 1.00 65.38 354 THR A O 1
ATOM 2856 N N . LEU A 1 355 ? -108.219 -20.826 154.290 1.00 55.28 355 LEU A N 1
ATOM 2857 C CA . LEU A 1 355 ? -108.713 -19.532 153.800 1.00 55.28 355 LEU A CA 1
ATOM 2858 C C . LEU A 1 355 ? -108.241 -19.217 152.363 1.00 55.28 355 LEU A C 1
ATOM 2860 O O . LEU A 1 355 ? -108.888 -18.428 151.674 1.00 55.28 355 LEU A O 1
ATOM 2864 N N . GLU A 1 356 ? -107.182 -19.873 151.870 1.00 62.66 356 GLU A N 1
ATOM 2865 C CA . GLU A 1 356 ? -106.663 -19.732 150.496 1.00 62.66 356 GLU A CA 1
ATOM 2866 C C . GLU A 1 356 ? -107.495 -20.496 149.441 1.00 62.66 356 GLU A C 1
ATOM 2868 O O . GLU A 1 356 ? -107.604 -20.045 148.296 1.00 62.66 356 GLU A O 1
ATOM 2873 N N . GLU A 1 357 ? -108.167 -21.593 149.809 1.00 65.44 357 GLU A N 1
ATOM 2874 C CA . GLU A 1 357 ? -108.952 -22.420 148.873 1.00 65.44 357 GLU A CA 1
ATOM 2875 C C . GLU A 1 357 ? -110.165 -21.690 148.269 1.00 65.44 357 GLU A C 1
ATOM 2877 O O . GLU A 1 357 ? -110.474 -21.867 147.091 1.00 65.44 357 GLU A O 1
ATOM 2882 N N . ARG A 1 358 ? -110.823 -20.793 149.017 1.00 60.44 358 ARG A N 1
ATOM 2883 C CA . ARG A 1 358 ? -111.988 -20.040 148.505 1.00 60.44 358 ARG A CA 1
ATOM 2884 C C . ARG A 1 358 ? -111.622 -18.886 147.562 1.00 60.44 358 ARG A C 1
ATOM 2886 O O . ARG A 1 358 ? -112.480 -18.425 146.814 1.00 60.44 358 ARG A O 1
ATOM 2893 N N . LEU A 1 359 ? -110.361 -18.445 147.549 1.00 61.47 359 LEU A N 1
ATOM 2894 C CA . LEU A 1 359 ? -109.850 -17.391 146.657 1.00 61.47 359 LEU A CA 1
ATOM 2895 C C . LEU A 1 359 ? -109.264 -17.969 145.347 1.00 61.47 359 LEU A C 1
ATOM 2897 O O . LEU A 1 359 ? -109.144 -17.266 144.343 1.00 61.47 359 LEU A O 1
ATOM 2901 N N . SER A 1 360 ? -108.955 -19.269 145.348 1.00 67.69 360 SER A N 1
ATOM 2902 C CA . SER A 1 360 ? -108.469 -20.051 144.204 1.00 67.69 360 SER A CA 1
ATOM 2903 C C . SER A 1 360 ? -109.533 -20.243 143.111 1.00 67.69 360 SER A C 1
ATOM 2905 O O . SER A 1 360 ? -109.267 -19.999 141.932 1.00 67.69 360 SER A O 1
ATOM 2907 N N . GLU A 1 361 ? -110.768 -20.585 143.491 1.00 69.75 361 GLU A N 1
ATOM 2908 C CA . GLU A 1 361 ? -111.817 -20.959 142.527 1.00 69.75 361 GLU A CA 1
ATOM 2909 C C . GLU A 1 361 ? -112.261 -19.777 141.638 1.00 69.75 361 GLU A C 1
ATOM 2911 O O . GLU A 1 361 ? -112.499 -19.940 140.442 1.00 69.75 361 GLU A O 1
ATOM 2916 N N . ALA A 1 362 ? -112.251 -18.548 142.171 1.00 61.97 362 ALA A N 1
ATOM 2917 C CA . ALA A 1 362 ? -112.553 -17.334 141.405 1.00 61.97 362 ALA A CA 1
ATOM 2918 C C . ALA A 1 362 ? -111.439 -16.945 140.405 1.00 61.97 362 ALA A C 1
ATOM 2920 O O . ALA A 1 362 ? -111.704 -16.291 139.396 1.00 61.97 362 ALA A O 1
ATOM 2921 N N . ARG A 1 363 ? -110.186 -17.362 140.645 1.00 65.81 363 ARG A N 1
ATOM 2922 C CA . ARG A 1 363 ? -109.050 -17.122 139.732 1.00 65.81 363 ARG A CA 1
ATOM 2923 C C . ARG A 1 363 ? -109.011 -18.117 138.568 1.00 65.81 363 ARG A C 1
ATOM 2925 O O . ARG A 1 363 ? -108.480 -17.789 137.507 1.00 65.81 363 ARG A O 1
ATOM 2932 N N . LYS A 1 364 ? -109.605 -19.300 138.736 1.00 70.69 364 LYS A N 1
ATOM 2933 C CA . LYS A 1 364 ? -109.613 -20.373 137.733 1.00 70.69 364 LYS A CA 1
ATOM 2934 C C . LYS A 1 364 ? -110.464 -20.030 136.503 1.00 70.69 364 LYS A C 1
ATOM 2936 O O . LYS A 1 364 ? -109.998 -20.188 135.379 1.00 70.69 364 LYS A O 1
ATOM 2941 N N . GLN A 1 365 ? -111.640 -19.434 136.703 1.00 67.94 365 GLN A N 1
ATOM 2942 C CA . GLN A 1 365 ? -112.559 -19.090 135.605 1.00 67.94 365 GLN A CA 1
ATOM 2943 C C . GLN A 1 365 ? -112.048 -17.945 134.702 1.00 67.94 365 GLN A C 1
ATOM 2945 O O . GLN A 1 365 ? -112.364 -17.895 133.516 1.00 67.94 365 GLN A O 1
ATOM 2950 N N . LEU A 1 366 ? -111.205 -17.044 135.223 1.00 64.38 366 LEU A N 1
ATOM 2951 C CA . LEU A 1 366 ? -110.637 -15.922 134.456 1.00 64.38 366 LEU A CA 1
ATOM 2952 C C . LEU A 1 366 ? -109.364 -16.319 133.674 1.00 64.38 366 LEU A C 1
ATOM 2954 O O . LEU A 1 366 ? -109.034 -15.707 132.658 1.00 64.38 366 LEU A O 1
ATOM 2958 N N . SER A 1 367 ? -108.674 -17.376 134.114 1.00 72.56 367 SER A N 1
ATOM 2959 C CA . SER A 1 367 ? -107.508 -17.973 133.445 1.00 72.56 367 SER A CA 1
ATOM 2960 C C . SER A 1 367 ? -107.887 -18.673 132.132 1.00 72.56 367 SER A C 1
ATOM 2962 O O . SER A 1 367 ? -107.249 -18.458 131.099 1.00 72.56 367 SER A O 1
ATOM 2964 N N . GLU A 1 368 ? -108.975 -19.447 132.142 1.00 74.62 368 GLU A N 1
ATOM 2965 C CA . GLU A 1 368 ? -109.412 -20.251 130.991 1.00 74.62 368 GLU A CA 1
ATOM 2966 C C . GLU A 1 368 ? -109.831 -19.382 129.794 1.00 74.62 368 GLU A C 1
ATOM 2968 O O . GLU A 1 368 ? -109.439 -19.653 128.657 1.00 74.62 368 GLU A O 1
ATOM 2973 N N . SER A 1 369 ? -110.525 -18.262 130.033 1.00 65.31 369 SER A N 1
ATOM 2974 C CA . SER A 1 369 ? -110.901 -17.338 128.953 1.00 65.31 369 SER A CA 1
ATOM 2975 C C . SER A 1 369 ? -109.706 -16.562 128.371 1.00 65.31 369 SER A C 1
ATOM 2977 O O . SER A 1 369 ? -109.778 -16.097 127.232 1.00 65.31 369 SER A O 1
ATOM 2979 N N . ARG A 1 370 ? -108.602 -16.417 129.122 1.00 72.69 370 ARG A N 1
ATOM 2980 C CA . ARG A 1 370 ? -107.374 -15.739 128.666 1.00 72.69 370 ARG A CA 1
ATOM 2981 C C . ARG A 1 370 ? -106.488 -16.675 127.838 1.00 72.69 370 ARG A C 1
ATOM 2983 O O . ARG A 1 370 ? -105.926 -16.232 126.839 1.00 72.69 370 ARG A O 1
ATOM 2990 N N . ALA A 1 371 ? -106.426 -17.958 128.201 1.00 74.12 371 ALA A N 1
ATOM 2991 C CA . ALA A 1 371 ? -105.697 -18.987 127.456 1.00 74.12 371 ALA A CA 1
ATOM 2992 C C . ALA A 1 371 ? -106.258 -19.177 126.033 1.00 74.12 371 ALA A C 1
ATOM 2994 O O . ALA A 1 371 ? -105.508 -19.100 125.062 1.00 74.12 371 ALA A O 1
ATOM 2995 N N . ALA A 1 372 ? -107.586 -19.275 125.891 1.00 76.19 372 ALA A N 1
ATOM 2996 C CA . ALA A 1 372 ? -108.230 -19.479 124.589 1.00 76.19 372 ALA A CA 1
ATOM 2997 C C . ALA A 1 372 ? -108.008 -18.321 123.590 1.00 76.19 372 ALA A C 1
ATOM 2999 O O . ALA A 1 372 ? -107.920 -18.539 122.380 1.00 76.19 372 ALA A O 1
ATOM 3000 N N . SER A 1 373 ? -107.906 -17.079 124.077 1.00 75.31 373 SER A N 1
ATOM 3001 C CA . SER A 1 373 ? -107.589 -15.916 123.233 1.00 75.31 373 SER A CA 1
ATOM 3002 C C . SER A 1 373 ? -106.118 -15.913 122.795 1.00 75.31 373 SER A C 1
ATOM 3004 O O . SER A 1 373 ? -105.805 -15.626 121.638 1.00 75.31 373 SER A O 1
ATOM 3006 N N . ASN A 1 374 ? -105.211 -16.308 123.694 1.00 79.94 374 ASN A N 1
ATOM 3007 C CA . ASN A 1 374 ? -103.773 -16.334 123.437 1.00 79.94 374 ASN A CA 1
ATOM 3008 C C . ASN A 1 374 ? -103.387 -17.395 122.390 1.00 79.94 374 ASN A C 1
ATOM 3010 O O . ASN A 1 374 ? -102.566 -17.125 121.517 1.00 79.94 374 ASN A O 1
ATOM 3014 N N . ASP A 1 375 ? -104.041 -18.560 122.396 1.00 80.31 375 ASP A N 1
ATOM 3015 C CA . ASP A 1 375 ? -103.825 -19.610 121.387 1.00 80.31 375 ASP A CA 1
ATOM 3016 C C . ASP A 1 375 ? -104.240 -19.157 119.978 1.00 80.31 375 ASP A C 1
ATOM 3018 O O . ASP A 1 375 ? -103.582 -19.463 118.976 1.00 80.31 375 ASP A O 1
ATOM 3022 N N . ARG A 1 376 ? -105.303 -18.350 119.888 1.00 80.00 376 ARG A N 1
ATOM 3023 C CA . ARG A 1 376 ? -105.768 -17.770 118.620 1.00 80.00 376 ARG A CA 1
ATOM 3024 C C . ARG A 1 376 ? -104.815 -16.698 118.086 1.00 80.00 376 ARG A C 1
ATOM 3026 O O . ARG A 1 376 ? -104.599 -16.612 116.881 1.00 80.00 376 ARG A O 1
ATOM 3033 N N . ILE A 1 377 ? -104.204 -15.914 118.975 1.00 79.06 377 ILE A N 1
ATOM 3034 C CA . ILE A 1 377 ? -103.175 -14.927 118.615 1.00 79.06 377 ILE A CA 1
ATOM 3035 C C . ILE A 1 377 ? -101.882 -15.628 118.173 1.00 79.06 377 ILE A C 1
ATOM 3037 O O . ILE A 1 377 ? -101.304 -15.256 117.153 1.00 79.06 377 ILE A O 1
ATOM 3041 N N . ASN A 1 378 ? -101.464 -16.687 118.869 1.00 78.56 378 ASN A N 1
ATOM 3042 C CA . ASN A 1 378 ? -100.252 -17.442 118.537 1.00 78.56 378 ASN A CA 1
ATOM 3043 C C . ASN A 1 378 ? -100.360 -18.162 117.186 1.00 78.56 378 ASN A C 1
ATOM 3045 O O . ASN A 1 378 ? -99.416 -18.154 116.395 1.00 78.56 378 ASN A O 1
ATOM 3049 N N . THR A 1 379 ? -101.524 -18.738 116.879 1.00 82.19 379 THR A N 1
ATOM 3050 C CA . THR A 1 379 ? -101.766 -19.384 115.578 1.00 82.19 379 THR A CA 1
ATOM 3051 C C . THR A 1 379 ? -101.733 -18.377 114.425 1.00 82.19 379 THR A C 1
ATOM 3053 O O . THR A 1 379 ? -101.062 -18.634 113.423 1.00 82.19 379 THR A O 1
ATOM 3056 N N . LEU A 1 380 ? -102.343 -17.195 114.577 1.00 81.69 380 LEU A N 1
ATOM 3057 C CA . LEU A 1 380 ? -102.242 -16.118 113.581 1.00 81.69 380 LEU A CA 1
ATOM 3058 C C . LEU A 1 380 ? -100.809 -15.574 113.443 1.00 81.69 380 LEU A C 1
ATOM 3060 O O . LEU A 1 380 ? -100.352 -15.363 112.321 1.00 81.69 380 LEU A O 1
ATOM 3064 N N . GLY A 1 381 ? -100.072 -15.422 114.549 1.00 81.56 381 GLY A N 1
ATOM 3065 C CA . GLY A 1 381 ? -98.660 -15.025 114.532 1.00 81.56 381 GLY A CA 1
ATOM 3066 C C . GLY A 1 381 ? -97.777 -16.015 113.766 1.00 81.56 381 GLY A C 1
ATOM 3067 O O . GLY A 1 381 ? -96.983 -15.607 112.920 1.00 81.56 381 GLY A O 1
ATOM 3068 N N . SER A 1 382 ? -97.983 -17.320 113.974 1.00 82.75 382 SER A N 1
ATOM 3069 C CA . SER A 1 382 ? -97.251 -18.366 113.244 1.00 82.75 382 SER A CA 1
ATOM 3070 C C . SER A 1 382 ? -97.528 -18.336 111.735 1.00 82.75 382 SER A C 1
ATOM 3072 O O . SER A 1 382 ? -96.605 -18.476 110.928 1.00 82.75 382 SER A O 1
ATOM 3074 N N . LEU A 1 383 ? -98.778 -18.074 111.333 1.00 87.69 383 LEU A N 1
ATOM 3075 C CA . LEU A 1 383 ? -99.161 -17.983 109.925 1.00 87.69 383 LEU A CA 1
ATOM 3076 C C . LEU A 1 383 ? -98.512 -16.767 109.249 1.00 87.69 383 LEU A C 1
ATOM 3078 O O . LEU A 1 383 ? -97.999 -16.886 108.137 1.00 87.69 383 LEU A O 1
ATOM 3082 N N . VAL A 1 384 ? -98.485 -15.617 109.930 1.00 84.06 384 VAL A N 1
ATOM 3083 C CA . VAL A 1 384 ? -97.842 -14.392 109.430 1.00 84.06 384 VAL A CA 1
ATOM 3084 C C . VAL A 1 384 ? -96.332 -14.581 109.276 1.00 84.06 384 VAL A C 1
ATOM 3086 O O . VAL A 1 384 ? -95.791 -14.237 108.227 1.00 84.06 384 VAL A O 1
ATOM 3089 N N . SER A 1 385 ? -95.650 -15.197 110.248 1.00 83.44 385 SER A N 1
ATOM 3090 C CA . SER A 1 385 ? -94.221 -15.521 110.116 1.00 83.44 385 SER A CA 1
ATOM 3091 C C . SER A 1 385 ? -93.951 -16.462 108.944 1.00 83.44 385 SER A C 1
ATOM 3093 O O . SER A 1 385 ? -93.034 -16.216 108.165 1.00 83.44 385 SER A O 1
ATOM 3095 N N . THR A 1 386 ? -94.785 -17.489 108.763 1.00 85.12 386 THR A N 1
ATOM 3096 C CA . THR A 1 386 ? -94.629 -18.443 107.654 1.00 85.12 386 THR A CA 1
ATOM 3097 C C . THR A 1 386 ? -94.832 -17.765 106.293 1.00 85.12 386 THR A C 1
ATOM 3099 O O . THR A 1 386 ? -94.115 -18.057 105.336 1.00 85.12 386 THR A O 1
ATOM 3102 N N . LEU A 1 387 ? -95.789 -16.835 106.185 1.00 87.00 387 LEU A N 1
ATOM 3103 C CA . LEU A 1 387 ? -96.021 -16.066 104.960 1.00 87.00 387 LEU A CA 1
ATOM 3104 C C . LEU A 1 387 ? -94.888 -15.075 104.668 1.00 87.00 387 LEU A C 1
ATOM 3106 O O . LEU A 1 387 ? -94.456 -15.004 103.518 1.00 87.00 387 LEU A O 1
ATOM 3110 N N . ASN A 1 388 ? -94.372 -14.373 105.680 1.00 86.75 388 ASN A N 1
ATOM 3111 C CA . ASN A 1 388 ? -93.244 -13.449 105.523 1.00 86.75 388 ASN A CA 1
ATOM 3112 C C . ASN A 1 388 ? -91.971 -14.181 105.097 1.00 86.75 388 ASN A C 1
ATOM 3114 O O . ASN A 1 388 ? -91.333 -13.789 104.126 1.00 86.75 388 ASN A O 1
ATOM 3118 N N . GLU A 1 389 ? -91.661 -15.308 105.734 1.00 88.19 389 GLU A N 1
ATOM 3119 C CA . GLU A 1 389 ? -90.508 -16.128 105.365 1.00 88.19 389 GLU A CA 1
ATOM 3120 C C . GLU A 1 389 ? -90.663 -16.710 103.945 1.00 88.19 389 GLU A C 1
ATOM 3122 O O . GLU A 1 389 ? -89.690 -16.919 103.220 1.00 88.19 389 GLU A O 1
ATOM 3127 N N . ARG A 1 390 ? -91.896 -16.981 103.493 1.00 89.19 390 ARG A N 1
ATOM 3128 C CA . ARG A 1 390 ? -92.155 -17.392 102.103 1.00 89.19 390 ARG A CA 1
ATOM 3129 C C . ARG A 1 390 ? -91.996 -16.233 101.116 1.00 89.19 390 ARG A C 1
ATOM 3131 O O . ARG A 1 390 ? -91.573 -16.475 99.986 1.00 89.19 390 ARG A O 1
ATOM 3138 N N . LEU A 1 391 ? -92.346 -15.014 101.514 1.00 90.00 391 LEU A N 1
ATOM 3139 C CA . LEU A 1 391 ? -92.230 -13.811 100.692 1.00 90.00 391 LEU A CA 1
ATOM 3140 C C . LEU A 1 391 ? -90.760 -13.404 100.521 1.00 90.00 391 LEU A C 1
ATOM 3142 O O . LEU A 1 391 ? -90.313 -13.238 99.391 1.00 90.00 391 LEU A O 1
ATOM 3146 N N . GLU A 1 392 ? -89.978 -13.411 101.599 1.00 89.12 392 GLU A N 1
ATOM 3147 C CA . GLU A 1 392 ? -88.536 -13.125 101.582 1.00 89.12 392 GLU A CA 1
ATOM 3148 C C . GLU A 1 392 ? -87.753 -14.140 100.724 1.00 89.12 392 GLU A C 1
ATOM 3150 O O . GLU A 1 392 ? -86.910 -13.774 99.900 1.00 89.12 392 GLU A O 1
ATOM 3155 N N . ARG A 1 393 ? -88.104 -15.434 100.800 1.00 88.88 393 ARG A N 1
ATOM 3156 C CA . ARG A 1 393 ? -87.568 -16.464 99.885 1.00 88.88 393 ARG A CA 1
ATOM 3157 C C . ARG A 1 393 ? -87.906 -16.197 98.414 1.00 88.88 393 ARG A C 1
ATOM 3159 O O . ARG A 1 393 ? -87.132 -16.548 97.528 1.00 88.88 393 ARG A O 1
ATOM 3166 N N . LYS A 1 394 ? -89.078 -15.624 98.118 1.00 88.38 394 LYS A N 1
ATOM 3167 C CA . LYS A 1 394 ? -89.473 -15.286 96.740 1.00 88.38 394 LYS A CA 1
ATOM 3168 C C . LYS A 1 394 ? -88.768 -14.028 96.239 1.00 88.38 394 LYS A C 1
ATOM 3170 O O . LYS A 1 394 ? -88.381 -14.003 95.074 1.00 88.38 394 LYS A O 1
ATOM 3175 N N . GLU A 1 395 ? -88.562 -13.034 97.094 1.00 89.19 395 GLU A N 1
ATOM 3176 C CA . GLU A 1 395 ? -87.800 -11.826 96.762 1.00 89.19 395 GLU A CA 1
ATOM 3177 C C . GLU A 1 395 ? -86.327 -12.144 96.488 1.00 89.19 395 GLU A C 1
ATOM 3179 O O . GLU A 1 395 ? -85.801 -11.738 95.454 1.00 89.19 395 GLU A O 1
ATOM 3184 N N . THR A 1 396 ? -85.690 -12.952 97.339 1.00 87.81 396 THR A N 1
ATOM 3185 C CA . THR A 1 396 ? -84.300 -13.410 97.142 1.00 87.81 396 THR A CA 1
ATOM 3186 C C . THR A 1 396 ? -84.131 -14.273 95.888 1.00 87.81 396 THR A C 1
ATOM 3188 O O . THR A 1 396 ? -83.169 -14.107 95.142 1.00 87.81 396 THR A O 1
ATOM 3191 N N . ALA A 1 397 ? -85.087 -15.157 95.586 1.00 90.00 397 ALA A N 1
ATOM 3192 C CA . ALA A 1 397 ? -85.066 -15.915 94.334 1.00 90.00 397 ALA A CA 1
ATOM 3193 C C . ALA A 1 397 ? -85.222 -15.011 93.095 1.00 90.00 397 ALA A C 1
ATOM 3195 O O . ALA A 1 397 ? -84.620 -15.272 92.053 1.00 90.00 397 ALA A O 1
ATOM 3196 N N . LEU A 1 398 ? -86.019 -13.940 93.192 1.00 91.19 398 LEU A N 1
ATOM 3197 C CA . LEU A 1 398 ? -86.221 -12.994 92.096 1.00 91.19 398 LEU A CA 1
ATOM 3198 C C . LEU A 1 398 ? -84.980 -12.127 91.846 1.00 91.19 398 LEU A C 1
ATOM 3200 O O . LEU A 1 398 ? -84.638 -11.886 90.687 1.00 91.19 398 LEU A O 1
ATOM 3204 N N . THR A 1 399 ? -84.305 -11.653 92.896 1.00 87.81 399 THR A N 1
ATOM 3205 C CA . THR A 1 399 ? -83.063 -10.876 92.754 1.00 87.81 399 THR A CA 1
ATOM 3206 C C . THR A 1 399 ? -81.945 -11.723 92.158 1.00 87.81 399 THR A C 1
ATOM 3208 O O . THR A 1 399 ? -81.260 -11.265 91.246 1.00 87.81 399 THR A O 1
ATOM 3211 N N . GLU A 1 400 ? -81.826 -12.981 92.581 1.00 89.44 400 GLU A N 1
ATOM 3212 C CA . GLU A 1 400 ? -80.851 -13.912 92.017 1.00 89.44 400 GLU A CA 1
ATOM 3213 C C . GLU A 1 400 ? -81.147 -14.235 90.544 1.00 89.44 400 GLU A C 1
ATOM 3215 O O . GLU A 1 400 ? -80.242 -14.221 89.711 1.00 89.44 400 GLU A O 1
ATOM 3220 N N . CYS A 1 401 ? -82.421 -14.422 90.181 1.00 90.31 401 CYS A N 1
ATOM 3221 C CA . CYS A 1 401 ? -82.826 -14.606 88.785 1.00 90.31 401 CYS A CA 1
ATOM 3222 C C . CYS A 1 401 ? -82.469 -13.393 87.906 1.00 90.31 401 CYS A C 1
ATOM 3224 O O . CYS A 1 401 ? -82.027 -13.568 86.771 1.00 90.31 401 CYS A O 1
ATOM 3226 N N . LYS A 1 402 ? -82.634 -12.164 88.416 1.00 91.44 402 LYS A N 1
ATOM 3227 C CA . LYS A 1 402 ? -82.242 -10.938 87.697 1.00 91.44 402 LYS A CA 1
ATOM 3228 C C . LYS A 1 402 ? -80.728 -10.846 87.522 1.00 91.44 402 LYS A C 1
ATOM 3230 O O . LYS A 1 402 ? -80.270 -10.623 86.408 1.00 91.44 402 LYS A O 1
ATOM 3235 N N . ARG A 1 403 ? -79.963 -11.103 88.587 1.00 91.81 403 ARG A N 1
ATOM 3236 C CA . ARG A 1 403 ? -78.493 -11.115 88.560 1.00 91.81 403 ARG A CA 1
ATOM 3237 C C . ARG A 1 403 ? -77.955 -12.127 87.545 1.00 91.81 403 ARG A C 1
ATOM 3239 O O . ARG A 1 403 ? -77.040 -11.816 86.788 1.00 91.81 403 ARG A O 1
ATOM 3246 N N . MET A 1 404 ? -78.542 -13.324 87.496 1.00 90.06 404 MET A N 1
ATOM 3247 C CA . MET A 1 404 ? -78.191 -14.343 86.502 1.00 90.06 404 MET A CA 1
ATOM 3248 C C . MET A 1 404 ? -78.482 -13.866 85.073 1.00 90.06 404 MET A C 1
ATOM 3250 O O . MET A 1 404 ? -77.617 -13.973 84.207 1.00 90.06 404 MET A O 1
ATOM 3254 N N . HIS A 1 405 ? -79.644 -13.252 84.840 1.00 89.56 405 HIS A N 1
ATOM 3255 C CA . HIS A 1 405 ? -80.008 -12.719 83.526 1.00 89.56 405 HIS A CA 1
ATOM 3256 C C . HIS A 1 405 ? -79.113 -11.534 83.092 1.00 89.56 405 HIS A C 1
ATOM 3258 O O . HIS A 1 405 ? -78.807 -11.377 81.906 1.00 89.56 405 HIS A O 1
ATOM 3264 N N . GLU A 1 406 ? -78.654 -10.705 84.030 1.00 90.75 406 GLU A N 1
ATOM 3265 C CA . GLU A 1 406 ? -77.698 -9.615 83.783 1.00 90.75 406 GLU A CA 1
ATOM 3266 C C . GLU A 1 406 ? -76.313 -10.150 83.391 1.00 90.75 406 GLU A C 1
ATOM 3268 O O . GLU A 1 406 ? -75.704 -9.661 82.441 1.00 90.75 406 GLU A O 1
ATOM 3273 N N . ILE A 1 407 ? -75.839 -11.210 84.050 1.00 94.00 407 ILE A N 1
ATOM 3274 C CA . ILE A 1 407 ? -74.571 -11.864 83.692 1.00 94.00 407 ILE A CA 1
ATOM 3275 C C . ILE A 1 407 ? -74.667 -12.524 82.312 1.00 94.00 407 ILE A C 1
ATOM 3277 O O . ILE A 1 407 ? -73.749 -12.394 81.500 1.00 94.00 407 ILE A O 1
ATOM 3281 N N . GLU A 1 408 ? -75.776 -13.203 82.014 1.00 92.06 408 GLU A N 1
ATOM 3282 C CA . GLU A 1 408 ? -76.001 -13.814 80.701 1.00 92.06 408 GLU A CA 1
ATOM 3283 C C . GLU A 1 408 ? -76.069 -12.766 79.583 1.00 92.06 408 GLU A C 1
ATOM 3285 O O . GLU A 1 408 ? -75.453 -12.946 78.532 1.00 92.06 408 GLU A O 1
ATOM 3290 N N . THR A 1 409 ? -76.751 -11.639 79.808 1.00 91.50 409 THR A N 1
ATOM 3291 C CA . THR A 1 409 ? -76.828 -10.547 78.821 1.00 91.50 409 THR A CA 1
ATOM 3292 C C . THR A 1 409 ? -75.481 -9.853 78.621 1.00 91.50 409 THR A C 1
ATOM 3294 O O . THR A 1 409 ? -75.119 -9.581 77.475 1.00 91.50 409 THR A O 1
ATOM 3297 N N . ALA A 1 410 ? -74.696 -9.640 79.682 1.00 92.25 410 ALA A N 1
ATOM 3298 C CA . ALA A 1 410 ? -73.326 -9.137 79.578 1.00 92.25 410 ALA A CA 1
ATOM 3299 C C . ALA A 1 410 ? -72.421 -10.105 78.793 1.00 92.25 410 ALA A C 1
ATOM 3301 O O . ALA A 1 410 ? -71.752 -9.692 77.849 1.00 92.25 410 ALA A O 1
ATOM 3302 N N . SER A 1 411 ? -72.480 -11.410 79.089 1.00 93.56 411 SER A N 1
ATOM 3303 C CA . SER A 1 411 ? -71.716 -12.433 78.360 1.00 93.56 411 SER A CA 1
ATOM 3304 C C . SER A 1 411 ? -72.093 -12.505 76.877 1.00 93.56 411 SER A C 1
ATOM 3306 O O . SER A 1 411 ? -71.223 -12.650 76.016 1.00 93.56 411 SER A O 1
ATOM 3308 N N . LEU A 1 412 ? -73.386 -12.405 76.553 1.00 92.25 412 LEU A N 1
ATOM 3309 C CA . LEU A 1 412 ? -73.847 -12.366 75.166 1.00 92.25 412 LEU A CA 1
ATOM 3310 C C . LEU A 1 412 ? -73.376 -11.097 74.453 1.00 92.25 412 LEU A C 1
ATOM 3312 O O . LEU A 1 412 ? -72.963 -11.179 73.299 1.00 92.25 412 LEU A O 1
ATOM 3316 N N . LYS A 1 413 ? -73.371 -9.950 75.135 1.00 93.69 413 LYS A N 1
ATOM 3317 C CA . LYS A 1 413 ? -72.873 -8.687 74.583 1.00 93.69 413 LYS A CA 1
ATOM 3318 C C . LYS A 1 413 ? -71.372 -8.742 74.285 1.00 93.69 413 LYS A C 1
ATOM 3320 O O . LYS A 1 413 ? -70.969 -8.357 73.191 1.00 93.69 413 LYS A O 1
ATOM 3325 N N . ASP A 1 414 ? -70.569 -9.307 75.184 1.00 93.06 414 ASP A N 1
ATOM 3326 C CA . ASP A 1 414 ? -69.130 -9.512 74.959 1.00 93.06 414 ASP A CA 1
ATOM 3327 C C . ASP A 1 414 ? -68.865 -10.481 73.801 1.00 93.06 414 ASP A C 1
ATOM 3329 O O . ASP A 1 414 ? -67.946 -10.282 73.003 1.00 93.06 414 ASP A O 1
ATOM 3333 N N . LYS A 1 415 ? -69.685 -11.532 73.664 1.00 94.00 415 LYS A N 1
ATOM 3334 C CA . LYS A 1 415 ? -69.611 -12.448 72.516 1.00 94.00 415 LYS A CA 1
ATOM 3335 C C . LYS A 1 415 ? -69.954 -11.744 71.207 1.00 94.00 415 LYS A C 1
ATOM 3337 O O . LYS A 1 415 ? -69.257 -11.968 70.224 1.00 94.00 415 LYS A O 1
ATOM 3342 N N . ILE A 1 416 ? -70.990 -10.905 71.190 1.00 91.94 416 ILE A N 1
ATOM 3343 C CA . ILE A 1 416 ? -71.367 -10.116 70.009 1.00 91.94 416 ILE A CA 1
ATOM 3344 C C . ILE A 1 416 ? -70.223 -9.173 69.628 1.00 91.94 416 ILE A C 1
ATOM 3346 O O . ILE A 1 416 ? -69.775 -9.226 68.488 1.00 91.94 416 ILE A O 1
ATOM 3350 N N . SER A 1 417 ? -69.668 -8.423 70.584 1.00 93.44 417 SER A N 1
ATOM 3351 C CA . SER A 1 417 ? -68.543 -7.511 70.331 1.00 93.44 417 SER A CA 1
ATOM 3352 C C . SER A 1 417 ? -67.316 -8.242 69.772 1.00 93.44 417 SER A C 1
ATOM 3354 O O . SER A 1 417 ? -66.711 -7.790 68.804 1.00 93.44 417 SER A O 1
ATOM 3356 N N . ASN A 1 418 ? -66.969 -9.408 70.329 1.00 94.12 418 ASN A N 1
ATOM 3357 C CA . ASN A 1 418 ? -65.866 -10.224 69.813 1.00 94.12 418 ASN A CA 1
ATOM 3358 C C . ASN A 1 418 ? -66.142 -10.761 68.398 1.00 94.12 418 ASN A C 1
ATOM 3360 O O . ASN A 1 418 ? -65.228 -10.870 67.581 1.00 94.12 418 ASN A O 1
ATOM 3364 N N . LEU A 1 419 ? -67.387 -11.142 68.094 1.00 91.56 419 LEU A N 1
ATOM 3365 C CA . LEU A 1 419 ? -67.761 -11.592 66.752 1.00 91.56 419 LEU A CA 1
ATOM 3366 C C . LEU A 1 419 ? -67.730 -10.440 65.741 1.00 91.56 419 LEU A C 1
ATOM 3368 O O . LEU A 1 419 ? -67.258 -10.648 64.626 1.00 91.56 419 LEU A O 1
ATOM 3372 N N . GLU A 1 420 ? -68.165 -9.243 66.130 1.00 93.00 420 GLU A N 1
ATOM 3373 C CA . GLU A 1 420 ? -68.097 -8.030 65.310 1.00 93.00 420 GLU A CA 1
ATOM 3374 C C . GLU A 1 420 ? -66.648 -7.634 65.001 1.00 93.00 420 GLU A C 1
ATOM 3376 O O . GLU A 1 420 ? -66.315 -7.394 63.840 1.00 93.00 420 GLU A O 1
ATOM 3381 N N . GLU A 1 421 ? -65.753 -7.657 65.993 1.00 92.69 421 GLU A N 1
ATOM 3382 C CA . GLU A 1 421 ? -64.326 -7.366 65.795 1.00 92.69 421 GLU A CA 1
ATOM 3383 C C . GLU A 1 421 ? -63.651 -8.398 64.876 1.00 92.69 421 GLU A C 1
ATOM 3385 O O . GLU A 1 421 ? -62.881 -8.049 63.972 1.00 92.69 421 GLU A O 1
ATOM 3390 N N . ARG A 1 422 ? -63.990 -9.684 65.043 1.00 92.62 422 ARG A N 1
ATOM 3391 C CA . ARG A 1 422 ? -63.518 -10.753 64.152 1.00 92.62 422 ARG A CA 1
ATOM 3392 C C . ARG A 1 422 ? -64.050 -10.596 62.730 1.00 92.62 422 ARG A C 1
ATOM 3394 O O . ARG A 1 422 ? -63.305 -10.847 61.783 1.00 92.62 422 ARG A O 1
ATOM 3401 N N . LEU A 1 423 ? -65.307 -10.181 62.566 1.00 90.19 423 LEU A N 1
ATOM 3402 C CA . LEU A 1 423 ? -65.905 -9.918 61.258 1.00 90.19 423 LEU A CA 1
ATOM 3403 C C . LEU A 1 423 ? -65.227 -8.721 60.577 1.00 90.19 423 LEU A C 1
ATOM 3405 O O . LEU A 1 423 ? -64.870 -8.817 59.405 1.00 90.19 423 LEU A O 1
ATOM 3409 N N . ALA A 1 424 ? -64.981 -7.633 61.312 1.00 90.81 424 ALA A N 1
ATOM 3410 C CA . ALA A 1 424 ? -64.278 -6.455 60.809 1.00 90.81 424 ALA A CA 1
ATOM 3411 C C . ALA A 1 424 ? -62.841 -6.791 60.382 1.00 90.81 424 ALA A C 1
ATOM 3413 O O . ALA A 1 424 ? -62.425 -6.441 59.277 1.00 90.81 424 ALA A O 1
ATOM 3414 N N . SER A 1 425 ? -62.116 -7.557 61.204 1.00 91.62 425 SER A N 1
ATOM 3415 C CA . SER A 1 425 ? -60.769 -8.044 60.878 1.00 91.62 425 SER A CA 1
ATOM 3416 C C . SER A 1 425 ? -60.769 -8.931 59.629 1.00 91.62 425 SER A C 1
ATOM 3418 O O . SER A 1 425 ? -59.930 -8.765 58.746 1.00 91.62 425 SER A O 1
ATOM 3420 N N . SER A 1 426 ? -61.745 -9.840 59.508 1.00 88.50 426 SER A N 1
ATOM 3421 C CA . SER A 1 426 ? -61.914 -10.673 58.312 1.00 88.50 426 SER A CA 1
ATOM 3422 C C . SER A 1 426 ? -62.260 -9.846 57.070 1.00 88.50 426 SER A C 1
ATOM 3424 O O . SER A 1 426 ? -61.782 -10.161 55.982 1.00 88.50 426 SER A O 1
ATOM 3426 N N . SER A 1 427 ? -63.075 -8.798 57.210 1.00 89.81 427 SER A N 1
ATOM 3427 C CA . SER A 1 427 ? -63.439 -7.899 56.111 1.00 89.81 427 SER A CA 1
ATOM 3428 C C . SER A 1 427 ? -62.238 -7.087 55.624 1.00 89.81 427 SER A C 1
ATOM 3430 O O . SER A 1 427 ? -62.032 -6.977 54.417 1.00 89.81 427 SER A O 1
ATOM 3432 N N . HIS A 1 428 ? -61.413 -6.566 56.540 1.00 89.75 428 HIS A N 1
ATOM 3433 C CA . HIS A 1 428 ? -60.183 -5.853 56.185 1.00 89.75 428 HIS A CA 1
ATOM 3434 C C . HIS A 1 428 ? -59.209 -6.770 55.438 1.00 89.75 428 HIS A C 1
ATOM 3436 O O . HIS A 1 428 ? -58.685 -6.401 54.391 1.00 89.75 428 HIS A O 1
ATOM 3442 N N . LEU A 1 429 ? -59.039 -8.010 55.914 1.00 92.00 429 LEU A N 1
ATOM 3443 C CA . LEU A 1 429 ? -58.169 -8.991 55.266 1.00 92.00 429 LEU A CA 1
ATOM 3444 C C . LEU A 1 429 ? -58.621 -9.316 53.831 1.00 92.00 429 LEU A C 1
ATOM 3446 O O . LEU A 1 429 ? -57.791 -9.470 52.936 1.00 92.00 429 LEU A O 1
ATOM 3450 N N . LEU A 1 430 ? -59.935 -9.421 53.603 1.00 87.81 430 LEU A N 1
ATOM 3451 C CA . LEU A 1 430 ? -60.501 -9.641 52.268 1.00 87.81 430 LEU A CA 1
ATOM 3452 C C . LEU A 1 430 ? -60.275 -8.439 51.346 1.00 87.81 430 LEU A C 1
ATOM 3454 O O . LEU A 1 430 ? -59.981 -8.628 50.166 1.00 87.81 430 LEU A O 1
ATOM 3458 N N . GLN A 1 431 ? -60.365 -7.219 51.874 1.00 89.94 431 GLN A N 1
ATOM 3459 C CA . GLN A 1 431 ? -60.102 -6.005 51.107 1.00 89.94 431 GLN A CA 1
ATOM 3460 C C . GLN A 1 431 ? -58.620 -5.866 50.734 1.00 89.94 431 GLN A C 1
ATOM 3462 O O . GLN A 1 431 ? -58.304 -5.560 49.582 1.00 89.94 431 GLN A O 1
ATOM 3467 N N . ASP A 1 432 ? -57.711 -6.187 51.656 1.00 89.06 432 ASP A N 1
ATOM 3468 C CA . ASP A 1 432 ? -56.275 -6.239 51.370 1.00 89.06 432 ASP A CA 1
ATOM 3469 C C . ASP A 1 432 ? -55.979 -7.276 50.280 1.00 89.06 432 ASP A C 1
ATOM 3471 O O . ASP A 1 432 ? -55.305 -6.964 49.296 1.00 89.06 432 ASP A O 1
ATOM 3475 N N . LYS A 1 433 ? -56.567 -8.476 50.381 1.00 88.69 433 LYS A N 1
ATOM 3476 C CA . LYS A 1 433 ? -56.434 -9.534 49.366 1.00 88.69 433 LYS A CA 1
ATOM 3477 C C . LYS A 1 433 ? -56.991 -9.130 47.999 1.00 88.69 433 LYS A C 1
ATOM 3479 O O . LYS A 1 433 ? -56.391 -9.479 46.983 1.00 88.69 433 LYS A O 1
ATOM 3484 N N . ALA A 1 434 ? -58.089 -8.379 47.951 1.00 87.31 434 ALA A N 1
ATOM 3485 C CA . ALA A 1 434 ? -58.628 -7.843 46.702 1.00 87.31 434 ALA A CA 1
ATOM 3486 C C . ALA A 1 434 ? -57.657 -6.836 46.059 1.00 87.31 434 ALA A C 1
ATOM 3488 O O . ALA A 1 434 ? -57.346 -6.953 44.874 1.00 87.31 434 ALA A O 1
ATOM 3489 N N . SER A 1 435 ? -57.091 -5.919 46.851 1.00 87.88 435 SER A N 1
ATOM 3490 C CA . SER A 1 435 ? -56.098 -4.952 46.361 1.00 87.88 435 SER A CA 1
ATOM 3491 C C . SER A 1 435 ? -54.789 -5.617 45.902 1.00 87.88 435 SER A C 1
ATOM 3493 O O . SER A 1 435 ? -54.184 -5.202 44.910 1.00 87.88 435 SER A O 1
ATOM 3495 N N . GLU A 1 436 ? -54.358 -6.691 46.577 1.00 89.62 436 GLU A N 1
ATOM 3496 C CA . GLU A 1 436 ? -53.233 -7.527 46.146 1.00 89.62 436 GLU A CA 1
ATOM 3497 C C . GLU A 1 436 ? -53.533 -8.224 44.814 1.00 89.62 436 GLU A C 1
ATOM 3499 O O . GLU A 1 436 ? -52.670 -8.257 43.936 1.00 89.62 436 GLU A O 1
ATOM 3504 N N . SER A 1 437 ? -54.755 -8.732 44.630 1.00 89.94 437 SER A N 1
ATOM 3505 C CA . SER A 1 437 ? -55.189 -9.361 43.379 1.00 89.94 437 SER A CA 1
ATOM 3506 C C . SER A 1 437 ? -55.192 -8.372 42.210 1.00 89.94 437 SER A C 1
ATOM 3508 O O . SER A 1 437 ? -54.694 -8.699 41.134 1.00 89.94 437 SER A O 1
ATOM 3510 N N . GLU A 1 438 ? -55.682 -7.147 42.413 1.00 91.12 438 GLU A N 1
ATOM 3511 C CA . GLU A 1 438 ? -55.649 -6.090 41.391 1.00 91.12 438 GLU A CA 1
ATOM 3512 C C . GLU A 1 438 ? -54.212 -5.701 41.019 1.00 91.12 438 GLU A C 1
ATOM 3514 O O . GLU A 1 438 ? -53.873 -5.596 39.836 1.00 91.12 438 GLU A O 1
ATOM 3519 N N . ARG A 1 439 ? -53.325 -5.558 42.015 1.00 92.25 439 ARG A N 1
ATOM 3520 C CA . ARG A 1 439 ? -51.892 -5.313 41.775 1.00 92.25 439 ARG A CA 1
ATOM 3521 C C . ARG A 1 439 ? -51.241 -6.458 41.005 1.00 92.25 439 ARG A C 1
ATOM 3523 O O . ARG A 1 439 ? -50.463 -6.205 40.086 1.00 92.25 439 ARG A O 1
ATOM 3530 N N . MET A 1 440 ? -51.559 -7.703 41.351 1.00 93.38 440 MET A N 1
ATOM 3531 C CA . MET A 1 440 ? -51.055 -8.885 40.654 1.00 93.38 440 MET A CA 1
ATOM 3532 C C . MET A 1 440 ? -51.532 -8.916 39.197 1.00 93.38 440 MET A C 1
ATOM 3534 O O . MET A 1 440 ? -50.732 -9.163 38.298 1.00 93.38 440 MET A O 1
ATOM 3538 N N . GLN A 1 441 ? -52.796 -8.585 38.937 1.00 92.69 441 GLN A N 1
ATOM 3539 C CA . GLN A 1 441 ? -53.347 -8.542 37.584 1.00 92.69 441 GLN A CA 1
ATOM 3540 C C . GLN A 1 441 ? -52.726 -7.421 36.734 1.00 92.69 441 GLN A C 1
ATOM 3542 O O . GLN A 1 441 ? -52.403 -7.642 35.566 1.00 92.69 441 GLN A O 1
ATOM 3547 N N . ALA A 1 442 ? -52.463 -6.251 37.326 1.00 92.75 442 ALA A N 1
ATOM 3548 C CA . ALA A 1 442 ? -51.732 -5.170 36.663 1.00 92.75 442 ALA A CA 1
ATOM 3549 C C . ALA A 1 442 ? -50.279 -5.562 36.333 1.00 92.75 442 ALA A C 1
ATOM 3551 O O . ALA A 1 442 ? -49.769 -5.225 35.261 1.00 92.75 442 ALA A O 1
ATOM 3552 N N . LEU A 1 443 ? -49.608 -6.301 37.225 1.00 93.19 443 LEU A N 1
ATOM 3553 C CA . LEU A 1 443 ? -48.267 -6.834 36.968 1.00 93.19 443 LEU A CA 1
ATOM 3554 C C . LEU A 1 443 ? -48.265 -7.867 35.835 1.00 93.19 443 LEU A C 1
ATOM 3556 O O . LEU A 1 443 ? -47.366 -7.825 34.997 1.00 93.19 443 LEU A O 1
ATOM 3560 N N . ILE A 1 444 ? -49.275 -8.738 35.765 1.00 93.75 444 ILE A N 1
ATOM 3561 C CA . ILE A 1 444 ? -49.432 -9.708 34.669 1.00 93.75 444 ILE A CA 1
ATOM 3562 C C . ILE A 1 444 ? -49.587 -8.981 33.328 1.00 93.75 444 ILE A C 1
ATOM 3564 O O . ILE A 1 444 ? -48.807 -9.232 32.412 1.00 93.75 444 ILE A O 1
ATOM 3568 N N . GLN A 1 445 ? -50.501 -8.010 33.228 1.00 94.44 445 GLN A N 1
ATOM 3569 C CA . GLN A 1 445 ? -50.692 -7.231 31.994 1.00 94.44 445 GLN A CA 1
ATOM 3570 C C . GLN A 1 445 ? -49.421 -6.481 31.575 1.00 94.44 445 GLN A C 1
ATOM 3572 O O . GLN A 1 445 ? -49.088 -6.399 30.389 1.00 94.44 445 GLN A O 1
ATOM 3577 N N . LYS A 1 446 ? -48.681 -5.941 32.550 1.00 94.75 446 LYS A N 1
ATOM 3578 C CA . LYS A 1 446 ? -47.405 -5.273 32.290 1.00 94.75 446 LYS A CA 1
ATOM 3579 C C . LYS A 1 446 ? -46.349 -6.249 31.768 1.00 94.75 446 LYS A C 1
ATOM 3581 O O . LYS A 1 446 ? -45.626 -5.894 30.840 1.00 94.75 446 LYS A O 1
ATOM 3586 N N . ASN A 1 447 ? -46.270 -7.461 32.316 1.00 92.94 447 ASN A N 1
ATOM 3587 C CA . ASN A 1 447 ? -45.365 -8.497 31.817 1.00 92.94 447 ASN A CA 1
ATOM 3588 C C . ASN A 1 447 ? -45.722 -8.923 30.389 1.00 92.94 447 ASN A C 1
ATOM 3590 O O . ASN A 1 447 ? -44.838 -8.947 29.540 1.00 92.94 447 ASN A O 1
ATOM 3594 N N . GLU A 1 448 ? -47.001 -9.145 30.084 1.00 94.94 448 GLU A N 1
ATOM 3595 C CA . GLU A 1 448 ? -47.449 -9.469 28.720 1.00 94.94 448 GLU A CA 1
ATOM 3596 C C . GLU A 1 448 ? -47.103 -8.359 27.713 1.00 94.94 448 GLU A C 1
ATOM 3598 O O . GLU A 1 448 ? -46.763 -8.624 26.557 1.00 94.94 448 GLU A O 1
ATOM 3603 N N . GLN A 1 449 ? -47.189 -7.091 28.129 1.00 95.31 449 GLN A N 1
ATOM 3604 C CA . GLN A 1 449 ? -46.770 -5.961 27.300 1.00 95.31 449 GLN A CA 1
ATOM 3605 C C . GLN A 1 449 ? -45.261 -5.980 27.043 1.00 95.31 449 GLN A C 1
ATOM 3607 O O . GLN A 1 449 ? -44.844 -5.838 25.892 1.00 95.31 449 GLN A O 1
ATOM 3612 N N . LEU A 1 450 ? -44.458 -6.194 28.088 1.00 94.06 450 LEU A N 1
ATOM 3613 C CA . LEU A 1 450 ? -43.003 -6.279 27.974 1.00 94.06 450 LEU A CA 1
ATOM 3614 C C . LEU A 1 450 ? -42.567 -7.458 27.096 1.00 94.06 450 LEU A C 1
ATOM 3616 O O . LEU A 1 450 ? -41.653 -7.299 26.291 1.00 94.06 450 LEU A O 1
ATOM 3620 N N . GLU A 1 451 ? -43.236 -8.607 27.181 1.00 94.56 451 GLU A N 1
ATOM 3621 C CA . GLU A 1 451 ? -42.980 -9.753 26.300 1.00 94.56 451 GLU A CA 1
ATOM 3622 C C . GLU A 1 451 ? -43.263 -9.416 24.832 1.00 94.56 451 GLU A C 1
ATOM 3624 O O . GLU A 1 451 ? -42.440 -9.701 23.960 1.00 94.56 451 GLU A O 1
ATOM 3629 N N . ARG A 1 452 ? -44.377 -8.731 24.545 1.00 95.50 452 ARG A N 1
ATOM 3630 C CA . ARG A 1 452 ? -44.701 -8.274 23.182 1.00 95.50 452 ARG A CA 1
ATOM 3631 C C . ARG A 1 452 ? -43.712 -7.231 22.660 1.00 95.50 452 ARG A C 1
ATOM 3633 O O . ARG A 1 452 ? -43.401 -7.233 21.469 1.00 95.50 452 ARG A O 1
ATOM 3640 N N . ASP A 1 453 ? -43.236 -6.333 23.519 1.00 93.94 453 ASP A N 1
ATOM 3641 C CA . ASP A 1 453 ? -42.219 -5.338 23.163 1.00 93.94 453 ASP A CA 1
ATOM 3642 C C . ASP A 1 453 ? -40.860 -6.001 22.886 1.00 93.94 453 ASP A C 1
ATOM 3644 O O . ASP A 1 453 ? -40.209 -5.672 21.892 1.00 93.94 453 ASP A O 1
ATOM 3648 N N . LEU A 1 454 ? -40.465 -6.982 23.706 1.00 94.12 454 LEU A N 1
ATOM 3649 C CA . LEU A 1 454 ? -39.254 -7.780 23.503 1.00 94.12 454 LEU A CA 1
ATOM 3650 C C . LEU A 1 454 ? -39.308 -8.578 22.199 1.00 94.12 454 LEU A C 1
ATOM 3652 O O . LEU A 1 454 ? -38.324 -8.603 21.461 1.00 94.12 454 LEU A O 1
ATOM 3656 N N . GLU A 1 455 ? -40.446 -9.194 21.884 1.00 95.38 455 GLU A N 1
ATOM 3657 C CA . GLU A 1 455 ? -40.604 -9.955 20.645 1.00 95.38 455 GLU A CA 1
ATOM 3658 C C . GLU A 1 455 ? -40.540 -9.046 19.408 1.00 95.38 455 GLU A C 1
ATOM 3660 O O . GLU A 1 455 ? -39.833 -9.353 18.449 1.00 95.38 455 GLU A O 1
ATOM 3665 N N . ARG A 1 456 ? -41.168 -7.862 19.453 1.00 95.62 456 ARG A N 1
ATOM 3666 C CA . ARG A 1 456 ? -41.027 -6.853 18.387 1.00 95.62 456 ARG A CA 1
ATOM 3667 C C . ARG A 1 456 ? -39.585 -6.380 18.220 1.00 95.62 456 ARG A C 1
ATOM 3669 O O . ARG A 1 456 ? -39.111 -6.258 17.092 1.00 95.62 456 ARG A O 1
ATOM 3676 N N . ALA A 1 457 ? -38.870 -6.141 19.318 1.00 92.38 457 ALA A N 1
ATOM 3677 C CA . ALA A 1 457 ? -37.460 -5.767 19.259 1.00 92.38 457 ALA A CA 1
ATOM 3678 C C . ALA A 1 457 ? -36.607 -6.877 18.619 1.00 92.38 457 ALA A C 1
ATOM 3680 O O . ALA A 1 457 ? -35.773 -6.584 17.763 1.00 92.38 457 ALA A O 1
ATOM 3681 N N . ARG A 1 458 ? -36.856 -8.149 18.961 1.00 94.12 458 ARG A N 1
ATOM 3682 C CA . ARG A 1 458 ? -36.184 -9.308 18.346 1.00 94.12 458 ARG A CA 1
ATOM 3683 C C . ARG A 1 458 ? -36.468 -9.419 16.853 1.00 94.12 458 ARG A C 1
ATOM 3685 O O . ARG A 1 458 ? -35.538 -9.619 16.078 1.00 94.12 458 ARG A O 1
ATOM 3692 N N . GLN A 1 459 ? -37.723 -9.263 16.440 1.00 94.44 459 GLN A N 1
ATOM 3693 C CA . GLN A 1 459 ? -38.100 -9.305 15.026 1.00 94.44 459 GLN A CA 1
ATOM 3694 C C . GLN A 1 459 ? -37.436 -8.179 14.234 1.00 94.44 459 GLN A C 1
ATOM 3696 O O . GLN A 1 459 ? -36.854 -8.442 13.185 1.00 94.44 459 GLN A O 1
ATOM 3701 N N . ASN A 1 460 ? -37.436 -6.956 14.767 1.00 94.50 460 ASN A N 1
ATOM 3702 C CA . ASN A 1 460 ? -36.753 -5.828 14.138 1.00 94.50 460 ASN A CA 1
ATOM 3703 C C . ASN A 1 460 ? -35.246 -6.082 14.007 1.00 94.50 460 ASN A C 1
ATOM 3705 O O . ASN A 1 460 ? -34.706 -5.896 12.921 1.00 94.50 460 ASN A O 1
ATOM 3709 N N . MET A 1 461 ? -34.587 -6.568 15.067 1.00 92.50 461 MET A N 1
ATOM 3710 C CA . MET A 1 461 ? -33.162 -6.924 15.029 1.00 92.50 461 MET A CA 1
ATOM 3711 C C . MET A 1 461 ? -32.862 -8.033 14.016 1.00 92.50 461 MET A C 1
ATOM 3713 O O . MET A 1 461 ? -31.885 -7.937 13.276 1.00 92.50 461 MET A O 1
ATOM 3717 N N . ASN A 1 462 ? -33.723 -9.047 13.916 1.00 93.69 462 ASN A N 1
ATOM 3718 C CA . ASN A 1 462 ? -33.583 -10.104 12.917 1.00 93.69 462 ASN A CA 1
ATOM 3719 C C . ASN A 1 462 ? -33.767 -9.576 11.487 1.00 93.69 462 ASN A C 1
ATOM 3721 O O . ASN A 1 462 ? -33.018 -9.973 10.599 1.00 93.69 462 ASN A O 1
ATOM 3725 N N . CYS A 1 463 ? -34.725 -8.678 11.243 1.00 94.12 463 CYS A N 1
ATOM 3726 C CA . CYS A 1 463 ? -34.912 -8.051 9.931 1.00 94.12 463 CYS A CA 1
ATOM 3727 C C . CYS A 1 463 ? -33.716 -7.170 9.545 1.00 94.12 463 CYS A C 1
ATOM 3729 O O . CYS A 1 463 ? -33.252 -7.242 8.408 1.00 94.12 463 CYS A O 1
ATOM 3731 N N . THR A 1 464 ? -33.179 -6.381 10.482 1.00 92.50 464 THR A N 1
ATOM 3732 C CA . THR A 1 464 ? -31.976 -5.574 10.227 1.00 92.50 464 THR A CA 1
ATOM 3733 C C . THR A 1 464 ? -30.739 -6.440 10.020 1.00 92.50 464 THR A C 1
ATOM 3735 O O . THR A 1 464 ? -29.944 -6.130 9.142 1.00 92.50 464 THR A O 1
ATOM 3738 N N . SER A 1 465 ? -30.597 -7.543 10.768 1.00 94.56 465 SER A N 1
ATOM 3739 C CA . SER A 1 465 ? -29.503 -8.506 10.581 1.00 94.56 465 SER A CA 1
ATOM 3740 C C . SER A 1 465 ? -29.564 -9.130 9.193 1.00 94.56 465 SER A C 1
ATOM 3742 O O . SER A 1 465 ? -28.583 -9.062 8.472 1.00 94.56 465 SER A O 1
ATOM 3744 N N . LYS A 1 466 ? -30.729 -9.640 8.771 1.00 94.56 466 LYS A N 1
ATOM 3745 C CA . LYS A 1 466 ? -30.901 -10.232 7.434 1.00 94.56 466 LYS A CA 1
ATOM 3746 C C . LYS A 1 466 ? -30.595 -9.245 6.309 1.00 94.56 466 LYS A C 1
ATOM 3748 O O . LYS A 1 466 ? -29.928 -9.608 5.354 1.00 94.56 466 LYS A O 1
ATOM 3753 N N . SER A 1 467 ? -31.050 -7.998 6.440 1.00 93.50 467 SER A N 1
ATOM 3754 C CA . SER A 1 467 ? -30.744 -6.939 5.469 1.00 93.50 467 SER A CA 1
ATOM 3755 C C . SER A 1 467 ? -29.242 -6.634 5.410 1.00 93.50 467 SER A C 1
ATOM 3757 O O . SER A 1 467 ? -28.684 -6.484 4.325 1.00 93.50 467 SER A O 1
ATOM 3759 N N . ALA A 1 468 ? -28.560 -6.604 6.561 1.00 91.31 468 ALA A N 1
ATOM 3760 C CA . ALA A 1 468 ? -27.109 -6.449 6.610 1.00 91.31 468 ALA A CA 1
ATOM 3761 C C . ALA A 1 468 ? -26.380 -7.657 5.995 1.00 91.31 468 ALA A C 1
ATOM 3763 O O . ALA A 1 468 ? -25.453 -7.461 5.216 1.00 91.31 468 ALA A O 1
ATOM 3764 N N . ASP A 1 469 ? -26.826 -8.883 6.277 1.00 92.81 469 ASP A N 1
ATOM 3765 C CA . ASP A 1 469 ? -26.261 -10.115 5.713 1.00 92.81 469 ASP A CA 1
ATOM 3766 C C . ASP A 1 469 ? -26.432 -10.162 4.182 1.00 92.81 469 ASP A C 1
ATOM 3768 O O . ASP A 1 469 ? -25.501 -10.512 3.459 1.00 92.81 469 ASP A O 1
ATOM 3772 N N . GLU A 1 470 ? -27.587 -9.735 3.662 1.00 95.31 470 GLU A N 1
ATOM 3773 C CA . GLU A 1 470 ? -27.830 -9.592 2.219 1.00 95.31 470 GLU A CA 1
ATOM 3774 C C . GLU A 1 470 ? -26.925 -8.523 1.586 1.00 95.31 470 GLU A C 1
ATOM 3776 O O . GLU A 1 470 ? -26.372 -8.735 0.505 1.00 95.31 470 GLU A O 1
ATOM 3781 N N . GLN A 1 471 ? -26.722 -7.382 2.255 1.00 95.44 471 GLN A N 1
ATOM 3782 C CA . GLN A 1 471 ? -25.787 -6.351 1.790 1.00 95.44 471 GLN A CA 1
ATOM 3783 C C . GLN A 1 471 ? -24.338 -6.847 1.780 1.00 95.44 471 GLN A C 1
ATOM 3785 O O . GLN A 1 471 ? -23.618 -6.580 0.816 1.00 95.44 471 GLN A O 1
ATOM 3790 N N . ILE A 1 472 ? -23.920 -7.580 2.815 1.00 92.12 472 ILE A N 1
ATOM 3791 C CA . ILE A 1 472 ? -22.596 -8.207 2.885 1.00 92.12 472 ILE A CA 1
ATOM 3792 C C . ILE A 1 472 ? -22.439 -9.198 1.732 1.00 92.12 472 ILE A C 1
ATOM 3794 O O . ILE A 1 472 ? -21.489 -9.069 0.967 1.00 92.12 472 ILE A O 1
ATOM 3798 N N . SER A 1 473 ? -23.406 -10.097 1.525 1.00 95.38 473 SER A N 1
ATOM 3799 C CA . SER A 1 473 ? -23.361 -11.077 0.433 1.00 95.38 473 SER A CA 1
ATOM 3800 C C . SER A 1 473 ? -23.280 -10.415 -0.948 1.00 95.38 473 SER A C 1
ATOM 3802 O O . SER A 1 473 ? -22.527 -10.874 -1.810 1.00 95.38 473 SER A O 1
ATOM 3804 N N . ASN A 1 474 ? -23.996 -9.306 -1.160 1.00 95.00 474 ASN A N 1
ATOM 3805 C CA . ASN A 1 474 ? -23.918 -8.545 -2.406 1.00 95.00 474 ASN A CA 1
ATOM 3806 C C . ASN A 1 474 ? -22.537 -7.897 -2.594 1.00 95.00 474 ASN A C 1
ATOM 3808 O O . ASN A 1 474 ? -21.962 -8.001 -3.678 1.00 95.00 474 ASN A O 1
ATOM 3812 N N . MET A 1 475 ? -21.976 -7.268 -1.556 1.00 92.50 475 MET A N 1
ATOM 3813 C CA . MET A 1 475 ? -20.629 -6.687 -1.626 1.00 92.50 475 MET A CA 1
ATOM 3814 C C . MET A 1 475 ? -19.553 -7.754 -1.840 1.00 92.50 475 MET A C 1
ATOM 3816 O O . MET A 1 475 ? -18.661 -7.550 -2.654 1.00 92.50 475 MET A O 1
ATOM 3820 N N . GLU A 1 476 ? -19.654 -8.904 -1.174 1.00 94.31 476 GLU A N 1
ATOM 3821 C CA . GLU A 1 476 ? -18.753 -10.044 -1.373 1.00 94.31 476 GLU A CA 1
ATOM 3822 C C . GLU A 1 476 ? -18.813 -10.559 -2.816 1.00 94.31 476 GLU A C 1
ATOM 3824 O O . GLU A 1 476 ? -17.777 -10.825 -3.423 1.00 94.31 476 GLU A O 1
ATOM 3829 N N . SER A 1 477 ? -20.012 -10.645 -3.403 1.00 94.12 477 SER A N 1
ATOM 3830 C CA . SER A 1 477 ? -20.165 -11.050 -4.804 1.00 94.12 477 SER A CA 1
ATOM 3831 C C . SER A 1 477 ? -19.519 -10.059 -5.780 1.00 94.12 477 SER A C 1
ATOM 3833 O O . SER A 1 477 ? -18.870 -10.478 -6.740 1.00 94.12 477 SER A O 1
ATOM 3835 N N . GLU A 1 478 ? -19.626 -8.756 -5.508 1.00 94.75 478 GLU A N 1
ATOM 3836 C CA . GLU A 1 478 ? -19.012 -7.721 -6.340 1.00 94.75 478 GLU A CA 1
ATOM 3837 C C . GLU A 1 478 ? -17.488 -7.689 -6.168 1.00 94.75 478 GLU A C 1
ATOM 3839 O O . GLU A 1 478 ? -16.770 -7.551 -7.157 1.00 94.75 478 GLU A O 1
ATOM 3844 N N . ILE A 1 479 ? -16.980 -7.899 -4.948 1.00 90.56 479 ILE A N 1
ATOM 3845 C CA . ILE A 1 479 ? -15.542 -8.061 -4.687 1.00 90.56 479 ILE A CA 1
ATOM 3846 C C . ILE A 1 479 ? -14.999 -9.247 -5.484 1.00 90.56 479 ILE A C 1
ATOM 3848 O O . ILE A 1 479 ? -14.042 -9.071 -6.234 1.00 90.56 479 ILE A O 1
ATOM 3852 N N . ASN A 1 480 ? -15.644 -10.414 -5.409 1.00 93.81 480 ASN A N 1
ATOM 3853 C CA . ASN A 1 480 ? -15.215 -11.599 -6.156 1.00 93.81 480 ASN A CA 1
ATOM 3854 C C . ASN A 1 480 ? -15.212 -11.345 -7.672 1.00 93.81 480 ASN A C 1
ATOM 3856 O O . ASN A 1 480 ? -14.261 -11.701 -8.364 1.00 93.81 480 ASN A O 1
ATOM 3860 N N . ARG A 1 481 ? -16.235 -10.657 -8.200 1.00 95.69 481 ARG A N 1
ATOM 3861 C CA . ARG A 1 481 ? -16.302 -10.290 -9.623 1.00 95.69 481 ARG A CA 1
ATOM 3862 C C . ARG A 1 481 ? -15.157 -9.361 -10.035 1.00 95.69 481 ARG A C 1
ATOM 3864 O O . ARG A 1 481 ? -14.583 -9.528 -11.111 1.00 95.69 481 ARG A O 1
ATOM 3871 N N . LEU A 1 482 ? -14.832 -8.369 -9.205 1.00 90.88 482 LEU A N 1
ATOM 3872 C CA . LEU A 1 482 ? -13.718 -7.450 -9.446 1.00 90.88 482 LEU A CA 1
ATOM 3873 C C . LEU A 1 482 ? -12.361 -8.156 -9.326 1.00 90.88 482 LEU A C 1
ATOM 3875 O O . LEU A 1 482 ? -11.454 -7.866 -10.107 1.00 90.88 482 LEU A O 1
ATOM 3879 N N . GLU A 1 483 ? -12.220 -9.100 -8.398 1.00 90.12 483 GLU A N 1
ATOM 3880 C CA . GLU A 1 483 ? -11.023 -9.930 -8.261 1.00 90.12 483 GLU A CA 1
ATOM 3881 C C . GLU A 1 483 ? -10.813 -10.830 -9.483 1.00 90.12 483 GLU A C 1
ATOM 3883 O O . GLU A 1 483 ? -9.704 -10.858 -10.022 1.00 90.12 483 GLU A O 1
ATOM 3888 N N . ASP A 1 484 ? -11.869 -11.476 -9.983 1.00 93.81 484 ASP A N 1
ATOM 3889 C CA . ASP A 1 484 ? -11.825 -12.279 -11.209 1.00 93.81 484 ASP A CA 1
ATOM 3890 C C . ASP A 1 484 ? -11.421 -11.436 -12.425 1.00 93.81 484 ASP A C 1
ATOM 3892 O O . ASP A 1 484 ? -10.557 -11.843 -13.206 1.00 93.81 484 ASP A O 1
ATOM 3896 N N . LEU A 1 485 ? -11.988 -10.231 -12.573 1.00 92.31 485 LEU A N 1
ATOM 3897 C CA . LEU A 1 485 ? -11.595 -9.297 -13.634 1.00 92.31 485 LEU A CA 1
ATOM 3898 C C . LEU A 1 485 ? -10.124 -8.885 -13.507 1.00 92.31 485 LEU A C 1
ATOM 3900 O O . LEU A 1 485 ? -9.399 -8.889 -14.501 1.00 92.31 485 LEU A O 1
ATOM 3904 N N . ARG A 1 486 ? -9.647 -8.597 -12.290 1.00 89.44 486 ARG A N 1
ATOM 3905 C CA . ARG A 1 486 ? -8.238 -8.258 -12.042 1.00 89.44 486 ARG A CA 1
ATOM 3906 C C . ARG A 1 486 ? -7.305 -9.418 -12.401 1.00 89.44 486 ARG A C 1
ATOM 3908 O O . ARG A 1 486 ? -6.232 -9.189 -12.958 1.00 89.44 486 ARG A O 1
ATOM 3915 N N . ILE A 1 487 ? -7.693 -10.655 -12.085 1.00 91.44 487 ILE A N 1
ATOM 3916 C CA . ILE A 1 487 ? -6.929 -11.858 -12.443 1.00 91.44 487 ILE A CA 1
ATOM 3917 C C . ILE A 1 487 ? -6.890 -12.020 -13.966 1.00 91.44 487 ILE A C 1
ATOM 3919 O O . ILE A 1 487 ? -5.812 -12.224 -14.524 1.00 91.44 487 ILE A O 1
ATOM 3923 N N . GLN A 1 488 ? -8.024 -11.861 -14.651 1.00 92.00 488 GLN A N 1
ATOM 3924 C CA . GLN A 1 488 ? -8.085 -11.930 -16.114 1.00 92.00 488 GLN A CA 1
ATOM 3925 C C . GLN A 1 488 ? -7.209 -10.859 -16.776 1.00 92.00 488 GLN A C 1
ATOM 3927 O O . GLN A 1 488 ? -6.421 -11.181 -17.667 1.00 92.00 488 GLN A O 1
ATOM 3932 N N . GLU A 1 489 ? -7.273 -9.608 -16.313 1.00 87.69 489 GLU A N 1
ATOM 3933 C CA . GLU A 1 489 ? -6.408 -8.529 -16.801 1.00 87.69 489 GLU A CA 1
ATOM 3934 C C . GLU A 1 489 ? -4.924 -8.851 -16.586 1.00 87.69 489 GLU A C 1
ATOM 3936 O O . GLU A 1 489 ? -4.107 -8.670 -17.494 1.00 87.69 489 GLU A O 1
ATOM 3941 N N . HIS A 1 490 ? -4.565 -9.378 -15.412 1.00 88.94 490 HIS A N 1
ATOM 3942 C CA . HIS A 1 490 ? -3.198 -9.800 -15.123 1.00 88.94 490 HIS A CA 1
ATOM 3943 C C . HIS A 1 490 ? -2.737 -10.914 -16.076 1.00 88.94 490 HIS A C 1
ATOM 3945 O O . HIS A 1 490 ? -1.649 -10.829 -16.649 1.00 88.94 490 HIS A O 1
ATOM 3951 N N . GLU A 1 491 ? -3.558 -11.944 -16.298 1.00 90.81 491 GLU A N 1
ATOM 3952 C CA . GLU A 1 491 ? -3.252 -13.018 -17.247 1.00 90.81 491 GLU A CA 1
ATOM 3953 C C . GLU A 1 491 ? -3.098 -12.504 -18.684 1.00 90.81 491 GLU A C 1
ATOM 3955 O O . GLU A 1 491 ? -2.219 -12.962 -19.421 1.00 90.81 491 GLU A O 1
ATOM 3960 N N . GLU A 1 492 ? -3.932 -11.556 -19.113 1.00 89.50 492 GLU A N 1
ATOM 3961 C CA . GLU A 1 492 ? -3.816 -10.935 -20.431 1.00 89.50 492 GLU A CA 1
ATOM 3962 C C . GLU A 1 492 ? -2.525 -10.131 -20.583 1.00 89.50 492 GLU A C 1
ATOM 3964 O O . GLU A 1 492 ? -1.844 -10.244 -21.609 1.00 89.50 492 GLU A O 1
ATOM 3969 N N . VAL A 1 493 ? -2.166 -9.335 -19.572 1.00 84.62 493 VAL A N 1
ATOM 3970 C CA . VAL A 1 493 ? -0.900 -8.592 -19.544 1.00 84.62 493 VAL A CA 1
ATOM 3971 C C . VAL A 1 493 ? 0.277 -9.562 -19.576 1.00 84.62 493 VAL A C 1
ATOM 3973 O O . VAL A 1 493 ? 1.205 -9.365 -20.361 1.00 84.62 493 VAL A O 1
ATOM 3976 N N . GLN A 1 494 ? 0.219 -10.657 -18.819 1.00 87.12 494 GLN A N 1
ATOM 3977 C CA . GLN A 1 494 ? 1.260 -11.682 -18.811 1.00 87.12 494 GLN A CA 1
ATOM 3978 C C . GLN A 1 494 ? 1.394 -12.383 -20.174 1.00 87.12 494 GLN A C 1
ATOM 3980 O O . GLN A 1 494 ? 2.509 -12.580 -20.663 1.00 87.12 494 GLN A O 1
ATOM 3985 N N . LYS A 1 495 ? 0.278 -12.694 -20.848 1.00 90.44 495 LYS A N 1
ATOM 3986 C CA . LYS A 1 495 ? 0.277 -13.229 -22.223 1.00 90.44 495 LYS A CA 1
ATOM 3987 C C . LYS A 1 495 ? 0.878 -12.232 -23.221 1.00 90.44 495 LYS A C 1
ATOM 3989 O O . LYS A 1 495 ? 1.656 -12.637 -24.086 1.00 90.44 495 LYS A O 1
ATOM 3994 N N . LYS A 1 496 ? 0.549 -10.938 -23.111 1.00 88.69 496 LYS A N 1
ATOM 3995 C CA . LYS A 1 496 ? 1.123 -9.868 -23.952 1.00 88.69 496 LYS A CA 1
ATOM 3996 C C . LYS A 1 496 ? 2.627 -9.718 -23.713 1.00 88.69 496 LYS A C 1
ATOM 3998 O O . LYS A 1 496 ? 3.379 -9.671 -24.682 1.00 88.69 496 LYS A O 1
ATOM 4003 N N . MET A 1 497 ? 3.065 -9.739 -22.454 1.00 79.81 497 MET A N 1
ATOM 4004 C CA . MET A 1 497 ? 4.481 -9.722 -22.078 1.00 79.81 497 MET A CA 1
ATOM 4005 C C . MET A 1 497 ? 5.229 -10.925 -22.667 1.00 79.81 497 MET A C 1
ATOM 4007 O O . MET A 1 497 ? 6.283 -10.763 -23.273 1.00 79.81 497 MET A O 1
ATOM 4011 N N . GLY A 1 498 ? 4.650 -12.127 -22.583 1.00 87.38 498 GLY A N 1
ATOM 4012 C CA . GLY A 1 498 ? 5.225 -13.329 -23.192 1.00 87.38 498 GLY A CA 1
ATOM 4013 C C . GLY A 1 498 ? 5.424 -13.204 -24.707 1.00 87.38 498 GLY A C 1
ATOM 4014 O O . GLY A 1 498 ? 6.474 -13.583 -25.218 1.00 87.38 498 GLY A O 1
ATOM 4015 N N . ARG A 1 499 ? 4.456 -12.617 -25.428 1.00 90.44 499 ARG A N 1
ATOM 4016 C CA . ARG A 1 499 ? 4.587 -12.354 -26.874 1.00 90.44 499 ARG A CA 1
ATOM 4017 C C . ARG A 1 499 ? 5.663 -11.316 -27.189 1.00 90.44 499 ARG A C 1
ATOM 4019 O O . ARG A 1 499 ? 6.401 -11.503 -28.150 1.00 90.44 499 ARG A O 1
ATOM 4026 N N . LEU A 1 500 ? 5.758 -10.244 -26.399 1.00 81.75 500 LEU A N 1
ATOM 4027 C CA . LEU A 1 500 ? 6.798 -9.224 -26.571 1.00 81.75 500 LEU A CA 1
ATOM 4028 C C . LEU A 1 500 ? 8.197 -9.809 -26.362 1.00 81.75 500 LEU A C 1
ATOM 4030 O O . LEU A 1 500 ? 9.070 -9.563 -27.187 1.00 81.75 500 LEU A O 1
ATOM 4034 N N . ASN A 1 501 ? 8.380 -10.643 -25.337 1.00 84.25 501 ASN A N 1
ATOM 4035 C CA . ASN A 1 501 ? 9.652 -11.323 -25.088 1.00 84.25 501 ASN A CA 1
ATOM 4036 C C . ASN A 1 501 ? 10.045 -12.261 -26.239 1.00 84.25 501 ASN A C 1
ATOM 4038 O O . ASN A 1 501 ? 11.223 -12.386 -26.561 1.00 84.25 501 ASN A O 1
ATOM 4042 N N . GLU A 1 502 ? 9.081 -12.933 -26.871 1.00 91.62 502 GLU A N 1
ATOM 4043 C CA . GLU A 1 502 ? 9.376 -13.801 -28.015 1.00 91.62 502 GLU A CA 1
ATOM 4044 C C . GLU A 1 502 ? 9.789 -12.987 -29.249 1.00 91.62 502 GLU A C 1
ATOM 4046 O O . GLU A 1 502 ? 10.794 -13.297 -29.887 1.00 91.62 502 GLU A O 1
ATOM 4051 N N . ILE A 1 503 ? 9.093 -11.877 -29.518 1.00 87.56 503 ILE A N 1
ATOM 4052 C CA . ILE A 1 503 ? 9.471 -10.924 -30.568 1.00 87.56 503 ILE A CA 1
ATOM 4053 C C . ILE A 1 503 ? 10.872 -10.351 -30.302 1.00 87.56 503 ILE A C 1
ATOM 4055 O O . ILE A 1 503 ? 11.686 -10.261 -31.219 1.00 87.56 503 ILE A O 1
ATOM 4059 N N . GLU A 1 504 ? 11.184 -9.990 -29.057 1.00 81.56 504 GLU A N 1
ATOM 4060 C CA . GLU A 1 504 ? 12.506 -9.490 -28.669 1.00 81.56 504 GLU A CA 1
ATOM 4061 C C . GLU A 1 504 ? 13.611 -10.512 -28.970 1.00 81.56 504 GLU A C 1
ATOM 4063 O O . GLU A 1 504 ? 14.621 -10.158 -29.584 1.00 81.56 504 GLU A O 1
ATOM 4068 N N . LYS A 1 505 ? 13.399 -11.793 -28.640 1.00 89.81 505 LYS A N 1
ATOM 4069 C CA . LYS A 1 505 ? 14.339 -12.868 -29.000 1.00 89.81 505 LYS A CA 1
ATOM 4070 C C . LYS A 1 505 ? 14.509 -12.995 -30.512 1.00 89.81 505 LYS A C 1
ATOM 4072 O O . LYS A 1 505 ? 15.639 -13.111 -30.981 1.00 89.81 505 LYS A O 1
ATOM 4077 N N . GLU A 1 506 ? 13.424 -12.949 -31.287 1.00 88.94 506 GLU A N 1
ATOM 4078 C CA . GLU A 1 506 ? 13.500 -13.014 -32.753 1.00 88.94 506 GLU A CA 1
ATOM 4079 C C . GLU A 1 506 ? 14.307 -11.853 -33.348 1.00 88.94 506 GLU A C 1
ATOM 4081 O O . GLU A 1 506 ? 15.084 -12.053 -34.287 1.00 88.94 506 GLU A O 1
ATOM 4086 N N . TYR A 1 507 ? 14.135 -10.635 -32.824 1.00 82.25 507 TYR A N 1
ATOM 4087 C CA . TYR A 1 507 ? 14.931 -9.482 -33.246 1.00 82.25 507 TYR A CA 1
ATOM 4088 C C . TYR A 1 507 ? 16.390 -9.607 -32.811 1.00 82.25 507 TYR A C 1
ATOM 4090 O O . TYR A 1 507 ? 17.269 -9.274 -33.603 1.00 82.25 507 TYR A O 1
ATOM 4098 N N . SER A 1 508 ? 16.666 -10.139 -31.618 1.00 88.06 508 SER A N 1
ATOM 4099 C CA . SER A 1 508 ? 18.037 -10.413 -31.172 1.00 88.06 508 SER A CA 1
ATOM 4100 C C . SER A 1 508 ? 18.747 -11.378 -32.121 1.00 88.06 508 SER A C 1
ATOM 4102 O O . SER A 1 508 ? 19.843 -11.081 -32.591 1.00 88.06 508 SER A O 1
ATOM 4104 N N . VAL A 1 509 ? 18.094 -12.487 -32.488 1.00 90.50 509 VAL A N 1
ATOM 4105 C CA . VAL A 1 509 ? 18.650 -13.461 -33.442 1.00 90.50 509 VAL A CA 1
ATOM 4106 C C . VAL A 1 509 ? 18.898 -12.815 -34.808 1.00 90.50 509 VAL A C 1
ATOM 4108 O O . VAL A 1 509 ? 19.955 -13.025 -35.402 1.00 90.50 509 VAL A O 1
ATOM 4111 N N . ARG A 1 510 ? 17.966 -11.991 -35.307 1.00 85.44 510 ARG A N 1
ATOM 4112 C CA . ARG A 1 510 ? 18.148 -11.254 -36.571 1.00 85.44 510 ARG A CA 1
ATOM 4113 C C . ARG A 1 510 ? 19.323 -10.278 -36.513 1.00 85.44 510 ARG A C 1
ATOM 4115 O O . ARG A 1 510 ? 20.085 -10.186 -37.470 1.00 85.44 510 ARG A O 1
ATOM 4122 N N . VAL A 1 511 ? 19.492 -9.565 -35.401 1.00 79.75 511 VAL A N 1
ATOM 4123 C CA . VAL A 1 511 ? 20.632 -8.662 -35.193 1.00 79.75 511 VAL A CA 1
ATOM 4124 C C . VAL A 1 511 ? 21.948 -9.434 -35.241 1.00 79.75 511 VAL A C 1
ATOM 4126 O O . VAL A 1 511 ? 22.881 -8.985 -35.904 1.00 79.75 511 VAL A O 1
ATOM 4129 N N . ASP A 1 512 ? 22.025 -10.602 -34.607 1.00 84.31 512 ASP A N 1
ATOM 4130 C CA . ASP A 1 512 ? 23.246 -11.411 -34.619 1.00 84.31 512 ASP A CA 1
ATOM 4131 C C . ASP A 1 512 ? 23.540 -12.003 -36.006 1.00 84.31 512 ASP A C 1
ATOM 4133 O O . ASP A 1 512 ? 24.694 -12.007 -36.435 1.00 84.31 512 ASP A O 1
ATOM 4137 N N . GLN A 1 513 ? 22.511 -12.382 -36.772 1.00 87.12 513 GLN A N 1
ATOM 4138 C CA . GLN A 1 513 ? 22.668 -12.771 -38.180 1.00 87.12 513 GLN A CA 1
ATOM 4139 C C . GLN A 1 513 ? 23.224 -11.627 -39.039 1.00 87.12 513 GLN A C 1
ATOM 4141 O O . GLN A 1 513 ? 24.127 -11.847 -39.848 1.00 87.12 513 GLN A O 1
ATOM 4146 N N . TYR A 1 514 ? 22.726 -10.398 -38.862 1.00 80.00 514 TYR A N 1
ATOM 4147 C CA . TYR A 1 514 ? 23.250 -9.240 -39.590 1.00 80.00 514 TYR A CA 1
ATOM 4148 C C . TYR A 1 514 ? 24.684 -8.901 -39.185 1.00 80.00 514 TYR A C 1
ATOM 4150 O O . TYR A 1 514 ? 25.492 -8.590 -40.058 1.00 80.00 514 TYR A O 1
ATOM 4158 N N . LYS A 1 515 ? 25.028 -9.005 -37.895 1.00 83.06 515 LYS A N 1
ATOM 4159 C CA . LYS A 1 515 ? 26.413 -8.834 -37.431 1.00 83.06 515 LYS A CA 1
ATOM 4160 C C . LYS A 1 515 ? 27.347 -9.852 -38.078 1.00 83.06 515 LYS A C 1
ATOM 4162 O O . LYS A 1 515 ? 28.387 -9.453 -38.589 1.00 83.06 515 LYS A O 1
ATOM 4167 N N . GLN A 1 516 ? 26.958 -11.129 -38.112 1.00 88.75 516 GLN A N 1
ATOM 4168 C CA . GLN A 1 516 ? 27.757 -12.167 -38.766 1.00 88.75 516 GLN A CA 1
ATOM 4169 C C . GLN A 1 516 ? 27.939 -11.862 -40.254 1.00 88.75 516 GLN A C 1
ATOM 4171 O O . GLN A 1 516 ? 29.050 -11.915 -40.765 1.00 88.75 516 GLN A O 1
ATOM 4176 N N . ARG A 1 517 ? 26.865 -11.452 -40.942 1.00 85.12 517 ARG A N 1
ATOM 4177 C CA . ARG A 1 517 ? 26.942 -11.112 -42.365 1.00 85.12 517 ARG A CA 1
ATOM 4178 C C . ARG A 1 517 ? 27.868 -9.926 -42.643 1.00 85.12 517 ARG A C 1
ATOM 4180 O O . ARG A 1 517 ? 28.529 -9.919 -43.674 1.00 85.12 517 ARG A O 1
ATOM 4187 N N . ILE A 1 518 ? 27.896 -8.929 -41.758 1.00 79.12 518 ILE A N 1
ATOM 4188 C CA . ILE A 1 518 ? 28.824 -7.795 -41.858 1.00 79.12 518 ILE A CA 1
ATOM 4189 C C . ILE A 1 518 ? 30.265 -8.268 -41.642 1.00 79.12 518 ILE A C 1
ATOM 4191 O O . ILE A 1 518 ? 31.121 -7.888 -42.431 1.00 79.12 518 ILE A O 1
ATOM 4195 N N . ALA A 1 519 ? 30.516 -9.128 -40.651 1.00 84.94 519 ALA A N 1
ATOM 4196 C CA . ALA A 1 519 ? 31.848 -9.673 -40.390 1.00 84.94 519 ALA A CA 1
ATOM 4197 C C . ALA A 1 519 ? 32.395 -10.464 -41.594 1.00 84.94 519 ALA A C 1
ATOM 4199 O O . ALA A 1 519 ? 33.513 -10.206 -42.028 1.00 84.94 519 ALA A O 1
ATOM 4200 N N . ASP A 1 520 ? 31.583 -11.342 -42.196 1.00 85.44 520 ASP A N 1
ATOM 4201 C CA . ASP A 1 520 ? 31.982 -12.109 -43.388 1.00 85.44 520 ASP A CA 1
ATOM 4202 C C . ASP A 1 520 ? 32.329 -11.179 -44.576 1.00 85.44 520 ASP A C 1
ATOM 4204 O O . ASP A 1 520 ? 33.268 -11.420 -45.332 1.00 85.44 520 ASP A O 1
ATOM 4208 N N . LEU A 1 521 ? 31.562 -10.094 -44.747 1.00 82.31 521 LEU A N 1
ATOM 4209 C CA . LEU A 1 521 ? 31.789 -9.084 -45.786 1.00 82.31 521 LEU A CA 1
ATOM 4210 C C . LEU A 1 521 ? 33.051 -8.242 -45.510 1.00 82.31 521 LEU A C 1
ATOM 4212 O O . LEU A 1 521 ? 33.750 -7.833 -46.441 1.00 82.31 521 LEU A O 1
ATOM 4216 N N . GLU A 1 522 ? 33.350 -7.945 -44.250 1.00 82.25 522 GLU A N 1
ATOM 4217 C CA . GLU A 1 522 ? 34.583 -7.254 -43.868 1.00 82.25 522 GLU A CA 1
ATOM 4218 C C . GLU A 1 522 ? 35.813 -8.134 -44.124 1.00 82.25 522 GLU A C 1
ATOM 4220 O O . GLU A 1 522 ? 36.788 -7.641 -44.691 1.00 82.25 522 GLU A O 1
ATOM 4225 N N . GLU A 1 523 ? 35.726 -9.436 -43.836 1.00 88.69 523 GLU A N 1
ATOM 4226 C CA . GLU A 1 523 ? 36.784 -10.407 -44.137 1.00 88.69 523 GLU A CA 1
ATOM 4227 C C . GLU A 1 523 ? 37.034 -10.529 -45.652 1.00 88.69 523 GLU A C 1
ATOM 4229 O O . GLU A 1 523 ? 38.179 -10.444 -46.097 1.00 88.69 523 GLU A O 1
ATOM 4234 N N . GLU A 1 524 ? 35.982 -10.640 -46.476 1.00 85.06 524 GLU A N 1
ATOM 4235 C CA . GLU A 1 524 ? 36.129 -10.673 -47.944 1.00 85.06 524 GLU A CA 1
ATOM 4236 C C . GLU A 1 524 ? 36.784 -9.384 -48.477 1.00 85.06 524 GLU A C 1
ATOM 4238 O O . GLU A 1 524 ? 37.603 -9.427 -49.400 1.00 85.06 524 GLU A O 1
ATOM 4243 N N . LYS A 1 525 ? 36.469 -8.224 -47.878 1.00 82.31 525 LYS A N 1
ATOM 4244 C CA . LYS A 1 525 ? 37.107 -6.951 -48.240 1.00 82.31 525 LYS A CA 1
ATOM 4245 C C . LYS A 1 525 ? 38.600 -6.968 -47.923 1.00 82.31 525 LYS A C 1
ATOM 4247 O O . LYS A 1 525 ? 39.397 -6.536 -48.754 1.00 82.31 525 LYS A O 1
ATOM 4252 N N . GLU A 1 526 ? 38.965 -7.420 -46.728 1.00 90.19 526 GLU A N 1
ATOM 4253 C CA . GLU A 1 526 ? 40.358 -7.491 -46.286 1.00 90.19 526 GLU A CA 1
ATOM 4254 C C . GLU A 1 526 ? 41.170 -8.443 -47.172 1.00 90.19 526 GLU A C 1
ATOM 4256 O O . GLU A 1 526 ? 42.267 -8.088 -47.601 1.00 90.19 526 GLU A O 1
ATOM 4261 N N . GLN A 1 527 ? 40.593 -9.587 -47.551 1.00 89.50 527 GLN A N 1
ATOM 4262 C CA . GLN A 1 527 ? 41.209 -10.530 -48.489 1.00 89.50 527 GLN A CA 1
ATOM 4263 C C . GLN A 1 527 ? 41.458 -9.894 -49.866 1.00 89.50 527 GLN A C 1
ATOM 4265 O O . GLN A 1 527 ? 42.583 -9.934 -50.364 1.00 89.50 527 GLN A O 1
ATOM 4270 N N . LEU A 1 528 ? 40.446 -9.252 -50.467 1.00 86.12 528 LEU A N 1
ATOM 4271 C CA . LEU A 1 528 ? 40.599 -8.583 -51.769 1.00 86.12 528 LEU A CA 1
ATOM 4272 C C . LEU A 1 528 ? 41.606 -7.425 -51.722 1.00 86.12 528 LEU A C 1
ATOM 4274 O O . LEU A 1 528 ? 42.320 -7.193 -52.699 1.00 86.12 528 LEU A O 1
ATOM 4278 N N . GLN A 1 529 ? 41.666 -6.696 -50.605 1.00 89.69 529 GLN A N 1
ATOM 4279 C CA . GLN A 1 529 ? 42.644 -5.630 -50.407 1.00 89.69 529 GLN A CA 1
ATOM 4280 C C . GLN A 1 529 ? 44.066 -6.197 -50.288 1.00 89.69 529 GLN A C 1
ATOM 4282 O O . GLN A 1 529 ? 44.965 -5.706 -50.963 1.00 89.69 529 GLN A O 1
ATOM 4287 N N . GLY A 1 530 ? 44.260 -7.265 -49.508 1.00 89.31 530 GLY A N 1
ATOM 4288 C CA . GLY A 1 530 ? 45.557 -7.931 -49.374 1.00 89.31 530 GLY A CA 1
ATOM 4289 C C . GLY A 1 530 ? 46.072 -8.517 -50.694 1.00 89.31 530 GLY A C 1
ATOM 4290 O O . GLY A 1 530 ? 47.254 -8.384 -51.011 1.00 89.31 530 GLY A O 1
ATOM 4291 N N . GLU A 1 531 ? 45.192 -9.109 -51.511 1.00 90.12 531 GLU A N 1
ATOM 4292 C CA . GLU A 1 531 ? 45.544 -9.573 -52.863 1.00 90.12 531 GLU A CA 1
ATOM 4293 C C . GLU A 1 531 ? 45.980 -8.419 -53.779 1.00 90.12 531 GLU A C 1
ATOM 4295 O O . GLU A 1 531 ? 46.945 -8.558 -54.536 1.00 90.12 531 GLU A O 1
ATOM 4300 N N . LEU A 1 532 ? 45.290 -7.274 -53.709 1.00 88.56 532 LEU A N 1
ATOM 4301 C CA . LEU A 1 532 ? 45.634 -6.078 -54.478 1.00 88.56 532 LEU A CA 1
ATOM 4302 C C . LEU A 1 532 ? 46.999 -5.516 -54.059 1.00 88.56 532 LEU A C 1
ATOM 4304 O O . LEU A 1 532 ? 47.816 -5.187 -54.921 1.00 88.56 532 LEU A O 1
ATOM 4308 N N . ASP A 1 533 ? 47.263 -5.435 -52.757 1.00 89.00 533 ASP A N 1
ATOM 4309 C CA . ASP A 1 533 ? 48.529 -4.931 -52.223 1.00 89.00 533 ASP A CA 1
ATOM 4310 C C . ASP A 1 533 ? 49.693 -5.849 -52.641 1.00 89.00 533 ASP A C 1
ATOM 4312 O O . ASP A 1 533 ? 50.688 -5.377 -53.195 1.00 89.00 533 ASP A O 1
ATOM 4316 N N . SER A 1 534 ? 49.526 -7.172 -52.528 1.00 91.06 534 SER A N 1
ATOM 4317 C CA . SER A 1 534 ? 50.525 -8.152 -52.980 1.00 91.06 534 SER A CA 1
ATOM 4318 C C . SER A 1 534 ? 50.804 -8.067 -54.488 1.00 91.06 534 SER A C 1
ATOM 4320 O O . SER A 1 534 ? 51.964 -8.053 -54.906 1.00 91.06 534 SER A O 1
ATOM 4322 N N . GLN A 1 535 ? 49.770 -7.957 -55.333 1.00 87.88 535 GLN A N 1
ATOM 4323 C CA . GLN A 1 535 ? 49.973 -7.784 -56.778 1.00 87.88 535 GLN A CA 1
ATOM 4324 C C . GLN A 1 535 ? 50.612 -6.425 -57.124 1.00 87.88 535 GLN A C 1
ATOM 4326 O O . GLN A 1 535 ? 51.348 -6.335 -58.110 1.00 87.88 535 GLN A O 1
ATOM 4331 N N . THR A 1 536 ? 50.391 -5.386 -56.310 1.00 87.75 536 THR A N 1
ATOM 4332 C CA . THR A 1 536 ? 51.051 -4.077 -56.460 1.00 87.75 536 THR A CA 1
ATOM 4333 C C . THR A 1 536 ? 52.552 -4.187 -56.203 1.00 87.75 536 THR A C 1
ATOM 4335 O O . THR A 1 536 ? 53.351 -3.666 -56.986 1.00 87.75 536 THR A O 1
ATOM 4338 N N . GLU A 1 537 ? 52.948 -4.900 -55.146 1.00 90.69 537 GLU A N 1
ATOM 4339 C CA . GLU A 1 537 ? 54.356 -5.152 -54.822 1.00 90.69 537 GLU A CA 1
ATOM 4340 C C . GLU A 1 537 ? 55.056 -5.956 -55.929 1.00 90.69 537 GLU A C 1
ATOM 4342 O O . GLU A 1 537 ? 56.148 -5.590 -56.377 1.00 90.69 537 GLU A O 1
ATOM 4347 N N . GLU A 1 538 ? 54.407 -7.006 -56.442 1.00 89.44 538 GLU A N 1
ATOM 4348 C CA . GLU A 1 538 ? 54.934 -7.797 -57.560 1.00 89.44 538 GLU A CA 1
ATOM 4349 C C . GLU A 1 538 ? 55.099 -6.955 -58.839 1.00 89.44 538 GLU A C 1
ATOM 4351 O O . GLU A 1 538 ? 56.127 -7.053 -59.518 1.00 89.44 538 GLU A O 1
ATOM 4356 N N . LEU A 1 539 ? 54.122 -6.098 -59.167 1.00 89.31 539 LEU A N 1
ATOM 4357 C CA . LEU A 1 539 ? 54.205 -5.169 -60.300 1.00 89.31 539 LEU A CA 1
ATOM 4358 C C . LEU A 1 539 ? 55.402 -4.219 -60.144 1.00 89.31 539 LEU A C 1
ATOM 4360 O O . LEU A 1 539 ? 56.170 -4.025 -61.091 1.00 89.31 539 LEU A O 1
ATOM 4364 N N . GLN A 1 540 ? 55.593 -3.664 -58.943 1.00 90.44 540 GLN A N 1
ATOM 4365 C CA . GLN A 1 540 ? 56.713 -2.778 -58.637 1.00 90.44 540 GLN A CA 1
ATOM 4366 C C . GLN A 1 540 ? 58.058 -3.497 -58.822 1.00 90.44 540 GLN A C 1
ATOM 4368 O O . GLN A 1 540 ? 58.978 -2.941 -59.428 1.00 90.44 540 GLN A O 1
ATOM 4373 N N . GLN A 1 541 ? 58.167 -4.752 -58.382 1.00 92.00 541 GLN A N 1
ATOM 4374 C CA . GLN A 1 541 ? 59.382 -5.549 -58.544 1.00 92.00 541 GLN A CA 1
ATOM 4375 C C . GLN A 1 541 ? 59.691 -5.862 -60.018 1.00 92.00 541 GLN A C 1
ATOM 4377 O O . GLN A 1 541 ? 60.847 -5.758 -60.441 1.00 92.00 541 GLN A O 1
ATOM 4382 N N . VAL A 1 542 ? 58.680 -6.215 -60.821 1.00 90.88 542 VAL A N 1
ATOM 4383 C CA . VAL A 1 542 ? 58.850 -6.455 -62.267 1.00 90.88 542 VAL A CA 1
ATOM 4384 C C . VAL A 1 542 ? 59.246 -5.166 -62.992 1.00 90.88 542 VAL A C 1
ATOM 4386 O O . VAL A 1 542 ? 60.118 -5.211 -63.862 1.00 90.88 542 VAL A O 1
ATOM 4389 N N . SER A 1 543 ? 58.672 -4.022 -62.606 1.00 91.50 543 SER A N 1
ATOM 4390 C CA . SER A 1 543 ? 59.041 -2.708 -63.148 1.00 91.50 543 SER A CA 1
ATOM 4391 C C . SER A 1 543 ? 60.510 -2.378 -62.873 1.00 91.50 543 SER A C 1
ATOM 4393 O O . SER A 1 543 ? 61.240 -2.031 -63.800 1.00 91.50 543 SER A O 1
ATOM 4395 N N . LEU A 1 544 ? 60.981 -2.577 -61.636 1.00 92.44 544 LEU A N 1
ATOM 4396 C CA . LEU A 1 544 ? 62.392 -2.382 -61.278 1.00 92.44 544 LEU A CA 1
ATOM 4397 C C . LEU A 1 544 ? 63.320 -3.302 -62.086 1.00 92.44 544 LEU A C 1
ATOM 4399 O O . LEU A 1 544 ? 64.332 -2.854 -62.621 1.00 92.44 544 LEU A O 1
ATOM 4403 N N . CYS A 1 545 ? 62.959 -4.580 -62.240 1.00 92.31 545 CYS A N 1
ATOM 4404 C CA . CYS A 1 545 ? 63.734 -5.523 -63.053 1.00 92.31 545 CYS A CA 1
ATOM 4405 C C . CYS A 1 545 ? 63.801 -5.104 -64.533 1.00 92.31 545 CYS A C 1
ATOM 4407 O O . CYS A 1 545 ? 64.828 -5.302 -65.189 1.00 92.31 545 CYS A O 1
ATOM 4409 N N . LEU A 1 546 ? 62.716 -4.533 -65.068 1.00 90.75 546 LEU A N 1
ATOM 4410 C CA . LEU A 1 546 ? 62.664 -4.002 -66.428 1.00 90.75 546 LEU A CA 1
ATOM 4411 C C . LEU A 1 546 ? 63.565 -2.769 -66.586 1.00 90.75 546 LEU A C 1
ATOM 4413 O O . LEU A 1 546 ? 64.312 -2.696 -67.563 1.00 90.75 546 LEU A O 1
ATOM 4417 N N . GLU A 1 547 ? 63.538 -1.834 -65.634 1.00 91.06 547 GLU A N 1
ATOM 4418 C CA . GLU A 1 547 ? 64.415 -0.653 -65.621 1.00 91.06 547 GLU A CA 1
ATOM 4419 C C . GLU A 1 547 ? 65.899 -1.051 -65.587 1.00 91.06 547 GLU A C 1
ATOM 4421 O O . GLU A 1 547 ? 66.696 -0.587 -66.408 1.00 91.06 547 GLU A O 1
ATOM 4426 N N . ASP A 1 548 ? 66.261 -1.994 -64.718 1.00 92.25 548 ASP A N 1
ATOM 4427 C CA . ASP A 1 548 ? 67.602 -2.583 -64.637 1.00 92.25 548 ASP A CA 1
ATOM 4428 C C . ASP A 1 548 ? 68.038 -3.244 -65.956 1.00 92.25 548 ASP A C 1
ATOM 4430 O O . ASP A 1 548 ? 69.181 -3.108 -66.402 1.00 92.25 548 ASP A O 1
ATOM 4434 N N . ALA A 1 549 ? 67.137 -3.979 -66.613 1.00 90.44 549 ALA A N 1
ATOM 4435 C CA . ALA A 1 549 ? 67.426 -4.592 -67.906 1.00 90.44 549 ALA A CA 1
ATOM 4436 C C . ALA A 1 549 ? 67.627 -3.532 -69.001 1.00 90.44 549 ALA A C 1
ATOM 4438 O O . ALA A 1 549 ? 68.536 -3.663 -69.829 1.00 90.44 549 ALA A O 1
ATOM 4439 N N . MET A 1 550 ? 66.822 -2.464 -68.994 1.00 89.88 550 MET A N 1
ATOM 4440 C CA . MET A 1 550 ? 66.930 -1.352 -69.939 1.00 89.88 550 MET A CA 1
ATOM 4441 C C . MET A 1 550 ? 68.243 -0.579 -69.773 1.00 89.88 550 MET A C 1
ATOM 4443 O O . MET A 1 550 ? 68.916 -0.318 -70.771 1.00 89.88 550 MET A O 1
ATOM 4447 N N . THR A 1 551 ? 68.662 -0.274 -68.542 1.00 90.62 551 THR A N 1
ATOM 4448 C CA . THR A 1 551 ? 69.937 0.422 -68.281 1.00 90.62 551 THR A CA 1
ATOM 4449 C C . THR A 1 551 ? 71.142 -0.399 -68.745 1.00 90.62 551 THR A C 1
ATOM 4451 O O . THR A 1 551 ? 71.976 0.109 -69.495 1.00 90.62 551 THR A O 1
ATOM 4454 N N . ARG A 1 552 ? 71.198 -1.698 -68.413 1.00 88.44 552 ARG A N 1
ATOM 4455 C CA . ARG A 1 552 ? 72.261 -2.616 -68.877 1.00 88.44 552 ARG A CA 1
ATOM 4456 C C . ARG A 1 552 ? 72.278 -2.800 -70.397 1.00 88.44 552 ARG A C 1
ATOM 4458 O O . ARG A 1 552 ? 73.330 -3.065 -70.976 1.00 88.44 552 ARG A O 1
ATOM 4465 N N . THR A 1 553 ? 71.119 -2.706 -71.044 1.00 90.62 553 THR A N 1
ATOM 4466 C CA . THR A 1 553 ? 71.001 -2.780 -72.508 1.00 90.62 553 THR A CA 1
ATOM 4467 C C . THR A 1 553 ? 71.518 -1.503 -73.160 1.00 90.62 553 THR A C 1
ATOM 4469 O O . THR A 1 553 ? 72.271 -1.586 -74.124 1.00 90.62 553 THR A O 1
ATOM 4472 N N . ASN A 1 554 ? 71.194 -0.331 -72.608 1.00 91.00 554 ASN A N 1
ATOM 4473 C CA . ASN A 1 554 ? 71.740 0.943 -73.079 1.00 91.00 554 ASN A CA 1
ATOM 4474 C C . ASN A 1 554 ? 73.267 0.996 -72.931 1.00 91.00 554 ASN A C 1
ATOM 4476 O O . ASN A 1 554 ? 73.948 1.448 -73.845 1.00 91.00 554 ASN A O 1
ATOM 4480 N N . GLU A 1 555 ? 73.808 0.460 -71.835 1.00 92.00 555 GLU A N 1
ATOM 4481 C CA . GLU A 1 555 ? 75.254 0.320 -71.637 1.00 92.00 555 GLU A CA 1
ATOM 4482 C C . GLU A 1 555 ? 75.901 -0.559 -72.725 1.00 92.00 555 GLU A C 1
ATOM 4484 O O . GLU A 1 555 ? 76.903 -0.167 -73.320 1.00 92.00 555 GLU A O 1
ATOM 4489 N N . LEU A 1 556 ? 75.296 -1.707 -73.074 1.00 90.25 556 LEU A N 1
ATOM 4490 C CA . LEU A 1 556 ? 75.776 -2.518 -74.205 1.00 90.25 556 LEU A CA 1
ATOM 4491 C C . LEU A 1 556 ? 75.686 -1.785 -75.543 1.00 90.25 556 LEU A C 1
ATOM 4493 O O . LEU A 1 556 ? 76.603 -1.911 -76.348 1.00 90.25 556 LEU A O 1
ATOM 4497 N N . LYS A 1 557 ? 74.609 -1.030 -75.800 1.00 90.50 557 LYS A N 1
ATOM 4498 C CA . LYS A 1 557 ? 74.480 -0.235 -77.033 1.00 90.50 557 LYS A CA 1
ATOM 4499 C C . LYS A 1 557 ? 75.611 0.788 -77.145 1.00 90.50 557 LYS A C 1
ATOM 4501 O O . LYS A 1 557 ? 76.215 0.900 -78.207 1.00 90.50 557 LYS A O 1
ATOM 4506 N N . SER A 1 558 ? 75.958 1.458 -76.045 1.00 89.81 558 SER A N 1
ATOM 4507 C CA . SER A 1 558 ? 77.117 2.358 -75.982 1.00 89.81 558 SER A CA 1
ATOM 4508 C C . SER A 1 558 ? 78.438 1.624 -76.248 1.00 89.81 558 SER A C 1
ATOM 4510 O O . SER A 1 558 ? 79.289 2.128 -76.977 1.00 89.81 558 SER A O 1
ATOM 4512 N N . GLN A 1 559 ? 78.612 0.411 -75.709 1.00 90.44 559 GLN A N 1
ATOM 4513 C CA . GLN A 1 559 ? 79.803 -0.410 -75.969 1.00 90.44 559 GLN A CA 1
ATOM 4514 C C . GLN A 1 559 ? 79.906 -0.853 -77.436 1.00 90.44 559 GLN A C 1
ATOM 4516 O O . GLN A 1 559 ? 80.996 -0.791 -78.004 1.00 90.44 559 GLN A O 1
ATOM 4521 N N . ILE A 1 560 ? 78.793 -1.249 -78.062 1.00 88.94 560 ILE A N 1
ATOM 4522 C CA . ILE A 1 560 ? 78.738 -1.597 -79.491 1.00 88.94 560 ILE A CA 1
ATOM 4523 C C . ILE A 1 560 ? 79.107 -0.383 -80.342 1.00 88.94 560 ILE A C 1
ATOM 4525 O O . ILE A 1 560 ? 80.013 -0.492 -81.160 1.00 88.94 560 ILE A O 1
ATOM 4529 N N . ALA A 1 561 ? 78.519 0.789 -80.078 1.00 90.19 561 ALA A N 1
ATOM 4530 C CA . ALA A 1 561 ? 78.854 2.022 -80.794 1.00 90.19 561 ALA A CA 1
ATOM 4531 C C . ALA A 1 561 ? 80.356 2.369 -80.694 1.00 90.19 561 ALA A C 1
ATOM 4533 O O . ALA A 1 561 ? 80.981 2.768 -81.678 1.00 90.19 561 ALA A O 1
ATOM 4534 N N . ASN A 1 562 ? 80.973 2.151 -79.527 1.00 90.06 562 ASN A N 1
ATOM 4535 C CA . ASN A 1 562 ? 82.418 2.321 -79.351 1.00 90.06 562 ASN A CA 1
ATOM 4536 C C . ASN A 1 562 ? 83.234 1.298 -80.164 1.00 90.06 562 ASN A C 1
ATOM 4538 O O . ASN A 1 562 ? 84.271 1.651 -80.732 1.00 90.06 562 ASN A O 1
ATOM 4542 N N . PHE A 1 563 ? 82.797 0.033 -80.230 1.00 88.56 563 PHE A N 1
ATOM 4543 C CA . PHE A 1 563 ? 83.448 -0.981 -81.065 1.00 88.56 563 PHE A CA 1
ATOM 4544 C C . PHE A 1 563 ? 83.305 -0.676 -82.559 1.00 88.56 563 PHE A C 1
ATOM 4546 O O . PHE A 1 563 ? 84.290 -0.816 -83.280 1.00 88.56 563 PHE A O 1
ATOM 4553 N N . GLU A 1 564 ? 82.140 -0.219 -83.015 1.00 87.88 564 GLU A N 1
ATOM 4554 C CA . GLU A 1 564 ? 81.894 0.206 -84.398 1.00 87.88 564 GLU A CA 1
ATOM 4555 C C . GLU A 1 564 ? 82.781 1.392 -84.794 1.00 87.88 564 GLU A C 1
ATOM 4557 O O . GLU A 1 564 ? 83.391 1.378 -85.865 1.00 87.88 564 GLU A O 1
ATOM 4562 N N . GLN A 1 565 ? 82.929 2.386 -83.913 1.00 87.94 565 GLN A N 1
ATOM 4563 C CA . GLN A 1 565 ? 83.835 3.512 -84.145 1.00 87.94 565 GLN A CA 1
ATOM 4564 C C . GLN A 1 565 ? 85.297 3.047 -84.234 1.00 87.94 565 GLN A C 1
ATOM 4566 O O . GLN A 1 565 ? 86.002 3.410 -85.171 1.00 87.94 565 GLN A O 1
ATOM 4571 N N . ASN A 1 566 ? 85.736 2.171 -83.325 1.00 86.81 566 ASN A N 1
ATOM 4572 C CA . ASN A 1 566 ? 87.087 1.600 -83.351 1.00 86.81 566 ASN A CA 1
ATOM 4573 C C . ASN A 1 566 ? 87.335 0.765 -84.624 1.00 86.81 566 ASN A C 1
ATOM 4575 O O . ASN A 1 566 ? 88.414 0.819 -85.214 1.00 86.81 566 ASN A O 1
ATOM 4579 N N . LEU A 1 567 ? 86.324 0.020 -85.087 1.00 86.31 567 LEU A N 1
ATOM 4580 C CA . LEU A 1 567 ? 86.370 -0.688 -86.366 1.00 86.31 567 LEU A CA 1
ATOM 4581 C C . LEU A 1 567 ? 86.539 0.280 -87.536 1.00 86.31 567 LEU A C 1
ATOM 4583 O O . LEU A 1 567 ? 87.405 0.050 -88.376 1.00 86.31 567 LEU A O 1
ATOM 4587 N N . LYS A 1 568 ? 85.776 1.378 -87.560 1.00 85.94 568 LYS A N 1
ATOM 4588 C CA . LYS A 1 568 ? 85.869 2.420 -88.589 1.00 85.94 568 LYS A CA 1
ATOM 4589 C C . LYS A 1 568 ? 87.249 3.078 -88.617 1.00 85.94 568 LYS A C 1
ATOM 4591 O O . LYS A 1 568 ? 87.810 3.256 -89.696 1.00 85.94 568 LYS A O 1
ATOM 4596 N N . ASP A 1 569 ? 87.815 3.380 -87.451 1.00 85.38 569 ASP A N 1
ATOM 4597 C CA . ASP A 1 569 ? 89.150 3.971 -87.331 1.00 85.38 569 ASP A CA 1
ATOM 4598 C C . ASP A 1 569 ? 90.234 3.003 -87.846 1.00 85.38 569 ASP A C 1
ATOM 4600 O O . ASP A 1 569 ? 91.105 3.393 -88.627 1.00 85.38 569 ASP A O 1
ATOM 4604 N N . LYS A 1 570 ? 90.155 1.713 -87.483 1.00 82.69 570 LYS A N 1
ATOM 4605 C CA . LYS A 1 570 ? 91.091 0.672 -87.951 1.00 82.69 570 LYS A CA 1
ATOM 4606 C C . LYS A 1 570 ? 90.957 0.352 -89.440 1.00 82.69 570 LYS A C 1
ATOM 4608 O O . LYS A 1 570 ? 91.979 0.172 -90.105 1.00 82.69 570 LYS A O 1
ATOM 4613 N N . ASP A 1 571 ? 89.735 0.284 -89.969 1.00 82.31 571 ASP A N 1
ATOM 4614 C CA . ASP A 1 571 ? 89.481 0.132 -91.408 1.00 82.31 571 ASP A CA 1
ATOM 4615 C C . ASP A 1 571 ? 90.018 1.354 -92.180 1.00 82.31 571 ASP A C 1
ATOM 4617 O O . ASP A 1 571 ? 90.649 1.196 -93.227 1.00 82.31 571 ASP A O 1
ATOM 4621 N N . GLY A 1 572 ? 89.875 2.563 -91.620 1.00 81.69 572 GLY A N 1
ATOM 4622 C CA . GLY A 1 572 ? 90.513 3.780 -92.125 1.00 81.69 572 GLY A CA 1
ATOM 4623 C C . GLY A 1 572 ? 92.039 3.661 -92.192 1.00 81.69 572 GLY A C 1
ATOM 4624 O O . GLY A 1 572 ? 92.626 3.909 -93.243 1.00 81.69 572 GLY A O 1
ATOM 4625 N N . MET A 1 573 ? 92.686 3.188 -91.120 1.00 80.06 573 MET A N 1
ATOM 4626 C CA . MET A 1 573 ? 94.140 2.961 -91.110 1.00 80.06 573 MET A CA 1
ATOM 4627 C C . MET A 1 573 ? 94.593 1.902 -92.131 1.00 80.06 573 MET A C 1
ATOM 4629 O O . MET A 1 573 ? 95.622 2.080 -92.784 1.00 80.06 573 MET A O 1
ATOM 4633 N N . LEU A 1 574 ? 93.832 0.818 -92.319 1.00 74.19 574 LEU A N 1
ATOM 4634 C CA . LEU A 1 574 ? 94.126 -0.208 -93.330 1.00 74.19 574 LEU A CA 1
ATOM 4635 C C . LEU A 1 574 ? 93.997 0.309 -94.770 1.00 74.19 574 LEU A C 1
ATOM 4637 O O . LEU A 1 574 ? 94.746 -0.146 -95.639 1.00 74.19 574 LEU A O 1
ATOM 4641 N N . ASN A 1 575 ? 93.084 1.248 -95.026 1.00 72.38 575 ASN A N 1
ATOM 4642 C CA . ASN A 1 575 ? 92.957 1.910 -96.324 1.00 72.38 575 ASN A CA 1
ATOM 4643 C C . ASN A 1 575 ? 94.130 2.867 -96.582 1.00 72.38 575 ASN A C 1
ATOM 4645 O O . ASN A 1 575 ? 94.750 2.770 -97.637 1.00 72.38 575 ASN A O 1
ATOM 4649 N N . CYS A 1 576 ? 94.552 3.659 -95.590 1.00 70.69 576 CYS A N 1
ATOM 4650 C CA . CYS A 1 576 ? 95.732 4.527 -95.712 1.00 70.69 576 CYS A CA 1
ATOM 4651 C C . CYS A 1 576 ? 97.017 3.746 -96.064 1.00 70.69 576 CYS A C 1
ATOM 4653 O O . CYS A 1 576 ? 97.819 4.185 -96.889 1.00 70.69 576 CYS A O 1
ATOM 4655 N N . VAL A 1 577 ? 97.210 2.552 -95.485 1.00 65.25 577 VAL A N 1
ATOM 4656 C CA . VAL A 1 577 ? 98.366 1.683 -95.795 1.00 65.25 577 VAL A CA 1
ATOM 4657 C C . VAL A 1 577 ? 98.241 1.014 -97.176 1.00 65.25 577 VAL A C 1
ATOM 4659 O O . VAL A 1 577 ? 99.252 0.666 -97.790 1.00 65.25 577 VAL A O 1
ATOM 4662 N N . ARG A 1 578 ? 97.018 0.838 -97.695 1.00 61.72 578 ARG A N 1
ATOM 4663 C CA . ARG A 1 578 ? 96.759 0.321 -99.050 1.00 61.72 578 ARG A CA 1
ATOM 4664 C C . ARG A 1 578 ? 97.039 1.378 -100.119 1.00 61.72 578 ARG A C 1
ATOM 4666 O O . ARG A 1 578 ? 97.682 1.050 -101.111 1.00 61.72 578 ARG A O 1
ATOM 4673 N N . ASP A 1 579 ? 96.617 2.616 -99.882 1.00 57.81 579 ASP A N 1
ATOM 4674 C CA . ASP A 1 579 ? 96.802 3.739 -100.810 1.00 57.81 579 ASP A CA 1
ATOM 4675 C C . ASP A 1 579 ? 98.282 4.151 -100.923 1.00 57.81 579 ASP A C 1
ATOM 4677 O O . ASP A 1 579 ? 98.741 4.571 -101.980 1.00 57.81 579 ASP A O 1
ATOM 4681 N N . SER A 1 580 ? 99.078 3.887 -99.881 1.00 55.03 580 SER A N 1
ATOM 4682 C CA . SER A 1 580 ? 100.536 4.100 -99.872 1.00 55.03 580 SER A CA 1
ATOM 4683 C C . SER A 1 580 ? 101.337 3.121 -100.759 1.00 55.03 580 SER A C 1
ATOM 4685 O O . SER A 1 580 ? 102.550 3.266 -100.879 1.00 55.03 580 SER A O 1
ATOM 4687 N N . LYS A 1 581 ? 100.705 2.103 -101.372 1.00 50.47 581 LYS A N 1
ATOM 4688 C CA . LYS A 1 581 ? 101.359 1.141 -102.294 1.00 50.47 581 LYS A CA 1
ATOM 4689 C C . LYS A 1 581 ? 101.266 1.536 -103.776 1.00 50.47 581 LYS A C 1
ATOM 4691 O O . LYS A 1 581 ? 101.688 0.762 -104.634 1.00 50.47 581 LYS A O 1
ATOM 4696 N N . GLY A 1 582 ? 100.697 2.701 -104.078 1.00 45.84 582 GLY A N 1
ATOM 4697 C CA . GLY A 1 582 ? 100.381 3.155 -105.431 1.00 45.84 582 GLY A CA 1
ATOM 4698 C C . GLY A 1 582 ? 101.324 4.201 -106.027 1.00 45.84 582 GLY A C 1
ATOM 4699 O O . GLY A 1 582 ? 100.827 5.046 -106.753 1.00 45.84 582 GLY A O 1
ATOM 4700 N N . GLU A 1 583 ? 102.637 4.173 -105.770 1.00 42.72 583 GLU A N 1
ATOM 4701 C CA . GLU A 1 583 ? 103.616 4.928 -106.578 1.00 42.72 583 GLU A CA 1
ATOM 4702 C C . GLU A 1 583 ? 104.904 4.105 -106.806 1.00 42.72 583 GLU A C 1
ATOM 4704 O O . GLU A 1 583 ? 105.511 3.642 -105.838 1.00 42.72 583 GLU A O 1
ATOM 4709 N N . PRO A 1 584 ? 105.336 3.878 -108.066 1.00 43.19 584 PRO A N 1
ATOM 4710 C CA . PRO A 1 584 ? 106.579 3.182 -108.374 1.00 43.19 584 PRO A CA 1
ATOM 4711 C C . PRO A 1 584 ? 107.748 4.173 -108.453 1.00 43.19 584 PRO A C 1
ATOM 4713 O O . PRO A 1 584 ? 107.822 4.993 -109.366 1.00 43.19 584 PRO A O 1
ATOM 4716 N N . SER A 1 585 ? 108.701 4.072 -107.531 1.00 42.97 585 SER A N 1
ATOM 4717 C CA . SER A 1 585 ? 110.074 4.553 -107.725 1.00 42.97 585 SER A CA 1
ATOM 4718 C C . SER A 1 585 ? 111.034 3.721 -106.877 1.00 42.97 585 SER A C 1
ATOM 4720 O O . SER A 1 585 ? 110.719 3.333 -105.754 1.00 42.97 585 SER A O 1
ATOM 4722 N N . ASP A 1 586 ? 112.160 3.383 -107.495 1.00 40.94 586 ASP A N 1
ATOM 4723 C CA . ASP A 1 586 ? 113.131 2.366 -107.106 1.00 40.94 586 ASP A CA 1
ATOM 4724 C C . ASP A 1 586 ? 113.712 2.480 -105.684 1.00 40.94 586 ASP A C 1
ATOM 4726 O O . ASP A 1 586 ? 113.860 3.570 -105.138 1.00 40.94 586 ASP A O 1
ATOM 4730 N N . ILE A 1 587 ? 114.172 1.311 -105.198 1.00 43.19 587 ILE A N 1
ATOM 4731 C CA . ILE A 1 587 ? 115.216 1.021 -104.183 1.00 43.19 587 ILE A CA 1
ATOM 4732 C C . ILE A 1 587 ? 114.720 0.094 -103.044 1.00 43.19 587 ILE A C 1
ATOM 4734 O O . ILE A 1 587 ? 114.213 0.506 -102.010 1.00 43.19 587 ILE A O 1
ATOM 4738 N N . GLN A 1 588 ? 114.924 -1.209 -103.278 1.00 40.16 588 GLN A N 1
ATOM 4739 C CA . GLN A 1 588 ? 115.843 -2.077 -102.518 1.00 40.16 588 GLN A CA 1
ATOM 4740 C C . GLN A 1 588 ? 115.585 -2.375 -101.011 1.00 40.16 588 GLN A C 1
ATOM 4742 O O . GLN A 1 588 ? 115.684 -1.516 -100.148 1.00 40.16 588 GLN A O 1
ATOM 4747 N N . TYR A 1 589 ? 115.389 -3.677 -100.721 1.00 45.88 589 TYR A N 1
ATOM 4748 C CA . TYR A 1 589 ? 115.498 -4.400 -99.431 1.00 45.88 589 TYR A CA 1
ATOM 4749 C C . TYR A 1 589 ? 114.807 -3.795 -98.184 1.00 45.88 589 TYR A C 1
ATOM 4751 O O . TYR A 1 589 ? 115.424 -3.106 -97.381 1.00 45.88 589 TYR A O 1
ATOM 4759 N N . GLY A 1 590 ? 113.551 -4.196 -97.928 1.00 47.12 590 GLY A N 1
ATOM 4760 C CA . GLY A 1 590 ? 112.887 -3.939 -96.633 1.00 47.12 590 GLY A CA 1
ATOM 4761 C C . GLY A 1 590 ? 111.420 -4.378 -96.496 1.00 47.12 590 GLY A C 1
ATOM 4762 O O . GLY A 1 590 ? 110.702 -3.858 -95.650 1.00 47.12 590 GLY A O 1
ATOM 4763 N N . SER A 1 591 ? 110.931 -5.308 -97.323 1.00 50.91 591 SER A N 1
ATOM 4764 C CA . SER A 1 591 ? 109.484 -5.550 -97.514 1.00 50.91 591 SER A CA 1
ATOM 4765 C C . SER A 1 591 ? 108.826 -6.609 -96.607 1.00 50.91 591 SER A C 1
ATOM 4767 O O . SER A 1 591 ? 107.730 -7.068 -96.910 1.00 50.91 591 SER A O 1
ATOM 4769 N N . ILE A 1 592 ? 109.441 -6.995 -95.482 1.00 49.38 592 ILE A N 1
ATOM 4770 C CA . ILE A 1 592 ? 108.847 -7.993 -94.561 1.00 49.38 592 ILE A CA 1
ATOM 4771 C C . ILE A 1 592 ? 108.138 -7.317 -93.363 1.00 49.38 592 ILE A C 1
ATOM 4773 O O . ILE A 1 592 ? 107.018 -7.687 -93.031 1.00 49.38 592 ILE A O 1
ATOM 4777 N N . SER A 1 593 ? 108.673 -6.214 -92.818 1.00 52.41 593 SER A N 1
ATOM 4778 C CA . SER A 1 593 ? 108.083 -5.501 -91.659 1.00 52.41 593 SER A CA 1
ATOM 4779 C C . SER A 1 593 ? 106.719 -4.832 -91.948 1.00 52.41 593 SER A C 1
ATOM 4781 O O . SER A 1 593 ? 105.813 -4.838 -91.115 1.00 52.41 593 SER A O 1
ATOM 4783 N N . SER A 1 594 ? 106.519 -4.310 -93.165 1.00 60.25 594 SER A N 1
ATOM 4784 C CA . SER A 1 594 ? 105.257 -3.667 -93.577 1.00 60.25 594 SER A CA 1
ATOM 4785 C C . SER A 1 594 ? 104.105 -4.668 -93.760 1.00 60.25 594 SER A C 1
ATOM 4787 O O . SER A 1 594 ? 102.952 -4.361 -93.458 1.00 60.25 594 SER A O 1
ATOM 4789 N N . VAL A 1 595 ? 104.405 -5.885 -94.222 1.00 65.69 595 VAL A N 1
ATOM 4790 C CA . VAL A 1 595 ? 103.400 -6.940 -94.418 1.00 65.69 595 VAL A CA 1
ATOM 4791 C C . VAL A 1 595 ? 102.956 -7.516 -93.074 1.00 65.69 595 VAL A C 1
ATOM 4793 O O . VAL A 1 595 ? 101.757 -7.706 -92.868 1.00 65.69 595 VAL A O 1
ATOM 4796 N N . ASP A 1 596 ? 103.881 -7.702 -92.132 1.00 67.81 596 ASP A N 1
ATOM 4797 C CA . ASP A 1 596 ? 103.570 -8.198 -90.789 1.00 67.81 596 ASP A CA 1
ATOM 4798 C C . ASP A 1 596 ? 102.741 -7.199 -89.970 1.00 67.81 596 ASP A C 1
ATOM 4800 O O . ASP A 1 596 ? 101.788 -7.602 -89.303 1.00 67.81 596 ASP A O 1
ATOM 4804 N N . ALA A 1 597 ? 103.006 -5.892 -90.089 1.00 70.44 597 ALA A N 1
ATOM 4805 C CA . ALA A 1 597 ? 102.187 -4.849 -89.464 1.00 70.44 597 ALA A CA 1
ATOM 4806 C C . ALA A 1 597 ? 100.755 -4.799 -90.037 1.00 70.44 597 ALA A C 1
ATOM 4808 O O . ALA A 1 597 ? 99.783 -4.686 -89.288 1.00 70.44 597 ALA A O 1
ATOM 4809 N N . VAL A 1 598 ? 100.600 -4.951 -91.358 1.00 75.62 598 VAL A N 1
ATOM 4810 C CA . VAL A 1 598 ? 99.281 -5.045 -92.012 1.00 75.62 598 VAL A CA 1
ATOM 4811 C C . VAL A 1 598 ? 98.546 -6.321 -91.601 1.00 75.62 598 VAL A C 1
ATOM 4813 O O . VAL A 1 598 ? 97.339 -6.284 -91.363 1.00 75.62 598 VAL A O 1
ATOM 4816 N N . ASN A 1 599 ? 99.251 -7.446 -91.482 1.00 78.94 599 ASN A N 1
ATOM 4817 C CA . ASN A 1 599 ? 98.671 -8.711 -91.034 1.00 78.94 599 ASN A CA 1
ATOM 4818 C C . ASN A 1 599 ? 98.273 -8.671 -89.548 1.00 78.94 599 ASN A C 1
ATOM 4820 O O . ASN A 1 599 ? 97.210 -9.185 -89.194 1.00 78.94 599 ASN A O 1
ATOM 4824 N N . ALA A 1 600 ? 99.061 -8.016 -88.690 1.00 79.38 600 ALA A N 1
ATOM 4825 C CA . ALA A 1 600 ? 98.722 -7.777 -87.288 1.00 79.38 600 ALA A CA 1
ATOM 4826 C C . ALA A 1 600 ? 97.482 -6.877 -87.150 1.00 79.38 600 ALA A C 1
ATOM 4828 O O . ALA A 1 600 ? 96.547 -7.240 -86.439 1.00 79.38 600 ALA A O 1
ATOM 4829 N N . LEU A 1 601 ? 97.409 -5.774 -87.909 1.00 80.56 601 LEU A N 1
ATOM 4830 C CA . LEU A 1 601 ? 96.228 -4.901 -87.948 1.00 80.56 601 LEU A CA 1
ATOM 4831 C C . LEU A 1 601 ? 94.982 -5.620 -88.479 1.00 80.56 601 LEU A C 1
ATOM 4833 O O . LEU A 1 601 ? 93.894 -5.402 -87.953 1.00 80.56 601 LEU A O 1
ATOM 4837 N N . ARG A 1 602 ? 95.120 -6.510 -89.471 1.00 83.25 602 ARG A N 1
ATOM 4838 C CA . ARG A 1 602 ? 94.014 -7.359 -89.954 1.00 83.25 602 ARG A CA 1
ATOM 4839 C C . ARG A 1 602 ? 93.530 -8.332 -88.883 1.00 83.25 602 ARG A C 1
ATOM 4841 O O . ARG A 1 602 ? 92.332 -8.405 -88.637 1.00 83.25 602 ARG A O 1
ATOM 4848 N N . LYS A 1 603 ? 94.443 -9.026 -88.199 1.00 85.12 603 LYS A N 1
ATOM 4849 C CA . LYS A 1 603 ? 94.096 -9.933 -87.094 1.00 85.12 603 LYS A CA 1
ATOM 4850 C C . LYS A 1 603 ? 93.411 -9.183 -85.947 1.00 85.12 603 LYS A C 1
ATOM 4852 O O . LYS A 1 603 ? 92.428 -9.671 -85.390 1.00 85.12 603 LYS A O 1
ATOM 4857 N N . ASP A 1 604 ? 93.885 -7.982 -85.630 1.00 83.81 604 ASP A N 1
ATOM 4858 C CA . ASP A 1 604 ? 93.282 -7.122 -84.615 1.00 83.81 604 ASP A CA 1
ATOM 4859 C C . ASP A 1 604 ? 91.915 -6.585 -85.042 1.00 83.81 604 ASP A C 1
ATOM 4861 O O . ASP A 1 604 ? 91.011 -6.538 -84.204 1.00 83.81 604 ASP A O 1
ATOM 4865 N N . LEU A 1 605 ? 91.742 -6.223 -86.315 1.00 86.12 605 LEU A N 1
ATOM 4866 C CA . LEU A 1 605 ? 90.463 -5.824 -86.903 1.00 86.12 605 LEU A CA 1
ATOM 4867 C C . LEU A 1 605 ? 89.450 -6.972 -86.834 1.00 86.12 605 LEU A C 1
ATOM 4869 O O . LEU A 1 605 ? 88.342 -6.782 -86.331 1.00 86.12 605 LEU A O 1
ATOM 4873 N N . ASP A 1 606 ? 89.842 -8.174 -87.253 1.00 86.62 606 ASP A N 1
ATOM 4874 C CA . ASP A 1 606 ? 88.998 -9.367 -87.192 1.00 86.62 606 ASP A CA 1
ATOM 4875 C C . ASP A 1 606 ? 88.649 -9.727 -85.739 1.00 86.62 606 ASP A C 1
ATOM 4877 O O . ASP A 1 606 ? 87.506 -10.080 -85.437 1.00 86.62 606 ASP A O 1
ATOM 4881 N N . SER A 1 607 ? 89.581 -9.534 -84.796 1.00 88.00 607 SER A N 1
ATOM 4882 C CA . SER A 1 607 ? 89.309 -9.701 -83.363 1.00 88.00 607 SER A CA 1
ATOM 4883 C C . SER A 1 607 ? 88.291 -8.681 -82.830 1.00 88.00 607 SER A C 1
ATOM 4885 O O . SER A 1 607 ? 87.427 -9.036 -82.025 1.00 88.00 607 SER A O 1
ATOM 4887 N N . THR A 1 608 ? 88.342 -7.419 -83.281 1.00 85.38 608 THR A N 1
ATOM 4888 C CA . THR A 1 608 ? 87.331 -6.403 -82.941 1.00 85.38 608 THR A CA 1
ATOM 4889 C C . THR A 1 608 ? 85.989 -6.678 -83.606 1.00 85.38 608 THR A C 1
ATOM 4891 O O . THR A 1 608 ? 84.973 -6.514 -82.939 1.00 85.38 608 THR A O 1
ATOM 4894 N N . ARG A 1 609 ? 85.965 -7.184 -84.846 1.00 88.31 609 ARG A N 1
ATOM 4895 C CA . ARG A 1 609 ? 84.727 -7.586 -85.536 1.00 88.31 609 ARG A CA 1
ATOM 4896 C C . ARG A 1 609 ? 84.042 -8.727 -84.801 1.00 88.31 609 ARG A C 1
ATOM 4898 O O . ARG A 1 609 ? 82.841 -8.676 -84.566 1.00 88.31 609 ARG A O 1
ATOM 4905 N N . LEU A 1 610 ? 84.813 -9.720 -84.358 1.00 89.81 610 LEU A N 1
ATOM 4906 C CA . LEU A 1 610 ? 84.282 -10.823 -83.565 1.00 89.81 610 LEU A CA 1
ATOM 4907 C C . LEU A 1 610 ? 83.750 -10.353 -82.201 1.00 89.81 610 LEU A C 1
ATOM 4909 O O . LEU A 1 610 ? 82.724 -10.857 -81.750 1.00 89.81 610 LEU A O 1
ATOM 4913 N N . ARG A 1 611 ? 84.419 -9.396 -81.539 1.00 88.31 611 ARG A N 1
ATOM 4914 C CA . ARG A 1 611 ? 83.926 -8.797 -80.282 1.00 88.31 611 ARG A CA 1
ATOM 4915 C C . ARG A 1 611 ? 82.642 -7.989 -80.486 1.00 88.31 611 ARG A C 1
ATOM 4917 O O . ARG A 1 611 ? 81.726 -8.150 -79.686 1.00 88.31 611 ARG A O 1
ATOM 4924 N N . CYS A 1 612 ? 82.563 -7.193 -81.553 1.00 89.56 612 CYS A N 1
ATOM 4925 C CA . CYS A 1 612 ? 81.368 -6.428 -81.916 1.00 89.56 612 CYS A CA 1
ATOM 4926 C C . CYS A 1 612 ? 80.185 -7.368 -82.166 1.00 89.56 612 CYS A C 1
ATOM 4928 O O . CYS A 1 612 ? 79.184 -7.286 -81.464 1.00 89.56 612 CYS A O 1
ATOM 4930 N N . LYS A 1 613 ? 80.380 -8.383 -83.018 1.00 90.81 613 LYS A N 1
ATOM 4931 C CA . LYS A 1 613 ? 79.364 -9.401 -83.311 1.00 90.81 613 LYS A CA 1
ATOM 4932 C C . LYS A 1 613 ? 78.875 -10.140 -82.059 1.00 90.81 613 LYS A C 1
ATOM 4934 O O . LYS A 1 613 ? 77.680 -10.299 -81.864 1.00 90.81 613 LYS A O 1
ATOM 4939 N N . LYS A 1 614 ? 79.782 -10.545 -81.160 1.00 90.31 614 LYS A N 1
ATOM 4940 C CA . LYS A 1 614 ? 79.395 -11.168 -79.876 1.00 90.31 614 LYS A CA 1
ATOM 4941 C C . LYS A 1 614 ? 78.575 -10.226 -78.987 1.00 90.31 614 LYS A C 1
ATOM 4943 O O . LYS A 1 614 ? 77.695 -10.688 -78.268 1.00 90.31 614 LYS A O 1
ATOM 4948 N N . SER A 1 615 ? 78.882 -8.930 -79.005 1.00 88.69 615 SER A N 1
ATOM 4949 C CA . SER A 1 615 ? 78.134 -7.919 -78.255 1.00 88.69 615 SER A CA 1
ATOM 4950 C C . SER A 1 615 ? 76.764 -7.638 -78.882 1.00 88.69 615 SER A C 1
ATOM 4952 O O . SER A 1 615 ? 75.799 -7.463 -78.146 1.00 88.69 615 SER A O 1
ATOM 4954 N N . GLU A 1 616 ? 76.656 -7.648 -80.213 1.00 88.44 616 GLU A N 1
ATOM 4955 C CA . GLU A 1 616 ? 75.393 -7.553 -80.962 1.00 88.44 616 GLU A CA 1
ATOM 4956 C C . GLU A 1 616 ? 74.482 -8.759 -80.692 1.00 88.44 616 GLU A C 1
ATOM 4958 O O . GLU A 1 616 ? 73.309 -8.583 -80.366 1.00 88.44 616 GLU A O 1
ATOM 4963 N N . ASP A 1 617 ? 75.024 -9.980 -80.721 1.00 90.75 617 ASP A N 1
ATOM 4964 C CA . ASP A 1 617 ? 74.280 -11.193 -80.364 1.00 90.75 617 ASP A CA 1
ATOM 4965 C C . ASP A 1 617 ? 73.783 -11.122 -78.902 1.00 90.75 617 ASP A C 1
ATOM 4967 O O . ASP A 1 617 ? 72.631 -11.444 -78.601 1.00 90.75 617 ASP A O 1
ATOM 4971 N N . ALA A 1 618 ? 74.622 -10.628 -77.980 1.00 90.19 618 ALA A N 1
ATOM 4972 C CA . ALA A 1 618 ? 74.237 -10.407 -76.583 1.00 90.19 618 ALA A CA 1
ATOM 4973 C C . ALA A 1 618 ? 73.177 -9.301 -76.419 1.00 90.19 618 ALA A C 1
ATOM 4975 O O . ALA A 1 618 ? 72.331 -9.389 -75.524 1.00 90.19 618 ALA A O 1
ATOM 4976 N N . LEU A 1 619 ? 73.202 -8.272 -77.271 1.00 91.44 619 LEU A N 1
ATOM 4977 C CA . LEU A 1 619 ? 72.186 -7.225 -77.304 1.00 91.44 619 LEU A CA 1
ATOM 4978 C C . LEU A 1 619 ? 70.836 -7.794 -77.745 1.00 91.44 619 LEU A C 1
ATOM 4980 O O . LEU A 1 619 ? 69.840 -7.544 -77.070 1.00 91.44 619 LEU A O 1
ATOM 4984 N N . LEU A 1 620 ? 70.808 -8.606 -78.806 1.00 90.88 620 LEU A N 1
ATOM 4985 C CA . LEU A 1 620 ? 69.585 -9.253 -79.293 1.00 90.88 620 LEU A CA 1
ATOM 4986 C C . LEU A 1 620 ? 68.933 -10.131 -78.214 1.00 90.88 620 LEU A C 1
ATOM 4988 O O . LEU A 1 620 ? 67.718 -10.075 -78.019 1.00 90.88 620 LEU A O 1
ATOM 4992 N N . GLU A 1 621 ? 69.719 -10.900 -77.457 1.00 90.19 621 GLU A N 1
ATOM 4993 C CA . GLU A 1 621 ? 69.193 -11.700 -76.339 1.00 90.19 621 GLU A CA 1
ATOM 4994 C C . GLU A 1 621 ? 68.659 -10.837 -75.179 1.00 90.19 621 GLU A C 1
ATOM 4996 O O . GLU A 1 621 ? 67.638 -11.161 -74.557 1.00 90.19 621 GLU A O 1
ATOM 5001 N N . ARG A 1 622 ? 69.282 -9.685 -74.903 1.00 88.75 622 ARG A N 1
ATOM 5002 C CA . ARG A 1 622 ? 68.754 -8.735 -73.910 1.00 88.75 622 ARG A CA 1
ATOM 5003 C C . ARG A 1 622 ? 67.493 -8.025 -74.382 1.00 88.75 622 ARG A C 1
ATOM 5005 O O . ARG A 1 622 ? 66.577 -7.850 -73.581 1.00 88.75 622 ARG A O 1
ATOM 5012 N N . GLU A 1 623 ? 67.392 -7.680 -75.661 1.00 90.12 623 GLU A N 1
ATOM 5013 C CA . GLU A 1 623 ? 66.177 -7.101 -76.239 1.00 90.12 623 GLU A CA 1
ATOM 5014 C C . GLU A 1 623 ? 65.001 -8.089 -76.180 1.00 90.12 623 GLU A C 1
ATOM 5016 O O . GLU A 1 623 ? 63.894 -7.693 -75.802 1.00 90.12 623 GLU A O 1
ATOM 5021 N N . LYS A 1 624 ? 65.244 -9.390 -76.406 1.00 91.75 624 LYS A N 1
ATOM 5022 C CA . LYS A 1 624 ? 64.249 -10.450 -76.144 1.00 91.75 624 LYS A CA 1
ATOM 5023 C C . LYS A 1 624 ? 63.831 -10.494 -74.671 1.00 91.75 624 LYS A C 1
ATOM 5025 O O . LYS A 1 624 ? 62.641 -10.588 -74.374 1.00 91.75 624 LYS A O 1
ATOM 5030 N N . THR A 1 625 ? 64.786 -10.387 -73.746 1.00 91.38 625 THR A N 1
ATOM 5031 C CA . THR A 1 625 ? 64.512 -10.388 -72.296 1.00 91.38 625 THR A CA 1
ATOM 5032 C C . THR A 1 625 ? 63.676 -9.172 -71.870 1.00 91.38 625 THR A C 1
ATOM 5034 O O . THR A 1 625 ? 62.712 -9.316 -71.120 1.00 91.38 625 THR A O 1
ATOM 5037 N N . ILE A 1 626 ? 63.979 -7.977 -72.390 1.00 91.12 626 ILE A N 1
ATOM 5038 C CA . ILE A 1 626 ? 63.189 -6.756 -72.156 1.00 91.12 626 ILE A CA 1
ATOM 5039 C C . ILE A 1 626 ? 61.762 -6.927 -72.673 1.00 91.12 626 ILE A C 1
ATOM 5041 O O . ILE A 1 626 ? 60.814 -6.539 -71.991 1.00 91.12 626 ILE A O 1
ATOM 5045 N N . LEU A 1 627 ? 61.588 -7.522 -73.856 1.00 92.19 627 LEU A N 1
ATOM 5046 C CA . LEU A 1 627 ? 60.261 -7.772 -74.413 1.00 92.19 627 LEU A CA 1
ATOM 5047 C C . LEU A 1 627 ? 59.446 -8.722 -73.520 1.00 92.19 627 LEU A C 1
ATOM 5049 O O . LEU A 1 627 ? 58.274 -8.463 -73.253 1.00 92.19 627 LEU A O 1
ATOM 5053 N N . GLN A 1 628 ? 60.075 -9.776 -72.992 1.00 91.56 628 GLN A N 1
ATOM 5054 C CA . GLN A 1 628 ? 59.432 -10.686 -72.039 1.00 91.56 628 GLN A CA 1
ATOM 5055 C C . GLN A 1 628 ? 59.040 -9.981 -70.733 1.00 91.56 628 GLN A C 1
ATOM 5057 O O . GLN A 1 628 ? 57.939 -10.206 -70.233 1.00 91.56 628 GLN A O 1
ATOM 5062 N N . LEU A 1 629 ? 59.902 -9.117 -70.186 1.00 90.62 629 LEU A N 1
ATOM 5063 C CA . LEU A 1 629 ? 59.599 -8.341 -68.977 1.00 90.62 629 LEU A CA 1
ATOM 5064 C C . LEU A 1 629 ? 58.475 -7.321 -69.210 1.00 90.62 629 LEU A C 1
ATOM 5066 O O . LEU A 1 629 ? 57.610 -7.181 -68.352 1.00 90.62 629 LEU A O 1
ATOM 5070 N N . ARG A 1 630 ? 58.426 -6.671 -70.380 1.00 91.06 630 ARG A N 1
ATOM 5071 C CA . ARG A 1 630 ? 57.319 -5.775 -70.765 1.00 91.06 630 ARG A CA 1
ATOM 5072 C C . ARG A 1 630 ? 55.985 -6.507 -70.857 1.00 91.06 630 ARG A C 1
ATOM 5074 O O . ARG A 1 630 ? 54.985 -5.991 -70.370 1.00 91.06 630 ARG A O 1
ATOM 5081 N N . ASN A 1 631 ? 55.972 -7.707 -71.436 1.00 91.25 631 ASN A N 1
ATOM 5082 C CA . ASN A 1 631 ? 54.759 -8.524 -71.496 1.00 91.25 631 ASN A CA 1
ATOM 5083 C C . ASN A 1 631 ? 54.305 -8.945 -70.091 1.00 91.25 631 ASN A C 1
ATOM 5085 O O . ASN A 1 631 ? 53.143 -8.758 -69.754 1.00 91.25 631 ASN A O 1
ATOM 5089 N N . LYS A 1 632 ? 55.230 -9.404 -69.235 1.00 90.56 632 LYS A N 1
ATOM 5090 C CA . LYS A 1 632 ? 54.919 -9.737 -67.833 1.00 90.56 632 LYS A CA 1
ATOM 5091 C C . LYS A 1 632 ? 54.383 -8.539 -67.044 1.00 90.56 632 LYS A C 1
ATOM 5093 O O . LYS A 1 632 ? 53.463 -8.711 -66.253 1.00 90.56 632 LYS A O 1
ATOM 5098 N N . LEU A 1 633 ? 54.947 -7.345 -67.252 1.00 89.50 633 LEU A N 1
ATOM 5099 C CA . LEU A 1 633 ? 54.476 -6.114 -66.613 1.00 89.50 633 LEU A CA 1
ATOM 5100 C C . LEU A 1 633 ? 53.037 -5.798 -67.038 1.00 89.50 633 LEU A C 1
ATOM 5102 O O . LEU A 1 633 ? 52.196 -5.548 -66.183 1.00 89.50 633 LEU A O 1
ATOM 5106 N N . LYS A 1 634 ? 52.745 -5.894 -68.341 1.00 90.44 634 LYS A N 1
ATOM 5107 C CA . LYS A 1 634 ? 51.402 -5.680 -68.888 1.00 90.44 634 LYS A CA 1
ATOM 5108 C C . LYS A 1 634 ? 50.385 -6.684 -68.338 1.00 90.44 634 LYS A C 1
ATOM 5110 O O . LYS A 1 634 ? 49.313 -6.282 -67.899 1.00 90.44 634 LYS A O 1
ATOM 5115 N N . ASP A 1 635 ? 50.732 -7.970 -68.303 1.00 89.69 635 ASP A N 1
ATOM 5116 C CA . ASP A 1 635 ? 49.848 -9.011 -67.766 1.00 89.69 635 ASP A CA 1
ATOM 5117 C C . ASP A 1 635 ? 49.521 -8.761 -66.281 1.00 89.69 635 ASP A C 1
ATOM 5119 O O . ASP A 1 635 ? 48.385 -8.949 -65.844 1.00 89.69 635 ASP A O 1
ATOM 5123 N N . LYS A 1 636 ? 50.507 -8.299 -65.499 1.00 86.69 636 LYS A N 1
ATOM 5124 C CA . LYS A 1 636 ? 50.329 -7.943 -64.083 1.00 86.69 636 LYS A CA 1
ATOM 5125 C C . LYS A 1 636 ? 49.490 -6.680 -63.899 1.00 86.69 636 LYS A C 1
ATOM 5127 O O . LYS A 1 636 ? 48.625 -6.653 -63.025 1.00 86.69 636 LYS A O 1
ATOM 5132 N N . GLU A 1 637 ? 49.685 -5.672 -64.744 1.00 88.88 637 GLU A N 1
ATOM 5133 C CA . GLU A 1 637 ? 48.884 -4.445 -64.753 1.00 88.88 637 GLU A CA 1
ATOM 5134 C C . GLU A 1 637 ? 47.409 -4.741 -65.083 1.00 88.88 637 GLU A C 1
ATOM 5136 O O . GLU A 1 637 ? 46.501 -4.232 -64.423 1.00 88.88 637 GLU A O 1
ATOM 5141 N N . ASP A 1 638 ? 47.149 -5.654 -66.023 1.00 88.75 638 ASP A N 1
ATOM 5142 C CA . ASP A 1 638 ? 45.796 -6.104 -66.359 1.00 88.75 638 ASP A CA 1
ATOM 5143 C C . ASP A 1 638 ? 45.112 -6.840 -65.192 1.00 88.75 638 ASP A C 1
ATOM 5145 O O . ASP A 1 638 ? 43.922 -6.629 -64.934 1.00 88.75 638 ASP A O 1
ATOM 5149 N N . VAL A 1 639 ? 45.841 -7.692 -64.459 1.00 89.06 639 VAL A N 1
ATOM 5150 C CA . VAL A 1 639 ? 45.320 -8.374 -63.256 1.00 89.06 639 VAL A CA 1
ATOM 5151 C C . VAL A 1 639 ? 45.008 -7.365 -62.147 1.00 89.06 639 VAL A C 1
ATOM 5153 O O . VAL A 1 639 ? 43.908 -7.396 -61.590 1.00 89.06 639 VAL A O 1
ATOM 5156 N N . MET A 1 640 ? 45.920 -6.427 -61.888 1.00 88.25 640 MET A N 1
ATOM 5157 C CA . MET A 1 640 ? 45.735 -5.325 -60.938 1.00 88.25 640 MET A CA 1
ATOM 5158 C C . MET A 1 640 ? 44.489 -4.492 -61.248 1.00 88.25 640 MET A C 1
ATOM 5160 O O . MET A 1 640 ? 43.671 -4.223 -60.366 1.00 88.25 640 MET A O 1
ATOM 5164 N N . ASN A 1 641 ? 44.285 -4.136 -62.516 1.00 88.06 641 ASN A N 1
ATOM 5165 C CA . ASN A 1 641 ? 43.120 -3.368 -62.947 1.00 88.06 641 ASN A CA 1
ATOM 5166 C C . ASN A 1 641 ? 41.804 -4.136 -62.737 1.00 88.06 641 ASN A C 1
ATOM 5168 O O . ASN A 1 641 ? 40.799 -3.543 -62.328 1.00 88.06 641 ASN A O 1
ATOM 5172 N N . ARG A 1 642 ? 41.795 -5.458 -62.956 1.00 89.62 642 ARG A N 1
ATOM 5173 C CA . ARG A 1 642 ? 40.619 -6.307 -62.686 1.00 89.62 642 ARG A CA 1
ATOM 5174 C C . ARG A 1 642 ? 40.303 -6.383 -61.193 1.00 89.62 642 ARG A C 1
ATOM 5176 O O . ARG A 1 642 ? 39.140 -6.212 -60.828 1.00 89.62 642 ARG A O 1
ATOM 5183 N N . LEU A 1 643 ? 41.311 -6.591 -60.341 1.00 86.56 643 LEU A N 1
ATOM 5184 C CA . LEU A 1 643 ? 41.140 -6.616 -58.882 1.00 86.56 643 LEU A CA 1
ATOM 5185 C C . LEU A 1 643 ? 40.669 -5.257 -58.352 1.00 86.56 643 LEU A C 1
ATOM 5187 O O . LEU A 1 643 ? 39.693 -5.197 -57.610 1.00 86.56 643 LEU A O 1
ATOM 5191 N N . SER A 1 644 ? 41.267 -4.158 -58.820 1.00 87.62 644 SER A N 1
ATOM 5192 C CA . SER A 1 644 ? 40.856 -2.797 -58.451 1.00 87.62 644 SER A CA 1
ATOM 5193 C C . SER A 1 644 ? 39.413 -2.493 -58.872 1.00 87.62 644 SER A C 1
ATOM 5195 O O . SER A 1 644 ? 38.648 -1.900 -58.112 1.00 87.62 644 SER A O 1
ATOM 5197 N N . THR A 1 645 ? 38.997 -2.943 -60.060 1.00 87.50 645 THR A N 1
ATOM 5198 C CA . THR A 1 645 ? 37.608 -2.792 -60.523 1.00 87.50 645 THR A CA 1
ATOM 5199 C C . THR A 1 645 ? 36.646 -3.612 -59.667 1.00 87.50 645 THR A C 1
ATOM 5201 O O . THR A 1 645 ? 35.587 -3.113 -59.292 1.00 87.50 645 THR A O 1
ATOM 5204 N N . ARG A 1 646 ? 37.019 -4.845 -59.305 1.00 88.31 646 ARG A N 1
ATOM 5205 C CA . ARG A 1 646 ? 36.216 -5.707 -58.429 1.00 88.31 646 ARG A CA 1
ATOM 5206 C C . ARG A 1 646 ? 36.077 -5.118 -57.023 1.00 88.31 646 ARG A C 1
ATOM 5208 O O . ARG A 1 646 ? 34.976 -5.125 -56.481 1.00 88.31 646 ARG A O 1
ATOM 5215 N N . LEU A 1 647 ? 37.151 -4.556 -56.470 1.00 85.25 647 LEU A N 1
ATOM 5216 C CA . LEU A 1 647 ? 37.134 -3.873 -55.177 1.00 85.25 647 LEU A CA 1
ATOM 5217 C C . LEU A 1 647 ? 36.237 -2.626 -55.220 1.00 85.25 647 LEU A C 1
ATOM 5219 O O . LEU A 1 647 ? 35.382 -2.462 -54.358 1.00 85.25 647 LEU A O 1
ATOM 5223 N N . LYS A 1 648 ? 36.334 -1.804 -56.273 1.00 85.69 648 LYS A N 1
ATOM 5224 C CA . LYS A 1 648 ? 35.437 -0.649 -56.471 1.00 85.69 648 LYS A CA 1
ATOM 5225 C C . LYS A 1 648 ? 33.972 -1.061 -56.583 1.00 85.69 648 LYS A C 1
ATOM 5227 O O . LYS A 1 648 ? 33.128 -0.463 -55.930 1.00 85.69 648 LYS A O 1
ATOM 5232 N N . GLN A 1 649 ? 33.668 -2.105 -57.352 1.00 84.62 649 GLN A N 1
ATOM 5233 C CA . GLN A 1 649 ? 32.307 -2.642 -57.454 1.00 84.62 649 GLN A CA 1
ATOM 5234 C C . GLN A 1 649 ? 31.797 -3.155 -56.106 1.00 84.62 649 GLN A C 1
ATOM 5236 O O . GLN A 1 649 ? 30.640 -2.938 -55.761 1.00 84.62 649 GLN A O 1
ATOM 5241 N N . TYR A 1 650 ? 32.653 -3.810 -55.322 1.00 81.00 650 TYR A N 1
ATOM 5242 C CA . TYR A 1 650 ? 32.317 -4.260 -53.977 1.00 81.00 650 TYR A CA 1
ATOM 5243 C C . TYR A 1 650 ? 32.028 -3.084 -53.033 1.00 81.00 650 TYR A C 1
ATOM 5245 O O . TYR A 1 650 ? 31.032 -3.097 -52.306 1.00 81.00 650 TYR A O 1
ATOM 5253 N N . GLU A 1 651 ? 32.861 -2.044 -53.064 1.00 79.56 651 GLU A N 1
ATOM 5254 C CA . GLU A 1 651 ? 32.674 -0.831 -52.268 1.00 79.56 651 GLU A CA 1
ATOM 5255 C C . GLU A 1 651 ? 31.422 -0.057 -52.684 1.00 79.56 651 GLU A C 1
ATOM 5257 O O . GLU A 1 651 ? 30.684 0.403 -51.818 1.00 79.56 651 GLU A O 1
ATOM 5262 N N . GLU A 1 652 ? 31.130 0.041 -53.981 1.00 79.81 652 GLU A N 1
ATOM 5263 C CA . GLU A 1 652 ? 29.919 0.675 -54.503 1.00 79.81 652 GLU A CA 1
ATOM 5264 C C . GLU A 1 652 ? 28.659 -0.123 -54.156 1.00 79.81 652 GLU A C 1
ATOM 5266 O O . GLU A 1 652 ? 27.711 0.456 -53.624 1.00 79.81 652 GLU A O 1
ATOM 5271 N N . ASN A 1 653 ? 28.655 -1.444 -54.353 1.00 77.12 653 ASN A N 1
ATOM 5272 C CA . ASN A 1 653 ? 27.530 -2.309 -53.986 1.00 77.12 653 ASN A CA 1
ATOM 5273 C C . ASN A 1 653 ? 27.232 -2.229 -52.482 1.00 77.12 653 ASN A C 1
ATOM 5275 O O . ASN A 1 653 ? 26.078 -2.073 -52.084 1.00 77.12 653 ASN A O 1
ATOM 5279 N N . ASN A 1 654 ? 28.263 -2.233 -51.633 1.00 68.00 654 ASN A N 1
ATOM 5280 C CA . ASN A 1 654 ? 28.089 -2.055 -50.191 1.00 68.00 654 ASN A CA 1
ATOM 5281 C C . ASN A 1 654 ? 27.739 -0.615 -49.800 1.00 68.00 654 ASN A C 1
ATOM 5283 O O . ASN A 1 654 ? 27.068 -0.393 -48.791 1.00 68.00 654 ASN A O 1
ATOM 5287 N N . ARG A 1 655 ? 28.149 0.382 -50.590 1.00 68.75 655 ARG A N 1
ATOM 5288 C CA . ARG A 1 655 ? 27.724 1.770 -50.399 1.00 68.75 655 ARG A CA 1
ATOM 5289 C C . ARG A 1 655 ? 26.238 1.925 -50.694 1.00 68.75 655 ARG A C 1
ATOM 5291 O O . ARG A 1 655 ? 25.588 2.631 -49.937 1.00 68.75 655 ARG A O 1
ATOM 5298 N N . PHE A 1 656 ? 25.697 1.252 -51.711 1.00 58.56 656 PHE A N 1
ATOM 5299 C CA . PHE A 1 656 ? 24.253 1.199 -51.965 1.00 58.56 656 PHE A CA 1
ATOM 5300 C C . PHE A 1 656 ? 23.500 0.527 -50.810 1.00 58.56 656 PHE A C 1
ATOM 5302 O O . PHE A 1 656 ? 22.578 1.135 -50.276 1.00 58.56 656 PHE A O 1
ATOM 5309 N N . VAL A 1 657 ? 23.982 -0.618 -50.313 1.00 58.97 657 VAL A N 1
ATOM 5310 C CA . VAL A 1 657 ? 23.395 -1.296 -49.137 1.00 58.97 657 VAL A CA 1
ATOM 5311 C C . VAL A 1 657 ? 23.431 -0.411 -47.878 1.00 58.97 657 VAL A C 1
ATOM 5313 O O . VAL A 1 657 ? 22.464 -0.371 -47.120 1.00 58.97 657 VAL A O 1
ATOM 5316 N N . LYS A 1 658 ? 24.503 0.370 -47.666 1.00 56.12 658 LYS A N 1
ATOM 5317 C CA . LYS A 1 658 ? 24.596 1.357 -46.568 1.00 56.12 658 LYS A CA 1
ATOM 5318 C C . LYS A 1 658 ? 23.711 2.595 -46.773 1.00 56.12 658 LYS A C 1
ATOM 5320 O O . LYS A 1 658 ? 23.354 3.236 -45.788 1.00 56.12 658 LYS A O 1
ATOM 5325 N N . ASN A 1 659 ? 23.369 2.950 -48.015 1.00 51.12 659 ASN A N 1
ATOM 5326 C CA . ASN A 1 659 ? 22.551 4.126 -48.345 1.00 51.12 659 ASN A CA 1
ATOM 5327 C C . ASN A 1 659 ? 21.059 3.810 -48.528 1.00 51.12 659 ASN A C 1
ATOM 5329 O O . ASN A 1 659 ? 20.275 4.718 -48.828 1.00 51.12 659 ASN A O 1
ATOM 5333 N N . ASP A 1 660 ? 20.641 2.554 -48.365 1.00 48.00 660 ASP A N 1
ATOM 5334 C CA . ASP A 1 660 ? 19.282 2.169 -48.701 1.00 48.00 660 ASP A CA 1
ATOM 5335 C C . ASP A 1 660 ? 18.257 2.726 -47.709 1.00 48.00 660 ASP A C 1
ATOM 5337 O O . ASP A 1 660 ? 18.121 2.326 -46.548 1.00 48.00 660 ASP A O 1
ATOM 5341 N N . ARG A 1 661 ? 17.436 3.625 -48.263 1.00 51.09 661 ARG A N 1
ATOM 5342 C CA . ARG A 1 661 ? 16.139 4.111 -47.768 1.00 51.09 661 ARG A CA 1
ATOM 5343 C C . ARG A 1 661 ? 15.245 3.022 -47.153 1.00 51.09 661 ARG A C 1
ATOM 5345 O O . ARG A 1 661 ? 14.340 3.378 -46.405 1.00 51.09 661 ARG A O 1
ATOM 5352 N N . ILE A 1 662 ? 15.495 1.746 -47.444 1.00 52.53 662 ILE A N 1
ATOM 5353 C CA . ILE A 1 662 ? 14.780 0.575 -46.928 1.00 52.53 662 ILE A CA 1
ATOM 5354 C C . ILE A 1 662 ? 15.074 0.377 -45.432 1.00 52.53 662 ILE A C 1
ATOM 5356 O O . ILE A 1 662 ? 14.142 0.427 -44.633 1.00 52.53 662 ILE A O 1
ATOM 5360 N N . TYR A 1 663 ? 16.344 0.309 -45.013 1.00 51.88 663 TYR A N 1
ATOM 5361 C CA . TYR A 1 663 ? 16.695 0.209 -43.588 1.00 51.88 663 TYR A CA 1
ATOM 5362 C C . TYR A 1 663 ? 16.452 1.515 -42.838 1.00 51.88 663 TYR A C 1
ATOM 5364 O O . TYR A 1 663 ? 16.100 1.490 -41.668 1.00 51.88 663 TYR A O 1
ATOM 5372 N N . ALA A 1 664 ? 16.559 2.673 -43.496 1.00 53.62 664 ALA A N 1
ATOM 5373 C CA . ALA A 1 664 ? 16.201 3.942 -42.866 1.00 53.62 664 ALA A CA 1
ATOM 5374 C C . ALA A 1 664 ? 14.683 4.093 -42.653 1.00 53.62 664 ALA A C 1
ATOM 5376 O O . ALA A 1 664 ? 14.282 4.834 -41.758 1.00 53.62 664 ALA A O 1
ATOM 5377 N N . SER A 1 665 ? 13.832 3.469 -43.477 1.00 54.84 665 SER A N 1
ATOM 5378 C CA . SER A 1 665 ? 12.378 3.425 -43.255 1.00 54.84 665 SER A CA 1
ATOM 5379 C C . SER A 1 665 ? 12.037 2.422 -42.163 1.00 54.84 665 SER A C 1
ATOM 5381 O O . SER A 1 665 ? 11.370 2.791 -41.206 1.00 54.84 665 SER A O 1
ATOM 5383 N N . ASP A 1 666 ? 12.586 1.209 -42.242 1.00 54.94 666 ASP A N 1
ATOM 5384 C CA . ASP A 1 666 ? 12.314 0.138 -41.282 1.00 54.94 666 ASP A CA 1
ATOM 5385 C C . ASP A 1 666 ? 12.903 0.445 -39.895 1.00 54.94 666 ASP A C 1
ATOM 5387 O O . ASP A 1 666 ? 12.270 0.191 -38.876 1.00 54.94 666 ASP A O 1
ATOM 5391 N N . ALA A 1 667 ? 14.054 1.125 -39.820 1.00 58.25 667 ALA A N 1
ATOM 5392 C CA . ALA A 1 667 ? 14.592 1.666 -38.572 1.00 58.25 667 ALA A CA 1
ATOM 5393 C C . ALA A 1 667 ? 13.784 2.863 -38.061 1.00 58.25 667 ALA A C 1
ATOM 5395 O O . ALA A 1 667 ? 13.642 3.007 -36.852 1.00 58.25 667 ALA A O 1
ATOM 5396 N N . ARG A 1 668 ? 13.217 3.714 -38.932 1.00 64.12 668 ARG A N 1
ATOM 5397 C CA . ARG A 1 668 ? 12.312 4.796 -38.498 1.00 64.12 668 ARG A CA 1
ATOM 5398 C C . ARG A 1 668 ? 10.999 4.238 -37.964 1.00 64.12 668 ARG A C 1
ATOM 5400 O O . ARG A 1 668 ? 10.517 4.732 -36.950 1.00 64.12 668 ARG A O 1
ATOM 5407 N N . ASP A 1 669 ? 10.442 3.220 -38.603 1.00 65.00 669 ASP A N 1
ATOM 5408 C CA . ASP A 1 669 ? 9.194 2.593 -38.182 1.00 65.00 669 ASP A CA 1
ATOM 5409 C C . ASP A 1 669 ? 9.414 1.704 -36.950 1.00 65.00 669 ASP A C 1
ATOM 5411 O O . ASP A 1 669 ? 8.657 1.815 -35.988 1.00 65.00 669 ASP A O 1
ATOM 5415 N N . SER A 1 670 ? 10.535 0.984 -36.863 1.00 70.19 670 SER A N 1
ATOM 5416 C CA . SER A 1 670 ? 10.972 0.301 -35.637 1.00 70.19 670 SER A CA 1
ATOM 5417 C C . SER A 1 670 ? 11.261 1.284 -34.501 1.00 70.19 670 SER A C 1
ATOM 5419 O O . SER A 1 670 ? 10.858 1.036 -33.372 1.00 70.19 670 SER A O 1
ATOM 5421 N N . HIS A 1 671 ? 11.879 2.442 -34.762 1.00 69.88 671 HIS A N 1
ATOM 5422 C CA . HIS A 1 671 ? 12.061 3.486 -33.746 1.00 69.88 671 HIS A CA 1
ATOM 5423 C C . HIS A 1 671 ? 10.732 4.089 -33.290 1.00 69.88 671 HIS A C 1
ATOM 5425 O O . HIS A 1 671 ? 10.596 4.384 -32.106 1.00 69.88 671 HIS A O 1
ATOM 5431 N N . LYS A 1 672 ? 9.746 4.261 -34.182 1.00 74.75 672 LYS A N 1
ATOM 5432 C CA . LYS A 1 672 ? 8.390 4.687 -33.796 1.00 74.75 672 LYS A CA 1
ATOM 5433 C C . LYS A 1 672 ? 7.696 3.625 -32.949 1.00 74.75 672 LYS A C 1
ATOM 5435 O O . LYS A 1 672 ? 7.085 3.981 -31.950 1.00 74.75 672 LYS A O 1
ATOM 5440 N N . VAL A 1 673 ? 7.821 2.344 -33.301 1.00 75.12 673 VAL A N 1
ATOM 5441 C CA . VAL A 1 673 ? 7.262 1.225 -32.523 1.00 75.12 673 VAL A CA 1
ATOM 5442 C C . VAL A 1 673 ? 7.946 1.120 -31.159 1.00 75.12 673 VAL A C 1
ATOM 5444 O O . VAL A 1 673 ? 7.266 1.047 -30.144 1.00 75.12 673 VAL A O 1
ATOM 5447 N N . ILE A 1 674 ? 9.275 1.214 -31.099 1.00 72.81 674 ILE A N 1
ATOM 5448 C CA . ILE A 1 674 ? 10.042 1.242 -29.846 1.00 72.81 674 ILE A CA 1
ATOM 5449 C C . ILE A 1 674 ? 9.681 2.481 -29.017 1.00 72.81 674 ILE A C 1
ATOM 5451 O O . ILE A 1 674 ? 9.537 2.377 -27.802 1.00 72.81 674 ILE A O 1
ATOM 5455 N N . ALA A 1 675 ? 9.498 3.650 -29.635 1.00 76.31 675 ALA A N 1
ATOM 5456 C CA . ALA A 1 675 ? 9.061 4.859 -28.939 1.00 76.31 675 ALA A CA 1
ATOM 5457 C C . ALA A 1 675 ? 7.634 4.715 -28.387 1.00 76.31 675 ALA A C 1
ATOM 5459 O O . ALA A 1 675 ? 7.399 5.083 -27.237 1.00 76.31 675 ALA A O 1
ATOM 5460 N N . ALA A 1 676 ? 6.715 4.123 -29.155 1.00 79.25 676 ALA A N 1
ATOM 5461 C CA . ALA A 1 676 ? 5.351 3.837 -28.722 1.00 79.25 676 ALA A CA 1
ATOM 5462 C C . ALA A 1 676 ? 5.321 2.815 -27.575 1.00 79.25 676 ALA A C 1
ATOM 5464 O O . ALA A 1 676 ? 4.660 3.055 -26.569 1.00 79.25 676 ALA A O 1
ATOM 5465 N N . LEU A 1 677 ? 6.101 1.731 -27.662 1.00 77.75 677 LEU A N 1
ATOM 5466 C CA . LEU A 1 677 ? 6.238 0.739 -26.590 1.00 77.75 677 LEU A CA 1
ATOM 5467 C C . LEU A 1 677 ? 6.857 1.354 -25.330 1.00 77.75 677 LEU A C 1
ATOM 5469 O O . LEU A 1 677 ? 6.358 1.130 -24.233 1.00 77.75 677 LEU A O 1
ATOM 5473 N N . ARG A 1 678 ? 7.888 2.198 -25.461 1.00 79.69 678 ARG A N 1
ATOM 5474 C CA . ARG A 1 678 ? 8.469 2.938 -24.326 1.00 79.69 678 ARG A CA 1
ATOM 5475 C C . ARG A 1 678 ? 7.469 3.900 -23.689 1.00 79.69 678 ARG A C 1
ATOM 5477 O O . ARG A 1 678 ? 7.455 4.039 -22.469 1.00 79.69 678 ARG A O 1
ATOM 5484 N N . GLN A 1 679 ? 6.635 4.558 -24.492 1.00 82.06 679 GLN A N 1
ATOM 5485 C CA . GLN A 1 679 ? 5.571 5.426 -23.993 1.00 82.06 679 GLN A CA 1
ATOM 5486 C C . GLN A 1 679 ? 4.483 4.617 -23.274 1.00 82.06 679 GLN A C 1
ATOM 5488 O O . GLN A 1 679 ? 4.020 5.033 -22.218 1.00 82.06 679 GLN A O 1
ATOM 5493 N N . GLN A 1 680 ? 4.139 3.438 -23.790 1.00 81.88 680 GLN A N 1
ATOM 5494 C CA . GLN A 1 680 ? 3.178 2.528 -23.170 1.00 81.88 680 GLN A CA 1
ATOM 5495 C C . GLN A 1 680 ? 3.710 1.931 -21.857 1.00 81.88 680 GLN A C 1
ATOM 5497 O O . GLN A 1 680 ? 2.961 1.833 -20.892 1.00 81.88 680 GLN A O 1
ATOM 5502 N N . ILE A 1 681 ? 5.007 1.611 -21.780 1.00 76.62 681 ILE A N 1
ATOM 5503 C CA . ILE A 1 681 ? 5.678 1.204 -20.535 1.00 76.62 681 ILE A CA 1
ATOM 5504 C C . ILE A 1 681 ? 5.658 2.346 -19.515 1.00 76.62 681 ILE A C 1
ATOM 5506 O O . ILE A 1 681 ? 5.313 2.112 -18.361 1.00 76.62 681 ILE A O 1
ATOM 5510 N N . LYS A 1 682 ? 5.963 3.585 -19.928 1.00 80.25 682 LYS A N 1
ATOM 5511 C CA . LYS A 1 682 ? 5.866 4.757 -19.041 1.00 80.25 682 LYS A CA 1
ATOM 5512 C C . LYS A 1 682 ? 4.449 4.984 -18.527 1.00 80.25 682 LYS A C 1
ATOM 5514 O O . LYS A 1 682 ? 4.285 5.300 -17.357 1.00 80.25 682 LYS A O 1
ATOM 5519 N N . GLU A 1 683 ? 3.440 4.824 -19.378 1.00 82.31 683 GLU A N 1
ATOM 5520 C CA . GLU A 1 683 ? 2.042 4.969 -18.967 1.00 82.31 683 GLU A CA 1
ATOM 5521 C C . GLU A 1 683 ? 1.619 3.846 -18.010 1.00 82.31 683 GLU A C 1
ATOM 5523 O O . GLU A 1 683 ? 0.998 4.122 -16.991 1.00 82.31 683 GLU A O 1
ATOM 5528 N N . MET A 1 684 ? 2.029 2.600 -18.263 1.00 72.81 684 MET A N 1
ATOM 5529 C CA . MET A 1 684 ? 1.819 1.473 -17.342 1.00 72.81 684 MET A CA 1
ATOM 5530 C C . MET A 1 684 ? 2.509 1.699 -15.988 1.00 72.81 684 MET A C 1
ATOM 5532 O O . MET A 1 684 ? 1.922 1.425 -14.945 1.00 72.81 684 MET A O 1
ATOM 5536 N N . GLN A 1 685 ? 3.735 2.232 -15.984 1.00 80.56 685 GLN A N 1
ATOM 5537 C CA . GLN A 1 685 ? 4.446 2.605 -14.758 1.00 80.56 685 GLN A CA 1
ATOM 5538 C C . GLN A 1 685 ? 3.733 3.741 -14.021 1.00 80.56 685 GLN A C 1
ATOM 5540 O O . GLN A 1 685 ? 3.537 3.636 -12.816 1.00 80.56 685 GLN A O 1
ATOM 5545 N N . ARG A 1 686 ? 3.273 4.776 -14.738 1.00 83.56 686 ARG A N 1
ATOM 5546 C CA . ARG A 1 686 ? 2.485 5.879 -14.168 1.00 83.56 686 ARG A CA 1
ATOM 5547 C C . ARG A 1 686 ? 1.199 5.364 -13.521 1.00 83.56 686 ARG A C 1
ATOM 5549 O O . ARG A 1 686 ? 0.891 5.745 -12.399 1.00 83.56 686 ARG A O 1
ATOM 5556 N N . GLN A 1 687 ? 0.489 4.458 -14.191 1.00 76.88 687 GLN A N 1
ATOM 5557 C CA . GLN A 1 687 ? -0.711 3.815 -13.651 1.00 76.88 687 GLN A CA 1
ATOM 5558 C C . GLN A 1 687 ? -0.402 2.940 -12.433 1.00 76.88 687 GLN A C 1
ATOM 5560 O O . GLN A 1 687 ? -1.194 2.907 -11.498 1.00 76.88 687 GLN A O 1
ATOM 5565 N N . SER A 1 688 ? 0.746 2.258 -12.411 1.00 77.06 688 SER A N 1
ATOM 5566 C CA . SER A 1 688 ? 1.199 1.510 -11.234 1.00 77.06 688 SER A CA 1
ATOM 5567 C C . SER A 1 688 ? 1.458 2.440 -10.051 1.00 77.06 688 SER A C 1
ATOM 5569 O O . SER A 1 688 ? 0.930 2.190 -8.975 1.00 77.06 688 SER A O 1
ATOM 5571 N N . THR A 1 689 ? 2.191 3.540 -10.256 1.00 76.12 689 THR A N 1
ATOM 5572 C CA . THR A 1 689 ? 2.463 4.527 -9.197 1.00 76.12 689 THR A CA 1
ATOM 5573 C C . THR A 1 689 ? 1.194 5.237 -8.727 1.00 76.12 689 THR A C 1
ATOM 5575 O O . THR A 1 689 ? 1.041 5.517 -7.547 1.00 76.12 689 THR A O 1
ATOM 5578 N N . GLU A 1 690 ? 0.252 5.502 -9.637 1.00 78.25 690 GLU A N 1
ATOM 5579 C CA . GLU A 1 690 ? -1.037 6.120 -9.314 1.00 78.25 690 GLU A CA 1
ATOM 5580 C C . GLU A 1 690 ? -1.909 5.166 -8.484 1.00 78.25 690 GLU A C 1
ATOM 5582 O O . GLU A 1 690 ? -2.525 5.592 -7.512 1.00 78.25 690 GLU A O 1
ATOM 5587 N N . ARG A 1 691 ? -1.890 3.860 -8.790 1.00 77.06 691 ARG A N 1
ATOM 5588 C CA . ARG A 1 691 ? -2.521 2.827 -7.950 1.00 77.06 691 ARG A CA 1
ATOM 5589 C C . ARG A 1 691 ? -1.858 2.714 -6.579 1.00 77.06 691 ARG A C 1
ATOM 5591 O O . ARG A 1 691 ? -2.573 2.569 -5.597 1.00 77.06 691 ARG A O 1
ATOM 5598 N N . GLU A 1 692 ? -0.533 2.801 -6.504 1.00 78.12 692 GLU A N 1
ATOM 5599 C CA . GLU A 1 692 ? 0.212 2.767 -5.238 1.00 78.12 692 GLU A CA 1
ATOM 5600 C C . GLU A 1 692 ? -0.115 3.976 -4.350 1.00 78.12 692 GLU A C 1
A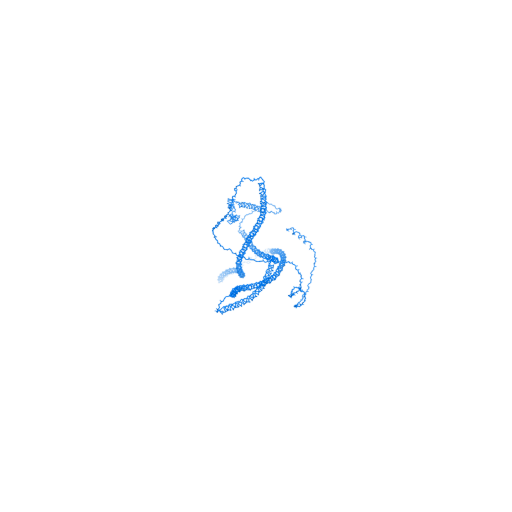TOM 5602 O O . GLU A 1 692 ? -0.378 3.806 -3.162 1.00 78.12 692 GLU A O 1
ATOM 5607 N N . MET A 1 693 ? -0.197 5.183 -4.929 1.00 73.88 693 MET A N 1
ATOM 5608 C CA . MET A 1 693 ? -0.642 6.375 -4.197 1.00 73.88 693 MET A CA 1
ATOM 5609 C C . MET A 1 693 ? -2.097 6.262 -3.741 1.00 73.88 693 MET A C 1
ATOM 5611 O O . MET A 1 693 ? -2.390 6.552 -2.589 1.00 73.88 693 MET A O 1
ATOM 5615 N N . LEU A 1 694 ? -3.005 5.782 -4.598 1.00 80.12 694 LEU A N 1
ATOM 5616 C CA . LEU A 1 694 ? -4.402 5.563 -4.202 1.00 80.12 694 LEU A CA 1
ATOM 5617 C C . LEU A 1 694 ? -4.524 4.532 -3.072 1.00 80.12 694 LEU A C 1
ATOM 5619 O O . LEU A 1 694 ? -5.400 4.653 -2.221 1.00 80.12 694 LEU A O 1
ATOM 5623 N N . GLN A 1 695 ? -3.647 3.528 -3.046 1.00 81.44 695 GLN A N 1
ATOM 5624 C CA . GLN A 1 695 ? -3.614 2.520 -1.992 1.00 81.44 695 GLN A CA 1
ATOM 5625 C C . GLN A 1 695 ? -3.068 3.086 -0.670 1.00 81.44 695 GLN A C 1
ATOM 5627 O O . GLN A 1 695 ? -3.556 2.712 0.397 1.00 81.44 695 GLN A O 1
ATOM 5632 N N . LEU A 1 696 ? -2.097 4.004 -0.731 1.00 80.19 696 LEU A N 1
ATOM 5633 C CA . LEU A 1 696 ? -1.642 4.796 0.418 1.00 80.19 696 LEU A CA 1
ATOM 5634 C C . LEU A 1 696 ? -2.770 5.681 0.961 1.00 80.19 696 LEU A C 1
ATOM 5636 O O . LEU A 1 696 ? -3.088 5.573 2.144 1.00 80.19 696 LEU A O 1
ATOM 5640 N N . ASP A 1 697 ? -3.446 6.442 0.097 1.00 82.12 697 ASP A N 1
ATOM 5641 C CA . ASP A 1 697 ? -4.587 7.287 0.476 1.00 82.12 697 ASP A CA 1
ATOM 5642 C C . ASP A 1 697 ? -5.720 6.458 1.110 1.00 82.12 697 ASP A C 1
ATOM 5644 O O . ASP A 1 697 ? -6.330 6.866 2.099 1.00 82.12 697 ASP A O 1
ATOM 5648 N N . GLU A 1 698 ? -6.009 5.264 0.577 1.00 84.62 698 GLU A N 1
ATOM 5649 C CA . GLU A 1 698 ? -7.036 4.373 1.128 1.00 84.62 698 GLU A CA 1
ATOM 5650 C C . GLU A 1 698 ? -6.650 3.827 2.514 1.00 84.62 698 GLU A C 1
ATOM 5652 O O . GLU A 1 698 ? -7.512 3.671 3.387 1.00 84.62 698 GLU A O 1
ATOM 5657 N N . ASN A 1 699 ? -5.363 3.553 2.738 1.00 83.31 699 ASN A N 1
ATOM 5658 C CA . ASN A 1 699 ? -4.852 3.121 4.037 1.00 83.31 699 ASN A CA 1
ATOM 5659 C C . ASN A 1 699 ? -4.908 4.257 5.068 1.00 83.31 699 ASN A C 1
ATOM 5661 O O . ASN A 1 699 ? -5.397 4.028 6.176 1.00 83.31 699 ASN A O 1
ATOM 5665 N N . GLU A 1 700 ? -4.524 5.481 4.692 1.00 87.94 700 GLU A N 1
ATOM 5666 C CA . GLU A 1 700 ? -4.676 6.671 5.542 1.00 87.94 700 GLU A CA 1
ATOM 5667 C C . GLU A 1 700 ? -6.151 6.916 5.899 1.00 87.94 700 GLU A C 1
ATOM 5669 O O . GLU A 1 700 ? -6.495 7.176 7.054 1.00 87.94 700 GLU A O 1
ATOM 5674 N N . LEU A 1 701 ? -7.067 6.745 4.938 1.00 80.25 701 LEU A N 1
ATOM 5675 C CA . LEU A 1 701 ? -8.507 6.863 5.185 1.00 80.25 701 LEU A CA 1
ATOM 5676 C C . LEU A 1 701 ? -9.031 5.792 6.153 1.00 80.25 701 LEU A C 1
ATOM 5678 O O . LEU A 1 701 ? -9.924 6.074 6.959 1.00 80.25 701 LEU A O 1
ATOM 5682 N N . LYS A 1 702 ? -8.513 4.560 6.081 1.00 86.62 702 LYS A N 1
ATOM 5683 C CA . LYS A 1 702 ? -8.853 3.479 7.024 1.00 86.62 702 LYS A CA 1
ATOM 5684 C C . LYS A 1 702 ? -8.353 3.788 8.431 1.00 86.62 702 LYS A C 1
ATOM 5686 O O . LYS A 1 702 ? -9.093 3.555 9.389 1.00 86.62 702 LYS A O 1
ATOM 5691 N N . GLU A 1 703 ? -7.149 4.335 8.555 1.00 87.50 703 GLU A N 1
ATOM 5692 C CA . GLU A 1 703 ? -6.563 4.725 9.837 1.00 87.50 703 GLU A CA 1
ATOM 5693 C C . GLU A 1 703 ? -7.347 5.882 10.475 1.00 87.50 703 GLU A C 1
ATOM 5695 O O . GLU A 1 703 ? -7.812 5.762 11.609 1.00 87.50 703 GLU A O 1
ATOM 5700 N N . LEU A 1 704 ? -7.670 6.924 9.697 1.00 85.69 704 LEU A N 1
ATOM 5701 C CA . LEU A 1 704 ? -8.538 8.025 10.133 1.00 85.69 704 LEU A CA 1
ATOM 5702 C C . LEU A 1 704 ? -9.929 7.545 10.570 1.00 85.69 704 LEU A C 1
ATOM 5704 O O . LEU A 1 704 ? -10.469 8.025 11.569 1.00 85.69 704 LEU A O 1
ATOM 5708 N N . ARG A 1 705 ? -10.524 6.577 9.858 1.00 86.69 705 ARG A N 1
ATOM 5709 C CA . ARG A 1 705 ? -11.804 5.969 10.263 1.00 86.69 705 ARG A CA 1
ATOM 5710 C C . ARG A 1 705 ? -11.685 5.209 11.584 1.00 86.69 705 ARG A C 1
ATOM 5712 O O . ARG A 1 705 ? -12.590 5.311 12.414 1.00 86.69 705 ARG A O 1
ATOM 5719 N N . GLN A 1 706 ? -10.600 4.463 11.800 1.00 89.25 706 GLN A N 1
ATOM 5720 C CA . GLN A 1 706 ? -10.362 3.787 13.078 1.00 89.25 706 GLN A CA 1
ATOM 5721 C C . GLN A 1 706 ? -10.179 4.780 14.224 1.00 89.25 706 GLN A C 1
ATOM 5723 O O . GLN A 1 706 ? -10.752 4.572 15.296 1.00 89.25 706 GLN A O 1
ATOM 5728 N N . ASP A 1 707 ? -9.432 5.857 14.006 1.00 88.06 707 ASP A N 1
ATOM 5729 C CA . ASP A 1 707 ? -9.226 6.894 15.013 1.00 88.06 707 ASP A CA 1
ATOM 5730 C C . ASP A 1 707 ? -10.522 7.628 15.347 1.00 88.06 707 ASP A C 1
ATOM 5732 O O . ASP A 1 707 ? -10.823 7.836 16.524 1.00 88.06 707 ASP A O 1
ATOM 5736 N N . SER A 1 708 ? -11.350 7.924 14.345 1.00 82.75 708 SER A N 1
ATOM 5737 C CA . SER A 1 708 ? -12.677 8.506 14.560 1.00 82.75 708 SER A CA 1
ATOM 5738 C C . SER A 1 708 ? -13.562 7.587 15.415 1.00 82.75 708 SER A C 1
ATOM 5740 O O . SER A 1 708 ? -14.169 8.033 16.389 1.00 82.75 708 SER A O 1
ATOM 5742 N N . LEU A 1 709 ? -13.542 6.274 15.151 1.00 91.12 709 LEU A N 1
ATOM 5743 C CA . LEU A 1 709 ? -14.272 5.286 15.953 1.00 91.12 709 LEU A CA 1
ATOM 5744 C C . LEU A 1 709 ? -13.739 5.184 17.395 1.00 91.12 709 LEU A C 1
ATOM 5746 O O . LEU A 1 709 ? -14.509 4.985 18.338 1.00 91.12 709 LEU A O 1
ATOM 5750 N N . ARG A 1 710 ? -12.419 5.300 17.596 1.00 91.75 710 ARG A N 1
ATOM 5751 C CA . ARG A 1 710 ? -11.806 5.330 18.937 1.00 91.75 710 ARG A CA 1
ATOM 5752 C C . ARG A 1 710 ? -12.237 6.572 19.710 1.00 91.75 710 ARG A C 1
ATOM 5754 O O . ARG A 1 710 ? -12.648 6.446 20.863 1.00 91.75 710 ARG A O 1
ATOM 5761 N N . GLN A 1 711 ? -12.198 7.739 19.069 1.00 87.38 711 GLN A N 1
ATOM 5762 C CA . GLN A 1 711 ? -12.647 8.998 19.662 1.00 87.38 711 GLN A CA 1
ATOM 5763 C C . GLN A 1 711 ? -14.134 8.952 20.023 1.00 87.38 711 GLN A C 1
ATOM 5765 O O . GLN A 1 711 ? -14.516 9.405 21.100 1.00 87.38 711 GLN A O 1
ATOM 5770 N N . GLU A 1 712 ? -14.970 8.350 19.178 1.00 89.69 712 GLU A N 1
ATOM 5771 C CA . GLU A 1 712 ? -16.397 8.189 19.453 1.00 89.69 712 GLU A CA 1
ATOM 5772 C C . GLU A 1 712 ? -16.652 7.293 20.675 1.00 89.69 712 GLU A C 1
ATOM 5774 O O . GLU A 1 712 ? -17.449 7.646 21.547 1.00 89.69 712 GLU A O 1
ATOM 5779 N N . LYS A 1 713 ? -15.918 6.181 20.815 1.00 90.75 713 LYS A N 1
ATOM 5780 C CA . LYS A 1 713 ? -15.982 5.336 22.022 1.00 90.75 713 LYS A CA 1
ATOM 5781 C C . LYS A 1 713 ? -15.551 6.094 23.278 1.00 90.75 713 LYS A C 1
ATOM 5783 O O . LYS A 1 713 ? -16.230 6.012 24.301 1.00 90.75 713 LYS A O 1
ATOM 5788 N N . GLU A 1 714 ? -14.467 6.863 23.202 1.00 92.12 714 GLU A N 1
ATOM 5789 C CA . GLU A 1 714 ? -13.980 7.657 24.335 1.00 92.12 714 GLU A CA 1
ATOM 5790 C C . GLU A 1 714 ? -14.976 8.765 24.724 1.00 92.12 714 GLU A C 1
ATOM 5792 O O . GLU A 1 714 ? -15.204 9.025 25.910 1.00 92.12 714 GLU A O 1
ATOM 5797 N N . LEU A 1 715 ? -15.631 9.389 23.738 1.00 89.81 715 LEU A N 1
ATOM 5798 C CA . LEU A 1 715 ? -16.716 10.343 23.968 1.00 89.81 715 LEU A CA 1
ATOM 5799 C C . LEU A 1 715 ? -17.915 9.678 24.645 1.00 89.81 715 LEU A C 1
ATOM 5801 O O . LEU A 1 715 ? -18.411 10.216 25.634 1.00 89.81 715 LEU A O 1
ATOM 5805 N N . GLN A 1 716 ? -18.337 8.496 24.192 1.00 89.38 716 GLN A N 1
ATOM 5806 C CA . GLN A 1 716 ? -19.427 7.749 24.827 1.00 89.38 716 GLN A CA 1
ATOM 5807 C C . GLN A 1 716 ? -19.105 7.378 26.283 1.00 89.38 716 GLN A C 1
ATOM 5809 O O . GLN A 1 716 ? -19.974 7.446 27.156 1.00 89.38 716 GLN A O 1
ATOM 5814 N N . GLU A 1 717 ? -17.862 7.001 26.585 1.00 92.44 717 GLU A N 1
ATOM 5815 C CA . GLU A 1 717 ? -17.419 6.736 27.958 1.00 92.44 717 GLU A CA 1
ATOM 5816 C C . GLU A 1 717 ? -17.420 8.001 28.823 1.00 92.44 717 GLU A C 1
ATOM 5818 O O . GLU A 1 717 ? -17.920 7.984 29.955 1.00 92.44 717 GLU A O 1
ATOM 5823 N N . LYS A 1 718 ? -16.925 9.124 28.287 1.00 90.94 718 LYS A N 1
ATOM 5824 C CA . LYS A 1 718 ? -16.981 10.427 28.966 1.00 90.94 718 LYS A CA 1
ATOM 5825 C C . LYS A 1 718 ? -18.422 10.873 29.199 1.00 90.94 718 LYS A C 1
ATOM 5827 O O . LYS A 1 718 ? -18.732 11.348 30.289 1.00 90.94 718 LYS A O 1
ATOM 5832 N N . GLU A 1 719 ? -19.325 10.652 28.250 1.00 92.81 719 GLU A N 1
ATOM 5833 C CA . GLU A 1 719 ? -20.744 10.979 28.387 1.00 92.81 719 GLU A CA 1
ATOM 5834 C C . GLU A 1 719 ? -21.425 10.128 29.472 1.00 92.81 719 GLU A C 1
ATOM 5836 O O . GLU A 1 719 ? -22.161 10.658 30.309 1.00 92.81 719 GLU A O 1
ATOM 5841 N N . LYS A 1 720 ? -21.116 8.824 29.547 1.00 94.12 720 LYS A N 1
ATOM 5842 C CA . LYS A 1 720 ? -21.555 7.954 30.656 1.00 94.12 720 LYS A CA 1
ATOM 5843 C C . LYS A 1 720 ? -21.049 8.471 32.006 1.00 94.12 720 LYS A C 1
ATOM 5845 O O . LYS A 1 720 ? -21.807 8.505 32.977 1.00 94.12 720 LYS A O 1
ATOM 5850 N N . LYS A 1 721 ? -19.792 8.921 32.071 1.00 93.50 721 LYS A N 1
ATOM 5851 C CA . LYS A 1 721 ? -19.195 9.495 33.288 1.00 93.50 721 LYS A CA 1
ATOM 5852 C C . LYS A 1 721 ? -19.868 10.809 33.689 1.00 93.50 721 LYS A C 1
ATOM 5854 O O . LYS A 1 721 ? -20.137 11.009 34.871 1.00 93.50 721 LYS A O 1
ATOM 5859 N N . ILE A 1 722 ? -20.199 11.666 32.723 1.00 91.25 722 ILE A N 1
ATOM 5860 C CA . ILE A 1 722 ? -20.957 12.902 32.955 1.00 91.25 722 ILE A CA 1
ATOM 5861 C C . ILE A 1 722 ? -22.348 12.579 33.503 1.00 91.25 722 ILE A C 1
ATOM 5863 O O . ILE A 1 722 ? -22.729 13.147 34.523 1.00 91.25 722 ILE A O 1
ATOM 5867 N N . LYS A 1 723 ? -23.076 11.625 32.906 1.00 92.81 723 LYS A N 1
ATOM 5868 C CA . LYS A 1 723 ? -24.399 11.196 33.397 1.00 92.81 723 LYS A CA 1
ATOM 5869 C C . LYS A 1 723 ? -24.331 10.667 34.833 1.00 92.81 723 LYS A C 1
ATOM 5871 O O . LYS A 1 723 ? -25.162 11.031 35.663 1.00 92.81 723 LYS A O 1
ATOM 5876 N N . LEU A 1 724 ? -23.303 9.880 35.164 1.00 92.69 724 LEU A N 1
ATOM 5877 C CA . LEU A 1 724 ? -23.081 9.393 36.529 1.00 92.69 724 LEU A CA 1
ATOM 5878 C C . LEU A 1 724 ? -22.805 10.541 37.514 1.00 92.69 724 LEU A C 1
ATOM 5880 O O . LEU A 1 724 ? -23.367 10.565 38.609 1.00 92.69 724 LEU A O 1
ATOM 5884 N N . LEU A 1 725 ? -21.958 11.501 37.131 1.00 90.25 725 LEU A N 1
ATOM 5885 C CA . LEU A 1 725 ? -21.668 12.678 37.952 1.00 90.25 725 LEU A CA 1
ATOM 5886 C C . LEU A 1 725 ? -22.909 13.558 38.137 1.00 90.25 725 LEU A C 1
ATOM 5888 O O . LEU A 1 725 ? -23.164 14.001 39.252 1.00 90.25 725 LEU A O 1
ATOM 5892 N N . GLN A 1 726 ? -23.715 13.759 37.093 1.00 87.88 726 GLN A N 1
ATOM 5893 C CA . GLN A 1 726 ? -24.984 14.487 37.171 1.00 87.88 726 GLN A CA 1
ATOM 5894 C C . GLN A 1 726 ? -25.988 13.790 38.100 1.00 87.88 726 GLN A C 1
ATOM 5896 O O . GLN A 1 726 ? -26.620 14.468 38.910 1.00 87.88 726 GLN A O 1
ATOM 5901 N N . SER A 1 727 ? -26.085 12.454 38.054 1.00 88.69 727 SER A N 1
ATOM 5902 C CA . SER A 1 727 ? -26.915 11.670 38.984 1.00 88.69 727 SER A CA 1
ATOM 5903 C C . SER A 1 727 ? -26.463 11.853 40.433 1.00 88.69 727 SER A C 1
ATOM 5905 O O . SER A 1 727 ? -27.271 12.203 41.291 1.00 88.69 727 SER A O 1
ATOM 5907 N N . LYS A 1 728 ? -25.156 11.723 40.703 1.00 89.94 728 LYS A N 1
ATOM 5908 C CA . LYS A 1 728 ? -24.588 11.962 42.041 1.00 89.94 728 LYS A CA 1
ATOM 5909 C C . LYS A 1 728 ? -24.840 13.385 42.530 1.00 89.94 728 LYS A C 1
ATOM 5911 O O . LYS A 1 728 ? -25.145 13.596 43.698 1.00 89.94 728 LYS A O 1
ATOM 5916 N N . LEU A 1 729 ? -24.733 14.372 41.645 1.00 88.94 729 LEU A N 1
ATOM 5917 C CA . LEU A 1 729 ? -24.957 15.776 41.981 1.00 88.94 729 LEU A CA 1
ATOM 5918 C C . LEU A 1 729 ? -26.443 16.052 42.272 1.00 88.94 729 LEU A C 1
ATOM 5920 O O . LEU A 1 729 ? -26.756 16.842 43.160 1.00 88.94 729 LEU A O 1
ATOM 5924 N N . ALA A 1 730 ? -27.364 15.367 41.588 1.00 88.00 730 ALA A N 1
ATOM 5925 C CA . ALA A 1 730 ? -28.796 15.410 41.883 1.00 88.00 730 ALA A CA 1
ATOM 5926 C C . ALA A 1 730 ? -29.145 14.718 43.215 1.00 88.00 730 ALA A C 1
ATOM 5928 O O . ALA A 1 730 ? -29.964 15.232 43.979 1.00 88.00 730 ALA A O 1
ATOM 5929 N N . GLU A 1 731 ? -28.505 13.591 43.527 1.00 88.00 731 GLU A N 1
ATOM 5930 C CA . GLU A 1 731 ? -28.637 12.908 44.820 1.00 88.00 731 GLU A CA 1
ATOM 5931 C C . GLU A 1 731 ? -28.101 13.759 45.971 1.00 88.00 731 GLU A C 1
ATOM 5933 O O . GLU A 1 731 ? -28.790 13.911 46.978 1.00 88.00 731 GLU A O 1
ATOM 5938 N N . LEU A 1 732 ? -26.934 14.388 45.796 1.00 87.19 732 LEU A N 1
ATOM 5939 C CA . LEU A 1 732 ? -26.364 15.334 46.757 1.00 87.19 732 LEU A CA 1
ATOM 5940 C C . LEU A 1 732 ? -27.273 16.549 46.955 1.00 87.19 732 LEU A C 1
ATOM 5942 O O . LEU A 1 732 ? -27.511 16.938 48.092 1.00 87.19 732 LEU A O 1
ATOM 5946 N N . LYS A 1 733 ? -27.855 17.109 45.886 1.00 83.50 733 LYS A N 1
ATOM 5947 C CA . LYS A 1 733 ? -28.860 18.181 45.999 1.00 83.50 733 LYS A CA 1
ATOM 5948 C C . LYS A 1 733 ? -30.098 17.734 46.782 1.00 83.50 733 LYS A C 1
ATOM 5950 O O . LYS A 1 733 ? -30.569 18.482 47.632 1.00 83.50 733 LYS A O 1
ATOM 5955 N N . LYS A 1 734 ? -30.600 16.514 46.548 1.00 84.25 734 LYS A N 1
ATOM 5956 C CA . LYS A 1 734 ? -31.715 15.936 47.323 1.00 84.25 734 LYS A CA 1
ATOM 5957 C C . LYS A 1 734 ? -31.339 15.659 48.780 1.00 84.25 734 LYS A C 1
ATOM 5959 O O . LYS A 1 734 ? -32.192 15.797 49.649 1.00 84.25 734 LYS A O 1
ATOM 5964 N N . ALA A 1 735 ? -30.102 15.253 49.058 1.00 76.56 735 ALA A N 1
ATOM 5965 C CA . ALA A 1 735 ? -29.599 15.062 50.416 1.00 76.56 735 ALA A CA 1
ATOM 5966 C C . ALA A 1 735 ? -29.495 16.406 51.153 1.00 76.56 735 ALA A C 1
ATOM 5968 O O . ALA A 1 735 ? -30.084 16.547 52.219 1.00 76.56 735 ALA A O 1
ATOM 5969 N N . PHE A 1 736 ? -28.906 17.424 50.518 1.00 76.12 736 PHE A N 1
ATOM 5970 C CA . PHE A 1 736 ? -28.842 18.791 51.044 1.00 76.12 736 PHE A CA 1
ATOM 5971 C C . PHE A 1 736 ? -30.229 19.404 51.285 1.00 76.12 736 PHE A C 1
ATOM 5973 O O . PHE A 1 736 ? -30.453 20.036 52.313 1.00 76.12 736 PHE A O 1
ATOM 5980 N N . GLN A 1 737 ? -31.192 19.180 50.383 1.00 72.81 737 GLN A N 1
ATOM 5981 C CA . GLN A 1 737 ? -32.581 19.613 50.589 1.00 72.81 737 GLN A CA 1
ATOM 5982 C C . GLN A 1 737 ? -33.298 18.855 51.714 1.00 72.81 737 GLN A C 1
ATOM 5984 O O . GLN A 1 737 ? -34.219 19.404 52.309 1.00 72.81 737 GLN A O 1
ATOM 5989 N N . ARG A 1 738 ? -32.906 17.611 52.022 1.00 70.88 738 ARG A N 1
ATOM 5990 C CA . ARG A 1 738 ? -33.451 16.868 53.172 1.00 70.88 738 ARG A CA 1
ATOM 5991 C C . ARG A 1 738 ? -32.794 17.254 54.499 1.00 70.88 738 ARG A C 1
ATOM 5993 O O . ARG A 1 738 ? -33.443 17.104 55.532 1.00 70.88 738 ARG A O 1
ATOM 6000 N N . GLU A 1 739 ? -31.554 17.740 54.477 1.00 61.53 739 GLU A N 1
ATOM 6001 C CA . GLU A 1 739 ? -30.813 18.186 55.666 1.00 61.53 739 GLU A CA 1
ATOM 6002 C C . GLU A 1 739 ? -31.153 19.626 56.086 1.00 61.53 739 GLU A C 1
ATOM 6004 O O . GLU A 1 739 ? -31.176 19.917 57.281 1.00 61.53 739 GLU A O 1
ATOM 6009 N N . LEU A 1 740 ? -31.531 20.510 55.153 1.00 48.34 740 LEU A N 1
ATOM 6010 C CA . LEU A 1 740 ? -32.135 21.806 55.486 1.00 48.34 740 LEU A CA 1
ATOM 6011 C C . LEU A 1 740 ? -33.641 21.666 55.784 1.00 48.34 740 LEU A C 1
ATOM 6013 O O . LEU A 1 740 ? -34.496 21.989 54.963 1.00 48.34 740 LEU A O 1
ATOM 6017 N N . LYS A 1 741 ? -33.980 21.226 57.000 1.00 47.06 741 LYS A N 1
ATOM 6018 C CA . LYS A 1 741 ? -35.296 21.496 57.605 1.00 47.06 741 LYS A CA 1
ATOM 6019 C C . LYS A 1 741 ? -35.235 22.807 58.399 1.00 47.06 741 LYS A C 1
ATOM 6021 O O . LYS A 1 741 ? -34.769 22.820 59.533 1.00 47.06 741 LYS A O 1
ATOM 6026 N N . LEU A 1 742 ? -35.752 23.886 57.814 1.00 40.06 742 LEU A N 1
ATOM 6027 C CA . LEU A 1 742 ? -36.228 25.089 58.512 1.00 40.06 742 LEU A CA 1
ATOM 6028 C C . LEU A 1 742 ? -37.752 25.197 58.284 1.00 40.06 742 LEU A C 1
ATOM 6030 O O . LEU A 1 742 ? -38.182 24.947 57.157 1.00 40.06 742 LEU A O 1
ATOM 6034 N N . PRO A 1 743 ? -38.572 25.519 59.307 1.00 55.44 743 PRO A N 1
ATOM 6035 C CA . PRO A 1 743 ? -40.026 25.608 59.167 1.00 55.44 743 PRO A CA 1
ATOM 6036 C C . PRO A 1 743 ? -40.546 27.049 58.974 1.00 55.44 743 PRO A C 1
ATOM 6038 O O . PRO A 1 743 ? -39.879 28.000 59.381 1.00 55.44 743 PRO A O 1
ATOM 6041 N N . LEU A 1 744 ? -41.808 27.117 58.503 1.00 39.22 744 LEU A N 1
ATOM 6042 C CA . LEU A 1 744 ? -42.822 28.205 58.529 1.00 39.22 744 LEU A CA 1
ATOM 6043 C C . LEU A 1 744 ? -42.967 29.071 57.253 1.00 39.22 744 LEU A C 1
ATOM 6045 O O . LEU A 1 744 ? -41.964 29.333 56.594 1.00 39.22 744 LEU A O 1
ATOM 6049 N N . PRO A 1 745 ? -44.149 29.682 56.997 1.00 47.66 745 PRO A N 1
ATOM 6050 C CA . PRO A 1 745 ? -45.537 29.214 57.159 1.00 47.66 745 PRO A CA 1
ATOM 6051 C C . PRO A 1 745 ? -46.428 29.528 55.919 1.00 47.66 745 PRO A C 1
ATOM 6053 O O . PRO A 1 745 ? -45.953 29.969 54.878 1.00 47.66 745 PRO A O 1
ATOM 6056 N N . GLU A 1 746 ? -47.717 29.233 56.079 1.00 35.72 746 GLU A N 1
ATOM 6057 C CA . GLU A 1 746 ? -48.871 29.227 55.168 1.00 35.72 746 GLU A CA 1
ATOM 6058 C C . GLU A 1 746 ? -49.201 30.491 54.339 1.00 35.72 746 GLU A C 1
ATOM 6060 O O . GLU A 1 746 ? -48.935 31.617 54.742 1.00 35.72 746 GLU A O 1
ATOM 6065 N N . GLU A 1 747 ? -49.872 30.197 53.213 1.00 41.12 747 GLU A N 1
ATOM 6066 C CA . GLU A 1 747 ? -50.969 30.899 52.516 1.00 41.12 747 GLU A CA 1
ATOM 6067 C C . GLU A 1 747 ? -50.875 32.389 52.132 1.00 41.12 747 GLU A C 1
ATOM 6069 O O . GLU A 1 747 ? -50.835 33.277 52.970 1.00 41.12 747 GLU A O 1
ATOM 6074 N N . GLU A 1 748 ? -51.105 32.663 50.838 1.00 31.19 748 GLU A N 1
ATOM 6075 C CA . GLU A 1 748 ? -52.280 33.459 50.457 1.00 31.19 748 GLU A CA 1
ATOM 6076 C C . GLU A 1 748 ? -52.786 33.100 49.048 1.00 31.19 748 GLU A C 1
ATOM 6078 O O . GLU A 1 748 ? -52.039 32.953 48.079 1.00 31.19 748 GLU A O 1
ATOM 6083 N N . SER A 1 749 ? -54.102 32.911 48.987 1.00 36.69 749 SER A N 1
ATOM 6084 C CA . SER A 1 749 ? -54.914 32.625 47.809 1.00 36.69 749 SER A CA 1
ATOM 6085 C C . SER A 1 749 ? -54.986 33.811 46.848 1.00 36.69 749 SER A C 1
ATOM 6087 O O . SER A 1 749 ? -55.078 34.955 47.282 1.00 36.69 749 SER A O 1
ATOM 6089 N N . GLY A 1 750 ? -55.141 33.539 45.548 1.00 28.77 750 GLY A N 1
ATOM 6090 C CA . GLY A 1 750 ? -55.796 34.511 44.675 1.00 28.77 750 GLY A CA 1
ATOM 6091 C C . GLY A 1 750 ? -55.600 34.339 43.173 1.00 28.77 750 GLY A C 1
ATOM 6092 O O . GLY A 1 750 ? -54.581 34.740 42.633 1.00 28.77 750 GLY A O 1
ATOM 6093 N N . ILE A 1 751 ? -56.696 33.943 42.515 1.00 32.91 751 ILE A N 1
ATOM 6094 C CA . ILE A 1 751 ? -57.096 34.343 41.151 1.00 32.91 751 ILE A CA 1
ATOM 6095 C C . ILE A 1 751 ? -56.680 33.399 39.996 1.00 32.91 751 ILE A C 1
ATOM 6097 O O . ILE A 1 751 ? -55.711 33.593 39.278 1.00 32.91 751 ILE A O 1
ATOM 6101 N N . SER A 1 752 ? -57.590 32.443 39.775 1.00 31.19 752 SER A N 1
ATOM 6102 C CA . SER A 1 752 ? -58.413 32.297 38.557 1.00 31.19 752 SER A CA 1
ATOM 6103 C C . SER A 1 752 ? -57.892 31.522 37.330 1.00 31.19 752 SER A C 1
ATOM 6105 O O . SER A 1 752 ? -56.983 31.952 36.630 1.00 31.19 752 SER A O 1
ATOM 6107 N N . VAL A 1 753 ? -58.690 30.491 37.006 1.00 32.75 753 VAL A N 1
ATOM 6108 C CA . VAL A 1 753 ? -59.201 30.116 35.669 1.00 32.75 753 VAL A CA 1
ATOM 6109 C C . VAL A 1 753 ? -58.246 29.346 34.746 1.00 32.75 753 VAL A C 1
ATOM 6111 O O . VAL A 1 753 ? -57.429 29.897 34.022 1.00 32.75 753 VAL A O 1
ATOM 6114 N N . THR A 1 754 ? -58.467 28.032 34.686 1.00 39.06 754 THR A N 1
ATOM 6115 C CA . THR A 1 754 ? -58.365 27.222 33.453 1.00 39.06 754 THR A CA 1
ATOM 6116 C C . THR A 1 754 ? -59.603 27.493 32.572 1.00 39.06 754 THR A C 1
ATOM 6118 O O . THR A 1 754 ? -60.653 27.717 33.185 1.00 39.06 754 THR A O 1
ATOM 6121 N N . PRO A 1 755 ? -59.590 27.387 31.216 1.00 56.16 755 PRO A N 1
ATOM 6122 C CA . PRO A 1 755 ? -58.893 26.317 30.474 1.00 56.16 755 PRO A CA 1
ATOM 6123 C C . PRO A 1 755 ? -58.355 26.642 29.036 1.00 56.16 755 PRO A C 1
ATOM 6125 O O . PRO A 1 755 ? -58.624 27.694 28.475 1.00 56.16 755 PRO A O 1
ATOM 6128 N N . GLU A 1 756 ? -57.643 25.654 28.455 1.00 30.47 756 GLU A N 1
ATOM 6129 C CA . GLU A 1 756 ? -57.424 25.347 27.008 1.00 30.47 756 GLU A CA 1
ATOM 6130 C C . GLU A 1 756 ? -56.300 26.018 26.144 1.00 30.47 756 GLU A C 1
ATOM 6132 O O . GLU A 1 756 ? -56.481 27.085 25.575 1.00 30.47 756 GLU A O 1
ATOM 6137 N N . THR A 1 757 ? -55.224 25.225 25.879 1.00 37.97 757 THR A N 1
ATOM 6138 C CA . THR A 1 757 ? -54.343 25.087 24.654 1.00 37.97 757 THR A CA 1
ATOM 6139 C C . THR A 1 757 ? -53.476 26.255 24.098 1.00 37.97 757 THR A C 1
ATOM 6141 O O . THR A 1 757 ? -53.913 27.395 24.151 1.00 37.97 757 THR A O 1
ATOM 6144 N N . PRO A 1 758 ? -52.366 26.022 23.330 1.00 45.91 758 PRO A N 1
ATOM 6145 C CA . PRO A 1 758 ? -51.229 25.069 23.383 1.00 45.91 758 PRO A CA 1
ATOM 6146 C C . PRO A 1 758 ? -49.843 25.849 23.431 1.00 45.91 758 PRO A C 1
ATOM 6148 O O . PRO A 1 758 ? -49.848 26.998 23.866 1.00 45.91 758 PRO A O 1
ATOM 6151 N N . PRO A 1 759 ? -48.637 25.295 23.118 1.00 45.47 759 PRO A N 1
ATOM 6152 C CA . PRO A 1 759 ? -47.353 25.684 23.743 1.00 45.47 759 PRO A CA 1
ATOM 6153 C C . PRO A 1 759 ? -46.615 26.880 23.094 1.00 45.47 759 PRO A C 1
ATOM 6155 O O . PRO A 1 759 ? -46.566 27.001 21.873 1.00 45.47 759 PRO A O 1
ATOM 6158 N N . SER A 1 760 ? -45.945 27.709 23.909 1.00 38.78 760 SER A N 1
ATOM 6159 C CA . SER A 1 760 ? -45.095 28.827 23.453 1.00 38.78 760 SER A CA 1
ATOM 6160 C C . SER A 1 760 ? -43.600 28.477 23.445 1.00 38.78 760 SER A C 1
ATOM 6162 O O . SER A 1 760 ? -42.981 28.284 24.489 1.00 38.78 760 SER A O 1
ATOM 6164 N N . GLU A 1 761 ? -43.013 28.482 22.246 1.00 41.84 761 GLU A N 1
ATOM 6165 C CA . GLU A 1 761 ? -41.585 28.341 21.899 1.00 41.84 761 GLU A CA 1
ATOM 6166 C C . GLU A 1 761 ? -40.720 29.583 22.237 1.00 41.84 761 GLU A C 1
ATOM 6168 O O . GLU A 1 761 ? -39.772 29.924 21.528 1.00 41.84 761 GLU A O 1
ATOM 6173 N N . SER A 1 762 ? -41.017 30.329 23.299 1.00 46.34 762 SER A N 1
ATOM 6174 C CA . SER A 1 762 ? -40.457 31.681 23.473 1.00 46.34 762 SER A CA 1
ATOM 6175 C C . SER A 1 762 ? -39.059 31.765 24.103 1.00 46.34 762 SER A C 1
ATOM 6177 O O . SER A 1 762 ? -38.557 32.871 24.288 1.00 46.34 762 SER A O 1
ATOM 6179 N N . THR A 1 763 ? -38.388 30.649 24.406 1.00 48.88 763 THR A N 1
ATOM 6180 C CA . THR A 1 763 ? -36.996 30.682 24.912 1.00 48.88 763 THR A CA 1
ATOM 6181 C C . THR A 1 763 ? -35.958 30.576 23.787 1.00 48.88 763 THR A C 1
ATOM 6183 O O . THR A 1 763 ? -34.908 31.207 23.871 1.00 48.88 763 THR A O 1
ATOM 6186 N N . SER A 1 764 ? -36.260 29.877 22.685 1.00 52.19 764 SER A N 1
ATOM 6187 C CA . SER A 1 764 ? -35.292 29.656 21.595 1.00 52.19 764 SER A CA 1
ATOM 6188 C C . SER A 1 764 ? -35.099 30.881 20.694 1.00 52.19 764 SER A C 1
ATOM 6190 O O . SER A 1 764 ? -34.029 31.062 20.117 1.00 52.19 764 SER A O 1
ATOM 6192 N N . ARG A 1 765 ? -36.106 31.758 20.584 1.00 47.72 765 ARG A N 1
ATOM 6193 C CA . ARG A 1 765 ? -36.056 32.927 19.690 1.00 47.72 765 ARG A CA 1
ATOM 6194 C C . ARG A 1 765 ? -35.110 34.026 20.185 1.00 47.72 765 ARG A C 1
ATOM 6196 O O . ARG A 1 765 ? -34.378 34.590 19.381 1.00 47.72 765 ARG A O 1
ATOM 6203 N N . SER A 1 766 ? -35.059 34.260 21.497 1.00 55.53 766 SER A N 1
ATOM 6204 C CA . SER A 1 766 ? -34.173 35.265 22.110 1.00 55.53 766 SER A CA 1
ATOM 6205 C C . SER A 1 766 ? -32.696 34.847 22.058 1.00 55.53 766 SER A C 1
ATOM 6207 O O . SER A 1 766 ? -31.812 35.663 21.794 1.00 55.53 766 SER A O 1
ATOM 6209 N N . GLU A 1 767 ? -32.408 33.548 22.208 1.00 59.69 767 GLU A N 1
ATOM 6210 C CA . GLU A 1 767 ? -31.050 33.017 22.020 1.00 59.69 767 GLU A CA 1
ATOM 6211 C C . GLU A 1 767 ? -30.608 33.061 20.556 1.00 59.69 767 GLU A C 1
ATOM 6213 O O . GLU A 1 767 ? -29.446 33.357 20.273 1.00 59.69 767 GLU A O 1
ATOM 6218 N N . LYS A 1 768 ? -31.535 32.822 19.622 1.00 65.94 768 LYS A N 1
ATOM 6219 C CA . LYS A 1 768 ? -31.260 32.874 18.186 1.00 65.94 768 LYS A CA 1
ATOM 6220 C C . LYS A 1 768 ? -30.996 34.301 17.706 1.00 65.94 768 LYS A C 1
ATOM 6222 O O . LYS A 1 768 ? -30.001 34.515 17.027 1.00 65.94 768 LYS A O 1
ATOM 6227 N N . GLU A 1 769 ? -31.787 35.280 18.147 1.00 68.75 769 GLU A N 1
ATOM 6228 C CA . GLU A 1 769 ? -31.544 36.705 17.866 1.00 68.75 769 GLU A CA 1
ATOM 6229 C C . GLU A 1 769 ? -30.224 37.191 18.485 1.00 68.75 769 GLU A C 1
ATOM 6231 O O . GLU A 1 769 ? -29.461 37.918 17.847 1.00 68.75 769 GLU A O 1
ATOM 6236 N N . ARG A 1 770 ? -29.884 36.728 19.697 1.00 72.50 770 ARG A N 1
ATOM 6237 C CA . ARG A 1 770 ? -28.584 37.011 20.324 1.00 72.50 770 ARG A CA 1
ATOM 6238 C C . ARG A 1 770 ? -27.421 36.395 19.543 1.00 72.50 770 ARG A C 1
ATOM 6240 O O . ARG A 1 770 ? -26.386 37.048 19.400 1.00 72.50 770 ARG A O 1
ATOM 6247 N N . MET A 1 771 ? -27.574 35.171 19.036 1.00 66.94 771 MET A N 1
ATOM 6248 C CA . MET A 1 771 ? -26.549 34.529 18.210 1.00 66.94 771 MET A CA 1
ATOM 6249 C C . MET A 1 771 ? -26.430 35.148 16.822 1.00 66.94 771 MET A C 1
ATOM 6251 O O . MET A 1 771 ? -25.315 35.299 16.337 1.00 66.94 771 MET A O 1
ATOM 6255 N N . GLU A 1 772 ? -27.528 35.587 16.214 1.00 72.88 772 GLU A N 1
ATOM 6256 C CA . GLU A 1 772 ? -27.506 36.329 14.951 1.00 72.88 772 GLU A CA 1
ATOM 6257 C C . GLU A 1 772 ? -26.840 37.704 15.118 1.00 72.88 772 GLU A C 1
ATOM 6259 O O . GLU A 1 772 ? -26.061 38.119 14.259 1.00 72.88 772 GLU A O 1
ATOM 6264 N N . TYR A 1 773 ? -27.047 38.383 16.252 1.00 71.69 773 TYR A N 1
ATOM 6265 C CA . TYR A 1 773 ? -26.366 39.644 16.569 1.00 71.69 773 TYR A CA 1
ATOM 6266 C C . TYR A 1 773 ? -24.861 39.452 16.821 1.00 71.6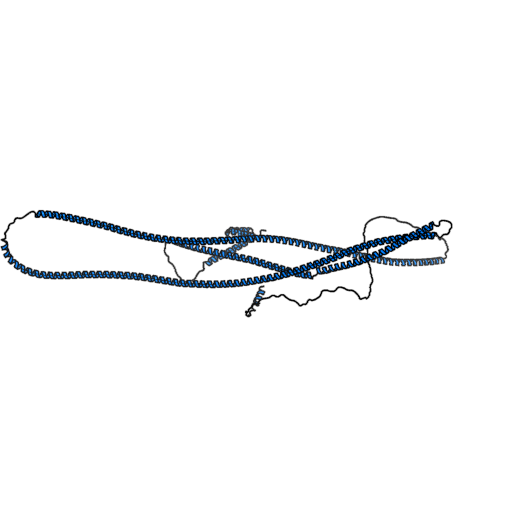9 773 TYR A C 1
ATOM 6268 O O . TYR A 1 773 ? -24.038 40.248 16.362 1.00 71.69 773 TYR A O 1
ATOM 6276 N N . LEU A 1 774 ? -24.481 38.374 17.518 1.00 72.88 774 LEU A N 1
ATOM 6277 C CA . LEU A 1 774 ? -23.080 37.983 17.697 1.00 72.88 774 LEU A CA 1
ATOM 6278 C C . LEU A 1 774 ? -22.432 37.622 16.356 1.00 72.88 774 LEU A C 1
ATOM 6280 O O . LEU A 1 774 ? -21.348 38.118 16.071 1.00 72.88 774 LEU A O 1
ATOM 6284 N N . ASP A 1 775 ? -23.095 36.838 15.508 1.00 74.25 775 ASP A N 1
ATOM 6285 C CA . ASP A 1 775 ? -22.589 36.444 14.189 1.00 74.25 775 ASP A CA 1
ATOM 6286 C C . ASP A 1 775 ? -22.450 37.649 13.242 1.00 74.25 775 ASP A C 1
ATOM 6288 O O . ASP A 1 775 ? -21.444 37.784 12.542 1.00 74.25 775 ASP A O 1
ATOM 6292 N N . MET A 1 776 ? -23.394 38.598 13.278 1.00 70.81 776 MET A N 1
ATOM 6293 C CA . MET A 1 776 ? -23.286 39.857 12.535 1.00 70.81 776 MET A CA 1
ATOM 6294 C C . MET A 1 776 ? -22.098 40.703 13.023 1.00 70.81 776 MET A C 1
ATOM 6296 O O . MET A 1 776 ? -21.315 41.189 12.204 1.00 70.81 776 MET A O 1
ATOM 6300 N N . ASN A 1 777 ? -21.904 40.822 14.341 1.00 70.12 777 ASN A N 1
ATOM 6301 C CA . ASN A 1 777 ? -20.746 41.510 14.918 1.00 70.12 777 ASN A CA 1
ATOM 6302 C C . ASN A 1 777 ? -19.426 40.806 14.583 1.00 70.12 777 ASN A C 1
ATOM 6304 O O . ASN A 1 777 ? -18.456 41.478 14.240 1.00 70.12 777 ASN A O 1
ATOM 6308 N N . PHE A 1 778 ? -19.381 39.472 14.606 1.00 71.94 778 PHE A N 1
ATOM 6309 C CA . PHE A 1 778 ? -18.205 38.697 14.207 1.00 71.94 778 PHE A CA 1
ATOM 6310 C C . PHE A 1 778 ? -17.888 38.868 12.722 1.00 71.94 778 PHE A C 1
ATOM 6312 O O . PHE A 1 778 ? -16.720 39.011 12.361 1.00 71.94 778 PHE A O 1
ATOM 6319 N N . LYS A 1 779 ? -18.900 38.918 11.850 1.00 72.31 779 LYS A N 1
ATOM 6320 C CA . LYS A 1 779 ? -18.724 39.206 10.418 1.00 72.31 779 LYS A CA 1
ATOM 6321 C C . LYS A 1 779 ? -18.201 40.622 10.183 1.00 72.31 779 LYS A C 1
ATOM 6323 O O . LYS A 1 779 ? -17.278 40.794 9.385 1.00 72.31 779 LYS A O 1
ATOM 6328 N N . TYR A 1 780 ? -18.722 41.614 10.905 1.00 72.69 780 TYR A N 1
ATOM 6329 C CA . TYR A 1 780 ? -18.232 42.994 10.842 1.00 72.69 780 TYR A CA 1
ATOM 6330 C C . TYR A 1 780 ? -16.792 43.108 11.335 1.00 72.69 780 TYR A C 1
ATOM 6332 O O . TYR A 1 780 ? -15.944 43.687 10.659 1.00 72.69 780 TYR A O 1
ATOM 6340 N N . LEU A 1 781 ? -16.492 42.495 12.475 1.00 74.06 781 LEU A N 1
ATOM 6341 C CA . LEU A 1 781 ? -15.166 42.478 13.071 1.00 74.06 781 LEU A CA 1
ATOM 6342 C C . LEU A 1 781 ? -14.159 41.750 12.176 1.00 74.06 781 LEU A C 1
ATOM 6344 O O . LEU A 1 781 ? -13.065 42.258 11.949 1.00 74.06 781 LEU A O 1
ATOM 6348 N N . LYS A 1 782 ? -14.553 40.622 11.573 1.00 71.50 782 LYS A N 1
ATOM 6349 C CA . LYS A 1 782 ? -13.765 39.913 10.559 1.00 71.50 782 LYS A CA 1
ATOM 6350 C C . LYS A 1 782 ? -13.487 40.806 9.354 1.00 71.50 782 LYS A C 1
ATOM 6352 O O . LYS A 1 782 ? -12.353 40.843 8.895 1.00 71.50 782 LYS A O 1
ATOM 6357 N N . HIS A 1 783 ? -14.481 41.538 8.850 1.00 69.44 783 HIS A N 1
ATOM 6358 C CA . HIS A 1 783 ? -14.297 42.445 7.717 1.00 69.44 783 HIS A CA 1
ATOM 6359 C C . HIS A 1 783 ? -13.376 43.626 8.057 1.00 69.44 783 HIS A C 1
ATOM 6361 O O . HIS A 1 783 ? -12.507 43.971 7.259 1.00 69.44 783 HIS A O 1
ATOM 6367 N N . VAL A 1 784 ? -13.516 44.208 9.251 1.00 70.56 784 VAL A N 1
ATOM 6368 C CA . VAL A 1 784 ? -12.630 45.267 9.754 1.00 70.56 784 VAL A CA 1
ATOM 6369 C C . VAL A 1 784 ? -11.201 44.737 9.872 1.00 70.56 784 VAL A C 1
ATOM 6371 O O . VAL A 1 784 ? -10.297 45.314 9.276 1.00 70.56 784 VAL A O 1
ATOM 6374 N N . ILE A 1 785 ? -10.998 43.595 10.533 1.00 70.25 785 ILE A N 1
ATOM 6375 C CA . ILE A 1 785 ? -9.683 42.955 10.666 1.00 70.25 785 ILE A CA 1
ATOM 6376 C C . ILE A 1 785 ? -9.086 42.664 9.2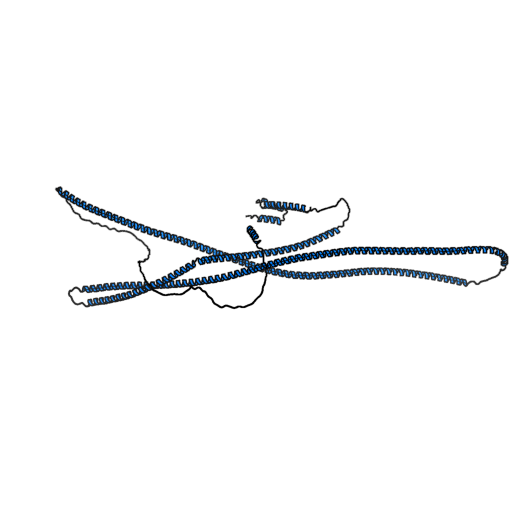83 1.00 70.25 785 ILE A C 1
ATOM 6378 O O . ILE A 1 785 ? -7.961 43.074 9.029 1.00 70.25 785 ILE A O 1
ATOM 6382 N N . PHE A 1 786 ? -9.840 42.078 8.346 1.00 67.56 786 PHE A N 1
ATOM 6383 C CA . PHE A 1 786 ? -9.365 41.831 6.977 1.00 67.56 786 PHE A CA 1
ATOM 6384 C C . PHE A 1 786 ? -8.993 43.119 6.224 1.00 67.56 786 PHE A C 1
ATOM 6386 O O . PHE A 1 786 ? -7.977 43.155 5.534 1.00 67.56 786 PHE A O 1
ATOM 6393 N N . LYS A 1 787 ? -9.775 44.194 6.367 1.00 68.69 787 LYS A N 1
ATOM 6394 C CA . LYS A 1 787 ? -9.506 45.487 5.718 1.00 68.69 787 LYS A CA 1
ATOM 6395 C C . LYS A 1 787 ? -8.242 46.159 6.263 1.00 68.69 787 LYS A C 1
ATOM 6397 O O . LYS A 1 787 ? -7.513 46.784 5.498 1.00 68.69 787 LYS A O 1
ATOM 6402 N N . PHE A 1 788 ? -7.964 46.003 7.557 1.00 67.44 788 PHE A N 1
ATOM 6403 C CA . PHE A 1 788 ? -6.718 46.460 8.177 1.00 67.44 788 PHE A CA 1
ATOM 6404 C C . PHE A 1 788 ? -5.536 45.519 7.872 1.00 67.44 788 PHE A C 1
ATOM 6406 O O . PHE A 1 788 ? -4.423 46.004 7.679 1.00 67.44 788 PHE A O 1
ATOM 6413 N N . MET A 1 789 ? -5.775 44.207 7.733 1.00 61.28 789 MET A N 1
ATOM 6414 C CA . MET A 1 789 ? -4.772 43.211 7.329 1.00 61.28 789 MET A CA 1
ATOM 6415 C C . MET A 1 789 ? -4.264 43.415 5.896 1.00 61.28 789 MET A C 1
ATOM 6417 O O . MET A 1 789 ? -3.104 43.137 5.616 1.00 61.28 789 MET A O 1
ATOM 6421 N N . CYS A 1 790 ? -5.114 43.908 4.994 1.00 61.19 790 CYS A N 1
ATOM 6422 C CA . CYS A 1 790 ? -4.766 44.175 3.595 1.00 61.19 790 CYS A CA 1
ATOM 6423 C C . CYS A 1 790 ? -4.346 45.637 3.332 1.00 61.19 790 CYS A C 1
ATOM 6425 O O . CYS A 1 790 ? -4.326 46.063 2.181 1.00 61.19 790 CYS A O 1
ATOM 6427 N N . SER A 1 791 ? -4.062 46.428 4.374 1.00 66.50 791 SER A N 1
ATOM 6428 C CA . SER A 1 791 ? -3.634 47.828 4.248 1.00 66.50 791 SER A CA 1
ATOM 6429 C C . SER A 1 791 ? -2.106 47.955 4.314 1.00 66.50 791 SER A C 1
ATOM 6431 O O . SER A 1 791 ? -1.483 47.508 5.277 1.00 66.50 791 SER A O 1
ATOM 6433 N N . ASP A 1 792 ? -1.500 48.650 3.345 1.00 62.94 792 ASP A N 1
ATOM 6434 C CA . ASP A 1 792 ? -0.045 48.899 3.287 1.00 62.94 792 ASP A CA 1
ATOM 6435 C C . ASP A 1 792 ? 0.464 49.921 4.324 1.00 62.94 792 ASP A C 1
ATOM 6437 O O . ASP A 1 792 ? 1.663 50.182 4.440 1.00 62.94 792 ASP A O 1
ATOM 6441 N N . ASN A 1 793 ? -0.429 50.513 5.122 1.00 69.69 793 ASN A N 1
ATOM 6442 C CA . ASN A 1 793 ? -0.067 51.532 6.100 1.00 69.69 793 ASN A CA 1
ATOM 6443 C C . ASN A 1 793 ? 0.442 50.899 7.413 1.00 69.69 793 ASN A C 1
ATOM 6445 O O . ASN A 1 793 ? -0.282 50.181 8.101 1.00 69.69 793 ASN A O 1
ATOM 6449 N N . LYS A 1 794 ? 1.680 51.214 7.824 1.00 65.38 794 LYS A N 1
ATOM 6450 C CA . LYS A 1 794 ? 2.273 50.732 9.090 1.00 65.38 794 LYS A CA 1
ATOM 6451 C C . LYS A 1 794 ? 1.456 51.102 10.338 1.00 65.38 794 LYS A C 1
ATOM 6453 O O . LYS A 1 794 ? 1.473 50.339 11.301 1.00 65.38 794 LYS A O 1
ATOM 6458 N N . GLN A 1 795 ? 0.712 52.212 10.331 1.00 62.91 795 GLN A N 1
ATOM 6459 C CA . GLN A 1 795 ? -0.149 52.601 11.460 1.00 62.91 795 GLN A CA 1
ATOM 6460 C C . GLN A 1 795 ? -1.371 51.679 11.609 1.00 62.91 795 GLN A C 1
ATOM 6462 O O . GLN A 1 795 ? -1.767 51.358 12.727 1.00 62.91 795 GLN A O 1
ATOM 6467 N N . SER A 1 796 ? -1.898 51.155 10.498 1.00 65.19 796 SER A N 1
ATOM 6468 C CA . SER A 1 796 ? -2.977 50.157 10.473 1.00 65.19 796 SER A CA 1
ATOM 6469 C C . SER A 1 796 ? -2.586 48.850 11.175 1.00 65.19 796 SER A C 1
ATOM 6471 O O . SER A 1 796 ? -3.438 48.179 11.751 1.00 65.19 796 SER A O 1
ATOM 6473 N N . ARG A 1 797 ? -1.289 48.509 11.188 1.00 64.19 797 ARG A N 1
ATOM 6474 C CA . ARG A 1 797 ? -0.755 47.295 11.832 1.00 64.19 797 ARG A CA 1
ATOM 6475 C C . ARG A 1 797 ? -0.704 47.411 13.359 1.00 64.19 797 ARG A C 1
ATOM 6477 O O . ARG A 1 797 ? -0.887 46.420 14.057 1.00 64.19 797 ARG A O 1
ATOM 6484 N N . GLN A 1 798 ? -0.514 48.620 13.891 1.00 66.12 798 GLN A N 1
ATOM 6485 C CA . GLN A 1 798 ? -0.495 48.869 15.341 1.00 66.12 798 GLN A CA 1
ATOM 6486 C C . GLN A 1 798 ? -1.889 48.730 15.977 1.00 66.12 798 GLN A C 1
ATOM 6488 O O . GLN A 1 798 ? -2.000 48.349 17.143 1.00 66.12 798 GLN A O 1
ATOM 6493 N N . LEU A 1 799 ? -2.954 48.945 15.198 1.00 68.38 799 LEU A N 1
ATOM 6494 C CA . LEU A 1 799 ? -4.341 48.726 15.621 1.00 68.38 799 LEU A CA 1
ATOM 6495 C C . LEU A 1 799 ? -4.672 47.248 15.883 1.00 68.38 799 LEU A C 1
ATOM 6497 O O . LEU A 1 799 ? -5.600 46.971 16.637 1.00 68.38 799 LEU A O 1
ATOM 6501 N N . LEU A 1 800 ? -3.895 46.295 15.356 1.00 69.25 800 LEU A N 1
ATOM 6502 C CA . LEU A 1 800 ? -4.078 44.867 15.636 1.00 69.25 800 LEU A CA 1
ATOM 6503 C C . LEU A 1 800 ? -3.849 44.538 17.120 1.00 69.25 800 LEU A C 1
ATOM 6505 O O . LEU A 1 800 ? -4.586 43.743 17.695 1.00 69.25 800 LEU A O 1
ATOM 6509 N N . ASN A 1 801 ? -2.882 45.202 17.763 1.00 69.69 801 ASN A N 1
ATOM 6510 C CA . ASN A 1 801 ? -2.633 45.047 19.199 1.00 69.69 801 ASN A CA 1
ATOM 6511 C C . ASN A 1 801 ? -3.782 45.627 20.037 1.00 69.69 801 ASN A C 1
ATOM 6513 O O . ASN A 1 801 ? -4.129 45.074 21.076 1.00 69.69 801 ASN A O 1
ATOM 6517 N N . VAL A 1 802 ? -4.403 46.712 19.563 1.00 70.06 802 VAL A N 1
ATOM 6518 C CA . VAL A 1 802 ? -5.584 47.311 20.202 1.00 70.06 802 VAL A CA 1
ATOM 6519 C C . VAL A 1 802 ? -6.795 46.387 20.063 1.00 70.06 802 VAL A C 1
ATOM 6521 O O . VAL A 1 802 ? -7.507 46.169 21.036 1.00 70.06 802 VAL A O 1
ATOM 6524 N N . ILE A 1 803 ? -6.996 45.777 18.891 1.00 70.06 803 ILE A N 1
ATOM 6525 C CA . ILE A 1 803 ? -8.068 44.799 18.650 1.00 70.06 803 ILE A CA 1
ATOM 6526 C C . ILE A 1 803 ? -7.855 43.531 19.489 1.00 70.06 803 ILE A C 1
ATOM 6528 O O . ILE A 1 803 ? -8.800 43.053 20.111 1.00 70.06 803 ILE A O 1
ATOM 6532 N N . ALA A 1 804 ? -6.622 43.025 19.575 1.00 69.12 804 ALA A N 1
ATOM 6533 C CA . ALA A 1 804 ? -6.279 41.889 20.431 1.00 69.12 804 ALA A CA 1
ATOM 6534 C C . ALA A 1 804 ? -6.569 42.182 21.913 1.00 69.12 804 ALA A C 1
ATOM 6536 O O . ALA A 1 804 ? -7.072 41.315 22.625 1.00 69.12 804 ALA A O 1
ATOM 6537 N N . HIS A 1 805 ? -6.316 43.418 22.358 1.00 69.62 805 HIS A N 1
ATOM 6538 C CA . HIS A 1 805 ? -6.647 43.864 23.709 1.00 69.62 805 HIS A CA 1
ATOM 6539 C C . HIS A 1 805 ? -8.162 44.013 23.925 1.00 69.62 805 HIS A C 1
ATOM 6541 O O . HIS A 1 805 ? -8.679 43.542 24.930 1.00 69.62 805 HIS A O 1
ATOM 6547 N N . MET A 1 806 ? -8.898 44.598 22.974 1.00 67.62 806 MET A N 1
ATOM 6548 C CA . MET A 1 806 ? -10.358 44.753 23.068 1.00 67.62 806 MET A CA 1
ATOM 6549 C C . MET A 1 806 ? -11.115 43.418 23.045 1.00 67.62 806 MET A C 1
ATOM 6551 O O . MET A 1 806 ? -12.203 43.323 23.607 1.00 67.62 806 MET A O 1
ATOM 6555 N N . LEU A 1 807 ? -10.555 42.400 22.391 1.00 71.44 807 LEU A N 1
ATOM 6556 C CA . LEU A 1 807 ? -11.148 41.067 22.272 1.00 71.44 807 LEU A CA 1
ATOM 6557 C C . LEU A 1 807 ? -10.579 40.055 23.273 1.00 71.44 807 LEU A C 1
ATOM 6559 O O . LEU A 1 807 ? -10.942 38.884 23.203 1.00 71.44 807 LEU A O 1
ATOM 6563 N N . ASN A 1 808 ? -9.710 40.492 24.193 1.00 70.75 808 ASN A N 1
ATOM 6564 C CA . ASN A 1 808 ? -9.042 39.643 25.183 1.00 70.75 808 ASN A CA 1
ATOM 6565 C C . ASN A 1 808 ? -8.392 38.391 24.571 1.00 70.75 808 ASN A C 1
ATOM 6567 O O . ASN A 1 808 ? -8.537 37.289 25.102 1.00 70.75 808 ASN A O 1
ATOM 6571 N N . PHE A 1 809 ? -7.687 38.546 23.449 1.00 74.44 809 PHE A N 1
ATOM 6572 C CA . PHE A 1 809 ? -6.982 37.424 22.836 1.00 74.44 809 PHE A CA 1
ATOM 6573 C C . PHE A 1 809 ? -5.984 36.819 23.816 1.00 74.44 809 PHE A C 1
ATOM 6575 O O . PHE A 1 809 ? -5.208 37.518 24.473 1.00 74.44 809 PHE A O 1
ATOM 6582 N N . THR A 1 810 ? -5.965 35.493 23.873 1.00 76.81 810 THR A N 1
ATOM 6583 C CA . THR A 1 810 ? -4.873 34.786 24.528 1.00 76.81 810 THR A CA 1
ATOM 6584 C C . THR A 1 810 ? -3.580 35.012 23.745 1.00 76.81 810 THR A C 1
ATOM 6586 O O . THR A 1 810 ? -3.589 35.232 22.531 1.00 76.81 810 THR A O 1
ATOM 6589 N N . SER A 1 811 ? -2.426 34.905 24.408 1.00 73.56 811 SER A N 1
ATOM 6590 C CA . SER A 1 811 ? -1.126 35.100 23.745 1.00 73.56 811 SER A CA 1
ATOM 6591 C C . SER A 1 811 ? -0.913 34.154 22.554 1.00 73.56 811 SER A C 1
ATOM 6593 O O . SER A 1 811 ? -0.182 34.492 21.628 1.00 73.56 811 SER A O 1
ATOM 6595 N N . LYS A 1 812 ? -1.571 32.984 22.550 1.00 72.75 812 LYS A N 1
ATOM 6596 C CA . LYS A 1 812 ? -1.555 32.040 21.423 1.00 72.75 812 LYS A CA 1
ATOM 6597 C C . LYS A 1 812 ? -2.383 32.538 20.237 1.00 72.75 812 LYS A C 1
ATOM 6599 O O . LYS A 1 812 ? -1.920 32.444 19.106 1.00 72.75 812 LYS A O 1
ATOM 6604 N N . GLU A 1 813 ? -3.570 33.089 20.483 1.00 75.12 813 GLU A N 1
ATOM 6605 C CA . GLU A 1 813 ? -4.442 33.637 19.434 1.00 75.12 813 GLU A CA 1
ATOM 6606 C C . GLU A 1 813 ? -3.839 34.899 18.813 1.00 75.12 813 GLU A C 1
ATOM 6608 O O . GLU A 1 813 ? -3.795 35.020 17.591 1.00 75.12 813 GLU A O 1
ATOM 6613 N N . GLN A 1 814 ? -3.281 35.795 19.634 1.00 74.31 814 GLN A N 1
ATOM 6614 C CA . GLN A 1 814 ? -2.574 36.980 19.145 1.00 74.31 814 GLN A CA 1
ATOM 6615 C C . GLN A 1 814 ? -1.379 36.599 18.260 1.00 74.31 814 GLN A C 1
ATOM 6617 O O . GLN A 1 814 ? -1.204 37.182 17.190 1.00 74.31 814 GLN A O 1
ATOM 6622 N N . LYS A 1 815 ? -0.598 35.591 18.673 1.00 73.50 815 LYS A N 1
ATOM 6623 C CA . LYS A 1 815 ? 0.535 35.084 17.893 1.00 73.50 815 LYS A CA 1
ATOM 6624 C C . LYS A 1 815 ? 0.083 34.439 16.582 1.00 73.50 815 LYS A C 1
ATOM 6626 O O . LYS A 1 815 ? 0.640 34.747 15.544 1.00 73.50 815 LYS A O 1
ATOM 6631 N N . CYS A 1 816 ? -0.988 33.645 16.593 1.00 73.19 816 CYS A N 1
ATOM 6632 C CA . CYS A 1 816 ? -1.524 33.029 15.376 1.00 73.19 816 CYS A CA 1
ATOM 6633 C C . CYS A 1 816 ? -1.989 34.070 14.340 1.00 73.19 816 CYS A C 1
ATOM 6635 O O . CYS A 1 816 ? -1.823 33.870 13.137 1.00 73.19 816 CYS A O 1
ATOM 6637 N N . VAL A 1 817 ? -2.566 35.188 14.795 1.00 68.94 817 VAL A N 1
ATOM 6638 C CA . VAL A 1 817 ? -2.975 36.291 13.912 1.00 68.94 817 VAL A CA 1
ATOM 6639 C C . VAL A 1 817 ? -1.761 37.085 13.404 1.00 68.94 817 VAL A C 1
ATOM 6641 O O . VAL A 1 817 ? -1.774 37.516 12.253 1.00 68.94 817 VAL A O 1
ATOM 6644 N N . GLN A 1 818 ? -0.705 37.242 14.213 1.00 69.69 818 GLN A N 1
ATOM 6645 C CA . GLN A 1 818 ? 0.575 37.830 13.784 1.00 69.69 818 GLN A CA 1
ATOM 6646 C C . GLN A 1 818 ? 1.310 36.944 12.766 1.00 69.69 818 GLN A C 1
ATOM 6648 O O . GLN A 1 818 ? 1.709 37.436 11.714 1.00 69.69 818 GLN A O 1
ATOM 6653 N N . ASP A 1 819 ? 1.404 35.639 13.011 1.00 72.06 819 ASP A N 1
ATOM 6654 C CA . ASP A 1 819 ? 2.060 34.683 12.114 1.00 72.06 819 ASP A CA 1
ATOM 6655 C C . ASP A 1 819 ? 1.335 34.631 10.752 1.00 72.06 819 ASP A C 1
ATOM 6657 O O . ASP A 1 819 ? 1.963 34.655 9.694 1.00 72.06 819 ASP A O 1
ATOM 6661 N N . ALA A 1 820 ? -0.006 34.665 10.750 1.00 67.12 820 ALA A N 1
ATOM 6662 C CA . ALA A 1 820 ? -0.812 34.746 9.526 1.00 67.12 820 ALA A CA 1
ATOM 6663 C C . ALA A 1 820 ? -0.647 36.077 8.762 1.00 67.12 820 ALA A C 1
ATOM 6665 O O . ALA A 1 820 ? -0.916 36.140 7.558 1.00 67.12 820 ALA A O 1
ATOM 6666 N N . PHE A 1 821 ? -0.227 37.139 9.454 1.00 64.38 821 PHE A N 1
ATOM 6667 C CA . PHE A 1 821 ? 0.071 38.444 8.872 1.00 64.38 821 PHE A CA 1
ATOM 6668 C C . PHE A 1 821 ? 1.454 38.459 8.198 1.00 64.38 821 PHE A C 1
ATOM 6670 O O . PHE A 1 821 ? 1.589 39.013 7.107 1.00 64.38 821 PHE A O 1
ATOM 6677 N N . GLU A 1 822 ? 2.452 37.804 8.796 1.00 62.53 822 GLU A N 1
ATOM 6678 C CA . GLU A 1 822 ? 3.797 37.646 8.221 1.00 62.53 822 GLU A CA 1
ATOM 6679 C C . GLU A 1 822 ? 3.814 36.684 7.021 1.00 62.53 822 GLU A C 1
ATOM 6681 O O . GLU A 1 822 ? 4.528 36.918 6.050 1.00 62.53 822 GLU A O 1
ATOM 6686 N N . TRP A 1 823 ? 2.968 35.647 7.020 1.00 55.34 823 TRP A N 1
ATOM 6687 C CA . TRP A 1 823 ? 2.943 34.636 5.951 1.00 55.34 823 TRP A CA 1
ATOM 6688 C C . TRP A 1 823 ? 2.349 35.108 4.612 1.00 55.34 823 TRP A C 1
ATOM 6690 O O . TRP A 1 823 ? 2.603 34.493 3.577 1.00 55.34 823 TRP A O 1
ATOM 6700 N N . LYS A 1 824 ? 1.529 36.171 4.598 1.00 54.50 824 LYS A N 1
ATOM 6701 C CA . LYS A 1 824 ? 0.852 36.658 3.376 1.00 54.50 824 LYS A CA 1
ATOM 6702 C C . LYS A 1 824 ? 1.564 37.799 2.647 1.00 54.50 824 LYS A C 1
ATOM 6704 O O . LYS A 1 824 ? 1.123 38.162 1.559 1.00 54.50 824 LYS A O 1
ATOM 6709 N N . LEU A 1 825 ? 2.643 38.343 3.201 1.00 52.50 825 LEU A N 1
ATOM 6710 C CA . LEU A 1 825 ? 3.452 39.387 2.573 1.00 52.50 825 LEU A CA 1
ATOM 6711 C C . LEU A 1 825 ? 4.929 39.035 2.779 1.00 52.50 825 LEU A C 1
ATOM 6713 O O . LEU A 1 825 ? 5.453 39.308 3.859 1.00 52.50 825 LEU A O 1
ATOM 6717 N N . PRO A 1 826 ? 5.607 38.449 1.772 1.00 46.09 826 PRO A N 1
ATOM 6718 C CA . PRO A 1 826 ? 7.059 38.403 1.767 1.00 46.09 826 PRO A CA 1
ATOM 6719 C C . PRO A 1 826 ? 7.564 39.836 1.934 1.00 46.09 826 PRO A C 1
ATOM 6721 O O . PRO A 1 826 ? 7.209 40.722 1.156 1.00 46.09 826 PRO A O 1
ATOM 6724 N N . ILE A 1 827 ? 8.336 40.082 2.987 1.00 49.12 827 ILE A N 1
ATOM 6725 C CA . ILE A 1 827 ? 9.224 41.237 3.017 1.00 49.12 827 ILE A CA 1
ATOM 6726 C C . ILE A 1 827 ? 10.408 40.827 2.147 1.00 49.12 827 ILE A C 1
ATOM 6728 O O . ILE A 1 827 ? 11.360 40.255 2.661 1.00 49.12 827 ILE A O 1
ATOM 6732 N N . ASP A 1 828 ? 10.252 41.031 0.841 1.00 39.50 828 ASP A N 1
ATOM 6733 C CA . ASP A 1 828 ? 11.313 41.310 -0.133 1.00 39.50 828 ASP A CA 1
ATOM 6734 C C . ASP A 1 828 ? 10.712 42.055 -1.334 1.00 39.50 828 ASP A C 1
ATOM 6736 O O . ASP A 1 828 ? 9.754 41.530 -1.953 1.00 39.50 828 ASP A O 1
#

InterPro domains:
  IPR000237 GRIP domain [PF01465] (776-815)
  IPR000237 GRIP domain [PS50913] (771-820)
  IPR000237 GRIP domain [SM00755] (774-820)
  IPR051952 Golgi-associated and autophagy-related protein [PTHR23157] (1-825)

pLDDT: mean 75.85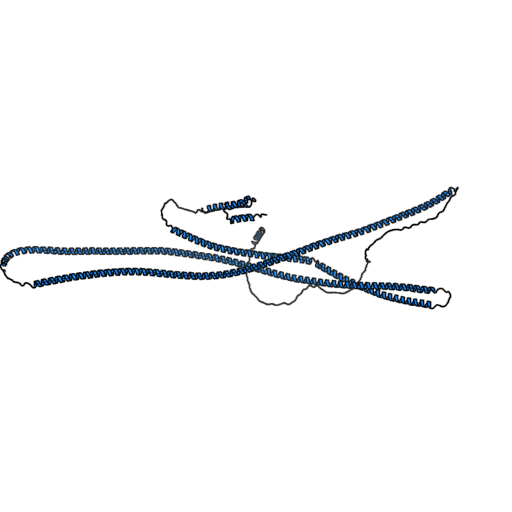, std 21.3, range [26.06, 98.0]

Radius of gyration: 93.58 Å; chains: 1; bounding box: 228×117×297 Å

Organism: Actinia tenebrosa (NCBI:txid6105)